Protein AF-0000000073369215 (afdb_homodimer)

Nearest PDB structures (foldseek):
  6d1n-assembly1_A  TM=9.746E-01  e=2.669E-86  Bacteroides uniformis
  6d89-assembly1_A  TM=9.730E-01  e=2.232E-85  Bacteroides uniformis
  6d89-assembly1_B  TM=9.749E-01  e=8.853E-85  Bacteroides uniformis
  7vqm-assembly2_D  TM=9.767E-01  e=1.180E-84  Aquimarina sp.
  6jz7-assembly1_A  TM=8.364E-01  e=2.192E-46  Mediterraneibacter gnavus

InterPro domains:
  IPR006101 Glycoside hydrolase, family 2 [PR00132] (133-148)
  IPR006101 Glycoside hydrolase, family 2 [PR00132] (312-326)
  IPR006101 Glycoside hydrolase, family 2 [PR00132] (343-361)
  IPR006101 Glycoside hydrolase, family 2 [PR00132] (409-424)
  IPR006101 Glycoside hydrolase, family 2 [PR00132] (499-514)
  IPR006102 Glycoside hydrolase family 2, immunoglobulin-like beta-sandwich [PF00703] (215-301)
  IPR006103 Glycoside hydrolase family 2, catalytic domain [PF02836] (304-559)
  IPR006104 Glycosyl hydrolases family 2, sugar binding domain [PF02837] (77-205)
  IPR008979 Galactose-binding-like domain superfamily [SSF49785] (22-204)
  IPR013783 Immunoglobulin-like fold [G3DSA:2.60.40.10] (208-301)
  IPR017853 Glycoside hydrolase superfamily [SSF51445] (303-592)
  IPR023232 Glycoside hydrolase, family 2, active site [PS00608] (409-423)
  IPR036156 Beta-Galactosidase/glucuronidase domain superfamily [SSF49303] (210-302)

pLDDT: mean 95.22, std 10.81, range [24.11, 98.94]

Radius of gyration: 35.41 Å; Cα contacts (8 Å, |Δi|>4): 2991; chains: 2; bounding box: 104×107×64 Å

Structure (mmCIF, N/CA/C/O backbone):
data_AF-0000000073369215-model_v1
#
loop_
_entity.id
_entity.type
_entity.pdbx_description
1 polymer Beta-glucuronidase
#
loop_
_atom_site.group_PDB
_atom_site.id
_atom_site.type_symbol
_atom_site.label_atom_id
_atom_site.label_alt_id
_atom_site.label_comp_id
_atom_site.label_asym_id
_atom_site.label_entity_id
_atom_site.label_seq_id
_atom_site.pdbx_PDB_ins_code
_atom_site.Cartn_x
_atom_site.Cartn_y
_atom_site.Cartn_z
_atom_site.occupancy
_atom_site.B_iso_or_equiv
_atom_site.auth_seq_id
_atom_site.auth_comp_id
_atom_site.auth_asym_id
_atom_site.auth_atom_id
_atom_site.pdbx_PDB_model_num
ATOM 1 N N . MET A 1 1 ? 58.375 -3.25 28.812 1 24.11 1 MET A N 1
ATOM 2 C CA . MET A 1 1 ? 56.938 -3.531 29 1 24.11 1 MET A CA 1
ATOM 3 C C . MET A 1 1 ? 56.094 -2.291 28.719 1 24.11 1 MET A C 1
ATOM 5 O O . MET A 1 1 ? 55.656 -1.604 29.641 1 24.11 1 MET A O 1
ATOM 9 N N . LYS A 1 2 ? 56.531 -1.503 27.719 1 31.42 2 LYS A N 1
ATOM 10 C CA . LYS A 1 2 ? 55.906 -0.251 27.328 1 31.42 2 LYS A CA 1
ATOM 11 C C . LYS A 1 2 ? 54.469 -0.482 26.891 1 31.42 2 LYS A C 1
ATOM 13 O O . LYS A 1 2 ? 54.188 -1.272 25.984 1 31.42 2 LYS A O 1
ATOM 18 N N . LYS A 1 3 ? 53.5 -0.287 27.922 1 31.2 3 LYS A N 1
ATOM 19 C CA . LYS A 1 3 ? 52.062 -0.32 27.812 1 31.2 3 LYS A CA 1
ATOM 20 C C . LYS A 1 3 ? 51.562 0.559 26.656 1 31.2 3 LYS A C 1
ATOM 22 O O . LYS A 1 3 ? 51.781 1.771 26.656 1 31.2 3 LYS A O 1
ATOM 27 N N . LEU A 1 4 ? 51.562 0.074 25.484 1 33.12 4 LEU A N 1
ATOM 28 C CA . LEU A 1 4 ? 50.906 0.685 24.328 1 33.12 4 LEU A CA 1
ATOM 29 C C . LEU A 1 4 ? 49.469 1.07 24.641 1 33.12 4 LEU A C 1
ATOM 31 O O . LEU A 1 4 ? 48.625 0.203 24.922 1 33.12 4 LEU A O 1
ATOM 35 N N . LEU A 1 5 ? 49.25 2.186 25.328 1 30.31 5 LEU A N 1
ATOM 36 C CA . LEU A 1 5 ? 47.938 2.736 25.531 1 30.31 5 LEU A CA 1
ATOM 37 C C . LEU A 1 5 ? 47.188 2.91 24.219 1 30.31 5 LEU A C 1
ATOM 39 O O . LEU A 1 5 ? 47.625 3.697 23.359 1 30.31 5 LEU A O 1
ATOM 43 N N . THR A 1 6 ? 46.625 1.848 23.688 1 31.69 6 THR A N 1
ATOM 44 C CA . THR A 1 6 ? 45.719 1.966 22.562 1 31.69 6 THR A CA 1
ATOM 45 C C . THR A 1 6 ? 44.562 2.936 22.891 1 31.69 6 THR A C 1
ATOM 47 O O . THR A 1 6 ? 43.812 2.707 23.844 1 31.69 6 THR A O 1
ATOM 50 N N . ALA A 1 7 ? 44.781 4.207 22.625 1 34.56 7 ALA A N 1
ATOM 51 C CA . ALA A 1 7 ? 43.656 5.168 22.672 1 34.56 7 ALA A CA 1
ATOM 52 C C . ALA A 1 7 ? 42.469 4.684 21.844 1 34.56 7 ALA A C 1
ATOM 54 O O . ALA A 1 7 ? 42.594 4.508 20.625 1 34.56 7 ALA A O 1
ATOM 55 N N . LEU A 1 8 ? 41.594 3.992 22.469 1 32.34 8 LEU A N 1
ATOM 56 C CA . LEU A 1 8 ? 40.281 3.701 21.906 1 32.34 8 LEU A CA 1
ATOM 57 C C . LEU A 1 8 ? 39.562 4.984 21.453 1 32.34 8 LEU A C 1
ATOM 59 O O . LEU A 1 8 ? 39.219 5.828 22.281 1 32.34 8 LEU A O 1
ATOM 63 N N . LEU A 1 9 ? 39.875 5.445 20.281 1 33.03 9 LEU A N 1
ATOM 64 C CA . LEU A 1 9 ? 39.062 6.484 19.656 1 33.03 9 LEU A CA 1
ATOM 65 C C . LEU A 1 9 ? 37.594 6.098 19.672 1 33.03 9 LEU A C 1
ATOM 67 O O . LEU A 1 9 ? 37.188 5.133 19.031 1 33.03 9 LEU A O 1
ATOM 71 N N . LEU A 1 10 ? 36.906 6.297 20.766 1 31.84 10 LEU A N 1
ATOM 72 C CA . LEU A 1 10 ? 35.469 6.25 20.797 1 31.84 10 LEU A CA 1
ATOM 73 C C . LEU A 1 10 ? 34.844 7.102 19.688 1 31.84 10 LEU A C 1
ATOM 75 O O . LEU A 1 10 ? 34.969 8.328 19.719 1 31.84 10 LEU A O 1
ATOM 79 N N . THR A 1 11 ? 34.844 6.613 18.516 1 33.94 11 THR A N 1
ATOM 80 C CA . THR A 1 11 ? 34 7.211 17.484 1 33.94 11 THR A CA 1
ATOM 81 C C . THR A 1 11 ? 32.562 7.371 18 1 33.94 11 THR A C 1
ATOM 83 O O . THR A 1 11 ? 31.891 6.383 18.297 1 33.94 11 THR A O 1
ATOM 86 N N . SER A 1 12 ? 32.312 8.359 18.734 1 31.77 12 SER A N 1
ATOM 87 C CA . SER A 1 12 ? 30.922 8.727 19.047 1 31.77 12 SER A CA 1
ATOM 88 C C . SER A 1 12 ? 30.047 8.68 17.797 1 31.77 12 SER A C 1
ATOM 90 O O . SER A 1 12 ? 30.312 9.383 16.812 1 31.77 12 SER A O 1
ATOM 92 N N . SER A 1 13 ? 29.578 7.594 17.469 1 35.72 13 SER A N 1
ATOM 93 C CA . SER A 1 13 ? 28.453 7.566 16.547 1 35.72 13 SER A CA 1
ATOM 94 C C . SER A 1 13 ? 27.484 8.711 16.812 1 35.72 13 SER A C 1
ATOM 96 O O . SER A 1 13 ? 26.844 8.758 17.859 1 35.72 13 SER A O 1
ATOM 98 N N . ILE A 1 14 ? 27.703 9.867 16.328 1 37.38 14 ILE A N 1
ATOM 99 C CA . ILE A 1 14 ? 26.719 10.945 16.328 1 37.38 14 ILE A CA 1
ATOM 100 C C . ILE A 1 14 ? 25.391 10.438 15.781 1 37.38 14 ILE A C 1
ATOM 102 O O . ILE A 1 14 ? 25.25 10.195 14.578 1 37.38 14 ILE A O 1
ATOM 106 N N . LEU A 1 15 ? 24.766 9.57 16.453 1 39.56 15 LEU A N 1
ATOM 107 C CA . LEU A 1 15 ? 23.344 9.375 16.141 1 39.56 15 LEU A CA 1
ATOM 108 C C . LEU A 1 15 ? 22.641 10.711 15.93 1 39.56 15 LEU A C 1
ATOM 110 O O . LEU A 1 15 ? 22.594 11.539 16.844 1 39.56 15 LEU A O 1
ATOM 114 N N . GLY A 1 16 ? 22.578 11.195 14.789 1 42.47 16 GLY A N 1
ATOM 115 C CA . GLY A 1 16 ? 21.828 12.375 14.406 1 42.47 16 GLY A CA 1
ATOM 116 C C . GLY A 1 16 ? 20.422 12.398 14.984 1 42.47 16 GLY A C 1
ATOM 117 O O . GLY A 1 16 ? 19.547 11.656 14.531 1 42.47 16 GLY A O 1
ATOM 118 N N . PHE A 1 17 ? 20.266 12.484 16.219 1 47.66 17 PHE A N 1
ATOM 119 C CA . PHE A 1 17 ? 18.969 12.789 16.797 1 47.66 17 PHE A CA 1
ATOM 120 C C . PHE A 1 17 ? 18.453 14.133 16.297 1 47.66 17 PHE A C 1
ATOM 122 O O . PHE A 1 17 ? 19.234 15.055 16.047 1 47.66 17 PHE A O 1
ATOM 129 N N . ALA A 1 18 ? 17.172 14.141 15.727 1 55.94 18 ALA A N 1
ATOM 130 C CA . ALA A 1 18 ? 16.547 15.43 15.422 1 55.94 18 ALA A CA 1
ATOM 131 C C . ALA A 1 18 ? 16.859 16.453 16.5 1 55.94 18 ALA A C 1
ATOM 133 O O . ALA A 1 18 ? 16.703 16.172 17.703 1 55.94 18 ALA A O 1
ATOM 134 N N . GLN A 1 19 ? 17.578 17.438 16.047 1 75.25 19 GLN A N 1
ATOM 135 C CA . GLN A 1 19 ? 17.875 18.609 16.875 1 75.25 19 GLN A CA 1
ATOM 136 C C . GLN A 1 19 ? 16.609 19.406 17.172 1 75.25 19 GLN A C 1
ATOM 138 O O . GLN A 1 19 ? 15.562 19.188 16.547 1 75.25 19 GLN A O 1
ATOM 143 N N . ASN A 1 20 ? 16.562 20.109 18.156 1 91.19 20 ASN A N 1
ATOM 144 C CA . ASN A 1 20 ? 15.453 21.016 18.422 1 91.19 20 ASN A CA 1
ATOM 145 C C . ASN A 1 20 ? 15.109 21.844 17.203 1 91.19 20 ASN A C 1
ATOM 147 O O . ASN A 1 20 ? 15.992 22.219 16.422 1 91.19 20 ASN A O 1
ATOM 151 N N . LEU A 1 21 ? 13.852 22.031 17.016 1 97.25 21 LEU A N 1
ATOM 152 C CA . LEU A 1 21 ? 13.367 22.766 15.844 1 97.25 21 LEU A CA 1
ATOM 153 C C . LEU A 1 21 ? 13.836 24.219 15.883 1 97.25 21 LEU A C 1
ATOM 155 O O . LEU A 1 21 ? 13.734 24.875 16.922 1 97.25 21 LEU A O 1
ATOM 159 N N . ILE A 1 22 ? 14.398 24.734 14.812 1 98.31 22 ILE A N 1
ATOM 160 C CA . ILE A 1 22 ? 14.75 26.141 14.641 1 98.31 22 ILE A CA 1
ATOM 161 C C . ILE A 1 22 ? 13.508 26.938 14.234 1 98.31 22 ILE A C 1
ATOM 163 O O . ILE A 1 22 ? 12.852 26.609 13.242 1 98.31 22 ILE A O 1
ATOM 167 N N . SER A 1 23 ? 13.188 27.953 15 1 97.56 23 SER A N 1
ATOM 168 C CA . SER A 1 23 ? 11.977 28.719 14.727 1 97.56 23 SER A CA 1
ATOM 169 C C . SER A 1 23 ? 12.258 29.875 13.773 1 97.56 23 SER A C 1
ATOM 171 O O . SER A 1 23 ? 13.414 30.266 13.586 1 97.56 23 SER A O 1
ATOM 173 N N . ASN A 1 24 ? 11.234 30.406 13.078 1 98.25 24 ASN A N 1
ATOM 174 C CA . ASN A 1 24 ? 11.25 31.625 12.273 1 98.25 24 ASN A CA 1
ATOM 175 C C . ASN A 1 24 ? 12.203 31.5 11.086 1 98.25 24 ASN A C 1
ATOM 177 O O . ASN A 1 24 ? 13.008 32.406 10.828 1 98.25 24 ASN A O 1
ATOM 181 N N . VAL A 1 25 ? 12.102 30.422 10.422 1 97.81 25 VAL A N 1
ATOM 182 C CA . VAL A 1 25 ? 13 30.062 9.328 1 97.81 25 VAL A CA 1
ATOM 183 C C . VAL A 1 25 ? 12.852 31.062 8.188 1 97.81 25 VAL A C 1
ATOM 185 O O . VAL A 1 25 ? 13.844 31.453 7.57 1 97.81 25 VAL A O 1
ATOM 188 N N . PRO A 1 26 ? 11.641 31.562 7.867 1 96.69 26 PRO A N 1
ATOM 189 C CA . PRO A 1 26 ? 11.477 32.469 6.723 1 96.69 26 PRO A CA 1
ATOM 190 C C . PRO A 1 26 ? 12.289 33.75 6.863 1 96.69 26 PRO A C 1
ATOM 192 O O . PRO A 1 26 ? 12.57 34.406 5.863 1 96.69 26 PRO A O 1
ATOM 195 N N . ASN A 1 27 ? 12.703 34.188 8.039 1 97.31 27 ASN A N 1
ATOM 196 C CA . ASN A 1 27 ? 13.398 35.438 8.25 1 97.31 27 ASN A CA 1
ATOM 197 C C . ASN A 1 27 ? 14.883 35.219 8.531 1 97.31 27 ASN A C 1
ATOM 199 O O . ASN A 1 27 ? 15.562 36.125 9.031 1 97.31 27 ASN A O 1
ATOM 203 N N . ARG A 1 28 ? 15.352 34.094 8.234 1 98.12 28 ARG A N 1
ATOM 204 C CA . ARG A 1 28 ? 16.766 33.75 8.422 1 98.12 28 ARG A CA 1
ATOM 205 C C . ARG A 1 28 ? 17.5 33.719 7.086 1 98.12 28 ARG A C 1
ATOM 207 O O . ARG A 1 28 ? 16.906 33.969 6.035 1 98.12 28 ARG A O 1
ATOM 214 N N . ASN A 1 29 ? 18.859 33.531 7.168 1 97.62 29 ASN A N 1
ATOM 215 C CA . ASN A 1 29 ? 19.656 33.344 5.961 1 97.62 29 ASN A CA 1
ATOM 216 C C . ASN A 1 29 ? 19.484 31.938 5.395 1 97.62 29 ASN A C 1
ATOM 218 O O . ASN A 1 29 ? 20.109 31 5.875 1 97.62 29 ASN A O 1
ATOM 222 N N . THR A 1 30 ? 18.688 31.875 4.348 1 98.31 30 THR A N 1
ATOM 223 C CA . THR A 1 30 ? 18.312 30.562 3.852 1 98.31 30 THR A CA 1
ATOM 224 C C . THR A 1 30 ? 18.672 30.406 2.379 1 98.31 30 THR A C 1
ATOM 226 O O . THR A 1 30 ? 18.844 31.406 1.67 1 98.31 30 THR A O 1
ATOM 229 N N . THR A 1 31 ? 18.938 29.234 1.939 1 98.5 31 THR A N 1
ATOM 230 C CA . THR A 1 31 ? 19.062 28.812 0.55 1 98.5 31 THR A CA 1
ATOM 231 C C . THR A 1 31 ? 18.078 27.703 0.22 1 98.5 31 THR A C 1
ATOM 233 O O . THR A 1 31 ? 18.078 26.656 0.871 1 98.5 31 THR A O 1
ATOM 236 N N . SER A 1 32 ? 17.234 27.969 -0.731 1 98.69 32 SER A N 1
ATOM 237 C CA . SER A 1 32 ? 16.219 26.984 -1.104 1 98.69 32 SER A CA 1
ATOM 238 C C . SER A 1 32 ? 16.828 25.828 -1.902 1 98.69 32 SER A C 1
ATOM 240 O O . SER A 1 32 ? 17.656 26.047 -2.783 1 98.69 32 SER A O 1
ATOM 242 N N . LEU A 1 33 ? 16.391 24.625 -1.599 1 98.81 33 LEU A N 1
ATOM 243 C CA . LEU A 1 33 ? 16.703 23.453 -2.422 1 98.81 33 LEU A CA 1
ATOM 244 C C . LEU A 1 33 ? 15.461 22.969 -3.156 1 98.81 33 LEU A C 1
ATOM 246 O O . LEU A 1 33 ? 15.43 21.828 -3.637 1 98.81 33 LEU A O 1
ATOM 250 N N . ASN A 1 34 ? 14.398 23.781 -3.129 1 98.69 34 ASN A N 1
ATOM 251 C CA . ASN A 1 34 ? 13.219 23.453 -3.918 1 98.69 34 ASN A CA 1
ATOM 252 C C . ASN A 1 34 ? 13.547 23.344 -5.402 1 98.69 34 ASN A C 1
ATOM 254 O O . ASN A 1 34 ? 14.641 23.734 -5.832 1 98.69 34 ASN A O 1
ATOM 258 N N . GLY A 1 35 ? 12.609 22.859 -6.176 1 98.44 35 GLY A N 1
ATOM 259 C CA . GLY A 1 35 ? 12.766 22.75 -7.617 1 98.44 35 GLY A CA 1
ATOM 260 C C . GLY A 1 35 ? 12.688 21.312 -8.117 1 98.44 35 GLY A C 1
ATOM 261 O O . GLY A 1 35 ? 11.875 20.531 -7.633 1 98.44 35 GLY A O 1
ATOM 262 N N . VAL A 1 36 ? 13.469 21.062 -9.094 1 98.62 36 VAL A N 1
ATOM 263 C CA . VAL A 1 36 ? 13.406 19.766 -9.781 1 98.62 36 VAL A CA 1
ATOM 264 C C . VAL A 1 36 ? 14.32 18.766 -9.086 1 98.62 36 VAL A C 1
ATOM 266 O O . VAL A 1 36 ? 15.508 19.031 -8.867 1 98.62 36 VAL A O 1
ATOM 269 N N . TRP A 1 37 ? 13.812 17.672 -8.688 1 98.88 37 TRP A N 1
ATOM 270 C CA . TRP A 1 37 ? 14.547 16.562 -8.078 1 98.88 37 TRP A CA 1
ATOM 271 C C . TRP A 1 37 ? 14.43 15.305 -8.938 1 98.88 37 TRP A C 1
ATOM 273 O O . TRP A 1 37 ? 13.5 15.18 -9.734 1 98.88 37 TRP A O 1
ATOM 283 N N . ASN A 1 38 ? 15.398 14.398 -8.875 1 98.81 38 ASN A N 1
ATOM 284 C CA . ASN A 1 38 ? 15.25 13.047 -9.398 1 98.81 38 ASN A CA 1
ATOM 285 C C . ASN A 1 38 ? 14.547 12.125 -8.406 1 98.81 38 ASN A C 1
ATOM 287 O O . ASN A 1 38 ? 14.68 12.305 -7.191 1 98.81 38 ASN A O 1
ATOM 291 N N . TYR A 1 39 ? 13.773 11.188 -8.914 1 98.81 39 TYR A N 1
ATOM 292 C CA . TYR A 1 39 ? 13.117 10.281 -7.988 1 98.81 39 TYR A CA 1
ATOM 293 C C . TYR A 1 39 ? 13.156 8.852 -8.508 1 98.81 39 TYR A C 1
ATOM 295 O O . TYR A 1 39 ? 13.328 8.625 -9.711 1 98.81 39 TYR A O 1
ATOM 303 N N . ILE A 1 40 ? 13.109 7.844 -7.629 1 98.81 40 ILE A N 1
ATOM 304 C CA . ILE A 1 40 ? 13.016 6.418 -7.914 1 98.81 40 ILE A CA 1
ATOM 305 C C . ILE A 1 40 ? 11.852 5.809 -7.137 1 98.81 40 ILE A C 1
ATOM 307 O O . ILE A 1 40 ? 11.781 5.93 -5.914 1 98.81 40 ILE A O 1
ATOM 311 N N . ILE A 1 41 ? 10.836 5.227 -7.832 1 98.69 41 ILE A N 1
ATOM 312 C CA . ILE A 1 41 ? 9.766 4.461 -7.203 1 98.69 41 ILE A CA 1
ATOM 313 C C . ILE A 1 41 ? 10.305 3.105 -6.746 1 98.69 41 ILE A C 1
ATOM 315 O O . ILE A 1 41 ? 10.836 2.336 -7.551 1 98.69 41 ILE A O 1
ATOM 319 N N . ASP A 1 42 ? 10.227 2.77 -5.477 1 98.12 42 ASP A N 1
ATOM 320 C CA . ASP A 1 42 ? 10.875 1.587 -4.914 1 98.12 42 ASP A CA 1
ATOM 321 C C . ASP A 1 42 ? 9.906 0.811 -4.02 1 98.12 42 ASP A C 1
ATOM 323 O O . ASP A 1 42 ? 10.125 0.705 -2.811 1 98.12 42 ASP A O 1
ATOM 327 N N . PRO A 1 43 ? 8.883 0.197 -4.598 1 97.25 43 PRO A N 1
ATOM 328 C CA . PRO A 1 43 ? 7.852 -0.478 -3.809 1 97.25 43 PRO A CA 1
ATOM 329 C C . PRO A 1 43 ? 8.43 -1.541 -2.875 1 97.25 43 PRO A C 1
ATOM 331 O O . PRO A 1 43 ? 7.867 -1.797 -1.806 1 97.25 43 PRO A O 1
ATOM 334 N N . TYR A 1 44 ? 9.555 -2.17 -3.178 1 97.25 44 TYR A N 1
ATOM 335 C CA . TYR A 1 44 ? 10.07 -3.287 -2.393 1 97.25 44 TYR A CA 1
ATOM 336 C C . TYR A 1 44 ? 11.25 -2.852 -1.528 1 97.25 44 TYR A C 1
ATOM 338 O O . TYR A 1 44 ? 11.898 -3.684 -0.89 1 97.25 44 TYR A O 1
ATOM 346 N N . GLN A 1 45 ? 11.594 -1.541 -1.539 1 97.75 45 GLN A N 1
ATOM 347 C CA . GLN A 1 45 ? 12.664 -0.947 -0.744 1 97.75 45 GLN A CA 1
ATOM 348 C C . GLN A 1 45 ? 14.008 -1.574 -1.081 1 97.75 45 GLN A C 1
ATOM 350 O O . GLN A 1 45 ? 14.805 -1.872 -0.186 1 97.75 45 GLN A O 1
ATOM 355 N N . THR A 1 46 ? 14.172 -1.759 -2.332 1 97.31 46 THR A N 1
ATOM 356 C CA . THR A 1 46 ? 15.375 -2.385 -2.863 1 97.31 46 THR A CA 1
ATOM 357 C C . THR A 1 46 ? 16.609 -1.532 -2.564 1 97.31 46 THR A C 1
ATOM 359 O O . THR A 1 46 ? 17.703 -2.061 -2.373 1 97.31 46 THR A O 1
ATOM 362 N N . GLY A 1 47 ? 16.469 -0.25 -2.512 1 98.12 47 GLY A N 1
ATOM 363 C CA . GLY A 1 47 ? 17.578 0.653 -2.246 1 98.12 47 GLY A CA 1
ATOM 364 C C . GLY A 1 47 ? 17.938 0.749 -0.773 1 98.12 47 GLY A C 1
ATOM 365 O O . GLY A 1 47 ? 18.922 1.386 -0.406 1 98.12 47 GLY A O 1
ATOM 366 N N . PHE A 1 48 ? 17.141 0.152 0.091 1 98.31 48 PHE A N 1
ATOM 367 C CA . PHE A 1 48 ? 17.297 0.252 1.537 1 98.31 48 PHE A CA 1
ATOM 368 C C . PHE A 1 48 ? 17.672 -1.099 2.137 1 98.31 48 PHE A C 1
ATOM 370 O O . PHE A 1 48 ? 18.375 -1.163 3.15 1 98.31 48 PHE A O 1
ATOM 377 N N . TYR A 1 49 ? 17.203 -2.211 1.475 1 96.75 49 TYR A N 1
ATOM 378 C CA . TYR A 1 49 ? 17.391 -3.566 1.98 1 96.75 49 TYR A CA 1
ATOM 379 C C . TYR A 1 49 ? 18.016 -4.461 0.918 1 96.75 49 TYR A C 1
ATOM 381 O O . TYR A 1 49 ? 17.734 -4.32 -0.272 1 96.75 49 TYR A O 1
ATOM 389 N N . SER A 1 50 ? 18.766 -5.488 1.411 1 94.06 50 SER A N 1
ATOM 390 C CA . SER A 1 50 ? 19.094 -6.629 0.562 1 94.06 50 SER A CA 1
ATOM 391 C C . SER A 1 50 ? 17.875 -7.516 0.322 1 94.06 50 SER A C 1
ATOM 393 O O . SER A 1 50 ? 16.828 -7.309 0.929 1 94.06 50 SER A O 1
ATOM 395 N N . PHE A 1 51 ? 17.984 -8.539 -0.576 1 90.25 51 PHE A N 1
ATOM 396 C CA . PHE A 1 51 ? 16.844 -9.398 -0.873 1 90.25 51 PHE A CA 1
ATOM 397 C C . PHE A 1 51 ? 16.484 -10.258 0.333 1 90.25 51 PHE A C 1
ATOM 399 O O . PHE A 1 51 ? 15.391 -10.82 0.4 1 90.25 51 PHE A O 1
ATOM 406 N N . HIS A 1 52 ? 17.359 -10.414 1.354 1 90.94 52 HIS A N 1
ATOM 407 C CA . HIS A 1 52 ? 17.031 -11.07 2.611 1 90.94 52 HIS A CA 1
ATOM 408 C C . HIS A 1 52 ? 16.703 -10.055 3.697 1 90.94 52 HIS A C 1
ATOM 410 O O . HIS A 1 52 ? 16.641 -10.406 4.879 1 90.94 52 HIS A O 1
ATOM 416 N N . LEU A 1 53 ? 16.641 -8.688 3.346 1 92.19 53 LEU A N 1
ATOM 417 C CA . LEU A 1 53 ? 16.109 -7.598 4.148 1 92.19 53 LEU A CA 1
ATOM 418 C C . LEU A 1 53 ? 17.125 -7.133 5.188 1 92.19 53 LEU A C 1
ATOM 420 O O . LEU A 1 53 ? 16.734 -6.715 6.285 1 92.19 53 LEU A O 1
ATOM 424 N N . ASP A 1 54 ? 18.422 -7.398 4.836 1 94 54 ASP A N 1
ATOM 425 C CA . ASP A 1 54 ? 19.438 -6.691 5.602 1 94 54 ASP A CA 1
ATOM 426 C C . ASP A 1 54 ? 19.422 -5.199 5.273 1 94 54 ASP A C 1
ATOM 428 O O . ASP A 1 54 ? 19.516 -4.816 4.105 1 94 54 ASP A O 1
ATOM 432 N N . GLN A 1 55 ? 19.359 -4.367 6.281 1 96.31 55 GLN A N 1
ATOM 433 C CA . GLN A 1 55 ? 19.281 -2.924 6.074 1 96.31 55 GLN A CA 1
ATOM 434 C C . GLN A 1 55 ? 20.641 -2.342 5.711 1 96.31 55 GLN A C 1
ATOM 436 O O . GLN A 1 55 ? 21.609 -2.471 6.473 1 96.31 55 GLN A O 1
ATOM 441 N N . TYR A 1 56 ? 20.75 -1.62 4.676 1 96.94 56 TYR A N 1
ATOM 442 C CA . TYR A 1 56 ? 22.031 -1.181 4.133 1 96.94 56 TYR A CA 1
ATOM 443 C C . TYR A 1 56 ? 22.672 -0.152 5.047 1 96.94 56 TYR A C 1
ATOM 445 O O . TYR A 1 56 ? 23.891 -0.171 5.242 1 96.94 56 TYR A O 1
ATOM 453 N N . ASP A 1 57 ? 21.922 0.806 5.641 1 94.62 57 ASP A N 1
ATOM 454 C CA . ASP A 1 57 ? 22.531 1.923 6.359 1 94.62 57 ASP A CA 1
ATOM 455 C C . ASP A 1 57 ? 22.906 1.521 7.785 1 94.62 57 ASP A C 1
ATOM 457 O O . ASP A 1 57 ? 23.297 2.367 8.594 1 94.62 57 ASP A O 1
ATOM 461 N N . LYS A 1 58 ? 22.75 0.268 8.156 1 93.69 58 LYS A N 1
ATOM 462 C CA . LYS A 1 58 ? 23.25 -0.271 9.414 1 93.69 58 LYS A CA 1
ATOM 463 C C . LYS A 1 58 ? 24.625 -0.922 9.219 1 93.69 58 LYS A C 1
ATOM 465 O O . LYS A 1 58 ? 25.25 -1.352 10.188 1 93.69 58 LYS A O 1
ATOM 470 N N . ASN A 1 59 ? 25.016 -0.983 7.977 1 91.31 59 ASN A N 1
ATOM 471 C CA . ASN A 1 59 ? 26.328 -1.525 7.641 1 91.31 59 ASN A CA 1
ATOM 472 C C . ASN A 1 59 ? 27.391 -0.423 7.527 1 91.31 59 ASN A C 1
ATOM 474 O O . ASN A 1 59 ? 27.109 0.64 6.965 1 91.31 59 ASN A O 1
ATOM 478 N N . GLU A 1 60 ? 28.531 -0.64 8.047 1 88.69 60 GLU A N 1
ATOM 479 C CA . GLU A 1 60 ? 29.625 0.329 7.973 1 88.69 60 GLU A CA 1
ATOM 480 C C . GLU A 1 60 ? 30 0.63 6.523 1 88.69 60 GLU A C 1
ATOM 482 O O . GLU A 1 60 ? 30.312 1.771 6.184 1 88.69 60 GLU A O 1
ATOM 487 N N . LYS A 1 61 ? 30 -0.387 5.75 1 91.56 61 LYS A N 1
ATOM 488 C CA . LYS A 1 61 ? 30.234 -0.255 4.312 1 91.56 61 LYS A CA 1
ATOM 489 C C . LYS A 1 61 ? 29 -0.689 3.516 1 91.56 61 LYS A C 1
ATOM 491 O O . LYS A 1 61 ? 28.875 -1.858 3.145 1 91.56 61 LYS A O 1
ATOM 496 N N . PRO A 1 62 ? 28.156 0.266 3.24 1 92.5 62 PRO A N 1
ATOM 497 C CA . PRO A 1 62 ? 26.922 -0.12 2.549 1 92.5 62 PRO A CA 1
ATOM 498 C C . PRO A 1 62 ? 27.188 -0.699 1.16 1 92.5 62 PRO A C 1
ATOM 500 O O . PRO A 1 62 ? 28.188 -0.359 0.523 1 92.5 62 PRO A O 1
ATOM 503 N N . ALA A 1 63 ? 26.281 -1.543 0.732 1 92.62 63 ALA A N 1
ATOM 504 C CA . ALA A 1 63 ? 26.328 -2.117 -0.61 1 92.62 63 ALA A CA 1
ATOM 505 C C . ALA A 1 63 ? 26.234 -1.03 -1.676 1 92.62 63 ALA A C 1
ATOM 507 O O . ALA A 1 63 ? 25.672 0.043 -1.427 1 92.62 63 ALA A O 1
ATOM 508 N N . LYS A 1 64 ? 26.75 -1.351 -2.873 1 93.25 64 LYS A N 1
ATOM 509 C CA . LYS A 1 64 ? 26.672 -0.439 -4.012 1 93.25 64 LYS A CA 1
ATOM 510 C C . LYS A 1 64 ? 25.219 -0.178 -4.398 1 93.25 64 LYS A C 1
ATOM 512 O O . LYS A 1 64 ? 24.906 0.854 -4.992 1 93.25 64 LYS A O 1
ATOM 517 N N . GLY A 1 65 ? 24.406 -1.1 -4.012 1 95.62 65 GLY A N 1
ATOM 518 C CA . GLY A 1 65 ? 23 -0.997 -4.348 1 95.62 65 GLY A CA 1
ATOM 519 C C . GLY A 1 65 ? 22.234 -0.09 -3.412 1 95.62 65 GLY A C 1
ATOM 520 O O . GLY A 1 65 ? 21.047 0.197 -3.646 1 95.62 65 GLY A O 1
ATOM 521 N N . ALA A 1 66 ? 22.891 0.392 -2.293 1 98.19 66 ALA A N 1
ATOM 522 C CA . ALA A 1 66 ? 22.219 1.325 -1.383 1 98.19 66 ALA A CA 1
ATOM 523 C C . ALA A 1 66 ? 22 2.676 -2.055 1 98.19 66 ALA A C 1
ATOM 525 O O . ALA A 1 66 ? 22.953 3.373 -2.404 1 98.19 66 ALA A O 1
ATOM 526 N N . PHE A 1 67 ? 20.734 3.098 -2.148 1 98.69 67 PHE A N 1
ATOM 527 C CA . PHE A 1 67 ? 20.422 4.277 -2.945 1 98.69 67 PHE A CA 1
ATOM 528 C C . PHE A 1 67 ? 21 5.531 -2.309 1 98.69 67 PHE A C 1
ATOM 530 O O . PHE A 1 67 ? 21.406 6.465 -3.01 1 98.69 67 PHE A O 1
ATOM 537 N N . PHE A 1 68 ? 21.094 5.551 -0.939 1 98.38 68 PHE A N 1
ATOM 538 C CA . PHE A 1 68 ? 21.547 6.758 -0.26 1 98.38 68 PHE A CA 1
ATOM 539 C C . PHE A 1 68 ? 23.016 7.023 -0.561 1 98.38 68 PHE A C 1
ATOM 541 O O . PHE A 1 68 ? 23.531 8.117 -0.294 1 98.38 68 PHE A O 1
ATOM 548 N N . SER A 1 69 ? 23.781 6.008 -1.063 1 97.44 69 SER A N 1
ATOM 549 C CA . SER A 1 69 ? 25.188 6.191 -1.396 1 97.44 69 SER A CA 1
ATOM 550 C C . SER A 1 69 ? 25.359 6.93 -2.721 1 97.44 69 SER A C 1
ATOM 552 O O . SER A 1 69 ? 26.438 7.426 -3.029 1 97.44 69 SER A O 1
ATOM 554 N N . ASN A 1 70 ? 24.25 6.945 -3.529 1 97.94 70 ASN A N 1
ATOM 555 C CA . ASN A 1 70 ? 24.312 7.551 -4.855 1 97.94 70 ASN A CA 1
ATOM 556 C C . ASN A 1 70 ? 25.516 7.055 -5.641 1 97.94 70 ASN A C 1
ATOM 558 O O . ASN A 1 70 ? 26.234 7.852 -6.242 1 97.94 70 ASN A O 1
ATOM 562 N N . TYR A 1 71 ? 25.75 5.773 -5.602 1 96.75 71 TYR A N 1
ATOM 563 C CA . TYR A 1 71 ? 26.922 5.172 -6.242 1 96.75 71 TYR A CA 1
ATOM 564 C C . TYR A 1 71 ? 26.812 5.234 -7.758 1 96.75 71 TYR A C 1
ATOM 566 O O . TYR A 1 71 ? 25.734 4.984 -8.32 1 96.75 71 TYR A O 1
ATOM 574 N N . HIS A 1 72 ? 27.859 5.574 -8.438 1 94.88 72 HIS A N 1
ATOM 575 C CA . HIS A 1 72 ? 28 5.555 -9.891 1 94.88 72 HIS A CA 1
ATOM 576 C C . HIS A 1 72 ? 29.047 4.543 -10.336 1 94.88 72 HIS A C 1
ATOM 578 O O . HIS A 1 72 ? 30.156 4.512 -9.797 1 94.88 72 HIS A O 1
ATOM 584 N N . THR A 1 73 ? 28.625 3.785 -11.242 1 94 73 THR A N 1
ATOM 585 C CA . THR A 1 73 ? 29.547 2.756 -11.727 1 94 73 THR A CA 1
ATOM 586 C C . THR A 1 73 ? 30.859 3.375 -12.203 1 94 73 THR A C 1
ATOM 588 O O . THR A 1 73 ? 30.859 4.441 -12.82 1 94 73 THR A O 1
ATOM 591 N N . GLN A 1 74 ? 31.922 2.654 -11.906 1 93.94 74 GLN A N 1
ATOM 592 C CA . GLN A 1 74 ? 33.25 3.125 -12.266 1 93.94 74 GLN A CA 1
ATOM 593 C C . GLN A 1 74 ? 33.719 2.482 -13.562 1 93.94 74 GLN A C 1
ATOM 595 O O . GLN A 1 74 ? 34.688 2.953 -14.18 1 93.94 74 GLN A O 1
ATOM 600 N N . ASN A 1 75 ? 33.188 1.375 -13.875 1 92.5 75 ASN A N 1
ATOM 601 C CA . ASN A 1 75 ? 33.5 0.695 -15.133 1 92.5 75 ASN A CA 1
ATOM 602 C C . ASN A 1 75 ? 32.281 -0.106 -15.625 1 92.5 75 ASN A C 1
ATOM 604 O O . ASN A 1 75 ? 31.297 -0.268 -14.906 1 92.5 75 ASN A O 1
ATOM 608 N N . LYS A 1 76 ? 32.438 -0.67 -16.75 1 92.31 76 LYS A N 1
ATOM 609 C CA . LYS A 1 76 ? 31.297 -1.27 -17.453 1 92.31 76 LYS A CA 1
ATOM 610 C C . LYS A 1 76 ? 31 -2.668 -16.938 1 92.31 76 LYS A C 1
ATOM 612 O O . LYS A 1 76 ? 29.984 -3.268 -17.281 1 92.31 76 LYS A O 1
ATOM 617 N N . GLN A 1 77 ? 31.797 -3.209 -16.047 1 92.31 77 GLN A N 1
ATOM 618 C CA . GLN A 1 77 ? 31.625 -4.57 -15.547 1 92.31 77 GLN A CA 1
ATOM 619 C C . GLN A 1 77 ? 30.875 -4.586 -14.219 1 92.31 77 GLN A C 1
ATOM 621 O O . GLN A 1 77 ? 30.422 -5.637 -13.766 1 92.31 77 GLN A O 1
ATOM 626 N N . GLU A 1 78 ? 30.703 -3.391 -13.633 1 93.06 78 GLU A N 1
ATOM 627 C CA . GLU A 1 78 ? 30.078 -3.324 -12.312 1 93.06 78 GLU A CA 1
ATOM 628 C C . GLU A 1 78 ? 28.578 -3.537 -12.398 1 93.06 78 GLU A C 1
ATOM 630 O O . GLU A 1 78 ? 27.953 -3.174 -13.398 1 93.06 78 GLU A O 1
ATOM 635 N N . LEU A 1 79 ? 28.094 -4.168 -11.383 1 95.12 79 LEU A N 1
ATOM 636 C CA . LEU A 1 79 ? 26.641 -4.344 -11.281 1 95.12 79 LEU A CA 1
ATOM 637 C C . LEU A 1 79 ? 26.031 -3.318 -10.328 1 95.12 79 LEU A C 1
ATOM 639 O O . LEU A 1 79 ? 26.203 -3.418 -9.109 1 95.12 79 LEU A O 1
ATOM 643 N N . VAL A 1 80 ? 25.438 -2.305 -10.812 1 95.5 80 VAL A N 1
ATOM 644 C CA . VAL A 1 80 ? 24.641 -1.304 -10.109 1 95.5 80 VAL A CA 1
ATOM 645 C C . VAL A 1 80 ? 23.297 -1.119 -10.812 1 95.5 80 VAL A C 1
ATOM 647 O O . VAL A 1 80 ? 23.25 -0.837 -12.016 1 95.5 80 VAL A O 1
ATOM 650 N N . GLU A 1 81 ? 22.234 -1.246 -10.086 1 97.25 81 GLU A N 1
ATOM 651 C CA . GLU A 1 81 ? 20.938 -1.371 -10.734 1 97.25 81 GLU A CA 1
ATOM 652 C C . GLU A 1 81 ? 20.062 -0.151 -10.469 1 97.25 81 GLU A C 1
ATOM 654 O O . GLU A 1 81 ? 18.844 -0.265 -10.383 1 97.25 81 GLU A O 1
ATOM 659 N N . TYR A 1 82 ? 20.656 1.001 -10.227 1 98.06 82 TYR A N 1
ATOM 660 C CA . TYR A 1 82 ? 19.969 2.279 -10.133 1 98.06 82 TYR A CA 1
ATOM 661 C C . TYR A 1 82 ? 20.859 3.42 -10.609 1 98.06 82 TYR A C 1
ATOM 663 O O . TYR A 1 82 ? 22.062 3.248 -10.766 1 98.06 82 TYR A O 1
ATOM 671 N N . ASP A 1 83 ? 20.266 4.504 -10.961 1 98.25 83 ASP A N 1
ATOM 672 C CA . ASP A 1 83 ? 20.953 5.738 -11.32 1 98.25 83 ASP A CA 1
ATOM 673 C C . ASP A 1 83 ? 20.047 6.949 -11.125 1 98.25 83 ASP A C 1
ATOM 675 O O . ASP A 1 83 ? 19.125 7.176 -11.922 1 98.25 83 ASP A O 1
ATOM 679 N N . PHE A 1 84 ? 20.281 7.742 -10.094 1 98.44 84 PHE A N 1
ATOM 680 C CA . PHE A 1 84 ? 19.438 8.898 -9.836 1 98.44 84 PHE A CA 1
ATOM 681 C C . PHE A 1 84 ? 19.484 9.883 -11 1 98.44 84 PHE A C 1
ATOM 683 O O . PHE A 1 84 ? 18.453 10.445 -11.383 1 98.44 84 PHE A O 1
ATOM 690 N N . ASP A 1 85 ? 20.625 10.094 -11.484 1 97.69 85 ASP A N 1
ATOM 691 C CA . ASP A 1 85 ? 20.828 11.141 -12.484 1 97.69 85 ASP A CA 1
ATOM 692 C C . ASP A 1 85 ? 20.094 10.812 -13.781 1 97.69 85 ASP A C 1
ATOM 694 O O . ASP A 1 85 ? 19.781 11.703 -14.57 1 97.69 85 ASP A O 1
ATOM 698 N N . LYS A 1 86 ? 19.844 9.539 -14.016 1 97.69 86 LYS A N 1
ATOM 699 C CA . LYS A 1 86 ? 19.125 9.117 -15.211 1 97.69 86 LYS A CA 1
ATOM 700 C C . LYS A 1 86 ? 17.656 8.859 -14.891 1 97.69 86 LYS A C 1
ATOM 702 O O . LYS A 1 86 ? 16.859 8.562 -15.789 1 97.69 86 LYS A O 1
ATOM 707 N N . SER A 1 87 ? 17.266 8.945 -13.641 1 98.38 87 SER A N 1
ATOM 708 C CA . SER A 1 87 ? 15.891 8.688 -13.211 1 98.38 87 SER A CA 1
ATOM 709 C C . SER A 1 87 ? 14.977 9.867 -13.547 1 98.38 87 SER A C 1
ATOM 711 O O . SER A 1 87 ? 15.461 10.977 -13.812 1 98.38 87 SER A O 1
ATOM 713 N N . PRO A 1 88 ? 13.656 9.633 -13.594 1 98.31 88 PRO A N 1
ATOM 714 C CA . PRO A 1 88 ? 12.727 10.742 -13.852 1 98.31 88 PRO A CA 1
ATOM 715 C C . PRO A 1 88 ? 12.812 11.844 -12.797 1 98.31 88 PRO A C 1
ATOM 717 O O . PRO A 1 88 ? 13.422 11.641 -11.742 1 98.31 88 PRO A O 1
ATOM 720 N N . THR A 1 89 ? 12.234 12.984 -13.172 1 98.69 89 THR A N 1
ATOM 721 C CA . THR A 1 89 ? 12.289 14.141 -12.281 1 98.69 89 THR A CA 1
ATOM 722 C C . THR A 1 89 ? 10.891 14.484 -11.766 1 98.69 89 THR A C 1
ATOM 724 O O . THR A 1 89 ? 9.891 14.039 -12.32 1 98.69 89 THR A O 1
ATOM 727 N N . ILE A 1 90 ? 10.805 15.211 -10.727 1 98.56 90 ILE A N 1
ATOM 728 C CA . ILE A 1 90 ? 9.578 15.664 -10.078 1 98.56 90 ILE A CA 1
ATOM 729 C C . ILE A 1 90 ? 9.82 17 -9.391 1 98.56 90 ILE A C 1
ATOM 731 O O . ILE A 1 90 ? 10.961 17.328 -9.039 1 98.56 90 ILE A O 1
ATOM 735 N N . ASN A 1 91 ? 8.719 17.719 -9.195 1 98.38 91 ASN A N 1
ATOM 736 C CA . ASN A 1 91 ? 8.852 19.016 -8.539 1 98.38 91 ASN A CA 1
ATOM 737 C C . ASN A 1 91 ? 8.695 18.891 -7.023 1 98.38 91 ASN A C 1
ATOM 739 O O . ASN A 1 91 ? 7.809 18.188 -6.539 1 98.38 91 ASN A O 1
ATOM 743 N N . ILE A 1 92 ? 9.508 19.547 -6.258 1 98.56 92 ILE A N 1
ATOM 744 C CA . ILE A 1 92 ? 9.469 19.656 -4.805 1 98.56 92 ILE A CA 1
ATOM 745 C C . ILE A 1 92 ? 9.422 21.125 -4.398 1 98.56 92 ILE A C 1
ATOM 747 O O . ILE A 1 92 ? 10.148 21.953 -4.953 1 98.56 92 ILE A O 1
ATOM 751 N N . PRO A 1 93 ? 8.617 21.578 -3.553 1 98.19 93 PRO A N 1
ATOM 752 C CA . PRO A 1 93 ? 7.676 20.734 -2.801 1 98.19 93 PRO A CA 1
ATOM 753 C C . PRO A 1 93 ? 6.438 20.359 -3.609 1 98.19 93 PRO A C 1
ATOM 755 O O . PRO A 1 93 ? 5.941 21.172 -4.395 1 98.19 93 PRO A O 1
ATOM 758 N N . SER A 1 94 ? 5.953 19.156 -3.453 1 97.44 94 SER A N 1
ATOM 759 C CA . SER A 1 94 ? 4.688 18.672 -3.988 1 97.44 94 SER A CA 1
ATOM 760 C C . SER A 1 94 ? 4.488 17.188 -3.67 1 97.44 94 SER A C 1
ATOM 762 O O . SER A 1 94 ? 5.422 16.5 -3.242 1 97.44 94 SER A O 1
ATOM 764 N N . ASP A 1 95 ? 3.279 16.75 -3.844 1 98 95 ASP A N 1
ATOM 765 C CA . ASP A 1 95 ? 2.988 15.328 -3.678 1 98 95 ASP A CA 1
ATOM 766 C C . ASP A 1 95 ? 3.186 14.57 -4.988 1 98 95 ASP A C 1
ATOM 768 O O . ASP A 1 95 ? 3.09 15.156 -6.07 1 98 95 ASP A O 1
ATOM 772 N N . TRP A 1 96 ? 3.537 13.266 -4.883 1 98.44 96 TRP A N 1
ATOM 773 C CA . TRP A 1 96 ? 3.727 12.484 -6.102 1 98.44 96 TRP A CA 1
ATOM 774 C C . TRP A 1 96 ? 2.387 12.023 -6.668 1 98.44 96 TRP A C 1
ATOM 776 O O . TRP A 1 96 ? 2.281 11.727 -7.859 1 98.44 96 TRP A O 1
ATOM 786 N N . ASN A 1 97 ? 1.294 11.984 -5.898 1 98.19 97 ASN A N 1
ATOM 787 C CA . ASN A 1 97 ? -0.008 11.477 -6.312 1 98.19 97 ASN A CA 1
ATOM 788 C C . ASN A 1 97 ? -0.625 12.344 -7.41 1 98.19 97 ASN A C 1
ATOM 790 O O . ASN A 1 97 ? -1.318 11.828 -8.289 1 98.19 97 ASN A O 1
ATOM 794 N N . SER A 1 98 ? -0.381 13.664 -7.34 1 97.06 98 SER A N 1
ATOM 795 C CA . SER A 1 98 ? -0.999 14.586 -8.289 1 97.06 98 SER A CA 1
ATOM 796 C C . SER A 1 98 ? -0.078 14.859 -9.477 1 97.06 98 SER A C 1
ATOM 798 O O . SER A 1 98 ? -0.51 15.406 -10.492 1 97.06 98 SER A O 1
ATOM 800 N N . GLN A 1 99 ? 1.195 14.477 -9.391 1 97.31 99 GLN A N 1
ATOM 801 C CA . GLN A 1 99 ? 2.158 14.82 -10.438 1 97.31 99 GLN A CA 1
ATOM 802 C C . GLN A 1 99 ? 2.334 13.672 -11.422 1 97.31 99 GLN A C 1
ATOM 804 O O . GLN A 1 99 ? 2.588 13.898 -12.609 1 97.31 99 GLN A O 1
ATOM 809 N N . VAL A 1 100 ? 2.326 12.422 -10.875 1 97.62 100 VAL A N 1
ATOM 810 C CA . VAL A 1 100 ? 2.615 11.234 -11.664 1 97.62 100 VAL A CA 1
ATOM 811 C C . VAL A 1 100 ? 1.381 10.336 -11.711 1 97.62 100 VAL A C 1
ATOM 813 O O . VAL A 1 100 ? 0.989 9.75 -10.703 1 97.62 100 VAL A O 1
ATOM 816 N N . ALA A 1 101 ? 0.765 10.133 -12.844 1 97 101 ALA A N 1
ATOM 817 C CA . ALA A 1 101 ? -0.504 9.43 -13.008 1 97 101 ALA A CA 1
ATOM 818 C C . ALA A 1 101 ? -0.431 8.023 -12.414 1 97 101 ALA A C 1
ATOM 820 O O . ALA A 1 101 ? -1.346 7.594 -11.703 1 97 101 ALA A O 1
ATOM 821 N N . GLU A 1 102 ? 0.686 7.324 -12.602 1 97.69 102 GLU A N 1
ATOM 822 C CA . GLU A 1 102 ? 0.851 5.945 -12.141 1 97.69 102 GLU A CA 1
ATOM 823 C C . GLU A 1 102 ? 0.959 5.875 -10.625 1 97.69 102 GLU A C 1
ATOM 825 O O . GLU A 1 102 ? 0.852 4.797 -10.039 1 97.69 102 GLU A O 1
ATOM 830 N N . LEU A 1 103 ? 1.121 7.047 -10.016 1 98.25 103 LEU A N 1
ATOM 831 C CA . LEU A 1 103 ? 1.296 7.078 -8.57 1 98.25 103 LEU A CA 1
ATOM 832 C C . LEU A 1 103 ? 0.065 7.664 -7.883 1 98.25 103 LEU A C 1
ATOM 834 O O . LEU A 1 103 ? 0.089 7.938 -6.68 1 98.25 103 LEU A O 1
ATOM 838 N N . LYS A 1 104 ? -1.052 7.793 -8.594 1 97.69 104 LYS A N 1
ATOM 839 C CA . LYS A 1 104 ? -2.252 8.414 -8.039 1 97.69 104 LYS A CA 1
ATOM 840 C C . LYS A 1 104 ? -2.686 7.719 -6.75 1 97.69 104 LYS A C 1
ATOM 842 O O . LYS A 1 104 ? -2.955 8.375 -5.746 1 97.69 104 LYS A O 1
ATOM 847 N N . TYR A 1 105 ? -2.711 6.406 -6.738 1 98 105 TYR A N 1
ATOM 848 C CA . TYR A 1 105 ? -3.193 5.648 -5.586 1 98 105 TYR A CA 1
ATOM 849 C C . TYR A 1 105 ? -2.041 4.965 -4.863 1 98 105 TYR A C 1
ATOM 851 O O . TYR A 1 105 ? -2.262 4.105 -4.004 1 98 105 TYR A O 1
ATOM 859 N N . TYR A 1 106 ? -0.806 5.336 -5.168 1 98.12 106 TYR A N 1
ATOM 860 C CA . TYR A 1 106 ? 0.361 4.637 -4.645 1 98.12 106 TYR A CA 1
ATOM 861 C C . TYR A 1 106 ? 0.659 5.07 -3.213 1 98.12 106 TYR A C 1
ATOM 863 O O . TYR A 1 106 ? 0.725 6.27 -2.922 1 98.12 106 TYR A O 1
ATOM 871 N N . GLU A 1 107 ? 0.75 4.203 -2.334 1 97.75 107 GLU A N 1
ATOM 872 C CA . GLU A 1 107 ? 1.31 4.328 -0.991 1 97.75 107 GLU A CA 1
ATOM 873 C C . GLU A 1 107 ? 2.514 3.406 -0.806 1 97.75 107 GLU A C 1
ATOM 875 O O . GLU A 1 107 ? 2.408 2.193 -0.997 1 97.75 107 GLU A O 1
ATOM 880 N N . GLY A 1 108 ? 3.604 3.895 -0.556 1 97.81 108 GLY A N 1
ATOM 881 C CA . GLY A 1 108 ? 4.832 3.119 -0.471 1 97.81 108 GLY A CA 1
ATOM 882 C C . GLY A 1 108 ? 6.082 3.98 -0.451 1 97.81 108 GLY A C 1
ATOM 883 O O . GLY A 1 108 ? 6.074 5.078 0.106 1 97.81 108 GLY A O 1
ATOM 884 N N . ASN A 1 109 ? 7.191 3.443 -0.98 1 98.38 109 ASN A N 1
ATOM 885 C CA . ASN A 1 109 ? 8.516 4.047 -0.861 1 98.38 109 ASN A CA 1
ATOM 886 C C . ASN A 1 109 ? 8.93 4.746 -2.152 1 98.38 109 ASN A C 1
ATOM 888 O O . ASN A 1 109 ? 8.867 4.156 -3.232 1 98.38 109 ASN A O 1
ATOM 892 N N . VAL A 1 110 ? 9.305 5.93 -2.082 1 98.88 110 VAL A N 1
ATOM 893 C CA . VAL A 1 110 ? 9.914 6.699 -3.162 1 98.88 110 VAL A CA 1
ATOM 894 C C . VAL A 1 110 ? 11.18 7.398 -2.654 1 98.88 110 VAL A C 1
ATOM 896 O O . VAL A 1 110 ? 11.195 7.93 -1.541 1 98.88 110 VAL A O 1
ATOM 899 N N . TRP A 1 111 ? 12.219 7.375 -3.436 1 98.88 111 TRP A N 1
ATOM 900 C CA . TRP A 1 111 ? 13.477 8.062 -3.129 1 98.88 111 TRP A CA 1
ATOM 901 C C . TRP A 1 111 ? 13.602 9.352 -3.932 1 98.88 111 TRP A C 1
ATOM 903 O O . TRP A 1 111 ? 13.211 9.406 -5.102 1 98.88 111 TRP A O 1
ATOM 913 N N . PHE A 1 112 ? 14.18 10.32 -3.34 1 98.94 112 PHE A N 1
ATOM 914 C CA . PHE A 1 112 ? 14.438 11.609 -3.979 1 98.94 112 PHE A CA 1
ATOM 915 C C . PHE A 1 112 ? 15.906 11.984 -3.857 1 98.94 112 PHE A C 1
ATOM 917 O O . PHE A 1 112 ? 16.531 11.734 -2.826 1 98.94 112 PHE A O 1
ATOM 924 N N . LYS A 1 113 ? 16.422 12.664 -4.871 1 98.88 113 LYS A N 1
ATOM 925 C CA . LYS A 1 113 ? 17.812 13.141 -4.844 1 98.88 113 LYS A CA 1
ATOM 926 C C . LYS A 1 113 ? 17.922 14.547 -5.414 1 98.88 113 LYS A C 1
ATOM 928 O O . LYS A 1 113 ? 17.312 14.859 -6.445 1 98.88 113 LYS A O 1
ATOM 933 N N . LYS A 1 114 ? 18.578 15.391 -4.773 1 98.81 114 LYS A N 1
ATOM 934 C CA . LYS A 1 114 ? 18.922 16.75 -5.207 1 98.81 114 LYS A CA 1
ATOM 935 C C . LYS A 1 114 ? 20.422 17 -5.07 1 98.81 114 LYS A C 1
ATOM 937 O O . LYS A 1 114 ? 20.984 16.828 -3.99 1 98.81 114 LYS A O 1
ATOM 942 N N . SER A 1 115 ? 21.078 17.344 -6.152 1 98.62 115 SER A N 1
ATOM 943 C CA . SER A 1 115 ? 22.469 17.797 -6.125 1 98.62 115 SER A CA 1
ATOM 944 C C . SER A 1 115 ? 22.562 19.312 -5.988 1 98.62 115 SER A C 1
ATOM 946 O O . SER A 1 115 ? 21.719 20.031 -6.527 1 98.62 115 SER A O 1
ATOM 948 N N . PHE A 1 116 ? 23.562 19.766 -5.273 1 98.69 116 PHE A N 1
ATOM 949 C CA . PHE A 1 116 ? 23.734 21.219 -5.117 1 98.69 116 PHE A CA 1
ATOM 950 C C . PHE A 1 116 ? 25.156 21.547 -4.691 1 98.69 116 PHE A C 1
ATOM 952 O O . PHE A 1 116 ? 25.891 20.672 -4.203 1 98.69 116 PHE A O 1
ATOM 959 N N . ASP A 1 117 ? 25.625 22.703 -4.949 1 98.56 117 ASP A N 1
ATOM 960 C CA . ASP A 1 117 ? 26.844 23.281 -4.41 1 98.56 117 ASP A CA 1
ATOM 961 C C . ASP A 1 117 ? 26.531 24.25 -3.266 1 98.56 117 ASP A C 1
ATOM 963 O O . ASP A 1 117 ? 25.422 24.766 -3.174 1 98.56 117 ASP A O 1
ATOM 967 N N . TYR A 1 118 ? 27.453 24.281 -2.355 1 98.44 118 TYR A N 1
ATOM 968 C CA . TYR A 1 118 ? 27.266 25.25 -1.27 1 98.44 118 TYR A CA 1
ATOM 969 C C . TYR A 1 118 ? 28.609 25.672 -0.689 1 98.44 118 TYR A C 1
ATOM 971 O O . TYR A 1 118 ? 29.375 24.844 -0.207 1 98.44 118 TYR A O 1
ATOM 979 N N . ASN A 1 119 ? 28.859 26.922 -0.687 1 97.38 119 ASN A N 1
ATOM 980 C CA . ASN A 1 119 ? 30.047 27.484 -0.07 1 97.38 119 ASN A CA 1
ATOM 981 C C . ASN A 1 119 ? 29.766 28.031 1.327 1 97.38 119 ASN A C 1
ATOM 983 O O . ASN A 1 119 ? 29.391 29.188 1.483 1 97.38 119 ASN A O 1
ATOM 987 N N . LEU A 1 120 ? 29.984 27.188 2.268 1 97.81 120 LEU A N 1
ATOM 988 C CA . LEU A 1 120 ? 29.766 27.578 3.656 1 97.81 120 LEU A CA 1
ATOM 989 C C . LEU A 1 120 ? 30.828 28.578 4.117 1 97.81 120 LEU A C 1
ATOM 991 O O . LEU A 1 120 ? 32.031 28.328 3.963 1 97.81 120 LEU A O 1
ATOM 995 N N . LYS A 1 121 ? 30.422 29.625 4.699 1 96.25 121 LYS A N 1
ATOM 996 C CA . LYS A 1 121 ? 31.359 30.625 5.195 1 96.25 121 LYS A CA 1
ATOM 997 C C . LYS A 1 121 ? 32.125 30.125 6.422 1 96.25 121 LYS A C 1
ATOM 999 O O . LYS A 1 121 ? 31.594 29.297 7.176 1 96.25 121 LYS A O 1
ATOM 1004 N N . ASP A 1 122 ? 33.25 30.703 6.648 1 94.75 122 ASP A N 1
ATOM 1005 C CA . ASP A 1 122 ? 34.094 30.312 7.777 1 94.75 122 ASP A CA 1
ATOM 1006 C C . ASP A 1 122 ? 33.375 30.578 9.102 1 94.75 122 ASP A C 1
ATOM 1008 O O . ASP A 1 122 ? 32.75 31.625 9.281 1 94.75 122 ASP A O 1
ATOM 1012 N N . LYS A 1 123 ? 33.469 29.578 10.016 1 94.12 123 LYS A N 1
ATOM 1013 C CA . LYS A 1 123 ? 33 29.641 11.391 1 94.12 123 LYS A CA 1
ATOM 1014 C C . LYS A 1 123 ? 31.469 29.672 11.445 1 94.12 123 LYS A C 1
ATOM 1016 O O . LYS A 1 123 ? 30.875 30.016 12.469 1 94.12 123 LYS A O 1
ATOM 1021 N N . LYS A 1 124 ? 30.844 29.438 10.312 1 97.5 124 LYS A N 1
ATOM 1022 C CA . LYS A 1 124 ? 29.391 29.359 10.289 1 97.5 124 LYS A CA 1
ATOM 1023 C C . LYS A 1 124 ? 28.922 27.922 10.422 1 97.5 124 LYS A C 1
ATOM 1025 O O . LYS A 1 124 ? 29.688 26.984 10.219 1 97.5 124 LYS A O 1
ATOM 1030 N N . ARG A 1 125 ? 27.719 27.797 10.867 1 98 125 ARG A N 1
ATOM 1031 C CA . ARG A 1 125 ? 27.031 26.516 10.945 1 98 125 ARG A CA 1
ATOM 1032 C C . ARG A 1 125 ? 25.953 26.406 9.875 1 98 125 ARG A C 1
ATOM 1034 O O . ARG A 1 125 ? 25.422 27.422 9.414 1 98 125 ARG A O 1
ATOM 1041 N N . LEU A 1 126 ? 25.641 25.203 9.383 1 98.62 126 LEU A N 1
ATOM 1042 C CA . LEU A 1 126 ? 24.656 24.953 8.352 1 98.62 126 LEU A CA 1
ATOM 1043 C C . LEU A 1 126 ? 23.656 23.891 8.789 1 98.62 126 LEU A C 1
ATOM 1045 O O . LEU A 1 126 ? 24.031 22.875 9.367 1 98.62 126 LEU A O 1
ATOM 1049 N N . PHE A 1 127 ? 22.391 24.188 8.539 1 98.75 127 PHE A N 1
ATOM 1050 C CA . PHE A 1 127 ? 21.312 23.266 8.898 1 98.75 127 PHE A CA 1
ATOM 1051 C C . PHE A 1 127 ? 20.422 22.984 7.688 1 98.75 127 PHE A C 1
ATOM 1053 O O . PHE A 1 127 ? 20.156 23.875 6.883 1 98.75 127 PHE A O 1
ATOM 1060 N N . LEU A 1 128 ? 20 21.719 7.57 1 98.81 128 LEU A N 1
ATOM 1061 C CA . LEU A 1 128 ? 18.969 21.312 6.633 1 98.81 128 LEU A CA 1
ATOM 1062 C C . LEU A 1 128 ? 17.594 21.359 7.297 1 98.81 128 LEU A C 1
ATOM 1064 O O . LEU A 1 128 ? 17.375 20.703 8.32 1 98.81 128 LEU A O 1
ATOM 1068 N N . TYR A 1 129 ? 16.75 22.188 6.754 1 98.69 129 TYR A N 1
ATOM 1069 C CA . TYR A 1 129 ? 15.391 22.328 7.242 1 98.69 129 TYR A CA 1
ATOM 1070 C C . TYR A 1 129 ? 14.383 21.766 6.242 1 98.69 129 TYR A C 1
ATOM 1072 O O . TYR A 1 129 ? 14.375 22.172 5.078 1 98.69 129 TYR A O 1
ATOM 1080 N N . LEU A 1 130 ? 13.555 20.844 6.695 1 98.81 130 LEU A N 1
ATOM 1081 C CA . LEU A 1 130 ? 12.5 20.219 5.902 1 98.81 130 LEU A CA 1
ATOM 1082 C C . LEU A 1 130 ? 11.125 20.594 6.438 1 98.81 130 LEU A C 1
ATOM 1084 O O . LEU A 1 130 ? 10.781 20.25 7.574 1 98.81 130 LEU A O 1
ATOM 1088 N N . GLY A 1 131 ? 10.305 21.188 5.57 1 98.5 131 GLY A N 1
ATOM 1089 C CA . GLY A 1 131 ? 9.023 21.719 6.012 1 98.5 131 GLY A CA 1
ATOM 1090 C C . GLY A 1 131 ? 8.016 20.641 6.348 1 98.5 131 GLY A C 1
ATOM 1091 O O . GLY A 1 131 ? 7.16 20.828 7.207 1 98.5 131 GLY A O 1
ATOM 1092 N N . ALA A 1 132 ? 7.953 19.609 5.594 1 98.62 132 ALA A N 1
ATOM 1093 C CA . ALA A 1 132 ? 7.129 18.438 5.875 1 98.62 132 ALA A CA 1
ATOM 1094 C C . ALA A 1 132 ? 7.344 17.344 4.828 1 98.62 132 ALA A C 1
ATOM 1096 O O . ALA A 1 132 ? 7.488 17.641 3.639 1 98.62 132 ALA A O 1
ATOM 1097 N N . ILE A 1 133 ? 7.41 16.219 5.242 1 98.69 133 ILE A N 1
ATOM 1098 C CA . ILE A 1 133 ? 7.453 15.008 4.418 1 98.69 133 ILE A CA 1
ATOM 1099 C C . ILE A 1 133 ? 6.395 14.023 4.891 1 98.69 133 ILE A C 1
ATOM 1101 O O . ILE A 1 133 ? 6.277 13.75 6.09 1 98.69 133 ILE A O 1
ATOM 1105 N N . ASN A 1 134 ? 5.543 13.609 4 1 98.38 134 ASN A N 1
ATOM 1106 C CA . ASN A 1 134 ? 4.539 12.602 4.332 1 98.38 134 ASN A CA 1
ATOM 1107 C C . ASN A 1 134 ? 4.891 11.242 3.746 1 98.38 134 ASN A C 1
ATOM 1109 O O . ASN A 1 134 ? 4.863 11.055 2.529 1 98.38 134 ASN A O 1
ATOM 1113 N N . TYR A 1 135 ? 5.328 10.328 4.664 1 97.56 135 TYR A N 1
ATOM 1114 C CA . TYR A 1 135 ? 5.066 10.297 6.098 1 97.56 135 TYR A CA 1
ATOM 1115 C C . TYR A 1 135 ? 6.348 10.031 6.879 1 97.56 135 TYR A C 1
ATOM 1117 O O . TYR A 1 135 ? 6.773 10.852 7.688 1 97.56 135 TYR A O 1
ATOM 1125 N N . LYS A 1 136 ? 6.98 8.883 6.664 1 98.31 136 LYS A N 1
ATOM 1126 C CA . LYS A 1 136 ? 8.273 8.555 7.258 1 98.31 136 LYS A CA 1
ATOM 1127 C C . LYS A 1 136 ? 9.422 8.938 6.328 1 98.31 136 LYS A C 1
ATOM 1129 O O . LYS A 1 136 ? 9.359 8.68 5.121 1 98.31 136 LYS A O 1
ATOM 1134 N N . ALA A 1 137 ? 10.453 9.555 6.875 1 98.56 137 ALA A N 1
ATOM 1135 C CA . ALA A 1 137 ? 11.578 10 6.059 1 98.56 137 ALA A CA 1
ATOM 1136 C C . ALA A 1 137 ? 12.906 9.523 6.641 1 98.56 137 ALA A C 1
ATOM 1138 O O . ALA A 1 137 ? 13.117 9.578 7.852 1 98.56 137 ALA A O 1
ATOM 1139 N N . ASP A 1 138 ? 13.711 8.953 5.883 1 98.75 138 ASP A N 1
ATOM 1140 C CA . ASP A 1 138 ? 15.141 8.781 6.133 1 98.75 138 ASP A CA 1
ATOM 1141 C C . ASP A 1 138 ? 15.969 9.75 5.297 1 98.75 138 ASP A C 1
ATOM 1143 O O . ASP A 1 138 ? 15.906 9.727 4.062 1 98.75 138 ASP A O 1
ATOM 1147 N N . VAL A 1 139 ? 16.766 10.547 5.965 1 98.88 139 VAL A N 1
ATOM 1148 C CA . VAL A 1 139 ? 17.422 11.656 5.285 1 98.88 139 VAL A CA 1
ATOM 1149 C C . VAL A 1 139 ? 18.938 11.438 5.312 1 98.88 139 VAL A C 1
ATOM 1151 O O . VAL A 1 139 ? 19.516 11.156 6.367 1 98.88 139 VAL A O 1
ATOM 1154 N N . TYR A 1 140 ? 19.531 11.562 4.094 1 98.75 140 TYR A N 1
ATOM 1155 C CA . TYR A 1 140 ? 20.969 11.375 3.934 1 98.75 140 TYR A CA 1
ATOM 1156 C C . TYR A 1 140 ? 21.594 12.562 3.211 1 98.75 140 TYR A C 1
ATOM 1158 O O . TYR A 1 140 ? 21.016 13.102 2.266 1 98.75 140 TYR A O 1
ATOM 1166 N N . LEU A 1 141 ? 22.781 13.008 3.645 1 98.75 141 LEU A N 1
ATOM 1167 C CA . LEU A 1 141 ? 23.594 13.977 2.936 1 98.75 141 LEU A CA 1
ATOM 1168 C C . LEU A 1 141 ? 24.984 13.414 2.654 1 98.75 141 LEU A C 1
ATOM 1170 O O . LEU A 1 141 ? 25.688 12.969 3.576 1 98.75 141 LEU A O 1
ATOM 1174 N N . ASN A 1 142 ? 25.375 13.445 1.401 1 98.12 142 ASN A N 1
ATOM 1175 C CA . ASN A 1 142 ? 26.672 12.922 0.974 1 98.12 142 ASN A CA 1
ATOM 1176 C C . ASN A 1 142 ? 26.922 11.523 1.535 1 98.12 142 ASN A C 1
ATOM 1178 O O . ASN A 1 142 ? 28.016 11.242 2.043 1 98.12 142 ASN A O 1
ATOM 1182 N N . GLY A 1 143 ? 25.875 10.68 1.515 1 97.19 143 GLY A N 1
ATOM 1183 C CA . GLY A 1 143 ? 25.984 9.281 1.881 1 97.19 143 GLY A CA 1
ATOM 1184 C C . GLY A 1 143 ? 25.875 9.039 3.375 1 97.19 143 GLY A C 1
ATOM 1185 O O . GLY A 1 143 ? 25.828 7.895 3.826 1 97.19 143 GLY A O 1
ATOM 1186 N N . LYS A 1 144 ? 25.781 10.102 4.133 1 96.88 144 LYS A N 1
ATOM 1187 C CA . LYS A 1 144 ? 25.719 9.977 5.586 1 96.88 144 LYS A CA 1
ATOM 1188 C C . LYS A 1 144 ? 24.297 10.188 6.094 1 96.88 144 LYS A C 1
ATOM 1190 O O . LYS A 1 144 ? 23.625 11.148 5.703 1 96.88 144 LYS A O 1
ATOM 1195 N N . LYS A 1 145 ? 23.828 9.328 6.992 1 97.56 145 LYS A N 1
ATOM 1196 C CA . LYS A 1 145 ? 22.5 9.453 7.578 1 97.56 145 LYS A CA 1
ATOM 1197 C C . LYS A 1 145 ? 22.422 10.625 8.547 1 97.56 145 LYS A C 1
ATOM 1199 O O . LYS A 1 145 ? 23.25 10.742 9.453 1 97.56 145 LYS A O 1
ATOM 1204 N N . LEU A 1 146 ? 21.5 11.453 8.312 1 98.19 146 LEU A N 1
ATOM 1205 C CA . LEU A 1 146 ? 21.266 12.562 9.227 1 98.19 146 LEU A CA 1
ATOM 1206 C C . LEU A 1 146 ? 20.281 12.156 10.32 1 98.19 146 LEU A C 1
ATOM 1208 O O . LEU A 1 146 ? 20.453 12.523 11.484 1 98.19 146 LEU A O 1
ATOM 1212 N N . GLY A 1 147 ? 19.219 11.43 9.945 1 97.81 147 GLY A N 1
ATOM 1213 C CA . GLY A 1 147 ? 18.203 10.977 10.891 1 97.81 147 GLY A CA 1
ATOM 1214 C C . GLY A 1 147 ? 16.938 10.508 10.219 1 97.81 147 GLY A C 1
ATOM 1215 O O . GLY A 1 147 ? 16.891 10.344 8.992 1 97.81 147 GLY A O 1
ATOM 1216 N N . THR A 1 148 ? 15.953 10.117 11.047 1 97.88 148 THR A N 1
ATOM 1217 C CA . THR A 1 148 ? 14.625 9.695 10.609 1 97.88 148 THR A CA 1
ATOM 1218 C C . THR A 1 148 ? 13.547 10.586 11.211 1 97.88 148 THR A C 1
ATOM 1220 O O . THR A 1 148 ? 13.719 11.125 12.312 1 97.88 148 THR A O 1
ATOM 1223 N N . HIS A 1 149 ? 12.531 10.789 10.477 1 98 149 HIS A N 1
ATOM 1224 C CA . HIS A 1 149 ? 11.398 11.57 10.953 1 98 149 HIS A CA 1
ATOM 1225 C C . HIS A 1 149 ? 10.078 10.859 10.656 1 98 149 HIS A C 1
ATOM 1227 O O . HIS A 1 149 ? 9.922 10.242 9.609 1 98 149 HIS A O 1
ATOM 1233 N N . GLU A 1 150 ? 9.133 10.93 11.602 1 97.56 150 GLU A N 1
ATOM 1234 C CA . GLU A 1 150 ? 7.77 10.43 11.438 1 97.56 150 GLU A CA 1
ATOM 1235 C C . GLU A 1 150 ? 6.75 11.539 11.703 1 97.56 150 GLU A C 1
ATOM 1237 O O . GLU A 1 150 ? 6.832 12.234 12.711 1 97.56 150 GLU A O 1
ATOM 1242 N N . GLY A 1 151 ? 5.746 11.664 10.859 1 97.5 151 GLY A N 1
ATOM 1243 C CA . GLY A 1 151 ? 4.742 12.719 10.867 1 97.5 151 GLY A CA 1
ATOM 1244 C C . GLY A 1 151 ? 4.613 13.438 9.539 1 97.5 151 GLY A C 1
ATOM 1245 O O . GLY A 1 151 ? 5.617 13.805 8.93 1 97.5 151 GLY A O 1
ATOM 1246 N N . GLY A 1 152 ? 3.521 13.711 9.062 1 97.69 152 GLY A N 1
ATOM 1247 C CA . GLY A 1 152 ? 3.334 14.086 7.676 1 97.69 152 GLY A CA 1
ATOM 1248 C C . GLY A 1 152 ? 3.197 15.586 7.477 1 97.69 152 GLY A C 1
ATOM 1249 O O . GLY A 1 152 ? 3.215 16.078 6.348 1 97.69 152 GLY A O 1
ATOM 1250 N N . PHE A 1 153 ? 3.178 16.406 8.641 1 97.94 153 PHE A N 1
ATOM 1251 C CA . PHE A 1 153 ? 2.691 17.766 8.438 1 97.94 153 PHE A CA 1
ATOM 1252 C C . PHE A 1 153 ? 3.566 18.766 9.18 1 97.94 153 PHE A C 1
ATOM 1254 O O . PHE A 1 153 ? 3.295 19.969 9.156 1 97.94 153 PHE A O 1
ATOM 1261 N N . THR A 1 154 ? 4.625 18.344 9.867 1 98.06 154 THR A N 1
ATOM 1262 C CA . THR A 1 154 ? 5.426 19.234 10.703 1 98.06 154 THR A CA 1
ATOM 1263 C C . THR A 1 154 ? 6.867 19.297 10.203 1 98.06 154 THR A C 1
ATOM 1265 O O . THR A 1 154 ? 7.344 18.344 9.562 1 98.06 154 THR A O 1
ATOM 1268 N N . PRO A 1 155 ? 7.551 20.344 10.508 1 98.44 155 PRO A N 1
ATOM 1269 C CA . PRO A 1 155 ? 8.945 20.469 10.078 1 98.44 155 PRO A CA 1
ATOM 1270 C C . PRO A 1 155 ? 9.922 19.766 11.016 1 98.44 155 PRO A C 1
ATOM 1272 O O . PRO A 1 155 ? 9.555 19.406 12.141 1 98.44 155 PRO A O 1
ATOM 1275 N N . PHE A 1 156 ? 11.094 19.562 10.539 1 98.44 156 PHE A N 1
ATOM 1276 C CA . PHE A 1 156 ? 12.242 19.078 11.297 1 98.44 156 PHE A CA 1
ATOM 1277 C C . PHE A 1 156 ? 13.547 19.516 10.648 1 98.44 156 PHE A C 1
ATOM 1279 O O . PHE A 1 156 ? 13.547 19.984 9.5 1 98.44 156 PHE A O 1
ATOM 1286 N N . ASN A 1 157 ? 14.633 19.547 11.367 1 98.62 157 ASN A N 1
ATOM 1287 C CA . ASN A 1 157 ? 15.914 19.984 10.812 1 98.62 157 ASN A CA 1
ATOM 1288 C C . ASN A 1 157 ? 17.078 19.188 11.375 1 98.62 157 ASN A C 1
ATOM 1290 O O . ASN A 1 157 ? 16.953 18.547 12.422 1 98.62 157 ASN A O 1
ATOM 1294 N N . TYR A 1 158 ? 18.156 19.172 10.641 1 98.5 158 TYR A N 1
ATOM 1295 C CA . TYR A 1 158 ? 19.422 18.531 10.992 1 98.5 158 TYR A CA 1
ATOM 1296 C C . TYR A 1 158 ? 20.594 19.469 10.758 1 98.5 158 TYR A C 1
ATOM 1298 O O . TYR A 1 158 ? 20.625 20.203 9.773 1 98.5 158 TYR A O 1
ATOM 1306 N N . GLU A 1 159 ? 21.594 19.469 11.664 1 98.5 159 GLU A N 1
A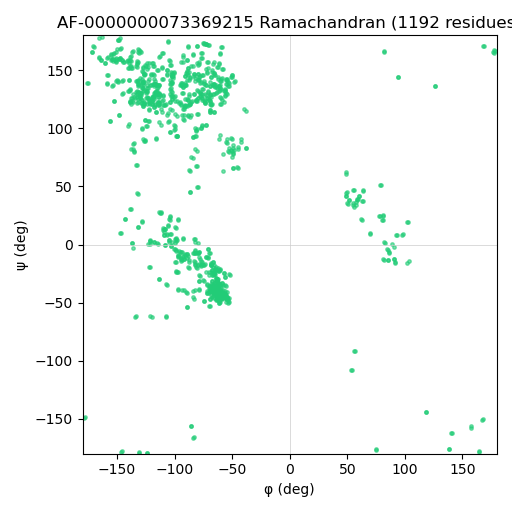TOM 1307 C CA . GLU A 1 159 ? 22.844 20.172 11.375 1 98.5 159 GLU A CA 1
ATOM 1308 C C . GLU A 1 159 ? 23.703 19.406 10.375 1 98.5 159 GLU A C 1
ATOM 1310 O O . GLU A 1 159 ? 23.859 18.188 10.5 1 98.5 159 GLU A O 1
ATOM 1315 N N . VAL A 1 160 ? 24.203 20.125 9.398 1 98.5 160 VAL A N 1
ATOM 1316 C CA . VAL A 1 160 ? 24.969 19.438 8.352 1 98.5 160 VAL A CA 1
ATOM 1317 C C . VAL A 1 160 ? 26.312 20.109 8.164 1 98.5 160 VAL A C 1
ATOM 1319 O O . VAL A 1 160 ? 26.984 19.906 7.145 1 98.5 160 VAL A O 1
ATOM 1322 N N . THR A 1 161 ? 26.797 20.859 9.078 1 98.25 161 THR A N 1
ATOM 1323 C CA . THR A 1 161 ? 28.016 21.656 9.031 1 98.25 161 THR A CA 1
ATOM 1324 C C . THR A 1 161 ? 29.219 20.812 8.656 1 98.25 161 THR A C 1
ATOM 1326 O O . THR A 1 161 ? 30.031 21.203 7.812 1 98.25 161 THR A O 1
ATOM 1329 N N . SER A 1 162 ? 29.359 19.672 9.273 1 97.62 162 SER A N 1
ATOM 1330 C CA . SER A 1 162 ? 30.547 18.844 9.125 1 97.62 162 SER A CA 1
ATOM 1331 C C . SER A 1 162 ? 30.469 17.969 7.879 1 97.62 162 SER A C 1
ATOM 1333 O O . SER A 1 162 ? 31.453 17.312 7.5 1 97.62 162 SER A O 1
ATOM 1335 N N . ILE A 1 163 ? 29.375 17.953 7.227 1 97.88 163 ILE A N 1
ATOM 1336 C CA . ILE A 1 163 ? 29.156 17 6.145 1 97.88 163 ILE A CA 1
ATOM 1337 C C . ILE A 1 163 ? 29.203 17.734 4.801 1 97.88 163 ILE A C 1
ATOM 1339 O O . ILE A 1 163 ? 29.641 17.172 3.801 1 97.88 163 ILE A O 1
ATOM 1343 N N . VAL A 1 164 ? 28.75 18.969 4.746 1 98.25 164 VAL A N 1
ATOM 1344 C CA . VAL A 1 164 ? 28.594 19.734 3.508 1 98.25 164 VAL A CA 1
ATOM 1345 C C . VAL A 1 164 ? 29.953 20 2.889 1 98.25 164 VAL A C 1
ATOM 1347 O O . VAL A 1 164 ? 30.953 20.172 3.604 1 98.25 164 VAL A O 1
ATOM 1350 N N . GLN A 1 165 ? 29.969 20.047 1.593 1 97.75 165 GLN A N 1
ATOM 1351 C CA . GLN A 1 165 ? 31.156 20.344 0.793 1 97.75 165 GLN A CA 1
ATOM 1352 C C . GLN A 1 165 ? 30.891 21.547 -0.127 1 97.75 165 GLN A C 1
ATOM 1354 O O . GLN A 1 165 ? 29.734 21.875 -0.409 1 97.75 165 GLN A O 1
ATOM 1359 N N . PRO A 1 166 ? 31.984 22.203 -0.506 1 97.94 166 PRO A N 1
ATOM 1360 C CA . PRO A 1 166 ? 31.781 23.344 -1.393 1 97.94 166 PRO A CA 1
ATOM 1361 C C . PRO A 1 166 ? 31.109 22.953 -2.711 1 97.94 166 PRO A C 1
ATOM 1363 O O . PRO A 1 166 ? 30.312 23.719 -3.25 1 97.94 166 PRO A O 1
ATOM 1366 N N . LYS A 1 167 ? 31.438 21.797 -3.188 1 98 167 LYS A N 1
ATOM 1367 C CA . LYS A 1 167 ? 30.891 21.344 -4.461 1 98 167 LYS A CA 1
ATOM 1368 C C . LYS A 1 167 ? 30.469 19.875 -4.383 1 98 167 LYS A C 1
ATOM 1370 O O . LYS A 1 167 ? 31.047 19.109 -3.611 1 98 167 LYS A O 1
ATOM 1375 N N . GLY A 1 168 ? 29.484 19.609 -5.227 1 97.62 168 GLY A N 1
ATOM 1376 C CA . GLY A 1 168 ? 29.156 18.219 -5.477 1 97.62 168 GLY A CA 1
ATOM 1377 C C . GLY A 1 168 ? 28.359 17.578 -4.359 1 97.62 168 GLY A C 1
ATOM 1378 O O . GLY A 1 168 ? 28.406 16.359 -4.164 1 97.62 168 GLY A O 1
ATOM 1379 N N . ASN A 1 169 ? 27.609 18.375 -3.539 1 98.75 169 ASN A N 1
ATOM 1380 C CA . ASN A 1 169 ? 26.766 17.781 -2.51 1 98.75 169 ASN A CA 1
ATOM 1381 C C . ASN A 1 169 ? 25.547 17.078 -3.117 1 98.75 169 ASN A C 1
ATOM 1383 O O . ASN A 1 169 ? 25.047 17.5 -4.168 1 98.75 169 ASN A O 1
ATOM 1387 N N . TYR A 1 170 ? 25.078 16.016 -2.479 1 98.69 170 TYR A N 1
ATOM 1388 C CA . TYR A 1 170 ? 23.812 15.406 -2.863 1 98.69 170 TYR A CA 1
ATOM 1389 C C . TYR A 1 170 ? 22.984 15.031 -1.637 1 98.69 170 TYR A C 1
ATOM 1391 O O . TYR A 1 170 ? 23.5 14.422 -0.695 1 98.69 170 TYR A O 1
ATOM 1399 N N . LEU A 1 171 ? 21.797 15.5 -1.634 1 98.88 171 LEU A N 1
ATOM 1400 C CA . LEU A 1 171 ? 20.797 15.148 -0.635 1 98.88 171 LEU A CA 1
ATOM 1401 C C . LEU A 1 171 ? 19.906 14.023 -1.14 1 98.88 171 LEU A C 1
ATOM 1403 O O . LEU A 1 171 ? 19.359 14.102 -2.24 1 98.88 171 LEU A O 1
ATOM 1407 N N . VAL A 1 172 ? 19.828 12.891 -0.418 1 98.94 172 VAL A N 1
ATOM 1408 C CA . VAL A 1 172 ? 18.953 11.766 -0.748 1 98.94 172 VAL A CA 1
ATOM 1409 C C . VAL A 1 172 ? 17.969 11.531 0.389 1 98.94 172 VAL A C 1
ATOM 1411 O O . VAL A 1 172 ? 18.359 11.445 1.556 1 98.94 172 VAL A O 1
ATOM 1414 N N . ILE A 1 173 ? 16.672 11.477 0.074 1 98.94 173 ILE A N 1
ATOM 1415 C CA . ILE A 1 173 ? 15.633 11.273 1.072 1 98.94 173 ILE A CA 1
ATOM 1416 C C . ILE A 1 173 ? 14.758 10.094 0.668 1 98.94 173 ILE A C 1
ATOM 1418 O O . ILE A 1 173 ? 14.234 10.047 -0.448 1 98.94 173 ILE A O 1
ATOM 1422 N N . LYS A 1 174 ? 14.625 9.078 1.497 1 98.94 174 LYS A N 1
ATOM 1423 C CA . LYS A 1 174 ? 13.633 8.008 1.363 1 98.94 174 LYS A CA 1
ATOM 1424 C C . LYS A 1 174 ? 12.32 8.391 2.033 1 98.94 174 LYS A C 1
ATOM 1426 O O . LYS A 1 174 ? 12.289 8.711 3.225 1 98.94 174 LYS A O 1
ATOM 1431 N N . VAL A 1 175 ? 11.273 8.422 1.28 1 98.88 175 VAL A N 1
ATOM 1432 C CA . VAL A 1 175 ? 9.953 8.758 1.8 1 98.88 175 VAL A CA 1
ATOM 1433 C C . VAL A 1 175 ? 9.039 7.531 1.719 1 98.88 175 VAL A C 1
ATOM 1435 O O . VAL A 1 175 ? 9 6.848 0.692 1 98.88 175 VAL A O 1
ATOM 1438 N N . ASP A 1 176 ? 8.383 7.203 2.795 1 98.62 176 ASP A N 1
ATOM 1439 C CA . ASP A 1 176 ? 7.414 6.113 2.881 1 98.62 176 ASP A CA 1
ATOM 1440 C C . ASP A 1 176 ? 6.078 6.602 3.426 1 98.62 176 ASP A C 1
ATOM 1442 O O . ASP A 1 176 ? 5.941 6.844 4.629 1 98.62 176 ASP A O 1
ATOM 1446 N N . ASN A 1 177 ? 5.016 6.715 2.541 1 98.25 177 ASN A N 1
ATOM 1447 C CA . ASN A 1 177 ? 3.732 7.219 3.014 1 98.25 177 ASN A CA 1
ATOM 1448 C C . ASN A 1 177 ? 2.754 6.082 3.293 1 98.25 177 ASN A C 1
ATOM 1450 O O . ASN A 1 177 ? 1.542 6.301 3.35 1 98.25 177 ASN A O 1
ATOM 1454 N N . THR A 1 178 ? 3.283 4.82 3.371 1 97.5 178 THR A N 1
ATOM 1455 C CA . THR A 1 178 ? 2.43 3.705 3.768 1 97.5 178 THR A CA 1
ATOM 1456 C C . THR A 1 178 ? 1.728 4.004 5.09 1 97.5 178 THR A C 1
ATOM 1458 O O . THR A 1 178 ? 2.363 4.449 6.047 1 97.5 178 THR A O 1
ATOM 1461 N N . ARG A 1 179 ? 0.417 3.691 5.211 1 97.12 179 ARG A N 1
ATOM 1462 C CA . ARG A 1 179 ? -0.336 3.938 6.438 1 97.12 179 ARG A CA 1
ATOM 1463 C C . ARG A 1 179 ? -0.195 2.77 7.41 1 97.12 179 ARG A C 1
ATOM 1465 O O . ARG A 1 179 ? -0.227 1.607 7 1 97.12 179 ARG A O 1
ATOM 1472 N N . HIS A 1 180 ? -0.129 3.082 8.68 1 96.62 180 HIS A N 1
ATOM 1473 C CA . HIS A 1 180 ? -0.097 2.082 9.742 1 96.62 180 HIS A CA 1
ATOM 1474 C C . HIS A 1 180 ? -1.085 2.426 10.852 1 96.62 180 HIS A C 1
ATOM 1476 O O . HIS A 1 180 ? -1.368 3.602 11.094 1 96.62 180 HIS A O 1
ATOM 1482 N N . LYS A 1 181 ? -1.536 1.431 11.523 1 95.56 181 LYS A N 1
ATOM 1483 C CA . LYS A 1 181 ? -2.555 1.591 12.562 1 95.56 181 LYS A CA 1
ATOM 1484 C C . LYS A 1 181 ? -2.035 2.441 13.719 1 95.56 181 LYS A C 1
ATOM 1486 O O . LYS A 1 181 ? -2.803 3.16 14.359 1 95.56 181 LYS A O 1
ATOM 1491 N N . GLU A 1 182 ? -0.746 2.402 13.93 1 97.19 182 GLU A N 1
ATOM 1492 C CA . GLU A 1 182 ? -0.175 3.068 15.102 1 97.19 182 GLU A CA 1
ATOM 1493 C C . GLU A 1 182 ? 0.188 4.516 14.781 1 97.19 182 GLU A C 1
ATOM 1495 O O . GLU A 1 182 ? 0.574 5.273 15.68 1 97.19 182 GLU A O 1
ATOM 1500 N N . ASP A 1 183 ? 0.109 4.898 13.516 1 97.81 183 ASP A N 1
ATOM 1501 C CA . ASP A 1 183 ? 0.518 6.238 13.102 1 97.81 183 ASP A CA 1
ATOM 1502 C C . ASP A 1 183 ? -0.535 7.277 13.484 1 97.81 183 ASP A C 1
ATOM 1504 O O . ASP A 1 183 ? -1.646 6.922 13.883 1 97.81 183 ASP A O 1
ATOM 1508 N N . VAL A 1 184 ? -0.155 8.617 13.461 1 98.38 184 VAL A N 1
ATOM 1509 C CA . VAL A 1 184 ? -1.038 9.766 13.625 1 98.38 184 VAL A CA 1
ATOM 1510 C C . VAL A 1 184 ? -0.923 10.68 12.398 1 98.38 184 VAL A C 1
ATOM 1512 O O . VAL A 1 184 ? 0.096 11.344 12.211 1 98.38 184 VAL A O 1
ATOM 1515 N N . PRO A 1 185 ? -1.965 10.664 11.523 1 97.38 185 PRO A N 1
ATOM 1516 C CA . PRO A 1 185 ? -3.223 9.922 11.648 1 97.38 185 PRO A CA 1
ATOM 1517 C C . PRO A 1 185 ? -3.047 8.422 11.422 1 97.38 185 PRO A C 1
ATOM 1519 O O . PRO A 1 185 ? -1.946 7.965 11.102 1 97.38 185 PRO A O 1
ATOM 1522 N N . THR A 1 186 ? -4.164 7.711 11.695 1 95.94 186 THR A N 1
ATOM 1523 C CA . THR A 1 186 ? -4.203 6.258 11.57 1 95.94 186 THR A CA 1
ATOM 1524 C C . THR A 1 186 ? -4.535 5.844 10.141 1 95.94 186 THR A C 1
ATOM 1526 O O . THR A 1 186 ? -4.285 6.598 9.195 1 95.94 186 THR A O 1
ATOM 1529 N N . VAL A 1 187 ? -5.082 4.637 9.859 1 95.44 187 VAL A N 1
ATOM 1530 C CA . VAL A 1 187 ? -5.164 4.008 8.539 1 95.44 187 VAL A CA 1
ATOM 1531 C C . VAL A 1 187 ? -6.363 4.562 7.777 1 95.44 187 VAL A C 1
ATOM 1533 O O . VAL A 1 187 ? -6.48 4.363 6.566 1 95.44 187 VAL A O 1
ATOM 1536 N N . ASN A 1 188 ? -7.305 5.242 8.422 1 93.81 188 ASN A N 1
ATOM 1537 C CA . ASN A 1 188 ? -8.461 5.762 7.699 1 93.81 188 ASN A CA 1
ATOM 1538 C C . ASN A 1 188 ? -8.727 7.223 8.039 1 93.81 188 ASN A C 1
ATOM 1540 O O . ASN A 1 188 ? -8.703 7.605 9.211 1 93.81 188 ASN A O 1
ATOM 1544 N N . THR A 1 189 ? -8.797 8.062 7.094 1 95.25 189 THR A N 1
ATOM 1545 C CA . THR A 1 189 ? -9.148 9.477 7.121 1 95.25 189 THR A CA 1
ATOM 1546 C C . THR A 1 189 ? -10.188 9.797 6.055 1 95.25 189 THR A C 1
ATOM 1548 O O . THR A 1 189 ? -10.508 8.953 5.219 1 95.25 189 THR A O 1
ATOM 1551 N N . ASP A 1 190 ? -10.758 10.93 6.125 1 96.19 190 ASP A N 1
ATOM 1552 C CA . ASP A 1 190 ? -11.648 11.375 5.055 1 96.19 190 ASP A CA 1
ATOM 1553 C C . ASP A 1 190 ? -10.969 12.414 4.172 1 96.19 190 ASP A C 1
ATOM 1555 O O . ASP A 1 190 ? -11.609 13.352 3.691 1 96.19 190 ASP A O 1
ATOM 1559 N N . TRP A 1 191 ? -9.688 12.453 4.102 1 97 191 TRP A N 1
ATOM 1560 C CA . TRP A 1 191 ? -8.906 13.258 3.172 1 97 191 TRP A CA 1
ATOM 1561 C C . TRP A 1 191 ? -7.809 12.422 2.512 1 97 191 TRP A C 1
ATOM 1563 O O . TRP A 1 191 ? -7.465 11.344 3.002 1 97 191 TRP A O 1
ATOM 1573 N N . TRP A 1 192 ? -7.367 12.844 1.415 1 96.44 192 TRP A N 1
ATOM 1574 C CA . TRP A 1 192 ? -6.359 12.117 0.647 1 96.44 192 TRP A CA 1
ATOM 1575 C C . TRP A 1 192 ? -5.012 12.148 1.355 1 96.44 192 TRP A C 1
ATOM 1577 O O . TRP A 1 192 ? -4.551 13.211 1.787 1 96.44 192 TRP A O 1
ATOM 1587 N N . ASN A 1 193 ? -4.379 11.016 1.543 1 91.75 193 ASN A N 1
ATOM 1588 C CA . ASN A 1 193 ? -3.057 10.906 2.148 1 91.75 193 ASN A CA 1
ATOM 1589 C C . ASN A 1 193 ? -1.951 11.125 1.118 1 91.75 193 ASN A C 1
ATOM 1591 O O . ASN A 1 193 ? -1.19 10.203 0.814 1 91.75 193 ASN A O 1
ATOM 1595 N N . TYR A 1 194 ? -1.702 12.328 0.675 1 97.5 194 TYR A N 1
ATOM 1596 C CA . TYR A 1 194 ? -0.697 12.656 -0.33 1 97.5 194 TYR A CA 1
ATOM 1597 C C . TYR A 1 194 ? 0.697 12.273 0.146 1 97.5 194 TYR A C 1
ATOM 1599 O O . TYR A 1 194 ? 1.075 12.562 1.283 1 97.5 194 TYR A O 1
ATOM 1607 N N . GLY A 1 195 ? 1.448 11.578 -0.729 1 98.19 195 GLY A N 1
ATOM 1608 C CA . GLY A 1 195 ? 2.818 11.234 -0.391 1 98.19 195 GLY A CA 1
ATOM 1609 C C . GLY A 1 195 ? 3.846 12.125 -1.063 1 98.19 195 GLY A C 1
ATOM 1610 O O . GLY A 1 195 ? 3.648 12.555 -2.199 1 98.19 195 GLY A O 1
ATOM 1611 N N . GLY A 1 196 ? 4.945 12.391 -0.319 1 98.31 196 GLY A N 1
ATOM 1612 C CA . GLY A 1 196 ? 6.031 13.141 -0.921 1 98.31 196 GLY A CA 1
ATOM 1613 C C . GLY A 1 196 ? 6.629 14.18 0.013 1 98.31 196 GLY A C 1
ATOM 1614 O O . GLY A 1 196 ? 6.324 14.195 1.206 1 98.31 196 GLY A O 1
ATOM 1615 N N . ILE A 1 197 ? 7.559 14.938 -0.498 1 98.81 197 ILE A N 1
ATOM 1616 C CA . ILE A 1 197 ? 8.086 16.141 0.143 1 98.81 197 ILE A CA 1
ATOM 1617 C C . ILE A 1 197 ? 7.18 17.328 -0.167 1 98.81 197 ILE A C 1
ATOM 1619 O O . ILE A 1 197 ? 7.352 18 -1.188 1 98.81 197 ILE A O 1
ATOM 1623 N N . THR A 1 198 ? 6.281 17.516 0.718 1 98.38 198 THR A N 1
ATOM 1624 C CA . THR A 1 198 ? 5.117 18.312 0.373 1 98.38 198 THR A CA 1
ATOM 1625 C C . THR A 1 198 ? 5.355 19.781 0.727 1 98.38 198 THR A C 1
ATOM 1627 O O . THR A 1 198 ? 4.559 20.656 0.364 1 98.38 198 THR A O 1
ATOM 1630 N N . ARG A 1 199 ? 6.379 20.094 1.476 1 98.56 199 ARG A N 1
ATOM 1631 C CA . ARG A 1 199 ? 6.703 21.469 1.837 1 98.56 199 ARG A CA 1
ATOM 1632 C C . ARG A 1 199 ? 8.172 21.766 1.578 1 98.56 199 ARG A C 1
ATOM 1634 O O . ARG A 1 199 ? 8.898 20.938 1.028 1 98.56 199 ARG A O 1
ATOM 1641 N N . ASP A 1 200 ? 8.68 22.938 1.858 1 98.56 200 ASP A N 1
ATOM 1642 C CA . ASP A 1 200 ? 9.953 23.484 1.395 1 98.56 200 ASP A CA 1
ATOM 1643 C C . ASP A 1 200 ? 11.125 22.688 1.96 1 98.56 200 ASP A C 1
ATOM 1645 O O . ASP A 1 200 ? 11.047 22.172 3.074 1 98.56 200 ASP A O 1
ATOM 1649 N N . VAL A 1 201 ? 12.125 22.578 1.22 1 98.88 201 VAL A N 1
ATOM 1650 C CA . VAL A 1 201 ? 13.453 22.109 1.618 1 98.88 201 VAL A CA 1
ATOM 1651 C C . VAL A 1 201 ? 14.438 23.266 1.582 1 98.88 201 VAL A C 1
ATOM 1653 O O . VAL A 1 201 ? 14.656 23.875 0.531 1 98.88 201 VAL A O 1
ATOM 1656 N N . THR A 1 202 ? 15.039 23.562 2.766 1 98.31 202 THR A N 1
ATOM 1657 C CA . THR A 1 202 ? 15.82 24.781 2.885 1 98.31 202 THR A CA 1
ATOM 1658 C C . THR A 1 202 ? 17.094 24.547 3.697 1 98.31 202 THR A C 1
ATOM 1660 O O . THR A 1 202 ? 17.094 23.734 4.629 1 98.31 202 THR A O 1
ATOM 1663 N N . LEU A 1 203 ? 18.172 25.219 3.211 1 98.81 203 LEU A N 1
ATOM 1664 C CA . LEU A 1 203 ? 19.359 25.312 4.043 1 98.81 203 LEU A CA 1
ATOM 1665 C C . LEU A 1 203 ? 19.359 26.609 4.852 1 98.81 203 LEU A C 1
ATOM 1667 O O . LEU A 1 203 ? 18.984 27.672 4.344 1 98.81 203 LEU A O 1
ATOM 1671 N N . ILE A 1 204 ? 19.766 26.5 6.125 1 98.69 204 ILE A N 1
ATOM 1672 C CA . ILE A 1 204 ? 19.859 27.641 7.02 1 98.69 204 ILE A CA 1
ATOM 1673 C C . ILE A 1 204 ? 21.312 27.844 7.441 1 98.69 204 ILE A C 1
ATOM 1675 O O . ILE A 1 204 ? 21.922 26.953 8.031 1 98.69 204 ILE A O 1
ATOM 1679 N N . GLU A 1 205 ? 21.859 28.953 7.145 1 98.44 205 GLU A N 1
ATOM 1680 C CA . GLU A 1 205 ? 23.219 29.297 7.586 1 98.44 205 GLU A CA 1
ATOM 1681 C C . GLU A 1 205 ? 23.188 30.172 8.836 1 98.44 205 GLU A C 1
ATOM 1683 O O . GLU A 1 205 ? 22.531 31.219 8.844 1 98.44 205 GLU A O 1
ATOM 1688 N N . GLU A 1 206 ? 23.844 29.75 9.906 1 97.62 206 GLU A N 1
ATOM 1689 C CA . GLU A 1 206 ? 23.812 30.453 11.188 1 97.62 206 GLU A CA 1
ATOM 1690 C C . GLU A 1 206 ? 25.219 30.656 11.742 1 97.62 206 GLU A C 1
ATOM 1692 O O . GLU A 1 206 ? 26.172 30.016 11.281 1 97.62 206 GLU A O 1
ATOM 1697 N N . GLU A 1 207 ? 25.359 31.547 12.742 1 96.5 207 GLU A N 1
ATOM 1698 C CA . GLU A 1 207 ? 26.594 31.719 13.516 1 96.5 207 GLU A CA 1
ATOM 1699 C C . GLU A 1 207 ? 26.844 30.531 14.43 1 96.5 207 GLU A C 1
ATOM 1701 O O . GLU A 1 207 ? 26 29.656 14.57 1 96.5 207 GLU A O 1
ATOM 1706 N N . ALA A 1 208 ? 28.016 30.516 15.047 1 95.5 208 ALA A N 1
ATOM 1707 C CA . ALA A 1 208 ? 28.375 29.438 15.977 1 95.5 208 ALA A CA 1
ATOM 1708 C C . ALA A 1 208 ? 27.328 29.297 17.078 1 95.5 208 ALA A C 1
ATOM 1710 O O . ALA A 1 208 ? 26.984 28.188 17.469 1 95.5 208 ALA A O 1
ATOM 1711 N N . SER A 1 209 ? 26.953 30.453 17.547 1 95.94 209 SER A N 1
ATOM 1712 C CA . SER A 1 209 ? 25.812 30.562 18.469 1 95.94 209 SER A CA 1
ATOM 1713 C C . SER A 1 209 ? 24.719 31.453 17.891 1 95.94 209 SER A C 1
ATOM 1715 O O . SER A 1 209 ? 25.016 32.469 17.25 1 95.94 209 SER A O 1
ATOM 1717 N N . PHE A 1 210 ? 23.5 31.047 18.031 1 96.75 210 PHE A N 1
ATOM 1718 C CA . PHE A 1 210 ? 22.406 31.812 17.438 1 96.75 210 PHE A CA 1
ATOM 1719 C C . PHE A 1 210 ? 21.109 31.609 18.219 1 96.75 210 PHE A C 1
ATOM 1721 O O . PHE A 1 210 ? 21.016 30.703 19.031 1 96.75 210 PHE A O 1
ATOM 1728 N N . VAL A 1 211 ? 20.094 32.438 18.016 1 98.06 211 VAL A N 1
ATOM 1729 C CA . VAL A 1 211 ? 18.766 32.281 18.594 1 98.06 211 VAL A CA 1
ATOM 1730 C C . VAL A 1 211 ? 18.062 31.078 17.984 1 98.06 211 VAL A C 1
ATOM 1732 O O . VAL A 1 211 ? 17.688 31.094 16.812 1 98.06 211 VAL A O 1
ATOM 1735 N N . GLU A 1 212 ? 17.828 30.094 18.781 1 98.06 212 GLU A N 1
ATOM 1736 C CA . GLU A 1 212 ? 17.188 28.875 18.328 1 98.06 212 GLU A CA 1
ATOM 1737 C C . GLU A 1 212 ? 15.664 29.016 18.312 1 98.06 212 GLU A C 1
ATOM 1739 O O . GLU A 1 212 ? 15 28.609 17.359 1 98.06 212 GLU A O 1
ATOM 1744 N N . ASP A 1 213 ? 15.188 29.531 19.391 1 98.19 213 ASP A N 1
ATOM 1745 C CA . ASP A 1 213 ? 13.75 29.625 19.641 1 98.19 213 ASP A CA 1
ATOM 1746 C C . ASP A 1 213 ? 13.43 30.797 20.547 1 98.19 213 ASP A C 1
ATOM 1748 O O . ASP A 1 213 ? 14.312 31.328 21.219 1 98.19 213 ASP A O 1
ATOM 1752 N N . TYR A 1 214 ? 12.195 31.234 20.484 1 98.31 214 TYR A N 1
ATOM 1753 C CA . TYR A 1 214 ? 11.773 32.344 21.344 1 98.31 214 TYR A CA 1
ATOM 1754 C C . TYR A 1 214 ? 10.258 32.438 21.406 1 98.31 214 TYR A C 1
ATOM 1756 O O . TYR A 1 214 ? 9.555 31.859 20.562 1 98.31 214 TYR A O 1
ATOM 1764 N N . THR A 1 215 ? 9.766 33.062 22.422 1 98.25 215 THR A N 1
ATOM 1765 C CA . THR A 1 215 ? 8.383 33.469 22.594 1 98.25 215 THR A CA 1
ATOM 1766 C C . THR A 1 215 ? 8.305 34.938 23.062 1 98.25 215 THR A C 1
ATOM 1768 O O . THR A 1 215 ? 8.969 35.312 24.016 1 98.25 215 THR A O 1
ATOM 1771 N N . ILE A 1 216 ? 7.664 35.781 22.359 1 98.12 216 ILE A N 1
ATOM 1772 C CA . ILE A 1 216 ? 7.406 37.156 22.703 1 98.12 216 ILE A CA 1
ATOM 1773 C C . ILE A 1 216 ? 5.914 37.469 22.578 1 98.12 216 ILE A C 1
ATOM 1775 O O . ILE A 1 216 ? 5.422 37.75 21.469 1 98.12 216 ILE A O 1
ATOM 1779 N N . GLN A 1 217 ? 5.227 37.469 23.703 1 96.94 217 GLN A N 1
ATOM 1780 C CA . GLN A 1 217 ? 3.775 37.625 23.75 1 96.94 217 GLN A CA 1
ATOM 1781 C C . GLN A 1 217 ? 3.338 38.375 25 1 96.94 217 GLN A C 1
ATOM 1783 O O . GLN A 1 217 ? 4.145 38.594 25.906 1 96.94 217 GLN A O 1
ATOM 1788 N N . LEU A 1 218 ? 2.047 38.781 25.031 1 97.5 218 LEU A N 1
ATOM 1789 C CA . LEU A 1 218 ? 1.517 39.344 26.25 1 97.5 218 LEU A CA 1
ATOM 1790 C C . LEU A 1 218 ? 1.437 38.312 27.375 1 97.5 218 LEU A C 1
ATOM 1792 O O . LEU A 1 218 ? 1.094 37.156 27.125 1 97.5 218 LEU A O 1
ATOM 1796 N N . LYS A 1 219 ? 1.807 38.719 28.531 1 96.31 219 LYS A N 1
ATOM 1797 C CA . LYS A 1 219 ? 1.694 37.844 29.703 1 96.31 219 LYS A CA 1
ATOM 1798 C C . LYS A 1 219 ? 0.234 37.531 30.016 1 96.31 219 LYS A C 1
ATOM 1800 O O . LYS A 1 219 ? -0.62 38.406 29.984 1 96.31 219 LYS A O 1
ATOM 1805 N N . LYS A 1 220 ? 0.043 36.312 30.281 1 94.44 220 LYS A N 1
ATOM 1806 C CA . LYS A 1 220 ? -1.308 35.938 30.672 1 94.44 220 LYS A CA 1
ATOM 1807 C C . LYS A 1 220 ? -1.777 36.75 31.875 1 94.44 220 LYS A C 1
ATOM 1809 O O . LYS A 1 220 ? -1.067 36.844 32.875 1 94.44 220 LYS A O 1
ATOM 1814 N N . GLY A 1 221 ? -2.938 37.344 31.766 1 93.06 221 GLY A N 1
ATOM 1815 C CA . GLY A 1 221 ? -3.543 38.062 32.875 1 93.06 221 GLY A CA 1
ATOM 1816 C C . GLY A 1 221 ? -3.072 39.5 32.969 1 93.06 221 GLY A C 1
ATOM 1817 O O . GLY A 1 221 ? -3.551 40.281 33.812 1 93.06 221 GLY A O 1
ATOM 1818 N N . ASN A 1 222 ? -2.092 39.906 32.156 1 95.12 222 ASN A N 1
ATOM 1819 C CA . ASN A 1 222 ? -1.588 41.281 32.188 1 95.12 222 ASN A CA 1
ATOM 1820 C C . ASN A 1 222 ? -1.299 41.781 30.781 1 95.12 222 ASN A C 1
ATOM 1822 O O . ASN A 1 222 ? -0.204 41.594 30.25 1 95.12 222 ASN A O 1
ATOM 1826 N N . LYS A 1 223 ? -2.162 42.594 30.203 1 94 223 LYS A N 1
ATOM 1827 C CA . LYS A 1 223 ? -2.086 43.062 28.812 1 94 223 LYS A CA 1
ATOM 1828 C C . LYS A 1 223 ? -1.092 44.188 28.672 1 94 223 LYS A C 1
ATOM 1830 O O . LYS A 1 223 ? -0.898 44.719 27.562 1 94 223 LYS A O 1
ATOM 1835 N N . SER A 1 224 ? -0.451 44.562 29.75 1 95.5 224 SER A N 1
ATOM 1836 C CA . SER A 1 224 ? 0.518 45.656 29.688 1 95.5 224 SER A CA 1
ATOM 1837 C C . SER A 1 224 ? 1.942 45.125 29.859 1 95.5 224 SER A C 1
ATOM 1839 O O . SER A 1 224 ? 2.873 45.906 30.062 1 95.5 224 SER A O 1
ATOM 1841 N N . VAL A 1 225 ? 2.037 43.875 29.859 1 97.62 225 VAL A N 1
ATOM 1842 C CA . VAL A 1 225 ? 3.354 43.281 30.031 1 97.62 225 VAL A CA 1
ATOM 1843 C C . VAL A 1 225 ? 3.621 42.281 28.906 1 97.62 225 VAL A C 1
ATOM 1845 O O . VAL A 1 225 ? 2.824 41.375 28.672 1 97.62 225 VAL A O 1
ATOM 1848 N N . ILE A 1 226 ? 4.676 42.531 28.172 1 98.19 226 ILE A N 1
ATOM 1849 C CA . ILE A 1 226 ? 5.195 41.531 27.219 1 98.19 226 ILE A CA 1
ATOM 1850 C C . ILE A 1 226 ? 6.172 40.594 27.922 1 98.19 226 ILE A C 1
ATOM 1852 O O . ILE A 1 226 ? 7.059 41.062 28.641 1 98.19 226 ILE A O 1
ATOM 1856 N N . SER A 1 227 ? 5.988 39.312 27.781 1 97.56 227 SER A N 1
ATOM 1857 C CA . SER A 1 227 ? 6.844 38.312 28.438 1 97.56 227 SER A CA 1
ATOM 1858 C C . SER A 1 227 ? 7.203 37.188 27.5 1 97.56 227 SER A C 1
ATOM 1860 O O . SER A 1 227 ? 6.594 37.031 26.438 1 97.56 227 SER A O 1
ATOM 1862 N N . GLY A 1 228 ? 8.188 36.375 27.859 1 97.69 228 GLY A N 1
ATOM 1863 C CA . GLY A 1 228 ? 8.609 35.219 27.078 1 97.69 228 GLY A CA 1
ATOM 1864 C C . GLY A 1 228 ? 10.031 34.812 27.391 1 97.69 228 GLY A C 1
ATOM 1865 O O . GLY A 1 228 ? 10.508 34.969 28.516 1 97.69 228 GLY A O 1
ATOM 1866 N N . PHE A 1 229 ? 10.562 34.125 26.406 1 98 229 PHE A N 1
ATOM 1867 C CA . PHE A 1 229 ? 11.938 33.656 26.531 1 98 229 PHE A CA 1
ATOM 1868 C C . PHE A 1 229 ? 12.688 33.781 25.203 1 98 229 PHE A C 1
ATOM 1870 O O . PHE A 1 229 ? 12.07 33.938 24.156 1 98 229 PHE A O 1
ATOM 1877 N N . ILE A 1 230 ? 13.945 33.812 25.234 1 98.44 230 ILE A N 1
ATOM 1878 C CA . ILE A 1 230 ? 14.875 33.625 24.125 1 98.44 230 ILE A CA 1
ATOM 1879 C C . ILE A 1 230 ? 15.812 32.469 24.422 1 98.44 230 ILE A C 1
ATOM 1881 O O . ILE A 1 230 ? 16.453 32.438 25.484 1 98.44 230 ILE A O 1
ATOM 1885 N N . LYS A 1 231 ? 15.852 31.531 23.547 1 98.06 231 LYS A N 1
ATOM 1886 C CA . LYS A 1 231 ? 16.719 30.359 23.703 1 98.06 231 LYS A CA 1
ATOM 1887 C C . LYS A 1 231 ? 17.859 30.406 22.688 1 98.06 231 LYS A C 1
ATOM 1889 O O . LYS A 1 231 ? 17.625 30.516 21.484 1 98.06 231 LYS A O 1
ATOM 1894 N N . ILE A 1 232 ? 19.109 30.25 23.188 1 97.69 232 ILE A N 1
ATOM 1895 C CA . ILE A 1 232 ? 20.297 30.297 22.344 1 97.69 232 ILE A CA 1
ATOM 1896 C C . ILE A 1 232 ? 20.828 28.875 22.125 1 97.69 232 ILE A C 1
ATOM 1898 O O . ILE A 1 232 ? 20.984 28.109 23.062 1 97.69 232 ILE A O 1
ATOM 1902 N N . ASN A 1 233 ? 21.047 28.578 20.875 1 96.19 233 ASN A N 1
ATOM 1903 C CA . ASN A 1 233 ? 21.688 27.312 20.516 1 96.19 233 ASN A CA 1
ATOM 1904 C C . ASN A 1 233 ? 23.219 27.422 20.656 1 96.19 233 ASN A C 1
ATOM 1906 O O . ASN A 1 233 ? 23.812 28.406 20.25 1 96.19 233 ASN A O 1
ATOM 1910 N N . ASN A 1 234 ? 23.812 26.297 21.172 1 92.88 234 ASN A N 1
ATOM 1911 C CA . ASN A 1 234 ? 25.25 26.266 21.422 1 92.88 234 ASN A CA 1
ATOM 1912 C C . ASN A 1 234 ? 25.719 27.5 22.188 1 92.88 234 ASN A C 1
ATOM 1914 O O . ASN A 1 234 ? 26.625 28.203 21.75 1 92.88 234 ASN A O 1
ATOM 1918 N N . PHE A 1 235 ? 25.234 27.656 23.344 1 91.19 235 PHE A N 1
ATOM 1919 C CA . PHE A 1 235 ? 25.406 28.844 24.156 1 91.19 235 PHE A CA 1
ATOM 1920 C C . PHE A 1 235 ? 26.812 28.922 24.719 1 91.19 235 PHE A C 1
ATOM 1922 O O . PHE A 1 235 ? 27.328 27.938 25.234 1 91.19 235 PHE A O 1
ATOM 1929 N N . ASP A 1 236 ? 27.406 30.094 24.516 1 90.38 236 ASP A N 1
ATOM 1930 C CA . ASP A 1 236 ? 28.688 30.469 25.125 1 90.38 236 ASP A CA 1
ATOM 1931 C C . ASP A 1 236 ? 28.5 31.531 26.203 1 90.38 236 ASP A C 1
ATOM 1933 O O . ASP A 1 236 ? 28.188 32.688 25.891 1 90.38 236 ASP A O 1
ATOM 1937 N N . ALA A 1 237 ? 28.859 31.234 27.359 1 88.06 237 ALA A N 1
ATOM 1938 C CA . ALA A 1 237 ? 28.625 32.094 28.5 1 88.06 237 ALA A CA 1
ATOM 1939 C C . ALA A 1 237 ? 29.391 33.406 28.375 1 88.06 237 ALA A C 1
ATOM 1941 O O . ALA A 1 237 ? 29 34.438 28.953 1 88.06 237 ALA A O 1
ATOM 1942 N N . SER A 1 238 ? 30.422 33.375 27.656 1 88.38 238 SER A N 1
ATOM 1943 C CA . SER A 1 238 ? 31.219 34.594 27.484 1 88.38 238 SER A CA 1
ATOM 1944 C C . SER A 1 238 ? 30.531 35.594 26.562 1 88.38 238 SER A C 1
ATOM 1946 O O . SER A 1 238 ? 30.875 36.781 26.547 1 88.38 238 SER A O 1
ATOM 1948 N N . GLN A 1 239 ? 29.625 35.188 25.844 1 88.12 239 GLN A N 1
ATOM 1949 C CA . GLN A 1 239 ? 28.812 36 24.953 1 88.12 239 GLN A CA 1
ATOM 1950 C C . GLN A 1 239 ? 27.328 35.781 25.234 1 88.12 239 GLN A C 1
ATOM 1952 O O . GLN A 1 239 ? 26.672 34.969 24.578 1 88.12 239 GLN A O 1
ATOM 1957 N N . ASN A 1 240 ? 26.797 36.531 26.094 1 88.44 240 ASN A N 1
ATOM 1958 C CA . ASN A 1 240 ? 25.453 36.188 26.531 1 88.44 240 ASN A CA 1
ATOM 1959 C C . ASN A 1 240 ? 24.531 37.406 26.516 1 88.44 240 ASN A C 1
ATOM 1961 O O . ASN A 1 240 ? 23.5 37.438 27.188 1 88.44 240 ASN A O 1
ATOM 1965 N N . ASN A 1 241 ? 24.969 38.469 25.844 1 94.31 241 ASN A N 1
ATOM 1966 C CA . ASN A 1 241 ? 24.125 39.656 25.766 1 94.31 241 ASN A CA 1
ATOM 1967 C C . ASN A 1 241 ? 22.984 39.469 24.766 1 94.31 241 ASN A C 1
ATOM 1969 O O . ASN A 1 241 ? 23.219 39.062 23.625 1 94.31 241 ASN A O 1
ATOM 1973 N N . ILE A 1 242 ? 21.781 39.688 25.203 1 97.88 242 ILE A N 1
ATOM 1974 C CA . ILE A 1 242 ? 20.578 39.625 24.375 1 97.88 242 ILE A CA 1
ATOM 1975 C C . ILE A 1 242 ? 19.781 40.906 24.5 1 97.88 242 ILE A C 1
ATOM 1977 O O . ILE A 1 242 ? 19.625 41.438 25.609 1 97.88 242 ILE A O 1
ATOM 1981 N N . SER A 1 243 ? 19.359 41.469 23.484 1 97.94 243 SER A N 1
ATOM 1982 C CA . SER A 1 243 ? 18.453 42.594 23.547 1 97.94 243 SER A CA 1
ATOM 1983 C C . SER A 1 243 ? 17.234 42.375 22.672 1 97.94 243 SER A C 1
ATOM 1985 O O . SER A 1 243 ? 17.281 41.656 21.688 1 97.94 243 SER A O 1
ATOM 1987 N N . ILE A 1 244 ? 16.141 42.906 23.031 1 98.62 244 ILE A N 1
ATOM 1988 C CA . ILE A 1 244 ? 14.883 42.906 22.312 1 98.62 244 ILE A CA 1
ATOM 1989 C C . ILE A 1 244 ? 14.469 44.344 22 1 98.62 244 ILE A C 1
ATOM 1991 O O . ILE A 1 244 ? 14.383 45.188 22.906 1 98.62 244 ILE A O 1
ATOM 1995 N N . SER A 1 245 ? 14.266 44.625 20.75 1 98.56 245 SER A N 1
ATOM 1996 C CA . SER A 1 245 ? 13.852 45.969 20.344 1 98.56 245 SER A CA 1
ATOM 1997 C C . SER A 1 245 ? 12.5 45.938 19.625 1 98.56 245 SER A C 1
ATOM 1999 O O . SER A 1 245 ? 12.289 45.125 18.719 1 98.56 245 SER A O 1
ATOM 2001 N N . ILE A 1 246 ? 11.562 46.719 20.094 1 98.56 246 ILE A N 1
ATOM 2002 C CA . ILE A 1 246 ? 10.273 47 19.469 1 98.56 246 ILE A CA 1
ATOM 2003 C C . ILE A 1 246 ? 10.086 48.5 19.312 1 98.56 246 ILE A C 1
ATOM 2005 O O . ILE A 1 246 ? 9.438 49.156 20.156 1 98.56 246 ILE A O 1
ATOM 2009 N N . PRO A 1 247 ? 10.508 49.062 18.219 1 98.06 247 PRO A N 1
ATOM 2010 C CA . PRO A 1 247 ? 10.633 50.5 18.094 1 98.06 247 PRO A CA 1
ATOM 2011 C C . PRO A 1 247 ? 9.297 51.219 18.281 1 98.06 247 PRO A C 1
ATOM 2013 O O . PRO A 1 247 ? 9.234 52.25 18.969 1 98.06 247 PRO A O 1
ATOM 2016 N N . GLU A 1 248 ? 8.258 50.75 17.656 1 98 248 GLU A N 1
ATOM 2017 C CA . GLU A 1 248 ? 6.973 51.438 17.703 1 98 248 GLU A CA 1
ATOM 2018 C C . GLU A 1 248 ? 6.438 51.531 19.141 1 98 248 GLU A C 1
ATOM 2020 O O . GLU A 1 248 ? 5.594 52.375 19.438 1 98 248 GLU A O 1
ATOM 2025 N N . LEU A 1 249 ? 6.945 50.625 19.969 1 97.88 249 LEU A N 1
ATOM 2026 C CA . LEU A 1 249 ? 6.543 50.656 21.375 1 97.88 249 LEU A CA 1
ATOM 2027 C C . LEU A 1 249 ? 7.633 51.281 22.234 1 97.88 249 LEU A C 1
ATOM 2029 O O . LEU A 1 249 ? 7.539 51.25 23.469 1 97.88 249 LEU A O 1
ATOM 2033 N N . LYS A 1 250 ? 8.672 51.719 21.672 1 97.12 250 LYS A N 1
ATOM 2034 C CA . LYS A 1 250 ? 9.812 52.312 22.344 1 97.12 250 LYS A CA 1
ATOM 2035 C C . LYS A 1 250 ? 10.43 51.375 23.359 1 97.12 250 LYS A C 1
ATOM 2037 O O . LYS A 1 250 ? 10.758 51.75 24.484 1 97.12 250 LYS A O 1
ATOM 2042 N N . ILE A 1 251 ? 10.438 50.156 23.016 1 97.81 251 ILE A N 1
ATOM 2043 C CA . ILE A 1 251 ? 11.023 49.156 23.875 1 97.81 251 ILE A CA 1
ATOM 2044 C C . ILE A 1 251 ? 12.43 48.812 23.391 1 97.81 251 ILE A C 1
ATOM 2046 O O . ILE A 1 251 ? 12.625 48.5 22.203 1 97.81 251 ILE A O 1
ATOM 2050 N N . ASN A 1 252 ? 13.352 48.875 24.234 1 97.81 252 ASN A N 1
ATOM 2051 C CA . ASN A 1 252 ? 14.727 48.375 24.094 1 97.81 252 ASN A CA 1
ATOM 2052 C C . ASN A 1 252 ? 15.195 47.656 25.344 1 97.81 252 ASN A C 1
ATOM 2054 O O . ASN A 1 252 ? 15.883 48.25 26.188 1 97.81 252 ASN A O 1
ATOM 2058 N N . PHE A 1 253 ? 14.93 46.469 25.422 1 98 253 PHE A N 1
ATOM 2059 C CA . PHE A 1 253 ? 15.227 45.625 26.578 1 98 253 PHE A CA 1
ATOM 2060 C C . PHE A 1 253 ? 16.562 44.906 26.406 1 98 253 PHE A C 1
ATOM 2062 O O . PHE A 1 253 ? 16.875 44.438 25.312 1 98 253 PHE A O 1
ATOM 2069 N N . LYS A 1 254 ? 17.359 44.844 27.422 1 97.81 254 LYS A N 1
ATOM 2070 C CA . LYS A 1 254 ? 18.641 44.156 27.438 1 97.81 254 LYS A CA 1
ATOM 2071 C C . LYS A 1 254 ? 18.688 43.125 28.594 1 97.81 254 LYS A C 1
ATOM 2073 O O . LYS A 1 254 ? 18.25 43.438 29.703 1 97.81 254 LYS A O 1
ATOM 2078 N N . GLY A 1 255 ? 19.078 41.969 28.219 1 96.56 255 GLY A N 1
ATOM 2079 C CA . GLY A 1 255 ? 19.266 40.938 29.203 1 96.56 255 GLY A CA 1
ATOM 2080 C C . GLY A 1 255 ? 20.391 39.969 28.844 1 96.56 255 GLY A C 1
ATOM 2081 O O . GLY A 1 255 ? 21.078 40.156 27.844 1 96.56 255 GLY A O 1
ATOM 2082 N N . LYS A 1 256 ? 20.594 39 29.844 1 95.69 256 LYS A N 1
ATOM 2083 C CA . LYS A 1 256 ? 21.625 38 29.641 1 95.69 256 LYS A CA 1
ATOM 2084 C C . LYS A 1 256 ? 21.047 36.594 29.734 1 95.69 256 LYS A C 1
ATOM 2086 O O . LYS A 1 256 ? 20.172 36.312 30.562 1 95.69 256 LYS A O 1
ATOM 2091 N N . ALA A 1 257 ? 21.516 35.75 28.891 1 95.81 257 ALA A N 1
ATOM 2092 C CA . ALA A 1 257 ? 21.109 34.344 28.969 1 95.81 257 ALA A CA 1
ATOM 2093 C C . ALA A 1 257 ? 21.641 33.688 30.234 1 95.81 257 ALA A C 1
ATOM 2095 O O . ALA A 1 257 ? 22.734 34.062 30.719 1 95.81 257 ALA A O 1
ATOM 2096 N N . ASP A 1 258 ? 20.938 32.781 30.734 1 94.88 258 ASP A N 1
ATOM 2097 C CA . ASP A 1 258 ? 21.391 32.031 31.906 1 94.88 258 ASP A CA 1
ATOM 2098 C C . ASP A 1 258 ? 22.328 30.906 31.484 1 94.88 258 ASP A C 1
ATOM 2100 O O . ASP A 1 258 ? 22.781 30.859 30.344 1 94.88 258 ASP A O 1
ATOM 2104 N N . ALA A 1 259 ? 22.547 30 32.438 1 92.62 259 ALA A N 1
ATOM 2105 C CA . ALA A 1 259 ? 23.547 28.953 32.219 1 92.62 259 ALA A CA 1
ATOM 2106 C C . ALA A 1 259 ? 23.062 27.969 31.156 1 92.62 259 ALA A C 1
ATOM 2108 O O . ALA A 1 259 ? 23.875 27.281 30.516 1 92.62 259 ALA A O 1
ATOM 2109 N N . GLN A 1 260 ? 21.781 27.922 31.016 1 93.88 260 GLN A N 1
ATOM 2110 C CA . GLN A 1 260 ? 21.219 27.016 30.031 1 93.88 260 GLN A CA 1
ATOM 2111 C C . GLN A 1 260 ? 21.016 27.703 28.688 1 93.88 260 GLN A C 1
ATOM 2113 O O . GLN A 1 260 ? 20.484 27.109 27.75 1 93.88 260 GLN A O 1
ATOM 2118 N N . GLY A 1 261 ? 21.453 28.953 28.578 1 96.5 261 GLY A N 1
ATOM 2119 C CA . GLY A 1 261 ? 21.328 29.703 27.328 1 96.5 261 GLY A CA 1
ATOM 2120 C C . GLY A 1 261 ? 19.938 30.297 27.125 1 96.5 261 GLY A C 1
ATOM 2121 O O . GLY A 1 261 ? 19.531 30.547 26 1 96.5 261 GLY A O 1
ATOM 2122 N N . ILE A 1 262 ? 19.188 30.453 28.219 1 97.5 262 ILE A N 1
ATOM 2123 C CA . ILE A 1 262 ? 17.812 30.938 28.109 1 97.5 262 ILE A CA 1
ATOM 2124 C C . ILE A 1 262 ? 17.688 32.281 28.828 1 97.5 262 ILE A C 1
ATOM 2126 O O . ILE A 1 262 ? 18.234 32.469 29.922 1 97.5 262 ILE A O 1
ATOM 2130 N N . LEU A 1 263 ? 17.125 33.25 28.219 1 98 263 LEU A N 1
ATOM 2131 C CA . LEU A 1 263 ? 16.703 34.5 28.859 1 98 263 LEU A CA 1
ATOM 2132 C C . LEU A 1 263 ? 15.195 34.531 29.016 1 98 263 LEU A C 1
ATOM 2134 O O . LEU A 1 263 ? 14.461 34.594 28.031 1 98 263 LEU A O 1
ATOM 2138 N N . ASN A 1 264 ? 14.734 34.5 30.203 1 97.69 264 ASN A N 1
ATOM 2139 C CA . ASN A 1 264 ? 13.344 34.812 30.5 1 97.69 264 ASN A CA 1
ATOM 2140 C C . ASN A 1 264 ? 13.156 36.312 30.766 1 97.69 264 ASN A C 1
ATOM 2142 O O . ASN A 1 264 ? 14 36.938 31.422 1 97.69 264 ASN A O 1
ATOM 2146 N N . PHE A 1 265 ? 12.094 36.875 30.328 1 98 265 PHE A N 1
ATOM 2147 C CA . PHE A 1 265 ? 11.961 38.312 30.516 1 98 265 PHE A CA 1
ATOM 2148 C C . PHE A 1 265 ? 10.5 38.688 30.719 1 98 265 PHE A C 1
ATOM 2150 O O . PHE A 1 265 ? 9.594 37.938 30.359 1 98 265 PHE A O 1
ATOM 2157 N N . GLU A 1 266 ? 10.203 39.844 31.281 1 97.75 266 GLU A N 1
ATOM 2158 C CA . GLU A 1 266 ? 8.969 40.625 31.375 1 97.75 266 GLU A CA 1
ATOM 2159 C C . GLU A 1 266 ? 9.227 42.125 31.109 1 97.75 266 GLU A C 1
ATOM 2161 O O . GLU A 1 266 ? 10.062 42.719 31.781 1 97.75 266 GLU A O 1
ATOM 2166 N N . ILE A 1 267 ? 8.57 42.625 30.172 1 97.94 267 ILE A N 1
ATOM 2167 C CA . ILE A 1 267 ? 8.781 44 29.766 1 97.94 267 ILE A CA 1
ATOM 2168 C C . ILE A 1 267 ? 7.473 44.781 29.875 1 97.94 267 ILE A C 1
ATOM 2170 O O . ILE A 1 267 ? 6.5 44.469 29.188 1 97.94 267 ILE A O 1
ATOM 2174 N N . PRO A 1 268 ? 7.453 45.781 30.766 1 97.06 268 PRO A N 1
ATOM 2175 C CA . PRO A 1 268 ? 6.27 46.656 30.734 1 97.06 268 PRO A CA 1
ATOM 2176 C C . PRO A 1 268 ? 6.094 47.375 29.406 1 97.06 268 PRO A C 1
ATOM 2178 O O . PRO A 1 268 ? 7.074 47.812 28.797 1 97.06 268 PRO A O 1
ATOM 2181 N N . ALA A 1 269 ? 5.004 47.375 28.906 1 94.5 269 ALA A N 1
ATOM 2182 C CA . ALA A 1 269 ? 4.699 48.031 27.641 1 94.5 269 ALA A CA 1
ATOM 2183 C C . ALA A 1 269 ? 3.42 48.844 27.734 1 94.5 269 ALA A C 1
ATOM 2185 O O . ALA A 1 269 ? 2.416 48.406 28.281 1 94.5 269 ALA A O 1
ATOM 2186 N N . LYS A 1 270 ? 3.492 50.094 27.281 1 91.06 270 LYS A N 1
ATOM 2187 C CA . LYS A 1 270 ? 2.328 51 27.281 1 91.06 270 LYS A CA 1
ATOM 2188 C C . LYS A 1 270 ? 1.867 51.281 25.844 1 91.06 270 LYS A C 1
ATOM 2190 O O . LYS A 1 270 ? 2.643 51.156 24.906 1 91.06 270 LYS A O 1
ATOM 2195 N N . LYS A 1 271 ? 0.604 51.562 25.656 1 93.44 271 LYS A N 1
ATOM 2196 C CA . LYS A 1 271 ? 0.001 52.031 24.406 1 93.44 271 LYS A CA 1
ATOM 2197 C C . LYS A 1 271 ? 0.129 50.969 23.312 1 93.44 271 LYS A C 1
ATOM 2199 O O . LYS A 1 271 ? 0.529 51.281 22.188 1 93.44 271 LYS A O 1
ATOM 2204 N N . ILE A 1 272 ? -0.004 49.781 23.703 1 97.31 272 ILE A N 1
ATOM 2205 C CA . ILE A 1 272 ? -0.018 48.719 22.719 1 97.31 272 ILE A CA 1
ATOM 2206 C C . ILE A 1 272 ? -1.308 48.781 21.906 1 97.31 272 ILE A C 1
ATOM 2208 O O . ILE A 1 272 ? -2.402 48.875 22.469 1 97.31 272 ILE A O 1
ATOM 2212 N N . SER A 1 273 ? -1.166 48.875 20.547 1 97.88 273 SER A N 1
ATOM 2213 C CA . SER A 1 273 ? -2.297 48.594 19.672 1 97.88 273 SER A CA 1
ATOM 2214 C C . SER A 1 273 ? -2.492 47.094 19.469 1 97.88 273 SER A C 1
ATOM 2216 O O . SER A 1 273 ? -1.654 46.438 18.859 1 97.88 273 SER A O 1
ATOM 2218 N N . TYR A 1 274 ? -3.543 46.594 19.969 1 98.19 274 TYR A N 1
ATOM 2219 C CA . TYR A 1 274 ? -3.75 45.156 20 1 98.19 274 TYR A CA 1
ATOM 2220 C C . TYR A 1 274 ? -4.176 44.625 18.625 1 98.19 274 TYR A C 1
ATOM 2222 O O . TYR A 1 274 ? -4.938 45.281 17.922 1 98.19 274 TYR A O 1
ATOM 2230 N N . TRP A 1 275 ? -3.643 43.469 18.25 1 98.56 275 TRP A N 1
ATOM 2231 C CA . TRP A 1 275 ? -4.02 42.75 17.031 1 98.56 275 TRP A CA 1
ATOM 2232 C C . TRP A 1 275 ? -5.477 42.312 17.094 1 98.56 275 TRP A C 1
ATOM 2234 O O . TRP A 1 275 ? -5.953 41.875 18.141 1 98.56 275 TRP A O 1
ATOM 2244 N N . SER A 1 276 ? -6.23 42.438 16.062 1 98.25 276 SER A N 1
ATOM 2245 C CA . SER A 1 276 ? -7.598 41.969 15.867 1 98.25 276 SER A CA 1
ATOM 2246 C C . SER A 1 276 ? -7.914 41.781 14.383 1 98.25 276 SER A C 1
ATOM 2248 O O . SER A 1 276 ? -7.172 42.25 13.523 1 98.25 276 SER A O 1
ATOM 2250 N N . PRO A 1 277 ? -8.953 41.062 14.086 1 98.12 277 PRO A N 1
ATOM 2251 C CA . PRO A 1 277 ? -9.359 40.906 12.688 1 98.12 277 PRO A CA 1
ATOM 2252 C C . PRO A 1 277 ? -9.594 42.281 12 1 98.12 277 PRO A C 1
ATOM 2254 O O . PRO A 1 277 ? -9.273 42.438 10.828 1 98.12 277 PRO A O 1
ATOM 2257 N N . GLU A 1 278 ? -10.086 43.219 12.688 1 96.88 278 GLU A N 1
ATOM 2258 C CA . GLU A 1 278 ? -10.383 44.531 12.125 1 96.88 278 GLU A CA 1
ATOM 2259 C C . GLU A 1 278 ? -9.117 45.375 12 1 96.88 278 GLU A C 1
ATOM 2261 O O . GLU A 1 278 ? -9.023 46.25 11.117 1 96.88 278 GLU A O 1
ATOM 2266 N N . SER A 1 279 ? -8.219 45.188 12.852 1 98 279 SER A N 1
ATOM 2267 C CA . SER A 1 279 ? -6.938 45.875 12.867 1 98 279 SER A CA 1
ATOM 2268 C C . SER A 1 279 ? -5.781 44.938 13.148 1 98 279 SER A C 1
ATOM 2270 O O . SER A 1 279 ? -5.254 44.906 14.266 1 98 279 SER A O 1
ATOM 2272 N N . PRO A 1 280 ? -5.32 44.281 12.18 1 98.62 280 PRO A N 1
ATOM 2273 C CA . PRO A 1 280 ? -4.293 43.25 12.398 1 98.62 280 PRO A CA 1
ATOM 2274 C C . PRO A 1 280 ? -2.893 43.844 12.539 1 98.62 280 PRO A C 1
ATOM 2276 O O . PRO A 1 280 ? -2.008 43.531 11.727 1 98.62 280 PRO A O 1
ATOM 2279 N N . LYS A 1 281 ? -2.686 44.562 13.609 1 98.56 281 LYS A N 1
ATOM 2280 C CA . LYS A 1 281 ? -1.429 45.25 13.875 1 98.56 281 LYS A CA 1
ATOM 2281 C C . LYS A 1 281 ? -0.309 44.281 14.188 1 98.56 281 LYS A C 1
ATOM 2283 O O . LYS A 1 281 ? -0.434 43.469 15.102 1 98.56 281 LYS A O 1
ATOM 2288 N N . LEU A 1 282 ? 0.742 44.344 13.453 1 98.69 282 LEU A N 1
ATOM 2289 C CA . LEU A 1 282 ? 1.98 43.625 13.727 1 98.69 282 LEU A CA 1
ATOM 2290 C C . LEU A 1 282 ? 3.129 44.594 13.984 1 98.69 282 LEU A C 1
ATOM 2292 O O . LEU A 1 282 ? 3.246 45.625 13.312 1 98.69 282 LEU A O 1
ATOM 2296 N N . TYR A 1 283 ? 3.92 44.312 14.93 1 98.69 283 TYR A N 1
ATOM 2297 C CA . TYR A 1 283 ? 5.074 45.125 15.281 1 98.69 283 TYR A CA 1
ATOM 2298 C C . TYR A 1 283 ? 6.367 44.5 14.766 1 98.69 283 TYR A C 1
ATOM 2300 O O . TYR A 1 283 ? 6.531 43.281 14.82 1 98.69 283 TYR A O 1
ATOM 2308 N N . ASP A 1 284 ? 7.215 45.375 14.273 1 98.5 284 ASP A N 1
ATOM 2309 C CA . ASP A 1 284 ? 8.57 44.906 13.977 1 98.5 284 ASP A CA 1
ATOM 2310 C C . ASP A 1 284 ? 9.328 44.594 15.266 1 98.5 284 ASP A C 1
ATOM 2312 O O . ASP A 1 284 ? 9.477 45.469 16.125 1 98.5 284 ASP A O 1
ATOM 2316 N N . VAL A 1 285 ? 9.766 43.375 15.398 1 98.69 285 VAL A N 1
ATOM 2317 C CA . VAL A 1 285 ? 10.547 42.938 16.547 1 98.69 285 VAL A CA 1
ATOM 2318 C C . VAL A 1 285 ? 11.938 42.5 16.094 1 98.69 285 VAL A C 1
ATOM 2320 O O . VAL A 1 285 ? 12.07 41.75 15.109 1 98.69 285 VAL A O 1
ATOM 2323 N N . THR A 1 286 ? 12.945 43 16.75 1 98.75 286 THR A N 1
ATOM 2324 C CA . THR A 1 286 ? 14.312 42.562 16.484 1 98.75 286 THR A CA 1
ATOM 2325 C C . THR A 1 286 ? 14.938 41.969 17.734 1 98.75 286 THR A C 1
ATOM 2327 O O . THR A 1 286 ? 14.953 42.562 18.797 1 98.75 286 THR A O 1
ATOM 2330 N N . ILE A 1 287 ? 15.344 40.781 17.688 1 98.69 287 ILE A N 1
ATOM 2331 C CA . ILE A 1 287 ? 16.172 40.125 18.688 1 98.69 287 ILE A CA 1
ATOM 2332 C C . ILE A 1 287 ? 17.641 40.219 18.297 1 98.69 287 ILE A C 1
ATOM 2334 O O . ILE A 1 287 ? 18.031 39.75 17.219 1 98.69 287 ILE A O 1
ATOM 2338 N N . ASP A 1 288 ? 18.406 40.812 19.125 1 98 288 ASP A N 1
ATOM 2339 C CA . ASP A 1 288 ? 19.844 40.969 18.875 1 98 288 ASP A CA 1
ATOM 2340 C C . ASP A 1 288 ? 20.656 40.125 19.859 1 98 288 ASP A C 1
ATOM 2342 O O . ASP A 1 288 ? 20.609 40.375 21.078 1 98 288 ASP A O 1
ATOM 2346 N N . PHE A 1 289 ? 21.359 39.188 19.375 1 97.12 289 PHE A N 1
ATOM 2347 C CA . PHE A 1 289 ? 22.266 38.375 20.172 1 97.12 289 PHE A CA 1
ATOM 2348 C C . PHE A 1 289 ? 23.719 38.625 19.766 1 97.12 289 PHE A C 1
ATOM 2350 O O . PHE A 1 289 ? 24.172 38.094 18.75 1 97.12 289 PHE A O 1
ATOM 2357 N N . ASN A 1 290 ? 24.391 39.344 20.625 1 93.75 290 ASN A N 1
ATOM 2358 C CA . ASN A 1 290 ? 25.797 39.688 20.422 1 93.75 290 ASN A CA 1
ATOM 2359 C C . ASN A 1 290 ? 26.031 40.281 19.031 1 93.75 290 ASN A C 1
ATOM 2361 O O . ASN A 1 290 ? 26.969 39.875 18.328 1 93.75 290 ASN A O 1
ATOM 2365 N N . GLY A 1 291 ? 25.094 41 18.547 1 93.31 291 GLY A N 1
ATOM 2366 C CA . GLY A 1 291 ? 25.25 41.688 17.266 1 93.31 291 GLY A CA 1
ATOM 2367 C C . GLY A 1 291 ? 24.531 40.969 16.125 1 93.31 291 GLY A C 1
ATOM 2368 O O . GLY A 1 291 ? 24.359 41.562 15.047 1 93.31 291 GLY A O 1
ATOM 2369 N N . GLN A 1 292 ? 24.156 39.781 16.281 1 94.69 292 GLN A N 1
ATOM 2370 C CA . GLN A 1 292 ? 23.375 39.062 15.266 1 94.69 292 GLN A CA 1
ATOM 2371 C C . GLN A 1 292 ? 21.875 39.312 15.438 1 94.69 292 GLN A C 1
ATOM 2373 O O . GLN A 1 292 ? 21.297 38.938 16.453 1 94.69 292 GLN A O 1
ATOM 2378 N N . LYS A 1 293 ? 21.297 39.844 14.398 1 97.56 293 LYS A N 1
ATOM 2379 C CA . LYS A 1 293 ? 19.906 40.281 14.508 1 97.56 293 LYS A CA 1
ATOM 2380 C C . LYS A 1 293 ? 18.953 39.281 13.844 1 97.56 293 LYS A C 1
ATOM 2382 O O . LYS A 1 293 ? 19.25 38.781 12.758 1 97.56 293 LYS A O 1
ATOM 2387 N N . LEU A 1 294 ? 17.938 38.938 14.547 1 98.38 294 LEU A N 1
ATOM 2388 C CA . LEU A 1 294 ? 16.797 38.188 14.031 1 98.38 294 LEU A CA 1
ATOM 2389 C C . LEU A 1 294 ? 15.531 39.031 14.062 1 98.38 294 LEU A C 1
ATOM 2391 O O . LEU A 1 294 ? 15.141 39.531 15.117 1 98.38 294 LEU A O 1
ATOM 2395 N N . LYS A 1 295 ? 14.938 39.188 12.906 1 98.5 295 LYS A N 1
ATOM 2396 C CA . LYS A 1 295 ? 13.75 40.031 12.797 1 98.5 295 LYS A CA 1
ATOM 2397 C C . LYS A 1 295 ? 12.484 39.188 12.719 1 98.5 295 LYS A C 1
ATOM 2399 O O . LYS A 1 295 ? 12.516 38.062 12.219 1 98.5 295 LYS A O 1
ATOM 2404 N N . ASP A 1 296 ? 11.445 39.719 13.25 1 98.44 296 ASP A N 1
ATOM 2405 C CA . ASP A 1 296 ? 10.117 39.125 13.188 1 98.44 296 ASP A CA 1
ATOM 2406 C C . ASP A 1 296 ? 9.023 40.188 13.234 1 98.44 296 ASP A C 1
ATOM 2408 O O . ASP A 1 296 ? 9.305 41.344 13.453 1 98.44 296 ASP A O 1
ATOM 2412 N N . GLN A 1 297 ? 7.859 39.812 12.781 1 98.5 297 GLN A N 1
ATOM 2413 C CA . GLN A 1 297 ? 6.652 40.594 12.977 1 98.5 297 GLN A CA 1
ATOM 2414 C C . GLN A 1 297 ? 5.664 39.875 13.891 1 98.5 297 GLN A C 1
ATOM 2416 O O . GLN A 1 297 ? 5.203 38.781 13.578 1 98.5 297 GLN A O 1
ATOM 2421 N N . ILE A 1 298 ? 5.348 40.531 14.992 1 98.56 298 ILE A N 1
ATOM 2422 C CA . ILE A 1 298 ? 4.566 39.875 16.016 1 98.56 298 ILE A CA 1
ATOM 2423 C C . ILE A 1 298 ? 3.383 40.75 16.422 1 98.56 298 ILE A C 1
ATOM 2425 O O . ILE A 1 298 ? 3.541 41.938 16.656 1 98.56 298 ILE A O 1
ATOM 2429 N N . GLY A 1 299 ? 2.219 40.156 16.391 1 98.62 299 GLY A N 1
ATOM 2430 C CA . GLY A 1 299 ? 1.043 40.781 16.953 1 98.62 299 GLY A CA 1
ATOM 2431 C C . GLY A 1 299 ? 0.826 40.5 18.422 1 98.62 299 GLY A C 1
ATOM 2432 O O . GLY A 1 299 ? 1.179 39.406 18.891 1 98.62 299 GLY A O 1
ATOM 2433 N N . PHE A 1 300 ? 0.279 41.5 19.156 1 98.5 300 PHE A N 1
ATOM 2434 C CA . PHE A 1 300 ? -0.035 41.312 20.562 1 98.5 300 PHE A CA 1
ATOM 2435 C C . PHE A 1 300 ? -1.541 41.375 20.797 1 98.5 300 PHE A C 1
ATOM 2437 O O . PHE A 1 300 ? -2.213 42.312 20.344 1 98.5 300 PHE A O 1
ATOM 2444 N N . ARG A 1 301 ? -2.064 40.406 21.422 1 98.31 301 ARG A N 1
ATOM 2445 C CA . ARG A 1 301 ? -3.482 40.344 21.75 1 98.31 301 ARG A CA 1
ATOM 2446 C C . ARG A 1 301 ? -3.723 39.375 22.922 1 98.31 301 ARG A C 1
ATOM 2448 O O . ARG A 1 301 ? -2.832 38.625 23.312 1 98.31 301 ARG A O 1
ATOM 2455 N N . THR A 1 302 ? -4.859 39.5 23.578 1 97.5 302 THR A N 1
ATOM 2456 C CA . THR A 1 302 ? -5.312 38.531 24.547 1 97.5 302 THR A CA 1
ATOM 2457 C C . THR A 1 302 ? -6.465 37.688 24 1 97.5 302 THR A C 1
ATOM 2459 O O . THR A 1 302 ? -7.242 38.188 23.172 1 97.5 302 THR A O 1
ATOM 2462 N N . ILE A 1 303 ? -6.539 36.5 24.344 1 98.06 303 ILE A N 1
ATOM 2463 C CA . ILE A 1 303 ? -7.648 35.594 24.047 1 98.06 303 ILE A CA 1
ATOM 2464 C C . ILE A 1 303 ? -7.973 34.75 25.281 1 98.06 303 ILE A C 1
ATOM 2466 O O . ILE A 1 303 ? -7.09 34.094 25.844 1 98.06 303 ILE A O 1
ATOM 2470 N N . GLU A 1 304 ? -9.133 34.812 25.766 1 97.56 304 GLU A N 1
ATOM 2471 C CA . GLU A 1 304 ? -9.562 34.094 26.969 1 97.56 304 GLU A CA 1
ATOM 2472 C C . GLU A 1 304 ? -11.047 33.75 26.906 1 97.56 304 GLU A C 1
ATOM 2474 O O . GLU A 1 304 ? -11.742 34.156 25.984 1 97.56 304 GLU A O 1
ATOM 2479 N N . THR A 1 305 ? -11.43 32.938 27.781 1 97.94 305 THR A N 1
ATOM 2480 C CA . THR A 1 305 ? -12.859 32.688 27.938 1 97.94 305 THR A CA 1
ATOM 2481 C C . THR A 1 305 ? -13.359 33.25 29.266 1 97.94 305 THR A C 1
ATOM 2483 O O . THR A 1 305 ? -12.609 33.344 30.234 1 97.94 305 THR A O 1
ATOM 2486 N N . ASN A 1 306 ? -14.469 33.75 29.266 1 97.12 306 ASN A N 1
ATOM 2487 C CA . ASN A 1 306 ? -15.25 34.125 30.438 1 97.12 306 ASN A CA 1
ATOM 2488 C C . ASN A 1 306 ? -16.625 33.438 30.438 1 97.12 306 ASN A C 1
ATOM 2490 O O . ASN A 1 306 ? -17.531 33.906 29.734 1 97.12 306 ASN A O 1
ATOM 2494 N N . GLU A 1 307 ? -16.703 32.438 31.219 1 94.62 307 GLU A N 1
ATOM 2495 C CA . GLU A 1 307 ? -17.875 31.578 31.203 1 94.62 307 GLU A CA 1
ATOM 2496 C C . GLU A 1 307 ? -18.188 31.062 29.797 1 94.62 307 GLU A C 1
ATOM 2498 O O . GLU A 1 307 ? -17.344 30.422 29.172 1 94.62 307 GLU A O 1
ATOM 2503 N N . ASP A 1 308 ? -19.266 31.625 29.281 1 96.69 308 ASP A N 1
ATOM 2504 C CA . ASP A 1 308 ? -19.734 31.047 28.016 1 96.69 308 ASP A CA 1
ATOM 2505 C C . ASP A 1 308 ? -19.391 31.953 26.844 1 96.69 308 ASP A C 1
ATOM 2507 O O . ASP A 1 308 ? -20.016 31.875 25.781 1 96.69 308 ASP A O 1
ATOM 2511 N N . LYS A 1 309 ? -18.375 32.844 27 1 97.81 309 LYS A N 1
ATOM 2512 C CA . LYS A 1 309 ? -17.969 33.75 25.938 1 97.81 309 LYS A CA 1
ATOM 2513 C C . LYS A 1 309 ? -16.484 33.656 25.641 1 97.81 309 LYS A C 1
ATOM 2515 O O . LYS A 1 309 ? -15.68 33.406 26.547 1 97.81 309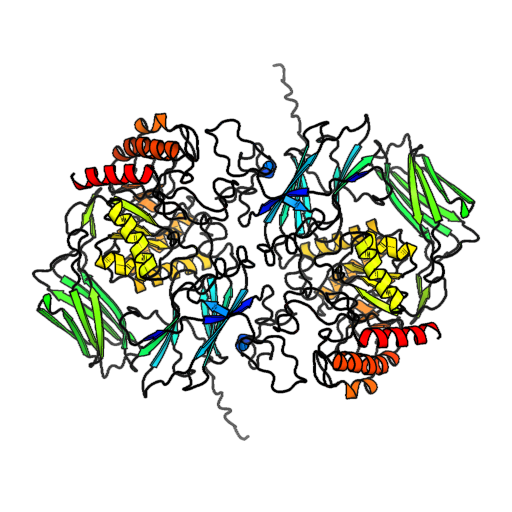 LYS A O 1
ATOM 2520 N N . ILE A 1 310 ? -16.172 33.844 24.406 1 98.62 310 ILE A N 1
ATOM 2521 C CA . ILE A 1 310 ? -14.781 34.062 24.016 1 98.62 310 ILE A CA 1
ATOM 2522 C C . ILE A 1 310 ? -14.477 35.531 23.984 1 98.62 310 ILE A C 1
ATOM 2524 O O . ILE A 1 310 ? -15.227 36.312 23.391 1 98.62 310 ILE A O 1
ATOM 2528 N N . LEU A 1 311 ? -13.406 35.906 24.609 1 98.44 311 LEU A N 1
ATOM 2529 C CA . LEU A 1 311 ? -13.023 37.312 24.672 1 98.44 311 LEU A CA 1
ATOM 2530 C C . LEU A 1 311 ? -11.727 37.562 23.906 1 98.44 311 LEU A C 1
ATOM 2532 O O . LEU A 1 311 ? -10.711 36.906 24.172 1 98.44 311 LEU A O 1
ATOM 2536 N N . LEU A 1 312 ? -11.75 38.406 22.922 1 98.38 312 LEU A N 1
ATOM 2537 C CA . LEU A 1 312 ? -10.578 38.969 22.25 1 98.38 312 LEU A CA 1
ATOM 2538 C C . LEU A 1 312 ? -10.305 40.406 22.719 1 98.38 312 LEU A C 1
ATOM 2540 O O . LEU A 1 312 ? -11.133 41.281 22.547 1 98.38 312 LEU A O 1
ATOM 2544 N N . ASN A 1 313 ? -9.133 40.594 23.375 1 97.62 313 ASN A N 1
ATOM 2545 C CA . ASN A 1 313 ? -8.781 41.906 23.938 1 97.62 313 ASN A CA 1
ATOM 2546 C C . ASN A 1 313 ? -9.867 42.406 24.875 1 97.62 313 ASN A C 1
ATOM 2548 O O . ASN A 1 313 ? -10.203 43.594 24.859 1 97.62 313 ASN A O 1
ATOM 2552 N N . GLY A 1 314 ? -10.484 41.469 25.547 1 96.75 314 GLY A N 1
ATOM 2553 C CA . GLY A 1 314 ? -11.453 41.812 26.578 1 96.75 314 GLY A CA 1
ATOM 2554 C C . GLY A 1 314 ? -12.867 41.969 26.047 1 96.75 314 GLY A C 1
ATOM 2555 O O . GLY A 1 314 ? -13.812 42.156 26.812 1 96.75 314 GLY A O 1
ATOM 2556 N N . LYS A 1 315 ? -13.078 41.781 24.797 1 97 315 LYS A N 1
ATOM 2557 C CA . LYS A 1 315 ? -14.391 41.938 24.188 1 97 315 LYS A CA 1
ATOM 2558 C C . LYS A 1 315 ? -14.891 40.594 23.625 1 97 315 LYS A C 1
ATOM 2560 O O . LYS A 1 315 ? -14.117 39.844 23.047 1 97 315 LYS A O 1
ATOM 2565 N N . PRO A 1 316 ? -16.188 40.312 23.844 1 97.19 316 PRO A N 1
ATOM 2566 C CA . PRO A 1 316 ? -16.719 39.094 23.266 1 97.19 316 PRO A CA 1
ATOM 2567 C C . PRO A 1 316 ? -16.594 39.062 21.734 1 97.19 316 PRO A C 1
ATOM 2569 O O . PRO A 1 316 ? -16.781 40.094 21.078 1 97.19 316 PRO A O 1
ATOM 2572 N N . VAL A 1 317 ? -16.281 37.969 21.234 1 97.69 317 VAL A N 1
ATOM 2573 C CA . VAL A 1 317 ? -16.156 37.781 19.781 1 97.69 317 VAL A CA 1
ATOM 2574 C C . VAL A 1 317 ? -16.906 36.531 19.344 1 97.69 317 VAL A C 1
ATOM 2576 O O . VAL A 1 317 ? -16.875 35.5 20.031 1 97.69 317 VAL A O 1
ATOM 2579 N N . PHE A 1 318 ? -17.75 36.625 18.281 1 98.25 318 PHE A N 1
ATOM 2580 C CA . PHE A 1 318 ? -18.359 35.469 17.625 1 98.25 318 PHE A CA 1
ATOM 2581 C C . PHE A 1 318 ? -17.484 34.969 16.484 1 98.25 318 PHE A C 1
ATOM 2583 O O . PHE A 1 318 ? -17.125 35.75 15.586 1 98.25 318 PHE A O 1
ATOM 2590 N N . LEU A 1 319 ? -17.141 33.75 16.5 1 98.75 319 LEU A N 1
ATOM 2591 C CA . LEU A 1 319 ? -16.266 33.188 15.477 1 98.75 319 LEU A CA 1
ATOM 2592 C C . LEU A 1 319 ? -17.047 32.844 14.211 1 98.75 319 LEU A C 1
ATOM 2594 O O . LEU A 1 319 ? -17.734 31.828 14.156 1 98.75 319 LEU A O 1
ATOM 2598 N N . ARG A 1 320 ? -17 33.719 13.242 1 98.81 320 ARG A N 1
ATOM 2599 C CA . ARG A 1 320 ? -17.516 33.438 11.906 1 98.81 320 ARG A CA 1
ATOM 2600 C C . ARG A 1 320 ? -16.484 32.656 11.086 1 98.81 320 ARG A C 1
ATOM 2602 O O . ARG A 1 320 ? -15.562 33.25 10.516 1 98.81 320 ARG A O 1
ATOM 2609 N N . GLY A 1 321 ? -16.734 31.359 11.039 1 98.62 321 GLY A N 1
ATOM 2610 C CA . GLY A 1 321 ? -15.617 30.562 10.586 1 98.62 321 GLY A CA 1
ATOM 2611 C C . GLY A 1 321 ? -15.953 29.703 9.383 1 98.62 321 GLY A C 1
ATOM 2612 O O . GLY A 1 321 ? -17.047 29.797 8.828 1 98.62 321 GLY A O 1
ATOM 2613 N N . ILE A 1 322 ? -15.008 28.953 8.938 1 98.88 322 ILE A N 1
ATOM 2614 C CA . ILE A 1 322 ? -15.062 27.922 7.91 1 98.88 322 ILE A CA 1
ATOM 2615 C C . ILE A 1 322 ? -13.891 26.969 8.07 1 98.88 322 ILE A C 1
ATOM 2617 O O . ILE A 1 322 ? -12.781 27.391 8.414 1 98.88 322 ILE A O 1
ATOM 2621 N N . SER A 1 323 ? -14.148 25.672 7.902 1 98.81 323 SER A N 1
ATOM 2622 C CA . SER A 1 323 ? -13.07 24.688 7.91 1 98.81 323 SER A CA 1
ATOM 2623 C C . SER A 1 323 ? -12.328 24.656 6.578 1 98.81 323 SER A C 1
ATOM 2625 O O . SER A 1 323 ? -12.93 24.844 5.52 1 98.81 323 SER A O 1
ATOM 2627 N N . ILE A 1 324 ? -11.008 24.438 6.645 1 98.69 324 ILE A N 1
ATOM 2628 C CA . ILE A 1 324 ? -10.172 24.422 5.453 1 98.69 324 ILE A CA 1
ATOM 2629 C C . ILE A 1 324 ? -9.289 23.172 5.461 1 98.69 324 ILE A C 1
ATOM 2631 O O . ILE A 1 324 ? -8.672 22.844 6.477 1 98.69 324 ILE A O 1
ATOM 2635 N N . HIS A 1 325 ? -9.242 22.422 4.363 1 97.5 325 HIS A N 1
ATOM 2636 C CA . HIS A 1 325 ? -8.164 21.5 4.047 1 97.5 325 HIS A CA 1
ATOM 2637 C C . HIS A 1 325 ? -7.094 22.172 3.191 1 97.5 325 HIS A C 1
ATOM 2639 O O . HIS A 1 325 ? -7.355 23.203 2.566 1 97.5 325 HIS A O 1
ATOM 2645 N N . GLU A 1 326 ? -5.938 21.641 3.129 1 96.69 326 GLU A N 1
ATOM 2646 C CA . GLU A 1 326 ? -4.852 22.203 2.33 1 96.69 326 GLU A CA 1
ATOM 2647 C C . GLU A 1 326 ? -5.012 21.844 0.855 1 96.69 326 GLU A C 1
ATOM 2649 O O . GLU A 1 326 ? -4.066 21.375 0.22 1 96.69 326 GLU A O 1
ATOM 2654 N N . GLU A 1 327 ? -6.172 22.062 0.319 1 96.38 327 GLU A N 1
ATOM 2655 C CA . GLU A 1 327 ? -6.492 21.969 -1.103 1 96.38 327 GLU A CA 1
ATOM 2656 C C . GLU A 1 327 ? -7.266 23.203 -1.573 1 96.38 327 GLU A C 1
ATOM 2658 O O . GLU A 1 327 ? -8.109 23.719 -0.845 1 96.38 327 GLU A O 1
ATOM 2663 N N . ASN A 1 328 ? -6.938 23.781 -2.811 1 95.5 328 ASN A N 1
ATOM 2664 C CA . ASN A 1 328 ? -7.48 25.078 -3.201 1 95.5 328 ASN A CA 1
ATOM 2665 C C . ASN A 1 328 ? -7.914 25.078 -4.664 1 95.5 328 ASN A C 1
ATOM 2667 O O . ASN A 1 328 ? -7.656 26.047 -5.391 1 95.5 328 ASN A O 1
ATOM 2671 N N . ALA A 1 329 ? -8.367 23.984 -5.281 1 92.31 329 ALA A N 1
ATOM 2672 C CA . ALA A 1 329 ? -8.945 23.859 -6.617 1 92.31 329 ALA A CA 1
ATOM 2673 C C . ALA A 1 329 ? -7.852 23.766 -7.68 1 92.31 329 ALA A C 1
ATOM 2675 O O . ALA A 1 329 ? -8.148 23.734 -8.875 1 92.31 329 ALA A O 1
ATOM 2676 N N . LYS A 1 330 ? -6.617 23.781 -7.352 1 91.81 330 LYS A N 1
ATOM 2677 C CA . LYS A 1 330 ? -5.527 23.609 -8.305 1 91.81 330 LYS A CA 1
ATOM 2678 C C . LYS A 1 330 ? -5.094 22.141 -8.383 1 91.81 330 LYS A C 1
ATOM 2680 O O . LYS A 1 330 ? -4.355 21.75 -9.297 1 91.81 330 LYS A O 1
ATOM 2685 N N . GLY A 1 331 ? -5.535 21.453 -7.48 1 90.44 331 GLY A N 1
ATOM 2686 C CA . GLY A 1 331 ? -5.117 20.062 -7.422 1 90.44 331 GLY A CA 1
ATOM 2687 C C . GLY A 1 331 ? -3.922 19.844 -6.516 1 90.44 331 GLY A C 1
ATOM 2688 O O . GLY A 1 331 ? -3.051 20.703 -6.398 1 90.44 331 GLY A O 1
ATOM 2689 N N . GLY A 1 332 ? -3.904 18.688 -5.816 1 93.44 332 GLY A N 1
ATOM 2690 C CA . GLY A 1 332 ? -2.789 18.328 -4.953 1 93.44 332 GLY A CA 1
ATOM 2691 C C . GLY A 1 332 ? -2.777 19.109 -3.646 1 93.44 332 GLY A C 1
ATOM 2692 O O . GLY A 1 332 ? -3.713 19.844 -3.352 1 93.44 332 GLY A O 1
ATOM 2693 N N . ARG A 1 333 ? -1.805 18.922 -2.879 1 94.31 333 ARG A N 1
ATOM 2694 C CA . ARG A 1 333 ? -1.634 19.594 -1.596 1 94.31 333 ARG A CA 1
ATOM 2695 C C . ARG A 1 333 ? -1.128 21.016 -1.791 1 94.31 333 ARG A C 1
ATOM 2697 O O . ARG A 1 333 ? -0.169 21.25 -2.531 1 94.31 333 ARG A O 1
ATOM 2704 N N . ALA A 1 334 ? -1.756 21.969 -1.169 1 95.12 334 ALA A N 1
ATOM 2705 C CA . ALA A 1 334 ? -1.297 23.359 -1.191 1 95.12 334 ALA A CA 1
ATOM 2706 C C . ALA A 1 334 ? 0.094 23.484 -0.576 1 95.12 334 ALA A C 1
ATOM 2708 O O . ALA A 1 334 ? 0.386 22.859 0.447 1 95.12 334 ALA A O 1
ATOM 2709 N N . ASN A 1 335 ? 0.977 24.281 -1.238 1 95.94 335 ASN A N 1
ATOM 2710 C CA . ASN A 1 335 ? 2.344 24.328 -0.729 1 95.94 335 ASN A CA 1
ATOM 2711 C C . ASN A 1 335 ? 2.973 25.703 -0.938 1 95.94 335 ASN A C 1
ATOM 2713 O O . ASN A 1 335 ? 4.172 25.875 -0.723 1 95.94 335 ASN A O 1
ATOM 2717 N N . SER A 1 336 ? 2.193 26.734 -1.341 1 97.38 336 SER A N 1
ATOM 2718 C CA . SER A 1 336 ? 2.762 28.047 -1.633 1 97.38 336 SER A CA 1
ATOM 2719 C C . SER A 1 336 ? 2.008 29.156 -0.903 1 97.38 336 SER A C 1
ATOM 2721 O O . SER A 1 336 ? 0.918 28.922 -0.373 1 97.38 336 SER A O 1
ATOM 2723 N N . VAL A 1 337 ? 2.648 30.344 -0.885 1 98.06 337 VAL A N 1
ATOM 2724 C CA . VAL A 1 337 ? 2.002 31.531 -0.333 1 98.06 337 VAL A CA 1
ATOM 2725 C C . VAL A 1 337 ? 0.751 31.859 -1.143 1 98.06 337 VAL A C 1
ATOM 2727 O O . VAL A 1 337 ? -0.277 32.25 -0.579 1 98.06 337 VAL A O 1
ATOM 2730 N N . GLU A 1 338 ? 0.827 31.656 -2.459 1 98 338 GLU A N 1
ATOM 2731 C CA . GLU A 1 338 ? -0.318 31.906 -3.33 1 98 338 GLU A CA 1
ATOM 2732 C C . GLU A 1 338 ? -1.484 30.984 -2.982 1 98 338 GLU A C 1
ATOM 2734 O O . GLU A 1 338 ? -2.643 31.406 -3.004 1 98 338 GLU A O 1
ATOM 2739 N N . ASP A 1 339 ? -1.17 29.781 -2.689 1 98.25 339 ASP A N 1
ATOM 2740 C CA . ASP A 1 339 ? -2.203 28.828 -2.277 1 98.25 339 ASP A CA 1
ATOM 2741 C C . ASP A 1 339 ? -2.896 29.297 -1 1 98.25 339 ASP A C 1
ATOM 2743 O O . ASP A 1 339 ? -4.125 29.25 -0.905 1 98.25 339 ASP A O 1
ATOM 2747 N N . ALA A 1 340 ? -2.1 29.688 -0.056 1 98.44 340 ALA A N 1
ATOM 2748 C CA . ALA A 1 340 ? -2.625 30.172 1.216 1 98.44 340 ALA A CA 1
ATOM 2749 C C . ALA A 1 340 ? -3.529 31.391 1.007 1 98.44 340 ALA A C 1
ATOM 2751 O O . ALA A 1 340 ? -4.633 31.453 1.556 1 98.44 340 ALA A O 1
ATOM 2752 N N . LEU A 1 341 ? -3.082 32.312 0.214 1 98.62 341 LEU A N 1
ATOM 2753 C CA . LEU A 1 341 ? -3.828 33.562 -0.045 1 98.62 341 LEU A CA 1
ATOM 2754 C C . LEU A 1 341 ? -5.152 33.25 -0.74 1 98.62 341 LEU A C 1
ATOM 2756 O O . LEU A 1 341 ? -6.172 33.875 -0.444 1 98.62 341 LEU A O 1
ATOM 2760 N N . ARG A 1 342 ? -5.133 32.312 -1.621 1 98.5 342 ARG A N 1
ATOM 2761 C CA . ARG A 1 342 ? -6.367 31.922 -2.305 1 98.5 342 ARG A CA 1
ATOM 2762 C C . ARG A 1 342 ? -7.41 31.422 -1.312 1 98.5 342 ARG A C 1
ATOM 2764 O O . ARG A 1 342 ? -8.555 31.875 -1.331 1 98.5 342 ARG A O 1
ATOM 2771 N N . LEU A 1 343 ? -7.035 30.562 -0.477 1 98.75 343 LEU A N 1
ATOM 2772 C CA . LEU A 1 343 ? -7.938 30 0.517 1 98.75 343 LEU A CA 1
ATOM 2773 C C . LEU A 1 343 ? -8.43 31.078 1.479 1 98.75 343 LEU A C 1
ATOM 2775 O O . LEU A 1 343 ? -9.633 31.188 1.739 1 98.75 343 LEU A O 1
ATOM 2779 N N . LEU A 1 344 ? -7.523 31.906 1.982 1 98.88 344 LEU A N 1
ATOM 2780 C CA . LEU A 1 344 ? -7.879 32.906 2.973 1 98.88 344 LEU A CA 1
ATOM 2781 C C . LEU A 1 344 ? -8.742 34 2.348 1 98.88 344 LEU A C 1
ATOM 2783 O O . LEU A 1 344 ? -9.633 34.562 3.002 1 98.88 344 LEU A O 1
ATOM 2787 N N . ASN A 1 345 ? -8.469 34.344 1.104 1 98.81 345 ASN A N 1
ATOM 2788 C CA . ASN A 1 345 ? -9.289 35.344 0.43 1 98.81 345 ASN A CA 1
ATOM 2789 C C . ASN A 1 345 ? -10.711 34.844 0.22 1 98.81 345 ASN A C 1
ATOM 2791 O O . ASN A 1 345 ? -11.664 35.625 0.351 1 98.81 345 ASN A O 1
ATOM 2795 N N . TRP A 1 346 ? -10.859 33.562 -0.138 1 98.81 346 TRP A N 1
ATOM 2796 C CA . TRP A 1 346 ? -12.195 33 -0.252 1 98.81 346 TRP A CA 1
ATOM 2797 C C . TRP A 1 346 ? -12.922 33.031 1.089 1 98.81 346 TRP A C 1
ATOM 2799 O O . TRP A 1 346 ? -14.117 33.312 1.146 1 98.81 346 TRP A O 1
ATOM 2809 N N . ALA A 1 347 ? -12.227 32.75 2.16 1 98.88 347 ALA A N 1
ATOM 2810 C CA . ALA A 1 347 ? -12.82 32.812 3.496 1 98.88 347 ALA A CA 1
ATOM 2811 C C . ALA A 1 347 ? -13.266 34.219 3.828 1 98.88 347 ALA A C 1
ATOM 2813 O O . ALA A 1 347 ? -14.375 34.438 4.324 1 98.88 347 ALA A O 1
ATOM 2814 N N . LYS A 1 348 ? -12.406 35.219 3.58 1 98.5 348 LYS A N 1
ATOM 2815 C CA . LYS A 1 348 ? -12.75 36.625 3.828 1 98.5 348 LYS A CA 1
ATOM 2816 C C . LYS A 1 348 ? -13.953 37.062 3.002 1 98.5 348 LYS A C 1
ATOM 2818 O O . LYS A 1 348 ? -14.82 37.781 3.488 1 98.5 348 LYS A O 1
ATOM 2823 N N . GLU A 1 349 ? -13.93 36.594 1.756 1 98.62 349 GLU A N 1
ATOM 2824 C CA . GLU A 1 349 ? -15.055 36.906 0.882 1 98.62 349 GLU A CA 1
ATOM 2825 C C . GLU A 1 349 ? -16.375 36.406 1.468 1 98.62 349 GLU A C 1
ATOM 2827 O O . GLU A 1 349 ? -17.406 37.062 1.324 1 98.62 349 GLU A O 1
ATOM 2832 N N . MET A 1 350 ? -16.359 35.281 2.16 1 98.69 350 MET A N 1
ATOM 2833 C CA . MET A 1 350 ? -17.547 34.688 2.758 1 98.69 350 MET A CA 1
ATOM 2834 C C . MET A 1 350 ? -17.969 35.438 4.023 1 98.69 350 MET A C 1
ATOM 2836 O O . MET A 1 350 ? -19.078 35.25 4.52 1 98.69 350 MET A O 1
ATOM 2840 N N . GLY A 1 351 ? -17.062 36.281 4.562 1 98.5 351 GLY A N 1
ATOM 2841 C CA . GLY A 1 351 ? -17.359 37.062 5.762 1 98.5 351 GLY A CA 1
ATOM 2842 C C . GLY A 1 351 ? -16.734 36.5 7.012 1 98.5 351 GLY A C 1
ATOM 2843 O O . GLY A 1 351 ? -17.078 36.875 8.125 1 98.5 351 GLY A O 1
ATOM 2844 N N . CYS A 1 352 ? -15.742 35.688 6.859 1 98.81 352 CYS A N 1
ATOM 2845 C CA . CYS A 1 352 ? -15.125 35 7.988 1 98.81 352 CYS A CA 1
ATOM 2846 C C . CYS A 1 352 ? -14.156 35.938 8.719 1 98.81 352 CYS A C 1
ATOM 2848 O O . CYS A 1 352 ? -13.477 36.75 8.086 1 98.81 352 CYS A O 1
ATOM 2850 N N . ASN A 1 353 ? -14.023 35.812 10 1 98.75 353 ASN A N 1
ATOM 2851 C CA . ASN A 1 353 ? -12.953 36.375 10.812 1 98.75 353 ASN A CA 1
ATOM 2852 C C . ASN A 1 353 ? -12.094 35.281 11.445 1 98.75 353 ASN A C 1
ATOM 2854 O O . ASN A 1 353 ? -11.172 35.594 12.211 1 98.75 353 ASN A O 1
ATOM 2858 N N . TYR A 1 354 ? -12.414 34.094 11.156 1 98.12 354 TYR A N 1
ATOM 2859 C CA . TYR A 1 354 ? -11.852 32.906 11.758 1 98.12 354 TYR A CA 1
ATOM 2860 C C . TYR A 1 354 ? -11.844 31.75 10.773 1 98.12 354 TYR A C 1
ATOM 2862 O O . TYR A 1 354 ? -12.766 31.609 9.969 1 98.12 354 TYR A O 1
ATOM 2870 N N . VAL A 1 355 ? -10.695 30.891 10.773 1 98.88 355 VAL A N 1
ATOM 2871 C CA . VAL A 1 355 ? -10.672 29.656 9.992 1 98.88 355 VAL A CA 1
ATOM 2872 C C . VAL A 1 355 ? -10.227 28.5 10.875 1 98.88 355 VAL A C 1
ATOM 2874 O O . VAL A 1 355 ? -9.383 28.672 11.758 1 98.88 355 VAL A O 1
ATOM 2877 N N . ARG A 1 356 ? -10.805 27.359 10.656 1 98.88 356 ARG A N 1
ATOM 2878 C CA . ARG A 1 356 ? -10.344 26.109 11.242 1 98.88 356 ARG A CA 1
ATOM 2879 C C . ARG A 1 356 ? -9.508 25.312 10.25 1 98.88 356 ARG A C 1
ATOM 2881 O O . ARG A 1 356 ? -10.016 24.875 9.211 1 98.88 356 ARG A O 1
ATOM 2888 N N . LEU A 1 357 ? -8.266 25.188 10.539 1 98.44 357 LEU A N 1
ATOM 2889 C CA . LEU A 1 357 ? -7.367 24.406 9.695 1 98.44 357 LEU A CA 1
ATOM 2890 C C . LEU A 1 357 ? -7.477 22.922 10.023 1 98.44 357 LEU A C 1
ATOM 2892 O O . LEU A 1 357 ? -6.734 22.406 10.859 1 98.44 357 LEU A O 1
ATOM 2896 N N . ALA A 1 358 ? -8.5 22.266 9.453 1 95 358 ALA A N 1
ATOM 2897 C CA . ALA A 1 358 ? -8.703 20.828 9.617 1 95 358 ALA A CA 1
ATOM 2898 C C . ALA A 1 358 ? -7.695 20.031 8.789 1 95 358 ALA A C 1
ATOM 2900 O O . ALA A 1 358 ? -7.363 20.422 7.668 1 95 358 ALA A O 1
ATOM 2901 N N . HIS A 1 359 ? -7.328 19.047 9.43 1 96.19 359 HIS A N 1
ATOM 2902 C CA . HIS A 1 359 ? -7.301 18.234 10.641 1 96.19 359 HIS A CA 1
ATOM 2903 C C . HIS A 1 359 ? -5.875 18.062 11.148 1 96.19 359 HIS A C 1
ATOM 2905 O O . HIS A 1 359 ? -5.633 17.266 12.062 1 96.19 359 HIS A O 1
ATOM 2911 N N . TYR A 1 360 ? -4.945 18.703 10.484 1 97.81 360 TYR A N 1
ATOM 2912 C CA . TYR A 1 360 ? -3.51 18.594 10.703 1 97.81 360 TYR A CA 1
ATOM 2913 C C . TYR A 1 360 ? -2.844 19.953 10.648 1 97.81 360 TYR A C 1
ATOM 2915 O O . TYR A 1 360 ? -3.447 20.938 10.195 1 97.81 360 TYR A O 1
ATOM 2923 N N . PRO A 1 361 ? -1.61 20.078 11.188 1 97.94 361 PRO A N 1
ATOM 2924 C CA . PRO A 1 361 ? -0.908 21.359 11.031 1 97.94 361 PRO A CA 1
ATOM 2925 C C . PRO A 1 361 ? -0.688 21.734 9.57 1 97.94 361 PRO A C 1
ATOM 2927 O O . PRO A 1 361 ? -0.065 20.984 8.82 1 97.94 361 PRO A O 1
ATOM 2930 N N . HIS A 1 362 ? -1.226 22.875 9.188 1 98.25 362 HIS A N 1
ATOM 2931 C CA . HIS A 1 362 ? -1.06 23.328 7.809 1 98.25 362 HIS A CA 1
ATOM 2932 C C . HIS A 1 362 ? 0.306 23.984 7.605 1 98.25 362 HIS A C 1
ATOM 2934 O O . HIS A 1 362 ? 1.062 24.156 8.562 1 98.25 362 HIS A O 1
ATOM 2940 N N . ASN A 1 363 ? 0.621 24.25 6.344 1 97.88 363 ASN A N 1
ATOM 2941 C CA . ASN A 1 363 ? 1.836 24.969 5.984 1 97.88 363 ASN A CA 1
ATOM 2942 C C . ASN A 1 363 ? 1.93 26.297 6.719 1 97.88 363 ASN A C 1
ATOM 2944 O O . ASN A 1 363 ? 0.926 27 6.883 1 97.88 363 ASN A O 1
ATOM 2948 N N . GLU A 1 364 ? 3.143 26.688 7.145 1 97.88 364 GLU A N 1
ATOM 2949 C CA . GLU A 1 364 ? 3.359 27.938 7.859 1 97.88 364 GLU A CA 1
ATOM 2950 C C . GLU A 1 364 ? 2.869 29.125 7.043 1 97.88 364 GLU A C 1
ATOM 2952 O O . GLU A 1 364 ? 2.457 30.141 7.605 1 97.88 364 GLU A O 1
ATOM 2957 N N . ASN A 1 365 ? 2.801 28.984 5.684 1 98.06 365 ASN A N 1
ATOM 2958 C CA . ASN A 1 365 ? 2.354 30.047 4.797 1 98.06 365 ASN A CA 1
ATOM 2959 C C . ASN A 1 365 ? 0.973 30.578 5.188 1 98.06 365 ASN A C 1
ATOM 2961 O O . ASN A 1 365 ? 0.759 31.781 5.273 1 98.06 365 ASN A O 1
ATOM 2965 N N . ILE A 1 366 ? 0.075 29.672 5.469 1 98.62 366 ILE A N 1
ATOM 2966 C CA . ILE A 1 366 ? -1.302 30.094 5.695 1 98.62 366 ILE A CA 1
ATOM 2967 C C . ILE A 1 366 ? -1.417 30.766 7.066 1 98.62 366 ILE A C 1
ATOM 2969 O O . ILE A 1 366 ? -2.199 31.703 7.242 1 98.62 366 ILE A O 1
ATOM 2973 N N . ILE A 1 367 ? -0.625 30.359 8.008 1 98.25 367 ILE A N 1
ATOM 2974 C CA . ILE A 1 367 ? -0.651 30.953 9.344 1 98.25 367 ILE A CA 1
ATOM 2975 C C . ILE A 1 367 ? -0.113 32.375 9.289 1 98.25 367 ILE A C 1
ATOM 2977 O O . ILE A 1 367 ? -0.721 33.312 9.844 1 98.25 367 ILE A O 1
ATOM 2981 N N . ARG A 1 368 ? 0.967 32.562 8.648 1 98.19 368 ARG A N 1
ATOM 2982 C CA . ARG A 1 368 ? 1.579 33.875 8.547 1 98.19 368 ARG A CA 1
ATOM 2983 C C . ARG A 1 368 ? 0.69 34.844 7.754 1 98.19 368 ARG A C 1
ATOM 2985 O O . ARG A 1 368 ? 0.561 36 8.109 1 98.19 368 ARG A O 1
ATOM 2992 N N . GLU A 1 369 ? 0.119 34.281 6.688 1 98.69 369 GLU A N 1
ATOM 2993 C CA . GLU A 1 369 ? -0.772 35.125 5.91 1 98.69 369 GLU A CA 1
ATOM 2994 C C . GLU A 1 369 ? -2.029 35.469 6.703 1 98.69 369 GLU A C 1
ATOM 2996 O O . GLU A 1 369 ? -2.545 36.594 6.605 1 98.69 369 GLU A O 1
ATOM 3001 N N . ALA A 1 370 ? -2.535 34.562 7.469 1 98.88 370 ALA A N 1
ATOM 3002 C CA . ALA A 1 370 ? -3.682 34.844 8.328 1 98.88 370 ALA A CA 1
ATOM 3003 C C . ALA A 1 370 ? -3.357 35.938 9.344 1 98.88 370 ALA A C 1
ATOM 3005 O O . ALA A 1 370 ? -4.195 36.781 9.625 1 98.88 370 ALA A O 1
ATOM 3006 N N . ASP A 1 371 ? -2.182 35.906 9.844 1 98.44 371 ASP A N 1
ATOM 3007 C CA . ASP A 1 371 ? -1.706 36.906 10.789 1 98.44 371 ASP A CA 1
ATOM 3008 C C . ASP A 1 371 ? -1.74 38.312 10.164 1 98.44 371 ASP A C 1
ATOM 3010 O O . ASP A 1 371 ? -2.201 39.25 10.797 1 98.44 371 ASP A O 1
ATOM 3014 N N . LYS A 1 372 ? -1.314 38.406 8.992 1 98.56 372 LYS A N 1
ATOM 3015 C CA . LYS A 1 372 ? -1.253 39.688 8.266 1 98.56 372 LYS A CA 1
ATOM 3016 C C . LYS A 1 372 ? -2.648 40.156 7.887 1 98.56 372 LYS A C 1
ATOM 3018 O O . LYS A 1 372 ? -2.924 41.375 7.914 1 98.56 372 LYS A O 1
ATOM 3023 N N . MET A 1 373 ? -3.506 39.188 7.574 1 98.62 373 MET A N 1
ATOM 3024 C CA . MET A 1 373 ? -4.809 39.531 7.004 1 98.62 373 MET A CA 1
ATOM 3025 C C . MET A 1 373 ? -5.836 39.781 8.102 1 98.62 373 MET A C 1
ATOM 3027 O O . MET A 1 373 ? -6.91 40.312 7.832 1 98.62 373 MET A O 1
ATOM 3031 N N . GLY A 1 374 ? -5.523 39.406 9.305 1 98.69 374 GLY A N 1
ATOM 3032 C CA . GLY A 1 374 ? -6.48 39.531 10.391 1 98.69 374 GLY A CA 1
ATOM 3033 C C . GLY A 1 374 ? -7.527 38.438 10.398 1 98.69 374 GLY A C 1
ATOM 3034 O O . GLY A 1 374 ? -8.727 38.719 10.453 1 98.69 374 GLY A O 1
ATOM 3035 N N . ILE A 1 375 ? -7.105 37.25 10.344 1 98.88 375 ILE A N 1
ATOM 3036 C CA . ILE A 1 375 ? -7.98 36.094 10.43 1 98.88 375 ILE A CA 1
ATOM 3037 C C . ILE A 1 375 ? -7.543 35.219 11.586 1 98.88 375 ILE A C 1
ATOM 3039 O O . ILE A 1 375 ? -6.387 34.781 11.648 1 98.88 375 ILE A O 1
ATOM 3043 N N . MET A 1 376 ? -8.398 34.938 12.516 1 98.94 376 MET A N 1
ATOM 3044 C CA . MET A 1 376 ? -8.094 34.062 13.625 1 98.94 376 MET A CA 1
ATOM 3045 C C . MET A 1 376 ? -8.023 32.594 13.156 1 98.94 376 MET A C 1
ATOM 3047 O O . MET A 1 376 ? -8.688 32.219 12.18 1 98.94 376 MET A O 1
ATOM 3051 N N . VAL A 1 377 ? -7.195 31.781 13.875 1 98.88 377 VAL A N 1
ATOM 3052 C CA . VAL A 1 377 ? -6.926 30.438 13.359 1 98.88 377 VAL A CA 1
ATOM 3053 C C . VAL A 1 377 ? -7.094 29.406 14.477 1 98.88 377 VAL A C 1
ATOM 3055 O O . VAL A 1 377 ? -6.613 29.625 15.594 1 98.88 377 VAL A O 1
ATOM 3058 N N . TRP A 1 378 ? -7.863 28.391 14.188 1 98.75 378 TRP A N 1
ATOM 3059 C CA . TRP A 1 378 ? -7.902 27.125 14.898 1 98.75 378 TRP A CA 1
ATOM 3060 C C . TRP A 1 378 ? -6.965 26.109 14.25 1 98.75 378 TRP A C 1
ATOM 3062 O O . TRP A 1 378 ? -7.168 25.719 13.094 1 98.75 378 TRP A O 1
ATOM 3072 N N . GLU A 1 379 ? -5.816 25.781 14.906 1 98.31 379 GLU A N 1
ATOM 3073 C CA . GLU A 1 379 ? -4.859 24.797 14.414 1 98.31 379 GLU A CA 1
ATOM 3074 C C . GLU A 1 379 ? -5 23.469 15.156 1 98.31 379 GLU A C 1
ATOM 3076 O O . GLU A 1 379 ? -5.25 23.453 16.359 1 98.31 379 GLU A O 1
ATOM 3081 N N . GLU A 1 380 ? -4.742 22.391 14.383 1 97.75 380 GLU A N 1
ATOM 3082 C CA . GLU A 1 380 ? -5.047 21.078 14.93 1 97.75 380 GLU A CA 1
ATOM 3083 C C . GLU A 1 380 ? -3.963 20.062 14.57 1 97.75 380 GLU A C 1
ATOM 3085 O O . GLU A 1 380 ? -3.211 20.266 13.609 1 97.75 380 GLU A O 1
ATOM 3090 N N . ILE A 1 381 ? -3.826 18.922 15.352 1 98.19 381 ILE A N 1
ATOM 3091 C CA . ILE A 1 381 ? -3.039 17.75 14.961 1 98.19 381 ILE A CA 1
ATOM 3092 C C . ILE A 1 381 ? -3.969 16.625 14.531 1 98.19 381 ILE A C 1
ATOM 3094 O O . ILE A 1 381 ? -5.152 16.625 14.875 1 98.19 381 ILE A O 1
ATOM 3098 N N . PRO A 1 382 ? -3.514 15.688 13.773 1 98.19 382 PRO A N 1
ATOM 3099 C CA . PRO A 1 382 ? -4.418 14.734 13.125 1 98.19 382 PRO A CA 1
ATOM 3100 C C . PRO A 1 382 ? -4.758 13.539 14.008 1 98.19 382 PRO A C 1
ATOM 3102 O O . PRO A 1 382 ? -4.727 12.398 13.555 1 98.19 382 PRO A O 1
ATOM 3105 N N . VAL A 1 383 ? -5.07 13.773 15.266 1 98.38 383 VAL A N 1
ATOM 3106 C CA . VAL A 1 383 ? -5.715 12.773 16.094 1 98.38 383 VAL A CA 1
ATOM 3107 C C . VAL A 1 383 ? -7.176 12.609 15.688 1 98.38 383 VAL A C 1
ATOM 3109 O O . VAL A 1 383 ? -8.016 13.453 16.016 1 98.38 383 VAL A O 1
ATOM 3112 N N . TYR A 1 384 ? -7.426 11.5 14.945 1 96.69 384 TYR A N 1
ATOM 3113 C CA . TYR A 1 384 ? -8.656 11.391 14.172 1 96.69 384 TYR A CA 1
ATOM 3114 C C . TYR A 1 384 ? -9.234 9.984 14.258 1 96.69 384 TYR A C 1
ATOM 3116 O O . TYR A 1 384 ? -8.523 9 14.055 1 96.69 384 TYR A O 1
ATOM 3124 N N . TRP A 1 385 ? -10.5 9.805 14.523 1 95 385 TRP A N 1
ATOM 3125 C CA . TRP A 1 385 ? -11.328 8.609 14.414 1 95 385 TRP A CA 1
ATOM 3126 C C . TRP A 1 385 ? -10.742 7.461 15.219 1 95 385 TRP A C 1
ATOM 3128 O O . TRP A 1 385 ? -10.914 7.402 16.438 1 95 385 TRP A O 1
ATOM 3138 N N . THR A 1 386 ? -9.883 6.602 14.586 1 94.44 386 THR A N 1
ATOM 3139 C CA . THR A 1 386 ? -9.555 5.301 15.148 1 94.44 386 THR A CA 1
ATOM 3140 C C . THR A 1 386 ? -8.094 5.262 15.602 1 94.44 386 THR A C 1
ATOM 3142 O O . THR A 1 386 ? -7.457 4.207 15.57 1 94.44 386 THR A O 1
ATOM 3145 N N . VAL A 1 387 ? -7.59 6.352 15.922 1 96.69 387 VAL A N 1
ATOM 3146 C CA . VAL A 1 387 ? -6.246 6.395 16.484 1 96.69 387 VAL A CA 1
ATOM 3147 C C . VAL A 1 387 ? -6.133 5.383 17.625 1 96.69 387 VAL A C 1
ATOM 3149 O O . VAL A 1 387 ? -7.09 5.176 18.375 1 96.69 387 VAL A O 1
ATOM 3152 N N . GLU A 1 388 ? -4.914 4.777 17.766 1 97.69 388 GLU A N 1
ATOM 3153 C CA . GLU A 1 388 ? -4.691 3.787 18.828 1 97.69 388 GLU A CA 1
ATOM 3154 C C . GLU A 1 388 ? -4.391 4.461 20.156 1 97.69 388 GLU A C 1
ATOM 3156 O O . GLU A 1 388 ? -3.236 4.508 20.594 1 97.69 388 GLU A O 1
ATOM 3161 N N . PHE A 1 389 ? -5.371 4.668 20.938 1 98.25 389 PHE A N 1
ATOM 3162 C CA . PHE A 1 389 ? -5.285 5.523 22.109 1 98.25 389 PHE A CA 1
ATOM 3163 C C . PHE A 1 389 ? -4.531 4.82 23.234 1 98.25 389 PHE A C 1
ATOM 3165 O O . PHE A 1 389 ? -4.086 5.461 24.188 1 98.25 389 PHE A O 1
ATOM 3172 N N . THR A 1 390 ? -4.379 3.465 23.172 1 98.25 390 THR A N 1
ATOM 3173 C CA . THR A 1 390 ? -3.689 2.732 24.219 1 98.25 390 THR A CA 1
ATOM 3174 C C . THR A 1 390 ? -2.209 2.574 23.891 1 98.25 390 THR A C 1
ATOM 3176 O O . THR A 1 390 ? -1.433 2.08 24.719 1 98.25 390 THR A O 1
ATOM 3179 N N . ASN A 1 391 ? -1.799 2.918 22.672 1 98.25 391 ASN A N 1
ATOM 3180 C CA . ASN A 1 391 ? -0.427 2.717 22.203 1 98.25 391 ASN A CA 1
ATOM 3181 C C . ASN A 1 391 ? 0.47 3.891 22.594 1 98.25 391 ASN A C 1
ATOM 3183 O O . ASN A 1 391 ? 0.242 5.02 22.156 1 98.25 391 ASN A O 1
ATOM 3187 N N . LYS A 1 392 ? 1.556 3.613 23.328 1 98.06 392 LYS A N 1
ATOM 3188 C CA . LYS A 1 392 ? 2.447 4.652 23.828 1 98.06 392 LYS A CA 1
ATOM 3189 C C . LYS A 1 392 ? 3.156 5.375 22.688 1 98.06 392 LYS A C 1
ATOM 3191 O O . LYS A 1 392 ? 3.383 6.586 22.766 1 98.06 392 LYS A O 1
ATOM 3196 N N . ASN A 1 393 ? 3.529 4.621 21.672 1 98 393 ASN A N 1
ATOM 3197 C CA . ASN A 1 393 ? 4.199 5.238 20.531 1 98 393 ASN A CA 1
ATOM 3198 C C . ASN A 1 393 ? 3.266 6.172 19.781 1 98 393 ASN A C 1
ATOM 3200 O O . ASN A 1 393 ? 3.703 7.188 19.234 1 98 393 ASN A O 1
ATOM 3204 N N . THR A 1 394 ? 2.004 5.781 19.734 1 98.62 394 THR A N 1
ATOM 3205 C CA . THR A 1 394 ? 1.005 6.645 19.109 1 98.62 394 THR A CA 1
ATOM 3206 C C . THR A 1 394 ? 0.884 7.965 19.859 1 98.62 394 THR A C 1
ATOM 3208 O O . THR A 1 394 ? 0.859 9.031 19.25 1 98.62 394 THR A O 1
ATOM 3211 N N . TYR A 1 395 ? 0.848 7.918 21.156 1 98.69 395 TYR A N 1
ATOM 3212 C CA . TYR A 1 395 ? 0.789 9.133 21.969 1 98.69 395 TYR A CA 1
ATOM 3213 C C . TYR A 1 395 ? 2.014 10.008 21.719 1 98.69 395 TYR A C 1
ATOM 3215 O O . TYR A 1 395 ? 1.894 11.219 21.547 1 98.69 395 TYR A O 1
ATOM 3223 N N . GLN A 1 396 ? 3.148 9.367 21.734 1 98.62 396 GLN A N 1
ATOM 3224 C CA . GLN A 1 396 ? 4.387 10.117 21.547 1 98.62 396 GLN A CA 1
ATOM 3225 C C . GLN A 1 396 ? 4.395 10.828 20.203 1 98.62 396 GLN A C 1
ATOM 3227 O O . GLN A 1 396 ? 4.84 11.977 20.094 1 98.62 396 GLN A O 1
ATOM 3232 N N . ASN A 1 397 ? 3.938 10.133 19.203 1 98.5 397 ASN A N 1
ATOM 3233 C CA . ASN A 1 397 ? 3.846 10.742 17.875 1 98.5 397 ASN A CA 1
ATOM 3234 C C . ASN A 1 397 ? 2.93 11.961 17.875 1 98.5 397 ASN A C 1
ATOM 3236 O O . ASN A 1 397 ? 3.285 13.008 17.344 1 98.5 397 ASN A O 1
ATOM 3240 N N . ALA A 1 398 ? 1.81 11.875 18.5 1 98.75 398 ALA A N 1
ATOM 3241 C CA . ALA A 1 398 ? 0.866 12.984 18.594 1 98.75 398 ALA A CA 1
ATOM 3242 C C . ALA A 1 398 ? 1.479 14.148 19.359 1 98.75 398 ALA A C 1
ATOM 3244 O O . ALA A 1 398 ? 1.385 15.305 18.922 1 98.75 398 ALA A O 1
ATOM 3245 N N . GLU A 1 399 ? 2.088 13.844 20.453 1 98.69 399 GLU A N 1
ATOM 3246 C CA . GLU A 1 399 ? 2.713 14.867 21.281 1 98.69 399 GLU A CA 1
ATOM 3247 C C . GLU A 1 399 ? 3.83 15.586 20.531 1 98.69 399 GLU A C 1
ATOM 3249 O O . GLU A 1 399 ? 3.971 16.797 20.641 1 98.69 399 GLU A O 1
ATOM 3254 N N . ASP A 1 400 ? 4.574 14.805 19.797 1 98.31 400 ASP A N 1
ATOM 3255 C CA . ASP A 1 400 ? 5.664 15.383 19.016 1 98.31 400 ASP A CA 1
ATOM 3256 C C . ASP A 1 400 ? 5.129 16.344 17.969 1 98.31 400 ASP A C 1
ATOM 3258 O O . ASP A 1 400 ? 5.68 17.438 17.781 1 98.31 400 ASP A O 1
ATOM 3262 N N . GLN A 1 401 ? 4.105 15.984 17.281 1 98.5 401 GLN A N 1
ATOM 3263 C CA . GLN A 1 401 ? 3.518 16.844 16.266 1 98.5 401 GLN A CA 1
ATOM 3264 C C . GLN A 1 401 ? 2.949 18.125 16.891 1 98.5 401 GLN A C 1
ATOM 3266 O O . GLN A 1 401 ? 3.098 19.219 16.344 1 98.5 401 GLN A O 1
ATOM 3271 N N . LEU A 1 402 ? 2.346 17.969 18 1 98.5 402 LEU A N 1
ATOM 3272 C CA . LEU A 1 402 ? 1.792 19.109 18.734 1 98.5 402 LEU A CA 1
ATOM 3273 C C . LEU A 1 402 ? 2.898 20.062 19.172 1 98.5 402 LEU A C 1
ATOM 3275 O O . LEU A 1 402 ? 2.799 21.281 18.984 1 98.5 402 LEU A O 1
ATOM 3279 N N . THR A 1 403 ? 3.938 19.5 19.75 1 98.5 403 THR A N 1
ATOM 3280 C CA . THR A 1 403 ? 5.07 20.281 20.219 1 98.5 403 THR A CA 1
ATOM 3281 C C . THR A 1 403 ? 5.695 21.062 19.078 1 98.5 403 THR A C 1
ATOM 3283 O O . THR A 1 403 ? 5.973 22.266 19.203 1 98.5 403 THR A O 1
ATOM 3286 N N . THR A 1 404 ? 5.863 20.406 18 1 98.44 404 THR A N 1
ATOM 3287 C CA . THR A 1 404 ? 6.48 21.031 16.844 1 98.44 404 THR A CA 1
ATOM 3288 C C . THR A 1 404 ? 5.59 22.141 16.297 1 98.44 404 THR A C 1
ATOM 3290 O O . THR A 1 404 ? 6.074 23.219 15.945 1 98.44 404 THR A O 1
ATOM 3293 N N . SER A 1 405 ? 4.301 21.891 16.25 1 98.19 405 SER A N 1
ATOM 3294 C CA . SER A 1 405 ? 3.357 22.891 15.75 1 98.19 405 SER A CA 1
ATOM 3295 C C . SER A 1 405 ? 3.369 24.141 16.625 1 98.19 405 SER A C 1
ATOM 3297 O O . SER A 1 405 ? 3.414 25.25 16.125 1 98.19 405 SER A O 1
ATOM 3299 N N . ILE A 1 406 ? 3.365 23.953 17.891 1 98.5 406 ILE A N 1
ATOM 3300 C CA . ILE A 1 406 ? 3.344 25.062 18.828 1 98.5 406 ILE A CA 1
ATOM 3301 C C . ILE A 1 406 ? 4.672 25.812 18.766 1 98.5 406 ILE A C 1
ATOM 3303 O O . ILE A 1 406 ? 4.699 27.047 18.75 1 98.5 406 ILE A O 1
ATOM 3307 N N . THR A 1 407 ? 5.73 25.062 18.656 1 98.25 407 THR A N 1
ATOM 3308 C CA . THR A 1 407 ? 7.043 25.688 18.578 1 98.25 407 THR A CA 1
ATOM 3309 C C . THR A 1 407 ? 7.141 26.578 17.328 1 98.25 407 THR A C 1
ATOM 3311 O O . THR A 1 407 ? 7.66 27.688 17.391 1 98.25 407 THR A O 1
ATOM 3314 N N . ARG A 1 408 ? 6.633 26.141 16.297 1 98.06 408 ARG A N 1
ATOM 3315 C CA . ARG A 1 408 ? 6.699 26.859 15.039 1 98.06 408 ARG A CA 1
ATOM 3316 C C . ARG A 1 408 ? 5.82 28.109 15.07 1 98.06 408 ARG A C 1
ATOM 3318 O O . ARG A 1 408 ? 6.219 29.172 14.586 1 98.06 408 ARG A O 1
ATOM 3325 N N . ASP A 1 409 ? 4.629 28.031 15.727 1 98.19 409 ASP A N 1
ATOM 3326 C CA . ASP A 1 409 ? 3.596 29.016 15.422 1 98.19 409 ASP A CA 1
ATOM 3327 C C . ASP A 1 409 ? 3.25 29.859 16.641 1 98.19 409 ASP A C 1
ATOM 3329 O O . ASP A 1 409 ? 2.406 30.75 16.578 1 98.19 409 ASP A O 1
ATOM 3333 N N . LYS A 1 410 ? 3.896 29.688 17.797 1 97.69 410 LYS A N 1
ATOM 3334 C CA . LYS A 1 410 ? 3.484 30.266 19.078 1 97.69 410 LYS A CA 1
ATOM 3335 C C . LYS A 1 410 ? 3.604 31.781 19.062 1 97.69 410 LYS A C 1
ATOM 3337 O O . LYS A 1 410 ? 3.057 32.469 19.922 1 97.69 410 LYS A O 1
ATOM 3342 N N . ASN A 1 411 ? 4.301 32.375 18.109 1 98.31 411 ASN A N 1
ATOM 3343 C CA . ASN A 1 411 ? 4.438 33.812 18.094 1 98.31 411 ASN A CA 1
ATOM 3344 C C . ASN A 1 411 ? 3.457 34.469 17.109 1 98.31 411 ASN A C 1
ATOM 3346 O O . ASN A 1 411 ? 3.49 35.688 16.906 1 98.31 411 ASN A O 1
ATOM 3350 N N . ARG A 1 412 ? 2.59 33.688 16.5 1 98.5 412 ARG A N 1
ATOM 3351 C CA . ARG A 1 412 ? 1.588 34.188 15.578 1 98.5 412 ARG A CA 1
ATOM 3352 C C . ARG A 1 412 ? 0.3 34.562 16.312 1 98.5 412 ARG A C 1
ATOM 3354 O O . ARG A 1 412 ? -0.369 33.688 16.875 1 98.5 412 ARG A O 1
ATOM 3361 N N . ALA A 1 413 ? -0.066 35.812 16.219 1 98.25 413 ALA A N 1
ATOM 3362 C CA . ALA A 1 413 ? -1.236 36.344 16.938 1 98.25 413 ALA A CA 1
ATOM 3363 C C . ALA A 1 413 ? -2.52 35.719 16.391 1 98.25 413 ALA A C 1
ATOM 3365 O O . ALA A 1 413 ? -3.508 35.562 17.125 1 98.25 413 ALA A O 1
ATOM 3366 N N . SER A 1 414 ? -2.488 35.312 15.164 1 98.5 414 SER A N 1
ATOM 3367 C CA . SER A 1 414 ? -3.67 34.75 14.508 1 98.5 414 SER A CA 1
ATOM 3368 C C . SER A 1 414 ? -4.137 33.469 15.188 1 98.5 414 SER A C 1
ATOM 3370 O O . SER A 1 414 ? -5.336 33.188 15.227 1 98.5 414 SER A O 1
ATOM 3372 N N . ILE A 1 415 ? -3.285 32.656 15.75 1 98.62 415 ILE A N 1
ATOM 3373 C CA . ILE A 1 415 ? -3.68 31.406 16.359 1 98.62 415 ILE A CA 1
ATOM 3374 C C . ILE A 1 415 ? -4.375 31.672 17.703 1 98.62 415 ILE A C 1
ATOM 3376 O O . ILE A 1 415 ? -3.785 32.25 18.609 1 98.62 415 ILE A O 1
ATOM 3380 N N . ILE A 1 416 ? -5.574 31.172 17.812 1 98.69 416 ILE A N 1
ATOM 3381 C CA . ILE A 1 416 ? -6.297 31.438 19.047 1 98.69 416 ILE A CA 1
ATOM 3382 C C . ILE A 1 416 ? -6.672 30.125 19.734 1 98.69 416 ILE A C 1
ATOM 3384 O O . ILE A 1 416 ? -7.008 30.109 20.922 1 98.69 416 ILE A O 1
ATOM 3388 N N . ILE A 1 417 ? -6.672 29.031 18.969 1 98.81 417 ILE A N 1
ATOM 3389 C CA . ILE A 1 417 ? -7.066 27.734 19.516 1 98.81 417 ILE A CA 1
ATOM 3390 C C . ILE A 1 417 ? -6.07 26.656 19.078 1 98.81 417 ILE A C 1
ATOM 3392 O O . ILE A 1 417 ? -5.766 26.547 17.891 1 98.81 417 ILE A O 1
ATOM 3396 N N . TRP A 1 418 ? -5.504 25.906 20.016 1 98.81 418 TRP A N 1
ATOM 3397 C CA . TRP A 1 418 ? -4.863 24.625 19.781 1 98.81 418 TRP A CA 1
ATOM 3398 C C . TRP A 1 418 ? -5.859 23.484 19.938 1 98.81 418 TRP A C 1
ATOM 3400 O O . TRP A 1 418 ? -6.414 23.281 21.031 1 98.81 418 TRP A O 1
ATOM 3410 N N . SER A 1 419 ? -6.07 22.734 18.891 1 98.69 419 SER A N 1
ATOM 3411 C CA . SER A 1 419 ? -7.059 21.672 18.953 1 98.69 419 SER A CA 1
ATOM 3412 C C . SER A 1 419 ? -6.383 20.312 19.094 1 98.69 419 SER A C 1
ATOM 3414 O O . SER A 1 419 ? -5.422 20 18.375 1 98.69 419 SER A O 1
ATOM 3416 N N . MET A 1 420 ? -6.965 19.375 19.922 1 98.5 420 MET A N 1
ATOM 3417 C CA . MET A 1 420 ? -6.309 18.125 20.297 1 98.5 420 MET A CA 1
ATOM 3418 C C . MET A 1 420 ? -6.793 16.969 19.438 1 98.5 420 MET A C 1
ATOM 3420 O O . MET A 1 420 ? -6.109 15.953 19.312 1 98.5 420 MET A O 1
ATOM 3424 N N . ALA A 1 421 ? -7.969 17.094 18.859 1 98.25 421 ALA A N 1
ATOM 3425 C CA . ALA A 1 421 ? -8.555 15.922 18.234 1 98.25 421 ALA A CA 1
ATOM 3426 C C . ALA A 1 421 ? -9.805 16.281 17.438 1 98.25 421 ALA A C 1
ATOM 3428 O O . ALA A 1 421 ? -10.32 17.391 17.562 1 98.25 421 ALA A O 1
ATOM 3429 N N . ASN A 1 422 ? -10.195 15.336 16.625 1 97.88 422 ASN A N 1
ATOM 3430 C CA . ASN A 1 422 ? -11.438 15.438 15.867 1 97.88 422 ASN A CA 1
ATOM 3431 C C . ASN A 1 422 ? -12.18 14.102 15.836 1 97.88 422 ASN A C 1
ATOM 3433 O O . ASN A 1 422 ? -11.617 13.086 15.438 1 97.88 422 ASN A O 1
ATOM 3437 N N . GLU A 1 423 ? -13.367 14.039 16.266 1 96.75 423 GLU A N 1
ATOM 3438 C CA . GLU A 1 423 ? -14.336 12.953 16.109 1 96.75 423 GLU A CA 1
ATOM 3439 C C . GLU A 1 423 ? -13.766 11.633 16.625 1 96.75 423 GLU A C 1
ATOM 3441 O O . GLU A 1 423 ? -13.844 10.609 15.938 1 96.75 423 GLU A O 1
ATOM 3446 N N . THR A 1 424 ? -13.188 11.586 17.75 1 96.69 424 THR A N 1
ATOM 3447 C CA . THR A 1 424 ? -12.656 10.383 18.375 1 96.69 424 THR A CA 1
ATOM 3448 C C . THR A 1 424 ? -13.711 9.711 19.25 1 96.69 424 THR A C 1
ATOM 3450 O O . THR A 1 424 ? -14.477 10.391 19.938 1 96.69 424 THR A O 1
ATOM 3453 N N . PRO A 1 425 ? -13.797 8.469 19.188 1 95.5 425 PRO A N 1
ATOM 3454 C CA . PRO A 1 425 ? -14.781 7.777 20.016 1 95.5 425 PRO A CA 1
ATOM 3455 C C . PRO A 1 425 ? -14.453 7.848 21.516 1 95.5 425 PRO A C 1
ATOM 3457 O O . PRO A 1 425 ? -13.289 7.738 21.891 1 95.5 425 PRO A O 1
ATOM 3460 N N . ILE A 1 426 ? -15.5 7.953 22.344 1 96.31 426 ILE A N 1
ATOM 3461 C CA . ILE A 1 426 ? -15.32 8.109 23.781 1 96.31 426 ILE A CA 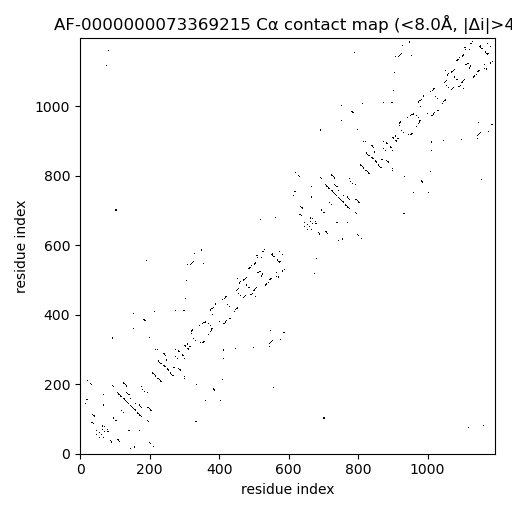1
ATOM 3462 C C . ILE A 1 426 ? -14.875 6.777 24.391 1 96.31 426 ILE A C 1
ATOM 3464 O O . ILE A 1 426 ? -15.523 5.75 24.188 1 96.31 426 ILE A O 1
ATOM 3468 N N . SER A 1 427 ? -13.789 6.801 25.031 1 97.31 427 SER A N 1
ATOM 3469 C CA . SER A 1 427 ? -13.258 5.73 25.859 1 97.31 427 SER A CA 1
ATOM 3470 C C . SER A 1 427 ? -12.32 6.277 26.938 1 97.31 427 SER A C 1
ATOM 3472 O O . SER A 1 427 ? -11.875 7.426 26.859 1 97.31 427 SER A O 1
ATOM 3474 N N . GLU A 1 428 ? -12.117 5.516 27.953 1 98.25 428 GLU A N 1
ATOM 3475 C CA . GLU A 1 428 ? -11.203 5.953 29 1 98.25 428 GLU A CA 1
ATOM 3476 C C . GLU A 1 428 ? -9.812 6.227 28.438 1 98.25 428 GLU A C 1
ATOM 3478 O O . GLU A 1 428 ? -9.172 7.215 28.812 1 98.25 428 GLU A O 1
ATOM 3483 N N . ALA A 1 429 ? -9.383 5.305 27.562 1 98.44 429 ALA A N 1
ATOM 3484 C CA . ALA A 1 429 ? -8.062 5.473 26.953 1 98.44 429 ALA A CA 1
ATOM 3485 C C . ALA A 1 429 ? -7.992 6.754 26.125 1 98.44 429 ALA A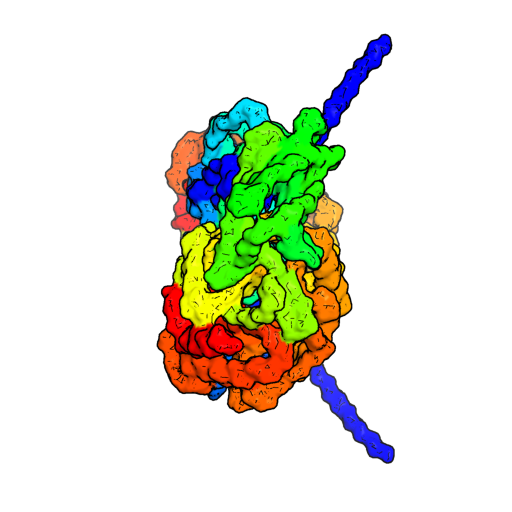 C 1
ATOM 3487 O O . ALA A 1 429 ? -7.008 7.496 26.203 1 98.44 429 ALA A O 1
ATOM 3488 N N . ARG A 1 430 ? -9 6.918 25.375 1 98.25 430 ARG A N 1
ATOM 3489 C CA . ARG A 1 430 ? -9.086 8.125 24.562 1 98.25 430 ARG A CA 1
ATOM 3490 C C . ARG A 1 430 ? -9.109 9.375 25.438 1 98.25 430 ARG A C 1
ATOM 3492 O O . ARG A 1 430 ? -8.422 10.359 25.156 1 98.25 430 ARG A O 1
ATOM 3499 N N . ASN A 1 431 ? -9.867 9.422 26.562 1 98.56 431 ASN A N 1
ATOM 3500 C CA . ASN A 1 431 ? -9.938 10.555 27.484 1 98.56 431 ASN A CA 1
ATOM 3501 C C . ASN A 1 431 ? -8.578 10.867 28.078 1 98.56 431 ASN A C 1
ATOM 3503 O O . ASN A 1 431 ? -8.156 12.031 28.109 1 98.56 431 ASN A O 1
ATOM 3507 N N . THR A 1 432 ? -7.93 9.828 28.5 1 98.69 432 THR A N 1
ATOM 3508 C CA . THR A 1 432 ? -6.598 10.008 29.062 1 98.69 432 THR A CA 1
ATOM 3509 C C . THR A 1 432 ? -5.637 10.586 28.031 1 98.69 432 THR A C 1
ATOM 3511 O O . THR A 1 432 ? -4.895 11.531 28.328 1 98.69 432 THR A O 1
ATOM 3514 N N . PHE A 1 433 ? -5.652 10.031 26.859 1 98.62 433 PHE A N 1
ATOM 3515 C CA . PHE A 1 433 ? -4.824 10.461 25.75 1 98.62 433 PHE A CA 1
ATOM 3516 C C . PHE A 1 433 ? -4.988 11.953 25.484 1 98.62 433 PHE A C 1
ATOM 3518 O O . PHE A 1 433 ? -4.004 12.695 25.469 1 98.62 433 PHE A O 1
ATOM 3525 N N . ILE A 1 434 ? -6.16 12.438 25.406 1 98.69 434 ILE A N 1
ATOM 3526 C CA . ILE A 1 434 ? -6.457 13.812 25.031 1 98.69 434 ILE A CA 1
ATOM 3527 C C . ILE A 1 434 ? -6.215 14.742 26.219 1 98.69 434 ILE A C 1
ATOM 3529 O O . ILE A 1 434 ? -5.723 15.859 26.031 1 98.69 434 ILE A O 1
ATOM 3533 N N . LYS A 1 435 ? -6.551 14.367 27.453 1 98.75 435 LYS A N 1
ATOM 3534 C CA . LYS A 1 435 ? -6.27 15.172 28.641 1 98.75 435 LYS A CA 1
ATOM 3535 C C . LYS A 1 435 ? -4.77 15.406 28.797 1 98.75 435 LYS A C 1
ATOM 3537 O O . LYS A 1 435 ? -4.344 16.5 29.156 1 98.75 435 LYS A O 1
ATOM 3542 N N . ASN A 1 436 ? -4.023 14.336 28.516 1 98.81 436 ASN A N 1
ATOM 3543 C CA . ASN A 1 436 ? -2.572 14.477 28.562 1 98.81 436 ASN A CA 1
ATOM 3544 C C . ASN A 1 436 ? -2.072 15.469 27.516 1 98.81 436 ASN A C 1
ATOM 3546 O O . ASN A 1 436 ? -1.174 16.266 27.781 1 98.81 436 ASN A O 1
ATOM 3550 N N . LEU A 1 437 ? -2.588 15.461 26.344 1 98.88 437 LEU A N 1
ATOM 3551 C CA . LEU A 1 437 ? -2.217 16.422 25.297 1 98.88 437 LEU A CA 1
ATOM 3552 C C . LEU A 1 437 ? -2.562 17.844 25.719 1 98.88 437 LEU A C 1
ATOM 3554 O O . LEU A 1 437 ? -1.788 18.766 25.469 1 98.88 437 LEU A O 1
ATOM 3558 N N . ALA A 1 438 ? -3.725 18.016 26.312 1 98.81 438 ALA A N 1
ATOM 3559 C CA . ALA A 1 438 ? -4.141 19.328 26.781 1 98.81 438 ALA A CA 1
ATOM 3560 C C . ALA A 1 438 ? -3.172 19.875 27.844 1 98.81 438 ALA A C 1
ATOM 3562 O O . ALA A 1 438 ? -2.77 21.031 27.781 1 98.81 438 ALA A O 1
ATOM 3563 N N . SER A 1 439 ? -2.871 19.031 28.75 1 98.69 439 SER A N 1
ATOM 3564 C CA . SER A 1 439 ? -1.92 19.422 29.781 1 98.69 439 SER A CA 1
ATOM 3565 C C . SER A 1 439 ? -0.567 19.781 29.188 1 98.69 439 SER A C 1
ATOM 3567 O O . SER A 1 439 ? 0.04 20.781 29.562 1 98.69 439 SER A O 1
ATOM 3569 N N . HIS A 1 440 ? -0.134 18.906 28.297 1 98.69 440 HIS A N 1
ATOM 3570 C CA . HIS A 1 440 ? 1.119 19.172 27.594 1 98.69 440 HIS A CA 1
ATOM 3571 C C . HIS A 1 440 ? 1.071 20.516 26.859 1 98.69 440 HIS A C 1
ATOM 3573 O O . HIS A 1 440 ? 2.021 21.297 26.922 1 98.69 440 HIS A O 1
ATOM 3579 N N . THR A 1 441 ? 0.009 20.828 26.234 1 98.56 441 THR A N 1
ATOM 3580 C CA . THR A 1 441 ? -0.172 22.062 25.5 1 98.56 441 THR A CA 1
ATOM 3581 C C . THR A 1 441 ? -0.064 23.266 26.422 1 98.56 441 THR A C 1
ATOM 3583 O O . THR A 1 441 ? 0.615 24.25 26.109 1 98.56 441 THR A O 1
ATOM 3586 N N . ARG A 1 442 ? -0.705 23.25 27.578 1 97.75 442 ARG A N 1
ATOM 3587 C CA . ARG A 1 442 ? -0.681 24.344 28.547 1 97.75 442 ARG A CA 1
ATOM 3588 C C . ARG A 1 442 ? 0.734 24.594 29.062 1 97.75 442 ARG A C 1
ATOM 3590 O O . ARG A 1 442 ? 1.102 25.734 29.344 1 97.75 442 ARG A O 1
ATOM 3597 N N . SER A 1 443 ? 1.485 23.516 29.078 1 97.44 443 SER A N 1
ATOM 3598 C CA . SER A 1 443 ? 2.869 23.672 29.531 1 97.44 443 SER A CA 1
ATOM 3599 C C . SER A 1 443 ? 3.707 24.391 28.484 1 97.44 443 SER A C 1
ATOM 3601 O O . SER A 1 443 ? 4.719 25.016 28.812 1 97.44 443 SER A O 1
ATOM 3603 N N . LEU A 1 444 ? 3.32 24.344 27.25 1 97.06 444 LEU A N 1
ATOM 3604 C CA . LEU A 1 444 ? 4.055 24.953 26.156 1 97.06 444 LEU A CA 1
ATOM 3605 C C . LEU A 1 444 ? 3.535 26.375 25.875 1 97.06 444 LEU A C 1
ATOM 3607 O O . LEU A 1 444 ? 4.312 27.266 25.547 1 97.06 444 LEU A O 1
ATOM 3611 N N . ASP A 1 445 ? 2.262 26.547 25.953 1 97.31 445 ASP A N 1
ATOM 3612 C CA . ASP A 1 445 ? 1.562 27.797 25.641 1 97.31 445 ASP A CA 1
ATOM 3613 C C . ASP A 1 445 ? 0.313 27.938 26.516 1 97.31 445 ASP A C 1
ATOM 3615 O O . ASP A 1 445 ? -0.713 27.312 26.25 1 97.31 445 ASP A O 1
ATOM 3619 N N . ASN A 1 446 ? 0.323 28.844 27.375 1 94.31 446 ASN A N 1
ATOM 3620 C CA . ASN A 1 446 ? -0.818 29.031 28.266 1 94.31 446 ASN A CA 1
ATOM 3621 C C . ASN A 1 446 ? -1.626 30.266 27.906 1 94.31 446 ASN A C 1
ATOM 3623 O O . ASN A 1 446 ? -2.473 30.719 28.688 1 94.31 446 ASN A O 1
ATOM 3627 N N . THR A 1 447 ? -1.304 30.828 26.812 1 95.75 447 THR A N 1
ATOM 3628 C CA . THR A 1 447 ? -1.953 32.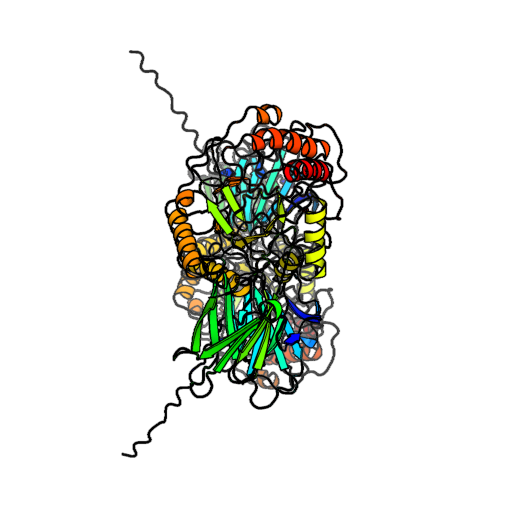094 26.438 1 95.75 447 THR A CA 1
ATOM 3629 C C . THR A 1 447 ? -3.074 31.844 25.438 1 95.75 447 THR A C 1
ATOM 3631 O O . THR A 1 447 ? -3.898 32.719 25.188 1 95.75 447 THR A O 1
ATOM 3634 N N . ARG A 1 448 ? -3.162 30.734 24.828 1 98.12 448 ARG A N 1
ATOM 3635 C CA . ARG A 1 448 ? -4.188 30.438 23.828 1 98.12 448 ARG A CA 1
ATOM 3636 C C . ARG A 1 448 ? -5.172 29.406 24.359 1 98.12 448 ARG A C 1
ATOM 3638 O O . ARG A 1 448 ? -4.93 28.781 25.391 1 98.12 448 ARG A O 1
ATOM 3645 N N . LEU A 1 449 ? -6.289 29.297 23.688 1 98.75 449 LEU A N 1
ATOM 3646 C CA . LEU A 1 449 ? -7.363 28.391 24.109 1 98.75 449 LEU A CA 1
ATOM 3647 C C . LEU A 1 449 ? -7.121 26.984 23.609 1 98.75 449 LEU A C 1
ATOM 3649 O O . LEU A 1 449 ? -6.422 26.781 22.609 1 98.75 449 LEU A O 1
ATOM 3653 N N . ILE A 1 450 ? -7.652 25.969 24.297 1 98.75 450 ILE A N 1
ATOM 3654 C CA . ILE A 1 450 ? -7.586 24.562 23.906 1 98.75 450 ILE A CA 1
ATOM 3655 C C . ILE A 1 450 ? -8.984 24.062 23.578 1 98.75 450 ILE A C 1
ATOM 3657 O O . ILE A 1 450 ? -9.953 24.375 24.281 1 98.75 450 ILE A O 1
ATOM 3661 N N . SER A 1 451 ? -9.109 23.312 22.516 1 98.81 451 SER A N 1
ATOM 3662 C CA . SER A 1 451 ? -10.391 22.734 22.125 1 98.81 451 SER A CA 1
ATOM 3663 C C . SER A 1 451 ? -10.195 21.359 21.469 1 98.81 451 SER A C 1
ATOM 3665 O O . SER A 1 451 ? -9.102 20.781 21.547 1 98.81 451 SER A O 1
ATOM 3667 N N . ALA A 1 452 ? -11.227 20.703 21.031 1 98.62 452 ALA A N 1
ATOM 3668 C CA . ALA A 1 452 ? -11.344 19.484 20.219 1 98.62 452 ALA A CA 1
ATOM 3669 C C . ALA A 1 452 ? -12.703 19.422 19.531 1 98.62 452 ALA A C 1
ATOM 3671 O O . ALA A 1 452 ? -13.703 19.922 20.047 1 98.62 452 ALA A O 1
ATOM 3672 N N . ALA A 1 453 ? -12.758 18.875 18.344 1 98.19 453 ALA A N 1
ATOM 3673 C CA . ALA A 1 453 ? -14.016 18.688 17.641 1 98.19 453 ALA A CA 1
ATOM 3674 C C . ALA A 1 453 ? -14.664 17.359 18 1 98.19 453 ALA A C 1
ATOM 3676 O O . ALA A 1 453 ? -14.219 16.297 17.531 1 98.19 453 ALA A O 1
ATOM 3677 N N . LEU A 1 454 ? -15.766 17.391 18.703 1 96.62 454 LEU A N 1
ATOM 3678 C CA . LEU A 1 454 ? -16.297 16.219 19.375 1 96.62 454 LEU A CA 1
ATOM 3679 C C . LEU A 1 454 ? -17.484 15.625 18.609 1 96.62 454 LEU A C 1
ATOM 3681 O O . LEU A 1 454 ? -18.125 16.328 17.828 1 96.62 454 LEU A O 1
ATOM 3685 N N . LEU A 1 455 ? -17.625 14.375 18.844 1 91.81 455 LEU A N 1
ATOM 3686 C CA . LEU A 1 455 ? -18.875 13.711 18.469 1 91.81 455 LEU A CA 1
ATOM 3687 C C . LEU A 1 455 ? -19.953 13.914 19.516 1 91.81 455 LEU A C 1
ATOM 3689 O O . LEU A 1 455 ? -19.641 14.023 20.703 1 91.81 455 LEU A O 1
ATOM 3693 N N . THR A 1 456 ? -21.125 14.062 19.062 1 89.19 456 THR A N 1
ATOM 3694 C CA . THR A 1 456 ? -22.25 14.164 19.984 1 89.19 456 THR A CA 1
ATOM 3695 C C . THR A 1 456 ? -23.312 13.117 19.656 1 89.19 456 THR A C 1
ATOM 3697 O O . THR A 1 456 ? -23.328 12.57 18.562 1 89.19 456 THR A O 1
ATOM 3700 N N . LYS A 1 457 ? -24.031 12.797 20.703 1 83.5 457 LYS A N 1
ATOM 3701 C CA . LYS A 1 457 ? -25.172 11.898 20.562 1 83.5 457 LYS A CA 1
ATOM 3702 C C . LYS A 1 457 ? -26.422 12.508 21.172 1 83.5 457 LYS A C 1
ATOM 3704 O O . LYS A 1 457 ? -26.359 13.133 22.234 1 83.5 457 LYS A O 1
ATOM 3709 N N . LYS A 1 458 ? -27.578 12.406 20.516 1 82.31 458 LYS A N 1
ATOM 3710 C CA . LYS A 1 458 ? -28.891 12.789 21.016 1 82.31 458 LYS A CA 1
ATOM 3711 C C . LYS A 1 458 ? -28.922 14.273 21.406 1 82.31 458 LYS A C 1
ATOM 3713 O O . LYS A 1 458 ? -29.391 14.625 22.484 1 82.31 458 LYS A O 1
ATOM 3718 N N . GLU A 1 459 ? -28.281 15.117 20.625 1 91.06 459 GLU A N 1
ATOM 3719 C CA . GLU A 1 459 ? -28.281 16.562 20.781 1 91.06 459 GLU A CA 1
ATOM 3720 C C . GLU A 1 459 ? -27.828 16.984 22.172 1 91.06 459 GLU A C 1
ATOM 3722 O O . GLU A 1 459 ? -28.375 17.922 22.766 1 91.06 459 GLU A O 1
ATOM 3727 N N . THR A 1 460 ? -26.875 16.234 22.703 1 93.12 460 THR A N 1
ATOM 3728 C CA . THR A 1 460 ? -26.312 16.516 24.016 1 93.12 460 THR A CA 1
ATOM 3729 C C . THR A 1 460 ? -24.797 16.656 23.938 1 93.12 460 THR A C 1
ATOM 3731 O O . THR A 1 460 ? -24.109 15.766 23.422 1 93.12 460 THR A O 1
ATOM 3734 N N . ILE A 1 461 ? -24.328 17.734 24.422 1 94.81 461 ILE A N 1
ATOM 3735 C CA . ILE A 1 461 ? -22.891 18.016 24.484 1 94.81 461 ILE A CA 1
ATOM 3736 C C . ILE A 1 461 ? -22.375 17.672 25.875 1 94.81 461 ILE A C 1
ATOM 3738 O O . ILE A 1 461 ? -22.484 18.484 26.812 1 94.81 461 ILE A O 1
ATOM 3742 N N . ASP A 1 462 ? -21.875 16.438 26.016 1 95.25 462 ASP A N 1
ATOM 3743 C CA . ASP A 1 462 ? -21.5 15.969 27.344 1 95.25 462 ASP A CA 1
ATOM 3744 C C . ASP A 1 462 ? -20.25 15.094 27.297 1 95.25 462 ASP A C 1
ATOM 3746 O O . ASP A 1 462 ? -20.094 14.18 28.109 1 95.25 462 ASP A O 1
ATOM 3750 N N . ASP A 1 463 ? -19.422 15.227 26.234 1 97.06 463 ASP A N 1
ATOM 3751 C CA . ASP A 1 463 ? -18.156 14.508 26.156 1 97.06 463 ASP A CA 1
ATOM 3752 C C . ASP A 1 463 ? -17.281 14.805 27.375 1 97.06 463 ASP A C 1
ATOM 3754 O O . ASP A 1 463 ? -17 15.969 27.672 1 97.06 463 ASP A O 1
ATOM 3758 N N . PRO A 1 464 ? -16.688 13.781 28.016 1 97.19 464 PRO A N 1
ATOM 3759 C CA . PRO A 1 464 ? -15.945 13.977 29.281 1 97.19 464 PRO A CA 1
ATOM 3760 C C . PRO A 1 464 ? -14.719 14.875 29.109 1 97.19 464 PRO A C 1
ATOM 3762 O O . PRO A 1 464 ? -14.328 15.57 30.047 1 97.19 464 PRO A O 1
ATOM 3765 N N . ILE A 1 465 ? -14.109 14.914 28 1 97.69 465 ILE A N 1
ATOM 3766 C CA . ILE A 1 465 ? -12.898 15.711 27.844 1 97.69 465 ILE A CA 1
ATOM 3767 C C . ILE A 1 465 ? -13.25 17.203 27.812 1 97.69 465 ILE A C 1
ATOM 3769 O O . ILE A 1 465 ? -12.375 18.062 27.922 1 97.69 465 ILE A O 1
ATOM 3773 N N . GLY A 1 466 ? -14.562 17.5 27.703 1 97.25 466 GLY A N 1
ATOM 3774 C CA . GLY A 1 466 ? -15 18.891 27.797 1 97.25 466 GLY A CA 1
ATOM 3775 C C . GLY A 1 466 ? -14.5 19.578 29.047 1 97.25 466 GLY A C 1
ATOM 3776 O O . GLY A 1 466 ? -14.367 20.812 29.078 1 97.25 466 GLY A O 1
ATOM 3777 N N . GLU A 1 467 ? -14.227 18.828 30.078 1 96.81 467 GLU A N 1
ATOM 3778 C CA . GLU A 1 467 ? -13.766 19.375 31.359 1 96.81 467 GLU A CA 1
ATOM 3779 C C . GLU A 1 467 ? -12.438 20.109 31.203 1 96.81 467 GLU A C 1
ATOM 3781 O O . GLU A 1 467 ? -12.188 21.109 31.891 1 96.81 467 GLU A O 1
ATOM 3786 N N . VAL A 1 468 ? -11.602 19.625 30.297 1 97.56 468 VAL A N 1
ATOM 3787 C CA . VAL A 1 468 ? -10.25 20.172 30.219 1 97.56 468 VAL A CA 1
ATOM 3788 C C . VAL A 1 468 ? -10.156 21.125 29.031 1 97.56 468 VAL A C 1
ATOM 3790 O O . VAL A 1 468 ? -9.102 21.719 28.797 1 97.56 468 VAL A O 1
ATOM 3793 N N . LEU A 1 469 ? -11.211 21.297 28.281 1 98.44 469 LEU A N 1
ATOM 3794 C CA . LEU A 1 469 ? -11.227 22.188 27.125 1 98.44 469 LEU A CA 1
ATOM 3795 C C . LEU A 1 469 ? -11.664 23.594 27.547 1 98.44 469 LEU A C 1
ATOM 3797 O O . LEU A 1 469 ? -12.461 23.75 28.469 1 98.44 469 LEU A O 1
ATOM 3801 N N . ASP A 1 470 ? -11.141 24.625 26.891 1 98.62 470 ASP A N 1
ATOM 3802 C CA . ASP A 1 470 ? -11.594 26 27.094 1 98.62 470 ASP A CA 1
ATOM 3803 C C . ASP A 1 470 ? -12.844 26.297 26.281 1 98.62 470 ASP A C 1
ATOM 3805 O O . ASP A 1 470 ? -13.727 27.031 26.719 1 98.62 470 ASP A O 1
ATOM 3809 N N . VAL A 1 471 ? -12.883 25.797 25.094 1 98.56 471 VAL A N 1
ATOM 3810 C CA . VAL A 1 471 ? -14 25.875 24.156 1 98.56 471 VAL A CA 1
ATOM 3811 C C . VAL A 1 471 ? -14.477 24.469 23.812 1 98.56 471 VAL A C 1
ATOM 3813 O O . VAL A 1 471 ? -13.688 23.609 23.422 1 98.56 471 VAL A O 1
ATOM 3816 N N . VAL A 1 472 ? -15.734 24.203 24.016 1 98.25 472 VAL A N 1
ATOM 3817 C CA . VAL A 1 472 ? -16.297 22.906 23.641 1 98.25 472 VAL A CA 1
ATOM 3818 C C . VAL A 1 472 ? -16.859 22.969 22.234 1 98.25 472 VAL A C 1
ATOM 3820 O O . VAL A 1 472 ? -17.75 23.781 21.953 1 98.25 472 VAL A O 1
ATOM 3823 N N . ALA A 1 473 ? -16.312 22.219 21.359 1 98.31 473 ALA A N 1
ATOM 3824 C CA . ALA A 1 473 ? -16.75 22.219 19.969 1 98.31 473 ALA A CA 1
ATOM 3825 C C . ALA A 1 473 ? -17.266 20.844 19.562 1 98.31 473 ALA A C 1
ATOM 3827 O O . ALA A 1 473 ? -16.781 19.812 20.031 1 98.31 473 ALA A O 1
ATOM 3828 N N . PHE A 1 474 ? -18.25 20.812 18.688 1 97.5 474 PHE A N 1
ATOM 3829 C CA . PHE A 1 474 ? -18.797 19.531 18.266 1 97.5 474 PHE A CA 1
ATOM 3830 C C . PHE A 1 474 ? -19.234 19.578 16.812 1 97.5 474 PHE A C 1
ATOM 3832 O O . PHE A 1 474 ? -19.438 20.656 16.25 1 97.5 474 PHE A O 1
ATOM 3839 N N . ASN A 1 475 ? -19.328 18.422 16.234 1 97.25 475 ASN A N 1
ATOM 3840 C CA . ASN A 1 475 ? -19.75 18.234 14.859 1 97.25 475 ASN A CA 1
ATOM 3841 C C . ASN A 1 475 ? -21.188 17.719 14.773 1 97.25 475 ASN A C 1
ATOM 3843 O O . ASN A 1 475 ? -21.594 16.875 15.578 1 97.25 475 ASN A O 1
ATOM 3847 N N . GLN A 1 476 ? -21.922 18.219 13.898 1 94.56 476 GLN A N 1
ATOM 3848 C CA . GLN A 1 476 ? -23.266 17.703 13.641 1 94.56 476 GLN A CA 1
ATOM 3849 C C . GLN A 1 476 ? -23.625 17.797 12.156 1 94.56 476 GLN A C 1
ATOM 3851 O O . GLN A 1 476 ? -23.25 18.75 11.484 1 94.56 476 GLN A O 1
ATOM 3856 N N . TYR A 1 477 ? -24.297 16.812 11.625 1 96.12 477 TYR A N 1
ATOM 3857 C CA . TYR A 1 477 ? -24.641 16.703 10.211 1 96.12 477 TYR A CA 1
ATOM 3858 C C . TYR A 1 477 ? -26.109 16.359 10.023 1 96.12 477 TYR A C 1
ATOM 3860 O O . TYR A 1 477 ? -26.453 15.492 9.211 1 96.12 477 TYR A O 1
ATOM 3868 N N . LEU A 1 478 ? -26.922 17 10.781 1 94.62 478 LEU A N 1
ATOM 3869 C CA . LEU A 1 478 ? -28.359 16.781 10.648 1 94.62 478 LEU A CA 1
ATOM 3870 C C . LEU A 1 478 ? -28.812 17.047 9.219 1 94.62 478 LEU A C 1
ATOM 3872 O O . LEU A 1 478 ? -28.469 18.062 8.625 1 94.62 478 LEU A O 1
ATOM 3876 N N . GLY A 1 479 ? -29.594 16.078 8.711 1 94.5 479 GLY A N 1
ATOM 3877 C CA . GLY A 1 479 ? -30.125 16.203 7.363 1 94.5 479 GLY A CA 1
ATOM 3878 C C . GLY A 1 479 ? -29.234 15.578 6.305 1 94.5 479 GLY A C 1
ATOM 3879 O O . GLY A 1 479 ? -29.672 15.336 5.18 1 94.5 479 GLY A O 1
ATOM 3880 N N . TRP A 1 480 ? -28 15.273 6.586 1 96.12 480 TRP A N 1
ATOM 3881 C CA . TRP A 1 480 ? -27.109 14.648 5.613 1 96.12 480 TRP A CA 1
ATOM 3882 C C . TRP A 1 480 ? -26.859 13.188 5.961 1 96.12 480 TRP A C 1
ATOM 3884 O O . TRP A 1 480 ? -27.219 12.289 5.203 1 96.12 480 TRP A O 1
ATOM 3894 N N . TYR A 1 481 ? -26.234 12.922 7.16 1 92.88 481 TYR A N 1
ATOM 3895 C CA . TYR A 1 481 ? -25.969 11.547 7.574 1 92.88 481 TYR A CA 1
ATOM 3896 C C . TYR A 1 481 ? -27.141 10.969 8.352 1 92.88 481 TYR A C 1
ATOM 3898 O O . TYR A 1 481 ? -27.203 9.758 8.586 1 92.88 481 TYR A O 1
ATOM 3906 N N . GLY A 1 482 ? -28.062 11.883 8.68 1 87.81 482 GLY A N 1
ATOM 3907 C CA . GLY A 1 482 ? -29.234 11.422 9.398 1 87.81 482 GLY A CA 1
ATOM 3908 C C . GLY A 1 482 ? -30.188 12.547 9.773 1 87.81 482 GLY A C 1
ATOM 3909 O O . GLY A 1 482 ? -29.844 13.727 9.633 1 87.81 482 GLY A O 1
ATOM 3910 N N . GLY A 1 483 ? -31.328 12.18 10.164 1 88.12 483 GLY A N 1
ATOM 3911 C CA . GLY A 1 483 ? -32.312 13.156 10.586 1 88.12 483 GLY A CA 1
ATOM 3912 C C . GLY A 1 483 ? -33.062 13.789 9.43 1 88.12 483 GLY A C 1
ATOM 3913 O O . GLY A 1 483 ? -32.688 13.633 8.266 1 88.12 483 GLY A O 1
ATOM 3914 N N . ASN A 1 484 ? -34.156 14.453 9.773 1 90.06 484 ASN A N 1
ATOM 3915 C CA . ASN A 1 484 ? -35 15.148 8.797 1 90.06 484 ASN A CA 1
ATOM 3916 C C . ASN A 1 484 ? -34.75 16.656 8.812 1 90.06 484 ASN A C 1
ATOM 3918 O O . ASN A 1 484 ? -34.906 17.297 9.852 1 90.06 484 ASN A O 1
ATOM 3922 N N . LEU A 1 485 ? -34.438 17.203 7.641 1 91.12 485 LEU A N 1
ATOM 3923 C CA . LEU A 1 485 ? -34.094 18.609 7.539 1 91.12 485 LEU A CA 1
ATOM 3924 C C . LEU A 1 485 ? -35.281 19.469 8.016 1 91.12 485 LEU A C 1
ATOM 3926 O O . LEU A 1 485 ? -35.062 20.531 8.609 1 91.12 485 LEU A O 1
ATOM 3930 N N . GLU A 1 486 ? -36.438 19 7.773 1 90.81 486 GLU A N 1
ATOM 3931 C CA . GLU A 1 486 ? -37.625 19.766 8.102 1 90.81 486 GLU A CA 1
ATOM 3932 C C . GLU A 1 486 ? -37.781 19.922 9.609 1 90.81 486 GLU A C 1
ATOM 3934 O O . GLU A 1 486 ? -38.438 20.844 10.078 1 90.81 486 GLU A O 1
ATOM 3939 N N . ASP A 1 487 ? -37.125 19.078 10.32 1 91.12 487 ASP A N 1
ATOM 3940 C CA . ASP A 1 487 ? -37.281 19.094 11.773 1 91.12 487 ASP A CA 1
ATOM 3941 C C . ASP A 1 487 ? -36.125 19.844 12.438 1 91.12 487 ASP A C 1
ATOM 3943 O O . ASP A 1 487 ? -36.062 19.938 13.664 1 91.12 487 ASP A O 1
ATOM 3947 N N . ALA A 1 488 ? -35.281 20.359 11.68 1 92.38 488 ALA A N 1
ATOM 3948 C CA . ALA A 1 488 ? -34.062 20.984 12.227 1 92.38 488 ALA A CA 1
ATOM 3949 C C . ALA A 1 488 ? -34.438 22.125 13.18 1 92.38 488 ALA A C 1
ATOM 3951 O O . ALA A 1 488 ? -33.844 22.266 14.25 1 92.38 488 ALA A O 1
ATOM 3952 N N . GLU A 1 489 ? -35.406 22.922 12.805 1 90.69 489 GLU A N 1
ATOM 3953 C CA . GLU A 1 489 ? -35.781 24.094 13.602 1 90.69 489 GLU A CA 1
ATOM 3954 C C . GLU A 1 489 ? -36.312 23.672 14.961 1 90.69 489 GLU A C 1
ATOM 3956 O O . GLU A 1 489 ? -36.281 24.453 15.914 1 90.69 489 GLU A O 1
ATOM 3961 N N . LYS A 1 490 ? -36.75 22.453 15.078 1 93.25 490 LYS A N 1
ATOM 3962 C CA . LYS A 1 490 ? -37.375 21.984 16.312 1 93.25 490 LYS A CA 1
ATOM 3963 C C . LYS A 1 490 ? -36.344 21.375 17.25 1 93.25 490 LYS A C 1
ATOM 3965 O O . LYS A 1 490 ? -36.625 21.156 18.438 1 93.25 490 LYS A O 1
ATOM 3970 N N . ILE A 1 491 ? -35.219 21.219 16.766 1 93.38 491 ILE A N 1
ATOM 3971 C CA . ILE A 1 491 ? -34.188 20.547 17.547 1 93.38 491 ILE A CA 1
ATOM 3972 C C . ILE A 1 491 ? -33.562 21.531 18.547 1 93.38 491 ILE A C 1
ATOM 3974 O O . ILE A 1 491 ? -33.25 22.656 18.203 1 93.38 491 ILE A O 1
ATOM 3978 N N . THR A 1 492 ? -33.438 21.078 19.797 1 93.62 492 THR A N 1
ATOM 3979 C CA . THR A 1 492 ? -32.781 21.844 20.844 1 93.62 492 THR A CA 1
ATOM 3980 C C . THR A 1 492 ? -31.547 21.094 21.375 1 93.62 492 THR A C 1
ATOM 3982 O O . THR A 1 492 ? -31.594 19.875 21.547 1 93.62 492 THR A O 1
ATOM 3985 N N . TRP A 1 493 ? -30.531 21.812 21.578 1 94.88 493 TRP A N 1
ATOM 3986 C CA . TRP A 1 493 ? -29.297 21.234 22.109 1 94.88 493 TRP A CA 1
ATOM 3987 C C . TRP A 1 493 ? -29.156 21.531 23.594 1 94.88 493 TRP A C 1
ATOM 3989 O O . TRP A 1 493 ? -29.594 22.594 24.062 1 94.88 493 TRP A O 1
ATOM 3999 N N . LYS A 1 494 ? -28.609 20.609 24.312 1 95.19 494 LYS A N 1
ATOM 4000 C CA . LYS A 1 494 ? -28.25 20.797 25.719 1 95.19 494 LYS A CA 1
ATOM 4001 C C . LYS A 1 494 ? -26.734 20.656 25.922 1 95.19 494 LYS A C 1
ATOM 4003 O O . LYS A 1 494 ? -26.109 19.797 25.297 1 95.19 494 LYS A O 1
ATOM 4008 N N . SER A 1 495 ? -26.219 21.469 26.781 1 94.81 495 SER A N 1
ATOM 4009 C CA . SER A 1 495 ? -24.797 21.375 27.125 1 94.81 495 SER A CA 1
ATOM 4010 C C . SER A 1 495 ? -24.609 21.188 28.625 1 94.81 495 SER A C 1
ATOM 4012 O O . SER A 1 495 ? -25.25 21.859 29.422 1 94.81 495 SER A O 1
ATOM 4014 N N . LYS A 1 496 ? -23.688 20.297 28.953 1 93.44 496 LYS A N 1
ATOM 4015 C CA . LYS A 1 496 ? -23.297 20.078 30.344 1 93.44 496 LYS A CA 1
ATOM 4016 C C . LYS A 1 496 ? -22.328 21.172 30.812 1 93.44 496 LYS A C 1
ATOM 4018 O O . LYS A 1 496 ? -22.125 21.328 32 1 93.44 496 LYS A O 1
ATOM 4023 N N . TYR A 1 497 ? -21.859 21.922 29.938 1 95.12 497 TYR A N 1
ATOM 4024 C CA . TYR A 1 497 ? -20.75 22.812 30.25 1 95.12 497 TYR A CA 1
ATOM 4025 C C . TYR A 1 497 ? -21.188 24.281 30.125 1 95.12 497 TYR A C 1
ATOM 4027 O O . TYR A 1 497 ? -21.906 24.641 29.188 1 95.12 497 TYR A O 1
ATOM 4035 N N . ASN A 1 498 ? -20.828 25.094 31.094 1 96.62 498 ASN A N 1
ATOM 4036 C CA . ASN A 1 498 ? -20.922 26.531 30.984 1 96.62 498 ASN A CA 1
ATOM 4037 C C . ASN A 1 498 ? -19.672 27.125 30.344 1 96.62 498 ASN A C 1
ATOM 4039 O O . ASN A 1 498 ? -18.938 27.906 30.969 1 96.62 498 ASN A O 1
ATOM 4043 N N . LYS A 1 499 ? -19.406 26.766 29.094 1 98.06 499 LYS A N 1
ATOM 4044 C CA . LYS A 1 499 ? -18.281 27.172 28.266 1 98.06 499 LYS A CA 1
ATOM 4045 C C . LYS A 1 499 ? -18.75 27.625 26.891 1 98.06 499 LYS A C 1
ATOM 4047 O O . LYS A 1 499 ? -19.859 27.312 26.469 1 98.06 499 LYS A O 1
ATOM 4052 N N . PRO A 1 500 ? -17.906 28.469 26.219 1 98.62 500 PRO A N 1
ATOM 4053 C CA . PRO A 1 500 ? -18.266 28.766 24.828 1 98.62 500 PRO A CA 1
ATOM 4054 C C . PRO A 1 500 ? -18.438 27.516 23.984 1 98.62 500 PRO A C 1
ATOM 4056 O O . PRO A 1 500 ? -17.672 26.547 24.109 1 98.62 500 PRO A O 1
ATOM 4059 N N . ILE A 1 501 ? -19.469 27.516 23.141 1 98.25 501 ILE A N 1
ATOM 4060 C CA . ILE A 1 501 ? -19.766 26.375 22.266 1 98.25 501 ILE A CA 1
ATOM 4061 C C . ILE A 1 501 ? -19.547 26.781 20.812 1 98.25 501 ILE A C 1
ATOM 4063 O O . ILE A 1 501 ? -20.016 27.828 20.375 1 98.25 501 ILE A O 1
ATOM 4067 N N . VAL A 1 502 ? -18.781 25.984 20.062 1 98.56 502 VAL A N 1
ATOM 4068 C CA . VAL A 1 502 ? -18.562 26.188 18.641 1 98.56 502 VAL A CA 1
ATOM 4069 C C . VAL A 1 502 ? -19.062 24.969 17.859 1 98.56 502 VAL A C 1
ATOM 4071 O O . VAL A 1 502 ? -18.75 23.828 18.203 1 98.56 502 VAL A O 1
ATOM 4074 N N . VAL A 1 503 ? -19.922 25.156 16.859 1 98.44 503 VAL A N 1
ATOM 4075 C CA . VAL A 1 503 ? -20.219 24.094 15.93 1 98.44 503 VAL A CA 1
ATOM 4076 C C . VAL A 1 503 ? -19.078 23.938 14.93 1 98.44 503 VAL A C 1
ATOM 4078 O O . VAL A 1 503 ? -18.984 24.688 13.961 1 98.44 503 VAL A O 1
ATOM 4081 N N . SER A 1 504 ? -18.266 22.953 15.203 1 98.44 504 SER A N 1
ATOM 4082 C CA . SER A 1 504 ? -16.984 22.859 14.508 1 98.44 504 SER A CA 1
ATOM 4083 C C . SER A 1 504 ? -17.141 22.203 13.141 1 98.44 504 SER A C 1
ATOM 4085 O O . SER A 1 504 ? -16.234 22.25 12.312 1 98.44 504 SER A O 1
ATOM 4087 N N . GLU A 1 505 ? -18.25 21.5 12.891 1 98.5 505 GLU A N 1
ATOM 4088 C CA . GLU A 1 505 ? -18.594 21.016 11.555 1 98.5 505 GLU A CA 1
ATOM 4089 C C . GLU A 1 505 ? -20.094 20.922 11.359 1 98.5 505 GLU A C 1
ATOM 4091 O O . GLU A 1 505 ? -20.828 20.531 12.273 1 98.5 505 GLU A O 1
ATOM 4096 N N . PHE A 1 506 ? -20.562 21.234 10.266 1 97.88 506 PHE A N 1
ATOM 4097 C CA . PHE A 1 506 ? -21.906 20.969 9.766 1 97.88 506 PHE A CA 1
ATOM 4098 C C . PHE A 1 506 ? -21.984 21.188 8.258 1 97.88 506 PHE A C 1
ATOM 4100 O O . PHE A 1 506 ? -21.109 21.844 7.684 1 97.88 506 PHE A O 1
ATOM 4107 N N . GLY A 1 507 ? -22.906 20.672 7.633 1 97.81 507 GLY A N 1
ATOM 4108 C CA . GLY A 1 507 ? -23.047 20.828 6.195 1 97.81 507 GLY A CA 1
ATOM 4109 C C . GLY A 1 507 ? -23.5 19.562 5.5 1 97.81 507 GLY A C 1
ATOM 4110 O O . GLY A 1 507 ? -24.094 18.688 6.129 1 97.81 507 GLY A O 1
ATOM 4111 N N . GLY A 1 508 ? -23.328 19.484 4.227 1 98.06 508 GLY A N 1
ATOM 4112 C CA . GLY A 1 508 ? -23.688 18.375 3.346 1 98.06 508 GLY A CA 1
ATOM 4113 C C . GLY A 1 508 ? -23.125 18.531 1.946 1 98.06 508 GLY A C 1
ATOM 4114 O O . GLY A 1 508 ? -22.641 19.594 1.576 1 98.06 508 GLY A O 1
ATOM 4115 N N . ASP A 1 509 ? -23.234 17.484 1.186 1 98 509 ASP A N 1
ATOM 4116 C CA . ASP A 1 509 ? -22.578 17.438 -0.115 1 98 509 ASP A CA 1
ATOM 4117 C C . ASP A 1 509 ? -23.469 18.031 -1.203 1 98 509 ASP A C 1
ATOM 4119 O O . ASP A 1 509 ? -24.703 17.938 -1.132 1 98 509 ASP A O 1
ATOM 4123 N N . ALA A 1 510 ? -22.844 18.609 -2.168 1 98.56 510 ALA A N 1
ATOM 4124 C CA . ALA A 1 510 ? -23.438 18.938 -3.463 1 98.56 510 ALA A CA 1
ATOM 4125 C C . ALA A 1 510 ? -22.375 19 -4.551 1 98.56 510 ALA A C 1
ATOM 4127 O O . ALA A 1 510 ? -21.266 19.5 -4.324 1 98.56 510 ALA A O 1
ATOM 4128 N N . LYS A 1 511 ? -22.672 18.453 -5.684 1 98.5 511 LYS A N 1
ATOM 4129 C CA . LYS A 1 511 ? -21.812 18.656 -6.848 1 98.5 511 LYS A CA 1
ATOM 4130 C C . LYS A 1 511 ? -22.125 20 -7.52 1 98.5 511 LYS A C 1
ATOM 4132 O O . LYS A 1 511 ? -23.281 20.281 -7.852 1 98.5 511 LYS A O 1
ATOM 4137 N N . ALA A 1 512 ? -21.062 20.828 -7.656 1 98.56 512 ALA A N 1
ATOM 4138 C CA . ALA A 1 512 ? -21.266 22.094 -8.359 1 98.56 512 ALA A CA 1
ATOM 4139 C C . ALA A 1 512 ? -21.859 21.875 -9.742 1 98.56 512 ALA A C 1
ATOM 4141 O O . ALA A 1 512 ? -21.391 21.016 -10.492 1 98.56 512 ALA A O 1
ATOM 4142 N N . GLY A 1 513 ? -22.906 22.562 -10.086 1 98.19 513 GLY A N 1
ATOM 4143 C CA . GLY A 1 513 ? -23.547 22.469 -11.391 1 98.19 513 GLY A CA 1
ATOM 4144 C C . GLY A 1 513 ? -24.641 21.438 -11.445 1 98.19 513 GLY A C 1
ATOM 4145 O O . GLY A 1 513 ? -25.375 21.359 -12.422 1 98.19 513 GLY A O 1
ATOM 4146 N N . PHE A 1 514 ? -24.781 20.547 -10.469 1 98.31 514 PHE A N 1
ATOM 4147 C CA . PHE A 1 514 ? -25.891 19.594 -10.391 1 98.31 514 PHE A CA 1
ATOM 4148 C C . PHE A 1 514 ? -27.094 20.234 -9.703 1 98.31 514 PHE A C 1
ATOM 4150 O O . PHE A 1 514 ? -27.062 20.5 -8.5 1 98.31 514 PHE A O 1
ATOM 4157 N N . HIS A 1 515 ? -28.172 20.484 -10.445 1 98.25 515 HIS A N 1
ATOM 4158 C CA . HIS A 1 515 ? -29.344 21.188 -9.953 1 98.25 515 HIS A CA 1
ATOM 4159 C C . HIS A 1 515 ? -30.578 20.281 -9.938 1 98.25 515 HIS A C 1
ATOM 4161 O O . HIS A 1 515 ? -30.641 19.312 -10.688 1 98.25 515 HIS A O 1
ATOM 4167 N N . GLY A 1 516 ? -31.438 20.547 -9.031 1 97.75 516 GLY A N 1
ATOM 4168 C CA . GLY A 1 516 ? -32.688 19.781 -8.891 1 97.75 516 GLY A CA 1
ATOM 4169 C C . GLY A 1 516 ? -33.562 20.297 -7.77 1 97.75 516 GLY A C 1
ATOM 4170 O O . GLY A 1 516 ? -33.625 21.5 -7.516 1 97.75 516 GLY A O 1
ATOM 4171 N N . GLU A 1 517 ? -34.312 19.375 -7.168 1 96.38 517 GLU A N 1
ATOM 4172 C CA . GLU A 1 517 ? -35.219 19.734 -6.09 1 96.38 517 GLU A CA 1
ATOM 4173 C C . GLU A 1 517 ? -34.469 19.906 -4.77 1 96.38 517 GLU A C 1
ATOM 4175 O O . GLU A 1 517 ? -33.375 19.359 -4.59 1 96.38 517 GLU A O 1
ATOM 4180 N N . LYS A 1 518 ? -35.062 20.656 -3.859 1 94.44 518 LYS A N 1
ATOM 4181 C CA . LYS A 1 518 ? -34.438 20.938 -2.574 1 94.44 518 LYS A CA 1
ATOM 4182 C C . LYS A 1 518 ? -34.281 19.672 -1.742 1 94.44 518 LYS A C 1
ATOM 4184 O O . LYS A 1 518 ? -33.5 19.625 -0.795 1 94.44 518 LYS A O 1
ATOM 4189 N N . ASN A 1 519 ? -35.094 18.688 -2.1 1 92.56 519 ASN A N 1
ATOM 4190 C CA . ASN A 1 519 ? -35 17.438 -1.349 1 92.56 519 ASN A CA 1
ATOM 4191 C C . ASN A 1 519 ? -34.25 16.359 -2.129 1 92.56 519 ASN A C 1
ATOM 4193 O O . ASN A 1 519 ? -34.312 15.18 -1.779 1 92.56 519 ASN A O 1
ATOM 4197 N N . GLU A 1 520 ? -33.656 16.75 -3.225 1 95.75 520 GLU A N 1
ATOM 4198 C CA . GLU A 1 520 ? -32.844 15.836 -4.016 1 95.75 520 GLU A CA 1
ATOM 4199 C C . GLU A 1 520 ? -31.375 15.938 -3.613 1 95.75 520 GLU A C 1
ATOM 4201 O O . GLU A 1 520 ? -30.703 16.922 -3.916 1 95.75 520 GLU A O 1
ATOM 4206 N N . ARG A 1 521 ? -30.891 14.898 -3.01 1 96.31 521 ARG A N 1
ATOM 4207 C CA . ARG A 1 521 ? -29.516 14.898 -2.5 1 96.31 521 ARG A CA 1
ATOM 4208 C C . ARG A 1 521 ? -28.516 15.164 -3.619 1 96.31 521 ARG A C 1
ATOM 4210 O O . ARG A 1 521 ? -28.812 14.922 -4.793 1 96.31 521 ARG A O 1
ATOM 4217 N N . TRP A 1 522 ? -27.406 15.742 -3.312 1 97.81 522 TRP A N 1
ATOM 4218 C CA . TRP A 1 522 ? -26.25 16.016 -4.16 1 97.81 522 TRP A CA 1
ATOM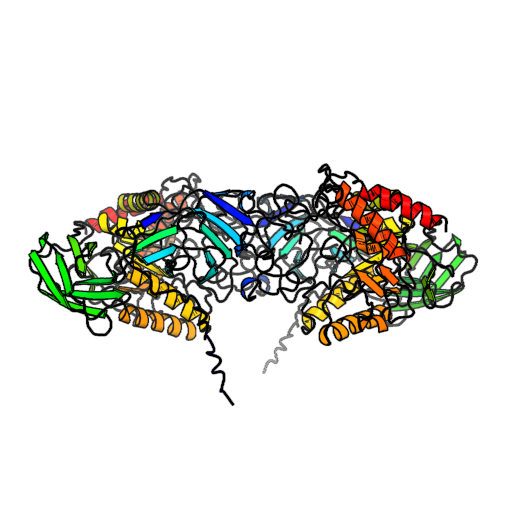 4219 C C . TRP A 1 522 ? -26.453 17.281 -4.984 1 97.81 522 TRP A C 1
ATOM 4221 O O . TRP A 1 522 ? -25.531 17.766 -5.625 1 97.81 522 TRP A O 1
ATOM 4231 N N . THR A 1 523 ? -27.656 17.828 -5.078 1 98.31 523 THR A N 1
ATOM 4232 C CA . THR A 1 523 ? -27.922 19.047 -5.828 1 98.31 523 THR A CA 1
ATOM 4233 C C . THR A 1 523 ? -27.516 20.281 -5.027 1 98.31 523 THR A C 1
ATOM 4235 O O . THR A 1 523 ? -27.438 20.234 -3.797 1 98.31 523 THR A O 1
ATOM 4238 N N . GLU A 1 524 ? -27.219 21.344 -5.656 1 98.69 524 GLU A N 1
ATOM 4239 C CA . GLU A 1 524 ? -26.938 22.609 -4.973 1 98.69 524 GLU A CA 1
ATOM 4240 C C . GLU A 1 524 ? -28.141 23.078 -4.172 1 98.69 524 GLU A C 1
ATOM 4242 O O . GLU A 1 524 ? -27.984 23.688 -3.109 1 98.69 524 GLU A O 1
ATOM 4247 N N . GLU A 1 525 ? -29.375 22.812 -4.684 1 98.56 525 GLU A N 1
ATOM 4248 C CA . GLU A 1 525 ? -30.594 23.203 -3.982 1 98.56 525 GLU A CA 1
ATOM 4249 C C . GLU A 1 525 ? -30.734 22.453 -2.658 1 98.56 525 GLU A C 1
ATOM 4251 O O . GLU A 1 525 ? -31.172 23.031 -1.659 1 98.56 525 GLU A O 1
ATOM 4256 N N . TYR A 1 526 ? -30.359 21.188 -2.693 1 97.94 526 TYR A N 1
ATOM 4257 C CA . TYR A 1 526 ? -30.375 20.422 -1.454 1 97.94 526 TYR A CA 1
ATOM 4258 C C . TYR A 1 526 ? -29.422 21.016 -0.425 1 97.94 526 TYR A C 1
ATOM 4260 O O . TYR A 1 526 ? -29.797 21.219 0.733 1 97.94 526 TYR A O 1
ATOM 4268 N N . GLN A 1 527 ? -28.203 21.266 -0.818 1 98.56 527 GLN A N 1
ATOM 4269 C CA . GLN A 1 527 ? -27.203 21.828 0.09 1 98.56 527 GLN A CA 1
ATOM 4270 C C . GLN A 1 527 ? -27.641 23.203 0.603 1 98.56 527 GLN A C 1
ATOM 4272 O O . GLN A 1 527 ? -27.516 23.5 1.793 1 98.56 527 GLN A O 1
ATOM 4277 N N . GLU A 1 528 ? -28.141 24.031 -0.292 1 98.56 528 GLU A N 1
ATOM 4278 C CA . GLU A 1 528 ? -28.672 25.344 0.078 1 98.56 528 GLU A CA 1
ATOM 4279 C C . GLU A 1 528 ? -29.719 25.234 1.172 1 98.56 528 GLU A C 1
ATOM 4281 O O . GLU A 1 528 ? -29.641 25.906 2.197 1 98.56 528 GLU A O 1
ATOM 4286 N N . TYR A 1 529 ? -30.656 24.359 0.933 1 97.94 529 TYR A N 1
ATOM 4287 C CA . TYR A 1 529 ? -31.75 24.172 1.868 1 97.94 529 TYR A CA 1
ATOM 4288 C C . TYR A 1 529 ? -31.25 23.625 3.201 1 97.94 529 TYR A C 1
ATOM 4290 O O . TYR A 1 529 ? -31.719 24.031 4.262 1 97.94 529 TYR A O 1
ATOM 4298 N N . LEU A 1 530 ? -30.344 22.719 3.148 1 98.19 530 LEU A N 1
ATOM 4299 C CA . LEU A 1 530 ? -29.719 22.156 4.344 1 98.19 530 LEU A CA 1
ATOM 4300 C C . LEU A 1 530 ? -29.109 23.25 5.211 1 98.19 530 LEU A C 1
ATOM 4302 O O . LEU A 1 530 ? -29.328 23.281 6.426 1 98.19 530 LEU A O 1
ATOM 4306 N N . TYR A 1 531 ? -28.375 24.156 4.617 1 98.5 531 TYR A N 1
ATOM 4307 C CA . TYR A 1 531 ? -27.734 25.234 5.375 1 98.5 531 TYR A CA 1
ATOM 4308 C C . TYR A 1 531 ? -28.797 26.172 5.973 1 98.5 531 TYR A C 1
ATOM 4310 O O . TYR A 1 531 ? -28.672 26.594 7.125 1 98.5 531 TYR A O 1
ATOM 4318 N N . ILE A 1 532 ? -29.844 26.5 5.227 1 98.06 532 ILE A N 1
ATOM 4319 C CA . ILE A 1 532 ? -30.922 27.359 5.719 1 98.06 532 ILE A CA 1
ATOM 4320 C C . ILE A 1 532 ? -31.547 26.75 6.973 1 98.06 532 ILE A C 1
ATOM 4322 O O . ILE A 1 532 ? -31.688 27.422 7.992 1 98.06 532 ILE A O 1
ATOM 4326 N N . GLN A 1 533 ? -31.812 25.453 6.918 1 97.31 533 GLN A N 1
ATOM 4327 C CA . GLN A 1 533 ? -32.469 24.781 8.031 1 97.31 533 GLN A CA 1
ATOM 4328 C C . GLN A 1 533 ? -31.547 24.641 9.227 1 97.31 533 GLN A C 1
ATOM 4330 O O . GLN A 1 533 ? -31.953 24.812 10.367 1 97.31 533 GLN A O 1
ATOM 4335 N N . ASN A 1 534 ? -30.312 24.297 8.977 1 97.38 534 ASN A N 1
ATOM 4336 C CA . ASN A 1 534 ? -29.375 24.078 10.07 1 97.38 534 ASN A CA 1
ATOM 4337 C C . ASN A 1 534 ? -29.047 25.375 10.797 1 97.38 534 ASN A C 1
ATOM 4339 O O . ASN A 1 534 ? -28.859 25.375 12.016 1 97.38 534 ASN A O 1
ATOM 4343 N N . LEU A 1 535 ? -29 26.5 10.078 1 97.88 535 LEU A N 1
ATOM 4344 C CA . LEU A 1 535 ? -28.719 27.766 10.727 1 97.88 535 LEU A CA 1
ATOM 4345 C C . LEU A 1 535 ? -29.828 28.156 11.695 1 97.88 535 LEU A C 1
ATOM 4347 O O . LEU A 1 535 ? -29.562 28.734 12.75 1 97.88 535 LEU A O 1
ATOM 4351 N N . LYS A 1 536 ? -31.109 27.781 11.398 1 96.81 536 LYS A N 1
ATOM 4352 C CA . LYS A 1 536 ? -32.219 28 12.32 1 96.81 536 LYS A CA 1
ATOM 4353 C C . LYS A 1 536 ? -32.031 27.219 13.617 1 96.81 536 LYS A C 1
ATOM 4355 O O . LYS A 1 536 ? -32.344 27.719 14.703 1 96.81 536 LYS A O 1
ATOM 4360 N N . MET A 1 537 ? -31.484 26.078 13.477 1 96.88 537 MET A N 1
ATOM 4361 C CA . MET A 1 537 ? -31.203 25.219 14.625 1 96.88 537 MET A CA 1
ATOM 4362 C C . MET A 1 537 ? -30 25.75 15.406 1 96.88 537 MET A C 1
ATOM 4364 O O . MET A 1 537 ? -30.062 25.875 16.625 1 96.88 537 MET A O 1
ATOM 4368 N N . ILE A 1 538 ? -28.953 26.047 14.734 1 97.12 538 ILE A N 1
ATOM 4369 C CA . ILE A 1 538 ? -27.672 26.406 15.32 1 97.12 538 ILE A CA 1
ATOM 4370 C C . ILE A 1 538 ? -27.828 27.688 16.156 1 97.12 538 ILE A C 1
ATOM 4372 O O . ILE A 1 538 ? -27.234 27.797 17.234 1 97.12 538 ILE A O 1
ATOM 4376 N N . GLU A 1 539 ? -28.625 28.562 15.742 1 95.62 539 GLU A N 1
ATOM 4377 C CA . GLU A 1 539 ? -28.828 29.844 16.422 1 95.62 539 GLU A CA 1
ATOM 4378 C C . GLU A 1 539 ? -29.422 29.656 17.812 1 95.62 539 GLU A C 1
ATOM 4380 O O . GLU A 1 539 ? -29.297 30.516 18.672 1 95.62 539 GLU A O 1
ATOM 4385 N N . LYS A 1 540 ? -30 28.516 18.031 1 95.19 540 LYS A N 1
ATOM 4386 C CA . LYS A 1 540 ? -30.672 28.266 19.297 1 95.19 540 LYS A CA 1
ATOM 4387 C C . LYS A 1 540 ? -29.766 27.531 20.281 1 95.19 540 LYS A C 1
ATOM 4389 O O . LYS A 1 540 ? -30.125 27.312 21.438 1 95.19 540 LYS A O 1
ATOM 4394 N N . ILE A 1 541 ? -28.625 27.156 19.844 1 95.88 541 ILE A N 1
ATOM 4395 C CA . ILE A 1 541 ? -27.703 26.422 20.703 1 95.88 541 ILE A CA 1
ATOM 4396 C C . ILE A 1 541 ? -27.234 27.312 21.844 1 95.88 541 ILE A C 1
ATOM 4398 O O . ILE A 1 541 ? -26.781 28.438 21.625 1 95.88 541 ILE A O 1
ATOM 4402 N N . PRO A 1 542 ? -27.328 26.797 23.062 1 93.5 542 PRO A N 1
ATOM 4403 C CA . PRO A 1 542 ? -26.875 27.609 24.188 1 93.5 542 PRO A CA 1
ATOM 4404 C C . PRO A 1 542 ? -25.391 27.938 24.109 1 93.5 542 PRO A C 1
ATOM 4406 O O . PRO A 1 542 ? -24.578 27.094 23.719 1 93.5 542 PRO A O 1
ATOM 4409 N N . HIS A 1 543 ? -25.031 29.125 24.531 1 94.81 543 HIS A N 1
ATOM 4410 C CA . HIS A 1 543 ? -23.656 29.547 24.672 1 94.81 543 HIS A CA 1
ATOM 4411 C C . HIS A 1 543 ? -22.938 29.531 23.312 1 94.81 543 HIS A C 1
ATOM 4413 O O . HIS A 1 543 ? -21.719 29.391 23.266 1 94.81 543 HIS A O 1
ATOM 4419 N N . LEU A 1 544 ? -23.734 29.594 22.172 1 97.25 544 LEU A N 1
ATOM 4420 C CA . LEU A 1 544 ? -23.109 29.562 20.844 1 97.25 544 LEU A CA 1
ATOM 4421 C C . LEU A 1 544 ? -22.125 30.719 20.688 1 97.25 544 LEU A C 1
ATOM 4423 O O . LEU A 1 544 ? -22.484 31.891 20.844 1 97.25 544 LEU A O 1
ATOM 4427 N N . SER A 1 545 ? -20.875 30.328 20.359 1 98.12 545 SER A N 1
ATOM 4428 C CA . SER A 1 545 ? -19.812 31.328 20.219 1 98.12 545 SER A CA 1
ATOM 4429 C C . SER A 1 545 ? -19.172 31.266 18.844 1 98.12 545 SER A C 1
ATOM 4431 O O . SER A 1 545 ? -18.234 32 18.562 1 98.12 545 SER A O 1
ATOM 4433 N N . GLY A 1 546 ? -19.578 30.422 17.984 1 98.31 546 GLY A N 1
ATOM 4434 C CA . GLY A 1 546 ? -19.016 30.391 16.641 1 98.31 546 GLY A CA 1
ATOM 4435 C C . GLY A 1 546 ? -19.406 29.156 15.852 1 98.31 546 GLY A C 1
ATOM 4436 O O . GLY A 1 546 ? -20.047 28.25 16.391 1 98.31 546 GLY A O 1
ATOM 4437 N N . THR A 1 547 ? -19.094 29.141 14.57 1 98.56 547 THR A N 1
ATOM 4438 C CA . THR A 1 547 ? -19.344 28.031 13.664 1 98.56 547 THR A CA 1
ATOM 4439 C C . THR A 1 547 ? -18.156 27.828 12.719 1 98.56 547 THR A C 1
ATOM 4441 O O . THR A 1 547 ? -17.391 28.75 12.469 1 98.56 547 THR A O 1
ATOM 4444 N N . SER A 1 548 ? -17.969 26.641 12.281 1 98.56 548 SER A N 1
ATOM 4445 C CA . SER A 1 548 ? -17.031 26.281 11.219 1 98.56 548 SER A CA 1
ATOM 4446 C C . SER A 1 548 ? -17.672 25.312 10.227 1 98.56 548 SER A C 1
ATOM 4448 O O . SER A 1 548 ? -17.391 24.109 10.273 1 98.56 548 SER A O 1
ATOM 4450 N N . PRO A 1 549 ? -18.453 25.828 9.312 1 98.5 549 PRO A N 1
ATOM 4451 C CA . PRO A 1 549 ? -19.047 24.922 8.32 1 98.5 549 PRO A CA 1
ATOM 4452 C C . PRO A 1 549 ? -18.016 24.016 7.652 1 98.5 549 PRO A C 1
ATOM 4454 O O . PRO A 1 549 ? -16.844 24.406 7.508 1 98.5 549 PRO A O 1
ATOM 4457 N N . TRP A 1 550 ? -18.422 22.859 7.395 1 98.44 550 TRP A N 1
ATOM 4458 C CA . TRP A 1 550 ? -17.625 21.875 6.645 1 98.44 550 TRP A CA 1
ATOM 4459 C C . TRP A 1 550 ? -18.078 21.828 5.188 1 98.44 550 TRP A C 1
ATOM 4461 O O . TRP A 1 550 ? -19.172 21.344 4.887 1 98.44 550 TRP A O 1
ATOM 4471 N N . ILE A 1 551 ? -17.359 22.484 4.34 1 98.25 551 ILE A N 1
ATOM 4472 C CA . ILE A 1 551 ? -16.016 23.047 4.387 1 98.25 551 ILE A CA 1
ATOM 4473 C C . ILE A 1 551 ? -15.836 24.062 3.262 1 98.25 551 ILE A C 1
ATOM 4475 O O . ILE A 1 551 ? -16.734 24.234 2.434 1 98.25 551 ILE A O 1
ATOM 4479 N N . LEU A 1 552 ? -14.68 24.703 3.174 1 98.81 552 LEU A N 1
ATOM 4480 C CA . LEU A 1 552 ? -14.484 25.781 2.223 1 98.81 552 LEU A CA 1
ATOM 4481 C C . LEU A 1 552 ? -14.453 25.25 0.792 1 98.81 552 LEU A C 1
ATOM 4483 O O . LEU A 1 552 ? -15.203 25.734 -0.065 1 98.81 552 LEU A O 1
ATOM 4487 N N . VAL A 1 553 ? -13.586 24.234 0.537 1 98.69 553 VAL A N 1
ATOM 4488 C CA . VAL A 1 553 ? -13.359 23.75 -0.821 1 98.69 553 VAL A CA 1
ATOM 4489 C C . VAL A 1 553 ? -13.539 22.234 -0.866 1 98.69 553 VAL A C 1
ATOM 4491 O O . VAL A 1 553 ? -13.109 21.531 0.049 1 98.69 553 VAL A O 1
ATOM 4494 N N . ASP A 1 554 ? -14.211 21.797 -2.01 1 98.5 554 ASP A N 1
ATOM 4495 C CA . ASP A 1 554 ? -14.188 20.359 -2.244 1 98.5 554 ASP A CA 1
ATOM 4496 C C . ASP A 1 554 ? -12.758 19.828 -2.238 1 98.5 554 ASP A C 1
ATOM 4498 O O . ASP A 1 554 ? -11.852 20.453 -2.771 1 98.5 554 ASP A O 1
ATOM 4502 N N . PHE A 1 555 ? -12.562 18.641 -1.638 1 98 555 PHE A N 1
ATOM 4503 C CA . PHE A 1 555 ? -11.219 18.078 -1.497 1 98 555 PHE A CA 1
ATOM 4504 C C . PHE A 1 555 ? -11.234 16.578 -1.78 1 98 555 PHE A C 1
ATOM 4506 O O . PHE A 1 555 ? -12.273 15.938 -1.696 1 98 555 PHE A O 1
ATOM 4513 N N . ARG A 1 556 ? -10.102 16.078 -2.107 1 97.88 556 ARG A N 1
ATOM 4514 C CA . ARG A 1 556 ? -9.984 14.672 -2.465 1 97.88 556 ARG A CA 1
ATOM 4515 C C . ARG A 1 556 ? -10.117 13.781 -1.232 1 97.88 556 ARG A C 1
ATOM 4517 O O . ARG A 1 556 ? -9.594 14.109 -0.164 1 97.88 556 ARG A O 1
ATOM 4524 N N . SER A 1 557 ? -10.852 12.719 -1.378 1 97.5 557 SER A N 1
ATOM 4525 C CA . SER A 1 557 ? -11.031 11.703 -0.347 1 97.5 557 SER A CA 1
ATOM 4526 C C . SER A 1 557 ? -11.164 10.312 -0.958 1 97.5 557 SER A C 1
ATOM 4528 O O . SER A 1 557 ? -11.992 10.086 -1.845 1 97.5 557 SER A O 1
ATOM 4530 N N . PRO A 1 558 ? -10.375 9.32 -0.458 1 96.88 558 PRO A N 1
ATOM 4531 C CA . PRO A 1 558 ? -10.477 7.957 -0.989 1 96.88 558 PRO A CA 1
ATOM 4532 C C . PRO A 1 558 ? -11.773 7.262 -0.598 1 96.88 558 PRO A C 1
ATOM 4534 O O . PRO A 1 558 ? -12.07 6.172 -1.091 1 96.88 558 PRO A O 1
ATOM 4537 N N . LYS A 1 559 ? -12.602 7.918 0.219 1 97.06 559 LYS A N 1
ATOM 4538 C CA . LYS A 1 559 ? -13.828 7.301 0.721 1 97.06 559 LYS A CA 1
ATOM 4539 C C . LYS A 1 559 ? -15.031 7.703 -0.125 1 97.06 559 LYS A C 1
ATOM 4541 O O . LYS A 1 559 ? -16.109 7.129 0.015 1 97.06 559 LYS A O 1
ATOM 4546 N N . ARG A 1 560 ? -14.883 8.625 -1.001 1 98 560 ARG A N 1
ATOM 4547 C CA . ARG A 1 560 ? -15.984 9.227 -1.751 1 98 560 ARG A CA 1
ATOM 4548 C C . ARG A 1 560 ? -16.016 8.695 -3.18 1 98 560 ARG A C 1
ATOM 4550 O O . ARG A 1 560 ? -15.383 9.258 -4.074 1 98 560 ARG A O 1
ATOM 4557 N N . LEU A 1 561 ? -16.891 7.652 -3.424 1 97.88 561 LEU A N 1
ATOM 4558 C CA . LEU A 1 561 ? -16.641 6.812 -4.59 1 97.88 561 LEU A CA 1
ATOM 4559 C C . LEU A 1 561 ? -17.844 6.836 -5.543 1 97.88 561 LEU A C 1
ATOM 4561 O O . LEU A 1 561 ? -17.844 6.145 -6.562 1 97.88 561 LEU A O 1
ATOM 4565 N N . LEU A 1 562 ? -18.906 7.629 -5.289 1 98.06 562 LEU A N 1
ATOM 4566 C CA . LEU A 1 562 ? -20.078 7.641 -6.148 1 98.06 562 LEU A CA 1
ATOM 4567 C C . LEU A 1 562 ? -19.734 8.195 -7.527 1 98.06 562 LEU A C 1
ATOM 4569 O O . LEU A 1 562 ? -19.422 9.383 -7.664 1 98.06 562 LEU A O 1
ATOM 4573 N N . PRO A 1 563 ? -19.812 7.344 -8.594 1 97.69 563 PRO A N 1
ATOM 4574 C CA . PRO A 1 563 ? -19.438 7.797 -9.938 1 97.69 563 PRO A CA 1
ATOM 4575 C C . PRO A 1 563 ? -20.359 8.883 -10.484 1 97.69 563 PRO A C 1
ATOM 4577 O O . PRO A 1 563 ? -21.578 8.797 -10.328 1 97.69 563 PRO A O 1
ATOM 4580 N N . GLY A 1 564 ? -19.766 9.836 -11.094 1 97.31 564 GLY A N 1
ATOM 4581 C CA . GLY A 1 564 ? -20.516 10.906 -11.727 1 97.31 564 GLY A CA 1
ATOM 4582 C C . GLY A 1 564 ? -20.875 12.031 -10.766 1 97.31 564 GLY A C 1
ATOM 4583 O O . GLY A 1 564 ? -21.281 13.109 -11.195 1 97.31 564 GLY A O 1
ATOM 4584 N N . ILE A 1 565 ? -20.734 11.812 -9.453 1 97.81 565 ILE A N 1
ATOM 4585 C CA . ILE A 1 565 ? -21.094 12.797 -8.438 1 97.81 565 ILE A CA 1
ATOM 4586 C C . ILE A 1 565 ? -19.875 13.141 -7.594 1 97.81 565 ILE A C 1
ATOM 4588 O O . ILE A 1 565 ? -19.344 14.258 -7.668 1 97.81 565 ILE A O 1
ATOM 4592 N N . GLN A 1 566 ? -19.312 12.133 -6.891 1 98.19 566 GLN A N 1
ATOM 4593 C CA . GLN A 1 566 ? -18.172 12.375 -6.016 1 98.19 566 GLN A CA 1
ATOM 4594 C C . GLN A 1 566 ? -16.859 12.227 -6.773 1 98.19 566 GLN A C 1
ATOM 4596 O O . GLN A 1 566 ? -16.016 13.125 -6.758 1 98.19 566 GLN A O 1
ATOM 4601 N N . ASP A 1 567 ? -16.672 11.023 -7.465 1 97.38 567 ASP A N 1
ATOM 4602 C CA . ASP A 1 567 ? -15.477 10.773 -8.266 1 97.38 567 ASP A CA 1
ATOM 4603 C C . ASP A 1 567 ? -14.211 11.039 -7.465 1 97.38 567 ASP A C 1
ATOM 4605 O O . ASP A 1 567 ? -13.281 11.688 -7.957 1 97.38 567 ASP A O 1
ATOM 4609 N N . GLY A 1 568 ? -14.25 10.68 -6.199 1 97.06 568 GLY A N 1
ATOM 4610 C CA . GLY A 1 568 ? -13.078 10.781 -5.348 1 97.06 568 GLY A CA 1
ATOM 4611 C C . GLY A 1 568 ? -13 12.094 -4.59 1 97.06 568 GLY A C 1
ATOM 4612 O O . GLY A 1 568 ? -11.977 12.398 -3.967 1 97.06 568 GLY A O 1
ATOM 4613 N N . TYR A 1 569 ? -14.008 12.906 -4.629 1 98.12 569 TYR A N 1
ATOM 4614 C CA . TYR A 1 569 ? -14.023 14.18 -3.914 1 98.12 569 TYR A CA 1
ATOM 4615 C C . TYR A 1 569 ? -15.102 14.18 -2.834 1 98.12 569 TYR A C 1
ATOM 4617 O O . TYR A 1 569 ? -16.219 13.711 -3.061 1 98.12 569 TYR A O 1
ATOM 4625 N N . ASN A 1 570 ? -14.727 14.602 -1.657 1 98.25 570 ASN A N 1
ATOM 4626 C CA . ASN A 1 570 ? -15.734 15.062 -0.712 1 98.25 570 ASN A CA 1
ATOM 4627 C C . ASN A 1 570 ? -16.359 16.375 -1.164 1 98.25 570 ASN A C 1
ATOM 4629 O O . ASN A 1 570 ? -15.68 17.406 -1.252 1 98.25 570 ASN A O 1
ATOM 4633 N N . ARG A 1 571 ? -17.641 16.375 -1.46 1 98.25 571 ARG A N 1
ATOM 4634 C CA . ARG A 1 571 ? -18.297 17.469 -2.15 1 98.25 571 ARG A CA 1
ATOM 4635 C C . ARG A 1 571 ? -18.984 18.406 -1.159 1 98.25 571 ARG A C 1
ATOM 4637 O O . ARG A 1 571 ? -19.906 19.141 -1.522 1 98.25 571 ARG A O 1
ATOM 4644 N N . LYS A 1 572 ? -18.578 18.406 0.084 1 98.62 572 LYS A N 1
ATOM 4645 C CA . LYS A 1 572 ? -19.219 19.266 1.082 1 98.62 572 LYS A CA 1
ATOM 4646 C C . LYS A 1 572 ? -18.719 20.703 0.971 1 98.62 572 LYS A C 1
ATOM 4648 O O . LYS A 1 572 ? -19.25 21.594 1.633 1 98.62 572 LYS A O 1
ATOM 4653 N N . GLY A 1 573 ? -17.75 20.922 0.146 1 98.62 573 GLY A N 1
ATOM 4654 C CA . GLY A 1 573 ? -17.219 22.266 -0.017 1 98.62 573 GLY A CA 1
ATOM 4655 C C . GLY A 1 573 ? -18.266 23.25 -0.494 1 98.62 573 GLY A C 1
ATOM 4656 O O . GLY A 1 573 ? -19.109 22.922 -1.324 1 98.62 573 GLY A O 1
ATOM 4657 N N . LEU A 1 574 ? -18.156 24.438 0.046 1 98.81 574 LEU A N 1
ATOM 4658 C CA . LEU A 1 574 ? -18.984 25.531 -0.444 1 98.81 574 LEU A CA 1
ATOM 4659 C C . LEU A 1 574 ? -18.422 26.109 -1.743 1 98.81 574 LEU A C 1
ATOM 4661 O O . LEU A 1 574 ? -19.125 26.828 -2.459 1 98.81 574 LEU A O 1
ATOM 4665 N N . ILE A 1 575 ? -17.219 25.797 -1.963 1 98.81 575 ILE A N 1
ATOM 4666 C CA . ILE A 1 575 ? -16.531 26.031 -3.234 1 98.81 575 ILE A CA 1
ATOM 4667 C C . ILE A 1 575 ? -16.094 24.703 -3.838 1 98.81 575 ILE A C 1
ATOM 4669 O O . ILE A 1 575 ? -15.602 23.828 -3.127 1 98.81 575 ILE A O 1
ATOM 4673 N N . SER A 1 576 ? -16.281 24.516 -5.121 1 98.5 576 SER A N 1
ATOM 4674 C CA . SER A 1 576 ? -16 23.234 -5.781 1 98.5 576 SER A CA 1
ATOM 4675 C C . SER A 1 576 ? -14.5 23.031 -5.953 1 98.5 576 SER A C 1
ATOM 4677 O O . SER A 1 576 ? -13.703 23.938 -5.715 1 98.5 576 SER A O 1
ATOM 4679 N N . ASN A 1 577 ? -14.133 21.812 -6.43 1 97.69 577 ASN A N 1
ATOM 4680 C CA . ASN A 1 577 ? -12.734 21.469 -6.691 1 97.69 577 ASN A CA 1
ATOM 4681 C C . ASN A 1 577 ? -12.18 22.234 -7.883 1 97.69 577 ASN A C 1
ATOM 4683 O O . ASN A 1 577 ? -10.969 22.25 -8.109 1 97.69 577 ASN A O 1
ATOM 4687 N N . ASP A 1 578 ? -13.07 23 -8.641 1 96.94 578 ASP A N 1
ATOM 4688 C CA . ASP A 1 578 ? -12.633 23.828 -9.758 1 96.94 578 ASP A CA 1
ATOM 4689 C C . ASP A 1 578 ? -12.719 25.312 -9.406 1 96.94 578 ASP A C 1
ATOM 4691 O O . ASP A 1 578 ? -12.438 26.172 -10.242 1 96.94 578 ASP A O 1
ATOM 4695 N N . GLY A 1 579 ? -13.172 25.594 -8.203 1 98 579 GLY A N 1
ATOM 4696 C CA . GLY A 1 579 ? -13.172 26.969 -7.742 1 98 579 GLY A CA 1
ATOM 4697 C C . GLY A 1 579 ? -14.523 27.656 -7.895 1 98 579 GLY A C 1
ATOM 4698 O O . GLY A 1 579 ? -14.648 28.859 -7.668 1 98 579 GLY A O 1
ATOM 4699 N N . GLU A 1 580 ? -15.531 26.906 -8.234 1 98.25 580 GLU A N 1
ATOM 4700 C CA . GLU A 1 580 ? -16.859 27.469 -8.383 1 98.25 580 GLU A CA 1
ATOM 4701 C C . GLU A 1 580 ? -17.578 27.578 -7.039 1 98.25 580 GLU A C 1
ATOM 4703 O O . GLU A 1 580 ? -17.641 26.609 -6.281 1 98.25 580 GLU A O 1
ATOM 4708 N N . LYS A 1 581 ? -18.109 28.703 -6.734 1 98.75 581 LYS A N 1
ATOM 4709 C CA . LYS A 1 581 ? -18.906 28.891 -5.52 1 98.75 581 LYS A CA 1
ATOM 4710 C C . LYS A 1 581 ? -20.297 28.297 -5.672 1 98.75 581 LYS A C 1
ATOM 4712 O O . LYS A 1 581 ? -21 28.578 -6.652 1 98.75 581 LYS A O 1
ATOM 4717 N N . LYS A 1 582 ? -20.719 27.516 -4.758 1 98.81 582 LYS A N 1
ATOM 4718 C CA . LYS A 1 582 ? -22.031 26.891 -4.754 1 98.81 582 LYS A CA 1
ATOM 4719 C C . LYS A 1 582 ? -23.062 27.781 -4.086 1 98.81 582 LYS A C 1
ATOM 4721 O O . LYS A 1 582 ? -22.703 28.781 -3.443 1 98.81 582 LYS A O 1
ATOM 4726 N N . LYS A 1 583 ? -24.375 27.422 -4.168 1 98.75 583 LYS A N 1
ATOM 4727 C CA . LYS A 1 583 ? -25.453 28.219 -3.613 1 98.75 583 LYS A CA 1
ATOM 4728 C C . LYS A 1 583 ? -25.281 28.406 -2.107 1 98.75 583 LYS A C 1
ATOM 4730 O O . LYS A 1 583 ? -25.562 29.484 -1.576 1 98.75 583 LYS A O 1
ATOM 4735 N N . ALA A 1 584 ? -24.844 27.438 -1.452 1 98.81 584 ALA A N 1
ATOM 4736 C CA . ALA A 1 584 ? -24.734 27.453 0.004 1 98.81 584 ALA A CA 1
ATOM 4737 C C . ALA A 1 584 ? -23.703 28.469 0.46 1 98.81 584 ALA A C 1
ATOM 4739 O O . ALA A 1 584 ? -23.766 28.969 1.585 1 98.81 584 ALA A O 1
ATOM 4740 N N . PHE A 1 585 ? -22.734 28.766 -0.451 1 98.81 585 PHE A N 1
ATOM 4741 C CA . PHE A 1 585 ? -21.734 29.781 -0.148 1 98.81 585 PHE A CA 1
ATOM 4742 C C . PHE A 1 585 ? -22.406 31.109 0.201 1 98.81 585 PHE A C 1
ATOM 4744 O O . PHE A 1 585 ? -22.031 31.766 1.18 1 98.81 585 PHE A O 1
ATOM 4751 N N . TYR A 1 586 ? -23.344 31.453 -0.493 1 98.75 586 TYR A N 1
ATOM 4752 C CA . TYR A 1 586 ? -24 32.75 -0.363 1 98.75 586 TYR A CA 1
ATOM 4753 C C . TYR A 1 586 ? -24.938 32.781 0.832 1 98.75 586 TYR A C 1
ATOM 4755 O O . TYR A 1 586 ? -25.203 33.844 1.415 1 98.75 586 TYR A O 1
ATOM 4763 N N . ILE A 1 587 ? -25.469 31.594 1.226 1 98.75 587 ILE A N 1
ATOM 4764 C CA . ILE A 1 587 ? -26.266 31.5 2.451 1 98.75 587 ILE A CA 1
ATOM 4765 C C . ILE A 1 587 ? -25.391 31.859 3.652 1 98.75 587 ILE A C 1
ATOM 4767 O O . ILE A 1 587 ? -25.797 32.656 4.512 1 98.75 587 ILE A O 1
ATOM 4771 N N . MET A 1 588 ? -24.219 31.328 3.688 1 98.75 588 MET A N 1
ATOM 4772 C CA . MET A 1 588 ? -23.297 31.609 4.789 1 98.75 588 MET A CA 1
ATOM 4773 C C . MET A 1 588 ? -22.844 33.062 4.754 1 98.75 588 MET A C 1
ATOM 4775 O O . MET A 1 588 ? -22.719 33.688 5.797 1 98.75 588 MET A O 1
ATOM 4779 N N . GLN A 1 589 ? -22.484 33.5 3.525 1 98.62 589 GLN A N 1
ATOM 4780 C CA . GLN A 1 589 ? -22.062 34.906 3.379 1 98.62 589 GLN A CA 1
ATOM 4781 C C . GLN A 1 589 ? -23.109 35.844 3.963 1 98.62 589 GLN A C 1
ATOM 4783 O O . GLN A 1 589 ? -22.766 36.75 4.719 1 98.62 589 GLN A O 1
ATOM 4788 N N . ASP A 1 590 ? -24.375 35.625 3.65 1 98.44 590 ASP A N 1
ATOM 4789 C CA . ASP A 1 590 ? -25.469 36.469 4.148 1 98.44 590 ASP A CA 1
ATOM 4790 C C . ASP A 1 590 ? -25.609 36.344 5.664 1 98.44 590 ASP A C 1
ATOM 4792 O O . ASP A 1 590 ? -25.797 37.344 6.355 1 98.44 590 ASP A O 1
ATOM 4796 N N . TRP A 1 591 ? -25.516 35.156 6.152 1 98.5 591 TRP A N 1
ATOM 4797 C CA . TRP A 1 591 ? -25.656 34.906 7.586 1 98.5 591 TRP A CA 1
ATOM 4798 C C . TRP A 1 591 ? -24.516 35.562 8.359 1 98.5 591 TRP A C 1
ATOM 4800 O O . TRP A 1 591 ? -24.734 36.156 9.414 1 98.5 591 TRP A O 1
ATOM 4810 N N . TYR A 1 592 ? -23.312 35.5 7.883 1 98.5 592 TYR A N 1
ATOM 4811 C CA . TYR A 1 592 ? -22.156 36.094 8.539 1 98.5 592 TYR A CA 1
ATOM 4812 C C . TYR A 1 592 ? -22.234 37.625 8.5 1 98.5 592 TYR A C 1
ATOM 4814 O O . TYR A 1 592 ? -21.797 38.281 9.438 1 98.5 592 TYR A O 1
ATOM 4822 N N . LEU A 1 593 ? -22.75 38.156 7.398 1 97.31 593 LEU A N 1
ATOM 4823 C CA . LEU A 1 593 ? -22.984 39.594 7.344 1 97.31 593 LEU A CA 1
ATOM 4824 C C . LEU A 1 593 ? -23.922 40.031 8.461 1 97.31 593 LEU A C 1
ATOM 4826 O O . LEU A 1 593 ? -23.688 41.062 9.102 1 97.31 593 LEU A O 1
ATOM 4830 N N . LYS A 1 594 ? -24.953 39.25 8.68 1 96.12 594 LYS A N 1
ATOM 4831 C CA . LYS A 1 594 ? -25.891 39.562 9.75 1 96.12 594 LYS A CA 1
ATOM 4832 C C . LYS A 1 594 ? -25.234 39.438 11.125 1 96.12 594 LYS A C 1
ATOM 4834 O O . LYS A 1 594 ? -25.422 40.312 11.984 1 96.12 594 LYS A O 1
ATOM 4839 N N . LYS A 1 595 ? -24.5 38.406 11.312 1 95 595 LYS A N 1
ATOM 4840 C CA . LYS A 1 595 ? -23.812 38.156 12.586 1 95 595 LYS A CA 1
ATOM 4841 C C . LYS A 1 595 ? -22.797 39.281 12.875 1 95 595 LYS A C 1
ATOM 4843 O O . LYS A 1 595 ? -22.578 39.625 14.031 1 95 595 LYS A O 1
ATOM 4848 N N . SER A 1 596 ? -22.156 39.781 11.812 1 93.19 596 SER A N 1
ATOM 4849 C CA . SER A 1 596 ? -21.156 40.812 11.984 1 93.19 596 SER A CA 1
ATOM 4850 C C . SER A 1 596 ? -21.781 42.125 12.469 1 93.19 596 SER A C 1
ATOM 4852 O O . SER A 1 596 ? -21.109 42.938 13.086 1 93.19 596 SER A O 1
ATOM 4854 N N . LYS A 1 597 ? -23.016 42.312 12.25 1 90.38 597 LYS A N 1
ATOM 4855 C CA . LYS A 1 597 ? -23.734 43.531 12.641 1 90.38 597 LYS A CA 1
ATOM 4856 C C . LYS A 1 597 ? -24.281 43.406 14.062 1 90.38 597 LYS A C 1
ATOM 4858 O O . LYS A 1 597 ? -24.672 44.406 14.664 1 90.38 597 LYS A O 1
ATOM 4863 N N . GLU A 1 598 ? -24.391 42.312 14.539 1 86.12 598 GLU A N 1
ATOM 4864 C CA . GLU A 1 598 ? -24.859 42.062 15.906 1 86.12 598 GLU A CA 1
ATOM 4865 C C . GLU A 1 598 ? -23.75 42.344 16.922 1 86.12 598 GLU A C 1
ATOM 4867 O O . GLU A 1 598 ? -24 42.875 18.016 1 86.12 598 GLU A O 1
ATOM 4872 N N . MET B 1 1 ? -48.344 -22.141 34.219 1 28.47 1 MET B N 1
ATOM 4873 C CA . MET B 1 1 ? -46.938 -22.438 34.031 1 28.47 1 MET B CA 1
ATOM 4874 C C . MET B 1 1 ? -46.656 -22.938 32.625 1 28.47 1 MET B C 1
ATOM 4876 O O . MET B 1 1 ? -46.656 -24.156 32.375 1 28.47 1 MET B O 1
ATOM 4880 N N . LYS B 1 2 ? -47.281 -22.25 31.547 1 30.42 2 LYS B N 1
ATOM 4881 C CA . LYS B 1 2 ? -47.312 -22.578 30.125 1 30.42 2 LYS B CA 1
ATOM 4882 C C . LYS B 1 2 ? -45.906 -22.578 29.562 1 30.42 2 LYS B C 1
ATOM 4884 O O . LYS B 1 2 ? -45.219 -21.562 29.562 1 30.42 2 LYS B O 1
ATOM 4889 N N . LYS B 1 3 ? -45.312 -23.812 29.625 1 33.19 3 LYS B N 1
ATOM 4890 C CA . LYS B 1 3 ? -44 -24.109 29.109 1 33.19 3 LYS B CA 1
ATOM 4891 C C . LYS B 1 3 ? -43.875 -23.797 27.625 1 33.19 3 LYS B C 1
ATOM 4893 O O . LYS B 1 3 ? -44.438 -24.516 26.781 1 33.19 3 LYS B O 1
ATOM 4898 N N . LEU B 1 4 ? -44 -22.594 27.172 1 35.25 4 LEU B N 1
ATOM 4899 C CA . LEU B 1 4 ? -43.719 -22.281 25.766 1 35.25 4 LEU B CA 1
ATOM 4900 C C . LEU B 1 4 ? -42.344 -22.734 25.375 1 35.25 4 LEU B C 1
ATOM 4902 O O . LEU B 1 4 ? -41.344 -22.266 25.953 1 35.25 4 LEU B O 1
ATOM 4906 N N . LEU B 1 5 ? -42.219 -23.953 24.891 1 32.41 5 LEU B N 1
ATOM 4907 C CA . LEU B 1 5 ? -41 -24.484 24.25 1 32.41 5 LEU B CA 1
ATOM 4908 C C . LEU B 1 5 ? -40.531 -23.578 23.125 1 32.41 5 LEU B C 1
ATOM 4910 O O . LEU B 1 5 ? -41.25 -23.406 22.125 1 32.41 5 LEU B O 1
ATOM 4914 N N . THR B 1 6 ? -39.844 -22.516 23.453 1 34.19 6 THR B N 1
ATOM 4915 C CA . THR B 1 6 ? -39.156 -21.719 22.453 1 34.19 6 THR B CA 1
ATOM 4916 C C . THR B 1 6 ? -38.219 -22.609 21.609 1 34.19 6 THR B C 1
ATOM 4918 O O . THR B 1 6 ? -37.281 -23.203 22.141 1 34.19 6 THR B O 1
ATOM 4921 N N . ALA B 1 7 ? -38.719 -23.188 20.578 1 32.94 7 ALA B N 1
ATOM 4922 C CA . ALA B 1 7 ? -37.906 -23.828 19.547 1 32.94 7 ALA B CA 1
ATOM 4923 C C . ALA B 1 7 ? -36.812 -22.891 19.078 1 32.94 7 ALA B C 1
ATOM 4925 O O . ALA B 1 7 ? -37.062 -21.828 18.5 1 32.94 7 ALA B O 1
ATOM 4926 N N . LEU B 1 8 ? -35.656 -22.953 19.719 1 32.38 8 LEU B N 1
ATOM 4927 C CA . LEU B 1 8 ? -34.438 -22.344 19.234 1 32.38 8 LEU B CA 1
ATOM 4928 C C . LEU B 1 8 ? -34.062 -22.875 17.844 1 32.38 8 LEU B C 1
ATOM 4930 O O . LEU B 1 8 ? -33.719 -24.047 17.703 1 32.38 8 LEU B O 1
ATOM 4934 N N . LEU B 1 9 ? -34.688 -22.422 16.812 1 34.16 9 LEU B N 1
ATOM 4935 C CA . LEU B 1 9 ? -34.188 -22.656 15.477 1 34.16 9 LEU B CA 1
ATOM 4936 C C . LEU B 1 9 ? -32.688 -22.281 15.391 1 34.16 9 LEU B C 1
ATOM 4938 O O . LEU B 1 9 ? -32.344 -21.109 15.531 1 34.16 9 LEU B O 1
ATOM 4942 N N . LEU B 1 10 ? -31.844 -23.203 15.742 1 31.61 10 LEU B N 1
ATOM 4943 C CA . LEU B 1 10 ? -30.422 -23.094 15.438 1 31.61 10 LEU B CA 1
ATOM 4944 C C . LEU B 1 10 ? -30.203 -22.766 13.961 1 31.61 10 LEU B C 1
ATOM 4946 O O . LEU B 1 10 ? -30.469 -23.594 13.094 1 31.61 10 LEU B O 1
ATOM 4950 N N . THR B 1 11 ? -30.438 -21.562 13.57 1 34.38 11 THR B N 1
ATOM 4951 C CA . THR B 1 11 ? -29.891 -21.141 12.289 1 34.38 11 THR B CA 1
ATOM 4952 C C . THR B 1 11 ? -28.422 -21.5 12.18 1 34.38 11 THR B C 1
ATOM 4954 O O . THR B 1 11 ? -27.594 -21 12.938 1 34.38 11 THR B O 1
ATOM 4957 N N . SER B 1 12 ? -28.156 -22.703 11.844 1 32.16 12 SER B N 1
ATOM 4958 C CA . SER B 1 12 ? -26.797 -23.062 11.453 1 32.16 12 SER B CA 1
ATOM 4959 C C . SER B 1 12 ? -26.203 -22.016 10.5 1 32.16 12 SER B C 1
ATOM 4961 O O . SER B 1 12 ? -26.734 -21.781 9.422 1 32.16 12 SER B O 1
ATOM 4963 N N . SER B 1 13 ? -25.719 -21.016 11 1 36.31 13 SER B N 1
ATOM 4964 C CA . SER B 1 13 ? -24.812 -20.219 10.195 1 36.31 13 SER B CA 1
ATOM 4965 C C . SER B 1 13 ? -23.922 -21.094 9.32 1 36.31 13 SER B C 1
ATOM 4967 O O . SER B 1 13 ? -23.062 -21.828 9.828 1 36.31 13 SER B O 1
ATOM 4969 N N . ILE B 1 14 ? -24.344 -21.516 8.219 1 37.59 14 ILE B N 1
ATOM 4970 C CA . ILE B 1 14 ? -23.5 -22.141 7.215 1 37.59 14 ILE B CA 1
ATOM 4971 C C . ILE B 1 14 ? -22.266 -21.281 6.98 1 37.59 14 ILE B C 1
ATOM 4973 O O . ILE B 1 14 ? -22.344 -20.234 6.336 1 37.59 14 ILE B O 1
ATOM 4977 N N . LEU B 1 15 ? -21.422 -21.141 7.906 1 40.25 15 LEU B N 1
ATOM 4978 C CA . LEU B 1 15 ? -20.094 -20.656 7.574 1 40.25 15 LEU B CA 1
ATOM 4979 C C . LEU B 1 15 ? -19.578 -21.312 6.301 1 40.25 15 LEU B C 1
ATOM 4981 O O . LEU B 1 15 ? -19.391 -22.531 6.258 1 40.25 15 LEU B O 1
ATOM 4985 N N . GLY B 1 16 ? -19.828 -20.797 5.207 1 43.44 16 GLY B N 1
ATOM 4986 C CA . GLY B 1 16 ? -19.281 -21.234 3.93 1 43.44 16 GLY B CA 1
ATOM 4987 C C . GLY B 1 16 ? -17.781 -21.5 3.979 1 43.44 16 GLY B C 1
ATOM 4988 O O . GLY B 1 16 ? -16.984 -20.562 4.02 1 43.44 16 GLY B O 1
ATOM 4989 N N . PHE B 1 17 ? -17.359 -22.438 4.66 1 49.31 17 PHE B N 1
ATOM 4990 C CA . PHE B 1 17 ? -15.992 -22.922 4.508 1 49.31 17 PHE B CA 1
ATOM 4991 C C . PHE B 1 17 ? -15.75 -23.422 3.09 1 49.31 17 PHE B C 1
ATOM 4993 O O . PHE B 1 17 ? -16.656 -23.953 2.453 1 49.31 17 PHE B O 1
ATOM 5000 N N . ALA B 1 18 ? -14.641 -22.891 2.412 1 57.16 18 ALA B N 1
ATOM 5001 C CA . ALA B 1 18 ? -14.266 -23.484 1.132 1 57.16 18 ALA B CA 1
ATOM 5002 C C . ALA B 1 18 ? -14.414 -25 1.16 1 57.16 18 ALA B C 1
ATOM 5004 O O . ALA B 1 18 ? -13.953 -25.656 2.094 1 57.16 18 ALA B O 1
ATOM 5005 N N . GLN B 1 19 ? -15.305 -25.422 0.318 1 76.38 19 GLN B N 1
ATOM 5006 C CA . GLN B 1 19 ? -15.523 -26.844 0.069 1 76.38 19 GLN B CA 1
ATOM 5007 C C . GLN B 1 19 ? -14.305 -27.484 -0.587 1 76.38 19 GLN B C 1
ATOM 5009 O O . GLN B 1 19 ? -13.398 -26.797 -1.042 1 76.38 19 GLN B O 1
ATOM 5014 N N . ASN B 1 20 ? -14.141 -28.703 -0.487 1 91.56 20 ASN B N 1
ATOM 5015 C CA . ASN B 1 20 ? -13.094 -29.406 -1.218 1 91.56 20 ASN B CA 1
ATOM 5016 C C . ASN B 1 20 ? -13.078 -29.016 -2.691 1 91.56 20 ASN B C 1
ATOM 5018 O O . ASN B 1 20 ? -14.125 -28.766 -3.287 1 91.56 20 ASN B O 1
ATOM 5022 N N . LEU B 1 21 ? -11.898 -28.875 -3.186 1 97.38 21 LEU B N 1
ATOM 5023 C CA . LEU B 1 21 ? -11.727 -28.453 -4.57 1 97.38 21 LEU B CA 1
ATOM 5024 C C . LEU B 1 21 ? -12.305 -29.484 -5.535 1 97.38 21 LEU B C 1
ATOM 5026 O O . LEU B 1 21 ? -12.062 -30.688 -5.383 1 97.38 21 LEU B O 1
ATOM 5030 N N . ILE B 1 22 ? -13.094 -29.078 -6.496 1 98.31 22 ILE B N 1
ATOM 5031 C CA . ILE B 1 22 ? -13.594 -29.906 -7.586 1 98.31 22 ILE B CA 1
ATOM 5032 C C . ILE B 1 22 ? -12.531 -30.016 -8.68 1 98.31 22 ILE B C 1
ATOM 5034 O O . ILE B 1 22 ? -12.062 -29 -9.195 1 98.31 22 ILE B O 1
ATOM 5038 N N . SER B 1 23 ? -12.156 -31.219 -9.008 1 97.62 23 SER B N 1
ATOM 5039 C CA . SER B 1 23 ? -11.094 -31.422 -9.992 1 97.62 23 SER B CA 1
ATOM 5040 C C . SER B 1 23 ? -11.656 -31.5 -11.406 1 97.62 23 SER B C 1
ATOM 5042 O O . SER B 1 23 ? -12.859 -31.719 -11.586 1 97.62 23 SER B O 1
ATOM 5044 N N . ASN B 1 24 ? -10.844 -31.25 -12.445 1 98.25 24 ASN B N 1
ATOM 5045 C CA . ASN B 1 24 ? -11.125 -31.453 -13.859 1 98.25 24 ASN B CA 1
ATOM 5046 C C . ASN B 1 24 ? -12.273 -30.562 -14.344 1 98.25 24 ASN B C 1
ATOM 5048 O O . ASN B 1 24 ? -13.188 -31.031 -15.016 1 98.25 24 ASN B O 1
ATOM 5052 N N . VAL B 1 25 ? -12.211 -29.344 -13.984 1 97.75 25 VAL B N 1
ATOM 5053 C CA . VAL B 1 25 ? -13.273 -28.375 -14.234 1 97.75 25 VAL B CA 1
ATOM 5054 C C . VAL B 1 25 ? -13.43 -28.172 -15.734 1 97.75 25 VAL B C 1
ATOM 5056 O O . VAL B 1 25 ? -14.555 -28.062 -16.234 1 97.75 25 VAL B O 1
ATOM 5059 N N . PRO B 1 26 ? -12.359 -28.141 -16.531 1 96.62 26 PRO B N 1
ATOM 5060 C CA . PRO B 1 26 ? -12.492 -27.859 -17.969 1 96.62 26 PRO B CA 1
ATOM 5061 C C . PRO B 1 26 ? -13.367 -28.891 -18.688 1 96.62 26 PRO B C 1
ATOM 5063 O O . PRO B 1 26 ? -13.891 -28.609 -19.766 1 96.62 26 PRO B O 1
ATOM 5066 N N . ASN B 1 27 ? -13.57 -30.078 -18.188 1 97.25 27 ASN B N 1
ATOM 5067 C CA . ASN B 1 27 ? -14.32 -31.141 -18.859 1 97.25 27 ASN B CA 1
ATOM 5068 C C . ASN B 1 27 ? -15.695 -31.344 -18.234 1 97.25 27 ASN B C 1
ATOM 5070 O O . ASN B 1 27 ? -16.344 -32.375 -18.453 1 97.25 27 ASN B O 1
ATOM 5074 N N . ARG B 1 28 ? -16.109 -30.422 -17.484 1 98.12 28 ARG B N 1
ATOM 5075 C CA . ARG B 1 28 ? -17.438 -30.484 -16.844 1 98.12 28 ARG B CA 1
ATOM 5076 C C . ARG B 1 28 ? -18.406 -29.531 -17.531 1 98.12 28 ARG B C 1
ATOM 5078 O O . ARG B 1 28 ? -18.047 -28.859 -18.5 1 98.12 28 ARG B O 1
ATOM 5085 N N . ASN B 1 29 ? -19.703 -29.578 -17.078 1 97.69 29 ASN B N 1
ATOM 5086 C CA . ASN B 1 29 ? -20.703 -28.625 -17.562 1 97.69 29 ASN B CA 1
ATOM 5087 C C . ASN B 1 29 ? -20.516 -27.25 -16.906 1 97.69 29 ASN B C 1
ATOM 5089 O O . ASN B 1 29 ? -20.953 -27.047 -15.766 1 97.69 29 ASN B O 1
ATOM 5093 N N . THR B 1 30 ? -19.922 -26.359 -17.688 1 98.31 30 THR B N 1
ATOM 5094 C CA . THR B 1 30 ? -19.547 -25.094 -17.094 1 98.31 30 THR B CA 1
ATOM 5095 C C . THR B 1 30 ? -20.172 -23.922 -17.844 1 98.31 30 THR B C 1
ATOM 5097 O O . THR B 1 30 ? -20.547 -24.062 -19.016 1 98.31 30 THR B O 1
ATOM 5100 N N . THR B 1 31 ? -20.391 -22.828 -17.203 1 98.5 31 THR B N 1
ATOM 5101 C CA . THR B 1 31 ? -20.766 -21.531 -17.75 1 98.5 31 THR B CA 1
ATOM 5102 C C . THR B 1 31 ? -19.75 -20.453 -17.312 1 98.5 31 THR B C 1
ATOM 5104 O O . THR B 1 31 ? -19.531 -20.266 -16.109 1 98.5 31 THR B O 1
ATOM 5107 N N . SER B 1 32 ? -19.141 -19.844 -18.266 1 98.69 32 SER B N 1
ATOM 5108 C CA . SER B 1 32 ? -18.141 -18.828 -17.969 1 98.69 32 SER B CA 1
ATOM 5109 C C . SER B 1 32 ? -18.781 -17.531 -17.5 1 98.69 32 SER B C 1
ATOM 5111 O O . SER B 1 32 ? -19.781 -17.094 -18.078 1 98.69 32 SER B O 1
ATOM 5113 N N . LEU B 1 33 ? -18.188 -16.922 -16.484 1 98.81 33 LEU B N 1
ATOM 5114 C CA . LEU B 1 33 ? -18.547 -15.57 -16.094 1 98.81 33 LEU B CA 1
ATOM 5115 C C . LEU B 1 33 ? -17.438 -14.586 -16.422 1 98.81 33 LEU B C 1
ATOM 5117 O O . LEU B 1 33 ? -17.391 -13.477 -15.883 1 98.81 33 LEU B O 1
ATOM 5121 N N . ASN B 1 34 ? -16.469 -15.055 -17.234 1 98.69 34 ASN B N 1
ATOM 5122 C CA . ASN B 1 34 ? -15.438 -14.141 -17.719 1 98.69 34 ASN B CA 1
ATOM 5123 C C . ASN B 1 34 ? -16.031 -12.992 -18.516 1 98.69 34 ASN B C 1
ATOM 5125 O O . ASN B 1 34 ? -17.219 -13.023 -18.859 1 98.69 34 ASN B O 1
ATOM 5129 N N . GLY B 1 35 ? -15.219 -12 -18.828 1 98.5 35 GLY B N 1
ATOM 5130 C CA . GLY B 1 35 ? -15.641 -10.867 -19.625 1 98.5 35 GLY B CA 1
ATOM 5131 C C . GLY B 1 35 ? -15.539 -9.539 -18.891 1 98.5 35 GLY B C 1
ATOM 5132 O O . GLY B 1 35 ? -14.586 -9.32 -18.141 1 98.5 35 GLY B O 1
ATOM 5133 N N . VAL B 1 36 ? -16.469 -8.711 -19.172 1 98.62 36 VAL B N 1
ATOM 5134 C CA . VAL B 1 36 ? -16.422 -7.348 -18.672 1 98.62 36 VAL B CA 1
ATOM 5135 C C . VAL B 1 36 ? -17.094 -7.281 -17.297 1 98.62 36 VAL B C 1
ATOM 5137 O O . VAL B 1 36 ? -18.234 -7.723 -17.141 1 98.62 36 VAL B O 1
ATOM 5140 N N . TRP B 1 37 ? -16.438 -6.812 -16.328 1 98.88 37 TRP B N 1
ATOM 5141 C CA . TRP B 1 37 ? -16.938 -6.594 -14.977 1 98.88 37 TRP B CA 1
ATOM 5142 C C . TRP B 1 37 ? -16.875 -5.117 -14.602 1 98.88 37 TRP B C 1
ATOM 5144 O O . TRP B 1 37 ? -16.109 -4.352 -15.188 1 98.88 37 TRP B O 1
ATOM 5154 N N . ASN B 1 38 ? -17.734 -4.652 -13.695 1 98.81 38 ASN B N 1
ATOM 5155 C CA . ASN B 1 38 ? -17.562 -3.354 -13.047 1 98.81 38 ASN B CA 1
ATOM 5156 C C . ASN B 1 38 ? -16.609 -3.432 -11.859 1 98.81 38 ASN B C 1
ATOM 5158 O O . ASN B 1 38 ? -16.531 -4.465 -11.195 1 98.81 38 ASN B O 1
ATOM 5162 N N . TYR B 1 39 ? -15.867 -2.363 -11.641 1 98.81 39 TYR B N 1
ATOM 5163 C CA . TYR B 1 39 ? -14.961 -2.398 -10.492 1 98.81 39 TYR B CA 1
ATOM 5164 C C . TYR B 1 39 ? -14.984 -1.07 -9.742 1 98.81 39 TYR B C 1
ATOM 5166 O O . TYR B 1 39 ? -15.359 -0.039 -10.305 1 98.81 39 TYR B O 1
ATOM 5174 N N . ILE B 1 40 ? -14.68 -1.059 -8.445 1 98.81 40 ILE B N 1
ATOM 5175 C CA . ILE B 1 40 ? -14.523 0.103 -7.578 1 98.81 40 ILE B CA 1
ATOM 5176 C C . ILE B 1 40 ? -13.18 0.026 -6.855 1 98.81 40 ILE B C 1
ATOM 5178 O O . ILE B 1 40 ? -12.891 -0.963 -6.18 1 98.81 40 ILE B O 1
ATOM 5182 N N . ILE B 1 41 ? -12.273 1.021 -7.059 1 98.69 41 ILE B N 1
ATOM 5183 C CA . ILE B 1 41 ? -11.039 1.152 -6.289 1 98.69 41 ILE B CA 1
ATOM 5184 C C . ILE B 1 41 ? -11.367 1.653 -4.883 1 98.69 41 ILE B C 1
ATOM 5186 O O . ILE B 1 41 ? -11.969 2.717 -4.719 1 98.69 41 ILE B O 1
ATOM 5190 N N . ASP B 1 42 ? -11.023 0.934 -3.84 1 98.12 42 ASP B N 1
ATOM 5191 C CA . ASP B 1 42 ? -11.445 1.237 -2.477 1 98.12 42 ASP B CA 1
ATOM 5192 C C . ASP B 1 42 ? -10.266 1.174 -1.509 1 98.12 42 ASP B C 1
ATOM 5194 O O . ASP B 1 42 ? -10.234 0.323 -0.618 1 98.12 42 ASP B O 1
ATOM 5198 N N . PRO B 1 43 ? -9.328 2.113 -1.617 1 97.19 43 PRO B N 1
ATOM 5199 C CA . PRO B 1 43 ? -8.102 2.066 -0.807 1 97.19 43 PRO B CA 1
ATOM 5200 C C . PRO B 1 43 ? -8.391 2.02 0.692 1 97.19 43 PRO B C 1
ATOM 5202 O O . PRO B 1 43 ? -7.617 1.439 1.456 1 97.19 43 PRO B O 1
ATOM 5205 N N . TYR B 1 44 ? -9.508 2.561 1.181 1 97.19 44 TYR B N 1
ATOM 5206 C CA . TYR B 1 44 ? -9.758 2.666 2.613 1 97.19 44 TYR B CA 1
ATOM 5207 C C . TYR B 1 44 ? -10.781 1.63 3.064 1 97.19 44 TYR B C 1
ATOM 5209 O O . TYR B 1 44 ? -11.219 1.644 4.215 1 97.19 44 TYR B O 1
ATOM 5217 N N . GLN B 1 45 ? -11.234 0.742 2.15 1 97.75 45 GLN B N 1
ATOM 5218 C CA . GLN B 1 45 ? -12.172 -0.338 2.422 1 97.75 45 GLN B CA 1
ATOM 5219 C C . GLN B 1 45 ? -13.508 0.208 2.936 1 97.75 45 GLN B C 1
ATOM 5221 O O . GLN B 1 45 ? -14.078 -0.331 3.885 1 97.75 45 GLN B O 1
ATOM 5226 N N . THR B 1 46 ? -13.891 1.243 2.309 1 97.25 46 THR B N 1
ATOM 5227 C CA . THR B 1 46 ? -15.117 1.941 2.674 1 97.25 46 THR B CA 1
ATOM 5228 C C . THR B 1 46 ? -16.344 1.047 2.451 1 97.25 46 THR B C 1
ATOM 5230 O O . THR B 1 46 ? -17.328 1.153 3.172 1 97.25 46 THR B O 1
ATOM 5233 N N . GLY B 1 47 ? -16.297 0.174 1.507 1 98.12 47 GLY B N 1
ATOM 5234 C CA . GLY B 1 47 ? -17.406 -0.721 1.208 1 98.12 47 GLY B CA 1
ATOM 5235 C C . GLY B 1 47 ? -17.484 -1.915 2.141 1 98.12 47 GLY B C 1
ATOM 5236 O O . GLY B 1 47 ? -18.422 -2.699 2.082 1 98.12 47 GLY B O 1
ATOM 5237 N N . PHE B 1 48 ? -16.484 -2.088 2.994 1 98.25 48 PHE B N 1
ATOM 5238 C CA . PHE B 1 48 ? -16.375 -3.248 3.869 1 98.25 48 PHE B CA 1
ATOM 5239 C C . PHE B 1 48 ? -16.516 -2.838 5.332 1 98.25 48 PHE B C 1
ATOM 5241 O O . PHE B 1 48 ? -17 -3.615 6.156 1 98.25 48 PHE B O 1
ATOM 5248 N N . TYR B 1 49 ? -16.094 -1.571 5.652 1 96.62 49 TYR B N 1
ATOM 5249 C CA . TYR B 1 49 ? -16.062 -1.074 7.023 1 96.62 49 TYR B CA 1
ATOM 5250 C C . TYR B 1 49 ? -16.812 0.252 7.137 1 96.62 49 TYR B C 1
ATOM 5252 O O . TYR B 1 49 ? -16.766 1.074 6.219 1 96.62 49 TYR B O 1
ATOM 5260 N N . SER B 1 50 ? -17.328 0.504 8.359 1 94 50 SER B N 1
ATOM 5261 C CA . SER B 1 50 ? -17.734 1.858 8.734 1 94 50 SER B CA 1
ATOM 5262 C C . SER B 1 50 ? -16.516 2.73 9.008 1 94 50 SER B C 1
ATOM 5264 O O . SER B 1 50 ? -15.375 2.238 9.039 1 94 50 SER B O 1
ATOM 5266 N N . PHE B 1 51 ? -16.703 4.055 9.227 1 89.94 51 PHE B N 1
ATOM 5267 C CA . PHE B 1 51 ? -15.57 4.949 9.461 1 89.94 51 PHE B CA 1
ATOM 5268 C C . PHE B 1 51 ? -14.914 4.645 10.805 1 89.94 51 PHE B C 1
ATOM 5270 O O . PHE B 1 51 ? -13.781 5.074 11.055 1 89.94 51 PHE B O 1
ATOM 5277 N N . HIS B 1 52 ? -15.562 3.912 11.734 1 90.69 52 HIS B N 1
ATOM 5278 C CA . HIS B 1 52 ? -14.945 3.439 12.969 1 90.69 52 HIS B CA 1
ATOM 5279 C C . HIS B 1 52 ? -14.492 1.991 12.836 1 90.69 52 HIS B C 1
ATOM 5281 O O . HIS B 1 52 ? -14.18 1.34 13.836 1 90.69 52 HIS B O 1
ATOM 5287 N N . LEU B 1 53 ? -14.617 1.351 11.57 1 92 53 LEU B N 1
ATOM 5288 C CA . LEU B 1 53 ? -14.023 0.08 11.164 1 92 53 LEU B CA 1
ATOM 5289 C C . LEU B 1 53 ? -14.859 -1.093 11.672 1 92 53 LEU B C 1
ATOM 5291 O O . LEU B 1 53 ? -14.312 -2.154 11.984 1 92 53 LEU B O 1
ATOM 5295 N N . ASP B 1 54 ? -16.172 -0.763 11.891 1 93.94 54 ASP B N 1
ATOM 5296 C CA . ASP B 1 54 ? -17.094 -1.896 12.047 1 93.94 54 ASP B CA 1
ATOM 5297 C C . ASP B 1 54 ? -17.266 -2.633 10.719 1 93.94 54 ASP B C 1
ATOM 5299 O O . ASP B 1 54 ? -17.625 -2.023 9.711 1 93.94 54 ASP B O 1
ATOM 5303 N N . GLN B 1 55 ? -17.094 -3.934 10.742 1 96.25 55 GLN B N 1
ATOM 5304 C CA . GLN B 1 55 ? -17.172 -4.723 9.516 1 96.25 55 GLN B CA 1
ATOM 5305 C C . GLN B 1 55 ? -18.625 -4.957 9.109 1 96.25 55 GLN B C 1
ATOM 5307 O O . GLN B 1 55 ? -19.406 -5.523 9.875 1 96.25 55 GLN B O 1
ATOM 5312 N N . TYR B 1 56 ? -18.984 -4.664 7.926 1 97 56 TYR B N 1
ATOM 5313 C CA . TYR B 1 56 ? -20.375 -4.664 7.492 1 97 56 TYR B CA 1
ATOM 5314 C C . TYR B 1 56 ? -20.938 -6.082 7.43 1 97 56 TYR B C 1
ATOM 5316 O O . TYR B 1 56 ? -22.078 -6.324 7.805 1 97 56 TYR B O 1
ATOM 5324 N N . ASP B 1 57 ? -20.156 -7.09 6.961 1 94.69 57 ASP B N 1
ATOM 5325 C CA . ASP B 1 57 ? -20.719 -8.414 6.699 1 94.69 57 ASP B CA 1
ATOM 5326 C C . ASP B 1 57 ? -20.781 -9.25 7.98 1 94.69 57 ASP B C 1
ATOM 5328 O O . ASP B 1 57 ? -21.078 -10.445 7.938 1 94.69 57 ASP B O 1
ATOM 5332 N N . LYS B 1 58 ? -20.438 -8.695 9.109 1 93.69 58 LYS B N 1
ATOM 5333 C CA . LYS B 1 58 ? -20.656 -9.32 10.414 1 93.69 58 LYS B CA 1
ATOM 5334 C C . LYS B 1 58 ? -21.969 -8.875 11.031 1 93.69 58 LYS B C 1
ATOM 5336 O O . LYS B 1 58 ? -22.359 -9.367 12.086 1 93.69 58 LYS B O 1
ATOM 5341 N N . ASN B 1 59 ? -22.594 -7.938 10.359 1 91.31 59 ASN B N 1
ATOM 5342 C CA . ASN B 1 59 ? -23.891 -7.449 10.797 1 91.31 59 ASN B CA 1
ATOM 5343 C C . ASN B 1 59 ? -25.031 -8.188 10.102 1 91.31 59 ASN B C 1
ATOM 5345 O O . ASN B 1 59 ? -24.969 -8.453 8.898 1 91.31 59 ASN B O 1
ATOM 5349 N N . GLU B 1 60 ? -26.031 -8.539 10.805 1 88.75 60 GLU B N 1
ATOM 5350 C CA . GLU B 1 60 ? -27.203 -9.219 10.242 1 88.75 60 GLU B CA 1
ATOM 5351 C C . GLU B 1 60 ? -27.859 -8.367 9.164 1 88.75 60 GLU B C 1
ATOM 5353 O O . GLU B 1 60 ? -28.328 -8.898 8.148 1 88.75 60 GLU B O 1
ATOM 5358 N N . LYS B 1 61 ? -27.938 -7.102 9.43 1 91.12 61 LYS B N 1
ATOM 5359 C CA . LYS B 1 61 ? -28.453 -6.137 8.453 1 91.12 61 LYS B CA 1
ATOM 5360 C C . LYS B 1 61 ? -27.375 -5.148 8.039 1 91.12 61 LYS B C 1
ATOM 5362 O O . LYS B 1 61 ? -27.219 -4.094 8.656 1 91.12 61 LYS B O 1
ATOM 5367 N N . PRO B 1 62 ? -26.672 -5.512 6.988 1 92.38 62 PRO B N 1
ATOM 5368 C CA . PRO B 1 62 ? -25.562 -4.633 6.605 1 92.38 62 PRO B CA 1
ATOM 5369 C C . PRO B 1 62 ? -26.031 -3.234 6.203 1 92.38 62 PRO B C 1
ATOM 5371 O O . PRO B 1 62 ? -27.156 -3.072 5.73 1 92.38 62 PRO B O 1
ATOM 5374 N N . ALA B 1 63 ? -25.156 -2.281 6.391 1 92.5 63 ALA B N 1
ATOM 5375 C CA . ALA B 1 63 ? -25.406 -0.905 5.973 1 92.5 63 ALA B CA 1
ATOM 5376 C C . ALA B 1 63 ? -25.609 -0.817 4.465 1 92.5 63 ALA B C 1
ATOM 5378 O O . ALA B 1 63 ? -25.109 -1.661 3.715 1 92.5 63 ALA B O 1
ATOM 5379 N N . LYS B 1 64 ? -26.328 0.24 4.043 1 93.31 64 LYS B N 1
ATOM 5380 C CA . LYS B 1 64 ? -26.531 0.499 2.623 1 93.31 64 LYS B CA 1
ATOM 5381 C C . LYS B 1 64 ? -25.203 0.743 1.908 1 93.31 64 LYS B C 1
ATOM 5383 O O . LYS B 1 64 ? -25.094 0.533 0.698 1 93.31 64 LYS B O 1
ATOM 5388 N N . GLY B 1 65 ? -24.281 1.123 2.684 1 95.62 65 GLY B N 1
ATOM 5389 C CA . GLY B 1 65 ? -22.969 1.436 2.127 1 95.62 65 GLY B CA 1
ATOM 5390 C C . GLY B 1 65 ? -22.109 0.207 1.899 1 95.62 65 GLY B C 1
ATOM 5391 O O . GLY B 1 65 ? -21.031 0.3 1.312 1 95.62 65 GLY B O 1
ATOM 5392 N N . ALA B 1 66 ? -22.578 -1 2.379 1 98.19 66 ALA B N 1
ATOM 5393 C CA . ALA B 1 66 ? -21.844 -2.236 2.135 1 98.19 66 ALA B CA 1
ATOM 5394 C C . ALA B 1 66 ? -21.859 -2.604 0.653 1 98.19 66 ALA B C 1
ATOM 5396 O O . ALA B 1 66 ? -22.922 -2.891 0.092 1 98.19 66 ALA B O 1
ATOM 5397 N N . PHE B 1 67 ? -20.688 -2.709 0.046 1 98.75 67 PHE B N 1
ATOM 5398 C CA . PHE B 1 67 ? -20.625 -2.859 -1.403 1 98.75 67 PHE B CA 1
ATOM 5399 C C . PHE B 1 67 ? -21.188 -4.215 -1.829 1 98.75 67 PHE B C 1
ATOM 5401 O O . PHE B 1 67 ? -21.781 -4.34 -2.9 1 98.75 67 PHE B O 1
ATOM 5408 N N . PHE B 1 68 ? -21.016 -5.246 -0.948 1 98.38 68 PHE B N 1
ATOM 5409 C CA . PHE B 1 68 ? -21.422 -6.59 -1.334 1 98.38 68 PHE B CA 1
ATOM 5410 C C . PHE B 1 68 ? -22.938 -6.676 -1.447 1 98.38 68 PHE B C 1
ATOM 5412 O O . PHE B 1 68 ? -23.484 -7.637 -1.999 1 98.38 68 PHE B O 1
ATOM 5419 N N . SER B 1 69 ? -23.703 -5.711 -0.862 1 97.38 69 SER B N 1
ATOM 5420 C CA . SER B 1 69 ? -25.156 -5.711 -0.945 1 97.38 69 SER B CA 1
ATOM 5421 C C . SER B 1 69 ? -25.641 -5.223 -2.311 1 97.38 69 SER B C 1
ATOM 5423 O O . SER B 1 69 ? -26.797 -5.422 -2.676 1 97.38 69 SER B O 1
ATOM 5425 N N . ASN B 1 70 ? -24.719 -4.512 -3.037 1 97.94 70 ASN B N 1
ATOM 5426 C CA . ASN B 1 70 ? -25.078 -3.924 -4.32 1 97.94 70 ASN B CA 1
ATOM 5427 C C . ASN B 1 70 ? -26.375 -3.121 -4.223 1 97.94 70 ASN B C 1
ATOM 5429 O O . ASN B 1 70 ? -27.266 -3.266 -5.066 1 97.94 70 ASN B O 1
ATOM 5433 N N . TYR B 1 71 ? -26.484 -2.322 -3.203 1 96.75 71 TYR B N 1
ATOM 5434 C CA . TYR B 1 71 ? -27.703 -1.553 -2.939 1 96.75 71 TYR B CA 1
ATOM 5435 C C . TYR B 1 71 ? -27.891 -0.456 -3.982 1 96.75 71 TYR B C 1
ATOM 5437 O O . TYR B 1 71 ? -26.938 0.223 -4.355 1 96.75 71 TYR B O 1
ATOM 5445 N N . HIS B 1 72 ? -29.062 -0.268 -4.477 1 94.88 72 HIS B N 1
ATOM 5446 C CA . HIS B 1 72 ? -29.484 0.816 -5.363 1 94.88 72 HIS B CA 1
ATOM 5447 C C . HIS B 1 72 ? -30.5 1.724 -4.691 1 94.88 72 HIS B C 1
ATOM 5449 O O . HIS B 1 72 ? -31.484 1.243 -4.117 1 94.88 72 HIS B O 1
ATOM 5455 N N . THR B 1 73 ? -30.203 2.934 -4.77 1 94.06 73 THR B N 1
ATOM 5456 C CA . THR B 1 73 ? -31.094 3.893 -4.129 1 94.06 73 THR B CA 1
ATOM 5457 C C . THR B 1 73 ? -32.531 3.732 -4.645 1 94.06 73 THR B C 1
ATOM 5459 O O . THR B 1 73 ? -32.75 3.496 -5.836 1 94.06 73 THR B O 1
ATOM 5462 N N . GLN B 1 74 ? -33.469 3.902 -3.727 1 93.94 74 GLN B N 1
ATOM 5463 C CA . GLN B 1 74 ? -34.875 3.752 -4.055 1 93.94 74 GLN B CA 1
ATOM 5464 C C . GLN B 1 74 ? -35.531 5.105 -4.305 1 93.94 74 GLN B C 1
ATOM 5466 O O . GLN B 1 74 ? -36.625 5.18 -4.871 1 93.94 74 GLN B O 1
ATOM 5471 N N . ASN B 1 75 ? -34.969 6.117 -3.771 1 92.5 75 ASN B N 1
ATOM 5472 C CA . ASN B 1 75 ? -35.406 7.48 -4.008 1 92.5 75 ASN B CA 1
ATOM 5473 C C . ASN B 1 75 ? -34.281 8.484 -3.947 1 92.5 75 ASN B C 1
ATOM 5475 O O . ASN B 1 75 ? -33.156 8.133 -3.551 1 92.5 75 ASN B O 1
ATOM 5479 N N . LYS B 1 76 ? -34.562 9.672 -4.223 1 92.25 76 LYS B N 1
ATOM 5480 C CA . LYS B 1 76 ? -33.531 10.688 -4.434 1 92.25 76 LYS B CA 1
ATOM 5481 C C . LYS B 1 76 ? -33.031 11.242 -3.104 1 92.25 76 LYS B C 1
ATOM 5483 O O . LYS B 1 76 ? -32.062 11.992 -3.07 1 92.25 76 LYS B O 1
ATOM 5488 N N . GLN B 1 77 ? -33.594 10.875 -1.993 1 92.31 77 GLN B N 1
ATOM 5489 C CA . GLN B 1 77 ? -33.219 11.414 -0.691 1 92.31 77 GLN B CA 1
ATOM 5490 C C . GLN B 1 77 ? -32.25 10.5 0.026 1 92.31 77 GLN B C 1
ATOM 5492 O O . GLN B 1 77 ? -31.625 10.891 1.021 1 92.31 77 GLN B O 1
ATOM 5497 N N . GLU B 1 78 ? -32.062 9.297 -0.522 1 93.12 78 GLU B N 1
ATOM 5498 C CA . GLU B 1 78 ? -31.219 8.32 0.15 1 93.12 78 GLU B CA 1
ATOM 5499 C C . GLU B 1 78 ? -29.75 8.656 -0.03 1 93.12 78 GLU B C 1
ATOM 5501 O O . GLU B 1 78 ? -29.344 9.219 -1.055 1 93.12 78 GLU B O 1
ATOM 5506 N N . LEU B 1 79 ? -29.016 8.344 0.996 1 95.06 79 LEU B N 1
ATOM 5507 C CA . LEU B 1 79 ? -27.578 8.516 0.919 1 95.06 79 LEU B CA 1
ATOM 5508 C C . LEU B 1 79 ? -26.891 7.18 0.645 1 95.06 79 LEU B C 1
ATOM 5510 O O . LEU B 1 79 ? -26.812 6.32 1.527 1 95.06 79 LEU B O 1
ATOM 5514 N N . VAL B 1 80 ? -26.469 6.918 -0.53 1 95.44 80 VAL B N 1
ATOM 5515 C CA . VAL B 1 80 ? -25.641 5.805 -0.98 1 95.44 80 VAL B CA 1
ATOM 5516 C C . VAL B 1 80 ? -24.484 6.332 -1.826 1 95.44 80 VAL B C 1
ATOM 5518 O O . VAL B 1 80 ? -24.703 7.047 -2.807 1 95.44 80 VAL B O 1
ATOM 5521 N N . GLU B 1 81 ? -23.312 5.965 -1.473 1 97.19 81 GLU B N 1
ATOM 5522 C CA . GLU B 1 81 ? -22.156 6.652 -2.049 1 97.19 81 GLU B CA 1
ATOM 5523 C C . GLU B 1 81 ? -21.344 5.723 -2.949 1 97.19 81 GLU B C 1
ATOM 5525 O O . GLU B 1 81 ? -20.125 5.844 -3.041 1 97.19 81 GLU B O 1
ATOM 5530 N N . TYR B 1 82 ? -21.984 4.73 -3.535 1 98 82 TYR B N 1
ATOM 5531 C CA . TYR B 1 82 ? -21.391 3.883 -4.566 1 98 82 TYR B CA 1
ATOM 5532 C C . TYR B 1 82 ? -22.453 3.414 -5.555 1 98 82 TYR B C 1
ATOM 5534 O O . TYR B 1 82 ? -23.656 3.535 -5.297 1 98 82 TYR B O 1
ATOM 5542 N N . ASP B 1 83 ? -22.031 3.02 -6.703 1 98.25 83 ASP B N 1
ATOM 5543 C CA . ASP B 1 83 ? -22.891 2.414 -7.727 1 98.25 83 ASP B CA 1
ATOM 5544 C C . ASP B 1 83 ? -22.062 1.552 -8.68 1 98.25 83 ASP B C 1
ATOM 5546 O O . ASP B 1 83 ? -21.344 2.074 -9.531 1 98.25 83 ASP B O 1
ATOM 5550 N N . PHE B 1 84 ? -22.156 0.232 -8.57 1 98.44 84 PHE B N 1
ATOM 5551 C CA . PHE B 1 84 ? -21.375 -0.649 -9.422 1 98.44 84 PHE B CA 1
ATOM 5552 C C . PHE B 1 84 ? -21.719 -0.436 -10.891 1 98.44 84 PHE B C 1
ATOM 5554 O O . PHE B 1 84 ? -20.844 -0.429 -11.75 1 98.44 84 PHE B O 1
ATOM 5561 N N . ASP B 1 85 ? -22.953 -0.31 -11.148 1 97.69 85 ASP B N 1
ATOM 5562 C CA . ASP B 1 85 ? -23.422 -0.275 -12.531 1 97.69 85 ASP B CA 1
ATOM 5563 C C . ASP B 1 85 ? -22.938 0.976 -13.25 1 97.69 85 ASP B C 1
ATOM 5565 O O . ASP B 1 85 ? -22.844 1 -14.477 1 97.69 85 ASP B O 1
ATOM 5569 N N . LYS B 1 86 ? -22.625 2.004 -12.508 1 97.69 86 LYS B N 1
ATOM 5570 C CA . LYS B 1 86 ? -22.109 3.236 -13.086 1 97.69 86 LYS B CA 1
ATOM 5571 C C . LYS B 1 86 ? -20.594 3.297 -12.969 1 97.69 86 LYS B C 1
ATOM 5573 O O . LYS B 1 86 ? -19.953 4.23 -13.477 1 97.69 86 LYS B O 1
ATOM 5578 N N . SER B 1 87 ? -19.984 2.352 -12.297 1 98.38 87 SER B N 1
ATOM 5579 C CA . SER B 1 87 ? -18.531 2.32 -12.102 1 98.38 87 SER B CA 1
ATOM 5580 C C . SER B 1 87 ? -17.812 1.87 -13.367 1 98.38 87 SER B C 1
ATOM 5582 O O . SER B 1 87 ? -18.422 1.298 -14.266 1 98.38 87 SER B O 1
ATOM 5584 N N . PRO B 1 88 ? -16.516 2.17 -13.469 1 98.31 88 PRO B N 1
ATOM 5585 C CA . PRO B 1 88 ? -15.75 1.719 -14.641 1 98.31 88 PRO B CA 1
ATOM 5586 C C . PRO B 1 88 ? -15.719 0.198 -14.773 1 98.31 88 PRO B C 1
ATOM 5588 O O . PRO B 1 88 ? -16.094 -0.516 -13.844 1 98.31 88 PRO B O 1
ATOM 5591 N N . THR B 1 89 ? -15.328 -0.225 -15.977 1 98.69 89 THR B N 1
ATOM 5592 C CA . THR B 1 89 ? -15.312 -1.654 -16.266 1 98.69 89 THR B CA 1
ATOM 5593 C C . THR B 1 89 ? -13.875 -2.148 -16.453 1 98.69 89 THR B C 1
ATOM 5595 O O . THR B 1 89 ? -12.961 -1.349 -16.656 1 98.69 89 THR B O 1
ATOM 5598 N N . ILE B 1 90 ? -13.656 -3.404 -16.359 1 98.56 90 ILE B N 1
ATOM 5599 C CA . ILE B 1 90 ? -12.375 -4.078 -16.531 1 98.56 90 ILE B CA 1
ATOM 5600 C C . ILE B 1 90 ? -12.602 -5.5 -17.047 1 98.56 90 ILE B C 1
ATOM 5602 O O . ILE B 1 90 ? -13.672 -6.074 -16.844 1 98.56 90 ILE B O 1
ATOM 5606 N N . ASN B 1 91 ? -11.547 -6.02 -17.656 1 98.38 91 ASN B N 1
ATOM 5607 C CA . ASN B 1 91 ? -11.656 -7.379 -18.172 1 98.38 91 ASN B CA 1
ATOM 5608 C C . ASN B 1 91 ? -11.203 -8.414 -17.141 1 98.38 91 ASN B C 1
ATOM 5610 O O . ASN B 1 91 ? -10.188 -8.227 -16.484 1 98.38 91 ASN B O 1
ATOM 5614 N N . ILE B 1 92 ? -11.914 -9.492 -17 1 98.56 92 ILE B N 1
ATOM 5615 C CA . ILE B 1 92 ? -11.609 -10.641 -16.156 1 98.56 92 ILE B CA 1
ATOM 5616 C C . ILE B 1 92 ? -11.609 -11.914 -17 1 98.56 92 ILE B C 1
ATOM 5618 O O . ILE B 1 92 ? -12.5 -12.109 -17.828 1 98.56 92 ILE B O 1
ATOM 5622 N N . PRO B 1 93 ? -10.695 -12.781 -16.953 1 98.19 93 PRO B N 1
ATOM 5623 C CA . PRO B 1 93 ? -9.562 -12.711 -16.031 1 98.19 93 PRO B CA 1
ATOM 5624 C C . PRO B 1 93 ? -8.477 -11.75 -16.5 1 98.19 93 PRO B C 1
ATOM 5626 O O . PRO B 1 93 ? -8.211 -11.664 -17.703 1 98.19 93 PRO B O 1
ATOM 5629 N N . SER B 1 94 ? -7.867 -11.023 -15.602 1 97.44 94 SER B N 1
ATOM 5630 C CA . SER B 1 94 ? -6.691 -10.18 -15.82 1 97.44 94 SER B CA 1
ATOM 5631 C C . SER B 1 94 ? -6.305 -9.43 -14.555 1 97.44 94 SER B C 1
ATOM 5633 O O . SER B 1 94 ? -7.078 -9.375 -13.594 1 97.44 94 SER B O 1
ATOM 5635 N N . ASP B 1 95 ? -5.129 -8.906 -14.562 1 98 95 ASP B N 1
ATOM 5636 C CA . ASP B 1 95 ? -4.688 -8.07 -13.453 1 98 95 ASP B CA 1
ATOM 5637 C C . ASP B 1 95 ? -5.066 -6.609 -13.68 1 98 95 ASP B C 1
ATOM 5639 O O . ASP B 1 95 ? -5.234 -6.176 -14.82 1 98 95 ASP B O 1
ATOM 5643 N N . TRP B 1 96 ? -5.262 -5.848 -12.57 1 98.44 96 TRP B N 1
ATOM 5644 C CA . TRP B 1 96 ? -5.613 -4.441 -12.734 1 98.44 96 TRP B CA 1
ATOM 5645 C C . TRP B 1 96 ? -4.375 -3.594 -13.008 1 98.44 96 TRP B C 1
ATOM 5647 O O . TRP B 1 96 ? -4.473 -2.496 -13.555 1 98.44 96 TRP B O 1
ATOM 5657 N N . ASN B 1 97 ? -3.16 -4.055 -12.695 1 98.19 97 ASN B N 1
ATOM 5658 C CA . ASN B 1 97 ? -1.922 -3.293 -12.828 1 98.19 97 ASN B CA 1
ATOM 5659 C C . ASN B 1 97 ? -1.606 -2.988 -14.289 1 98.19 97 ASN B C 1
ATOM 5661 O O . ASN B 1 97 ? -1.049 -1.936 -14.609 1 98.19 97 ASN B O 1
ATOM 5665 N N . SER B 1 98 ? -1.947 -3.926 -15.188 1 97.06 98 SER B N 1
ATOM 5666 C CA . SER B 1 98 ? -1.608 -3.771 -16.594 1 97.06 98 SER B CA 1
ATOM 5667 C C . SER B 1 98 ? -2.76 -3.146 -17.375 1 97.06 98 SER B C 1
ATOM 5669 O O . SER B 1 98 ? -2.582 -2.717 -18.516 1 97.06 98 SER B O 1
ATOM 5671 N N . GLN B 1 99 ? -3.957 -3.068 -16.797 1 97.31 99 GLN B N 1
ATOM 5672 C CA . GLN B 1 99 ? -5.129 -2.598 -17.531 1 97.31 99 GLN B CA 1
ATOM 5673 C C . GLN B 1 99 ? -5.383 -1.116 -17.266 1 97.31 99 GLN B C 1
ATOM 5675 O O . GLN B 1 99 ? -5.871 -0.4 -18.141 1 97.31 99 GLN B O 1
ATOM 5680 N N . VAL B 1 100 ? -5.168 -0.708 -15.992 1 97.62 100 VAL B N 1
ATOM 5681 C CA . VAL B 1 100 ? -5.492 0.644 -15.555 1 97.62 100 VAL B CA 1
ATOM 5682 C C . VAL B 1 100 ? -4.219 1.379 -15.148 1 97.62 100 VAL B C 1
ATOM 5684 O O . VAL B 1 100 ? -3.588 1.04 -14.141 1 97.62 100 VAL B O 1
ATOM 5687 N N . ALA B 1 101 ? -3.811 2.402 -15.844 1 96.94 101 ALA B N 1
ATOM 5688 C CA . ALA B 1 101 ? -2.541 3.1 -15.656 1 96.94 101 ALA B CA 1
ATOM 5689 C C . ALA B 1 101 ? -2.379 3.572 -14.219 1 96.94 101 ALA B C 1
ATOM 5691 O O . ALA B 1 101 ? -1.311 3.412 -13.617 1 96.94 101 ALA B O 1
ATOM 5692 N N . GLU B 1 102 ? -3.439 4.082 -13.602 1 97.69 102 GLU B N 1
ATOM 5693 C CA . GLU B 1 102 ? -3.396 4.637 -12.25 1 97.69 102 GLU B CA 1
ATOM 5694 C C . GLU B 1 102 ? -3.209 3.537 -11.203 1 97.69 102 GLU B C 1
ATOM 5696 O O . GLU B 1 102 ? -2.9 3.818 -10.047 1 97.69 102 GLU B O 1
ATOM 5701 N N . LEU B 1 103 ? -3.348 2.297 -11.664 1 98.25 103 LEU B N 1
ATOM 5702 C CA . LEU B 1 103 ? -3.248 1.18 -10.727 1 98.25 103 LEU B CA 1
ATOM 5703 C C . LEU B 1 103 ? -1.965 0.39 -10.961 1 98.25 103 LEU B C 1
ATOM 5705 O O . LEU B 1 103 ? -1.782 -0.688 -10.391 1 98.25 103 LEU B O 1
ATOM 5709 N N . LYS B 1 104 ? -1.025 0.934 -11.719 1 97.69 104 LYS B N 1
ATOM 5710 C CA . LYS B 1 104 ? 0.201 0.216 -12.055 1 97.69 104 LYS B CA 1
ATOM 5711 C C . LYS B 1 104 ? 0.929 -0.249 -10.797 1 97.69 104 LYS B C 1
ATOM 5713 O O . LYS B 1 104 ? 1.325 -1.412 -10.695 1 97.69 104 LYS B O 1
ATOM 5718 N N . TYR B 1 105 ? 1.071 0.614 -9.812 1 98 105 TYR B N 1
ATOM 5719 C CA . TYR B 1 105 ? 1.827 0.298 -8.609 1 98 105 TYR B CA 1
ATOM 5720 C C . TYR B 1 105 ? 0.897 0.114 -7.414 1 98 105 TYR B C 1
ATOM 5722 O O . TYR B 1 105 ? 1.35 0.07 -6.266 1 98 105 TYR B O 1
ATOM 5730 N N . TYR B 1 106 ? -0.399 -0.012 -7.656 1 98.12 106 TYR B N 1
ATOM 5731 C CA . TYR B 1 106 ? -1.378 -0.046 -6.574 1 98.12 106 TYR B CA 1
ATOM 5732 C C . TYR B 1 106 ? -1.431 -1.426 -5.93 1 98.12 106 TYR B C 1
ATOM 5734 O O . TYR B 1 106 ? -1.536 -2.439 -6.625 1 98.12 106 TYR B O 1
ATOM 5742 N N . GLU B 1 107 ? -1.278 -1.518 -4.691 1 97.69 107 GLU B N 1
ATOM 5743 C CA . GLU B 1 107 ? -1.575 -2.65 -3.82 1 97.69 107 GLU B CA 1
ATOM 5744 C C . GLU B 1 107 ? -2.645 -2.291 -2.793 1 97.69 107 GLU B C 1
ATOM 5746 O O . GLU B 1 107 ? -2.482 -1.337 -2.029 1 97.69 107 GLU B O 1
ATOM 5751 N N . GLY B 1 108 ? -3.701 -2.904 -2.799 1 97.75 108 GLY B N 1
ATOM 5752 C CA . GLY B 1 108 ? -4.82 -2.566 -1.936 1 97.75 108 GLY B CA 1
ATOM 5753 C C . GLY B 1 108 ? -6.113 -3.26 -2.334 1 97.75 108 GLY B C 1
ATOM 5754 O O . GLY B 1 108 ? -6.09 -4.398 -2.805 1 97.75 108 GLY B O 1
ATOM 5755 N N . ASN B 1 109 ? -7.25 -2.611 -2.049 1 98.31 109 ASN B N 1
ATOM 5756 C CA . ASN B 1 109 ? -8.578 -3.213 -2.174 1 98.31 109 ASN B CA 1
ATOM 5757 C C . ASN B 1 109 ? -9.289 -2.746 -3.441 1 98.31 109 ASN B C 1
ATOM 5759 O O . ASN B 1 109 ? -9.383 -1.544 -3.697 1 98.31 109 ASN B O 1
ATOM 5763 N N . VAL B 1 110 ? -9.742 -3.611 -4.203 1 98.88 110 VAL B N 1
ATOM 5764 C CA . VAL B 1 110 ? -10.609 -3.367 -5.352 1 98.88 110 VAL B CA 1
ATOM 5765 C C . VAL B 1 110 ? -11.805 -4.32 -5.305 1 98.88 110 VAL B C 1
ATOM 5767 O O . VAL B 1 110 ? -11.648 -5.5 -4.992 1 98.88 110 VAL B O 1
ATOM 5770 N N . TRP B 1 111 ? -12.977 -3.811 -5.582 1 98.88 111 TRP B N 1
ATOM 5771 C CA . TRP B 1 111 ? -14.195 -4.602 -5.66 1 98.88 111 TRP B CA 1
ATOM 5772 C C . TRP B 1 111 ? -14.586 -4.859 -7.113 1 98.88 111 TRP B C 1
ATOM 5774 O O . TRP B 1 111 ? -14.445 -3.984 -7.969 1 98.88 111 TRP B O 1
ATOM 5784 N N . PHE B 1 112 ? -15.125 -5.992 -7.355 1 98.94 112 PHE B N 1
ATOM 5785 C CA . PHE B 1 112 ? -15.609 -6.387 -8.672 1 98.94 112 PHE B CA 1
ATOM 5786 C C . PHE B 1 112 ? -17.062 -6.859 -8.602 1 98.94 112 PHE B C 1
ATOM 5788 O O . PHE B 1 112 ? -17.453 -7.52 -7.637 1 98.94 112 PHE B O 1
ATOM 5795 N N . LYS B 1 113 ? -17.828 -6.594 -9.656 1 98.88 113 LYS B N 1
ATOM 5796 C CA . LYS B 1 113 ? -19.203 -7.047 -9.727 1 98.88 113 LYS B CA 1
ATOM 5797 C C . LYS B 1 113 ? -19.547 -7.562 -11.125 1 98.88 113 LYS B C 1
ATOM 5799 O O . LYS B 1 113 ? -19.188 -6.941 -12.125 1 98.88 113 LYS B O 1
ATOM 5804 N N . LYS B 1 114 ? -20.156 -8.656 -11.219 1 98.81 114 LYS B N 1
ATOM 5805 C CA . LYS B 1 114 ? -20.688 -9.25 -12.438 1 98.81 114 LYS B CA 1
ATOM 5806 C C . LYS B 1 114 ? -22.141 -9.656 -12.258 1 98.81 114 LYS B C 1
ATOM 5808 O O . LYS B 1 114 ? -22.484 -10.391 -11.328 1 98.81 114 LYS B O 1
ATOM 5813 N N . SER B 1 115 ? -23.031 -9.125 -13.078 1 98.62 115 SER B N 1
ATOM 5814 C CA . SER B 1 115 ? -24.422 -9.562 -13.133 1 98.62 115 SER B CA 1
ATOM 5815 C C . SER B 1 115 ? -24.609 -10.672 -14.156 1 98.62 115 SER B C 1
ATOM 5817 O O . SER B 1 115 ? -23.953 -10.672 -15.203 1 98.62 115 SER B O 1
ATOM 5819 N N . PHE B 1 116 ? -25.5 -11.602 -13.844 1 98.69 116 PHE B N 1
ATOM 5820 C CA . PHE B 1 116 ? -25.766 -12.688 -14.789 1 98.69 116 PHE B CA 1
ATOM 5821 C C . PHE B 1 116 ? -27.094 -13.352 -14.492 1 98.69 116 PHE B C 1
ATOM 5823 O O . PHE B 1 116 ? -27.641 -13.203 -13.398 1 98.69 116 PHE B O 1
ATOM 5830 N N . ASP B 1 117 ? -27.688 -13.969 -15.445 1 98.56 117 ASP B N 1
ATOM 5831 C CA . ASP B 1 117 ? -28.844 -14.867 -15.297 1 98.56 117 ASP B CA 1
ATOM 5832 C C . ASP B 1 117 ? -28.391 -16.328 -15.344 1 98.56 117 ASP B C 1
ATOM 5834 O O . ASP B 1 117 ? -27.344 -16.641 -15.898 1 98.56 117 ASP B O 1
ATOM 5838 N N . TYR B 1 118 ? -29.125 -17.125 -14.625 1 98.44 118 TYR B N 1
ATOM 5839 C CA . TYR B 1 118 ? -28.812 -18.547 -14.688 1 98.44 118 TYR B CA 1
ATOM 5840 C C . TYR B 1 118 ? -30.047 -19.391 -14.391 1 98.44 118 TYR B C 1
ATOM 5842 O O . TYR B 1 118 ? -30.641 -19.266 -13.32 1 98.44 118 TYR B O 1
ATOM 5850 N N . ASN B 1 119 ? -30.391 -20.234 -15.266 1 97.44 119 ASN B N 1
ATOM 5851 C CA . ASN B 1 119 ? -31.5 -21.172 -15.062 1 97.44 119 ASN B CA 1
ATOM 5852 C C . ASN B 1 119 ? -31 -22.547 -14.633 1 97.44 119 ASN B C 1
ATOM 5854 O O . ASN B 1 119 ? -30.703 -23.391 -15.477 1 97.44 119 ASN B O 1
ATOM 5858 N N . LEU B 1 120 ? -30.969 -22.719 -13.359 1 97.81 120 LEU B N 1
ATOM 5859 C CA . LEU B 1 120 ? -30.516 -23.984 -12.812 1 97.81 120 LEU B CA 1
ATOM 5860 C C . LEU B 1 120 ? -31.547 -25.078 -13.062 1 97.81 120 LEU B C 1
ATOM 5862 O O . LEU B 1 120 ? -32.719 -24.906 -12.75 1 97.81 120 LEU B O 1
ATOM 5866 N N . LYS B 1 121 ? -31.125 -26.172 -13.539 1 96.38 121 LYS B N 1
ATOM 5867 C CA . LYS B 1 121 ? -32.031 -27.297 -13.797 1 96.38 121 LYS B CA 1
ATOM 5868 C C . LYS B 1 121 ? -32.5 -27.953 -12.492 1 96.38 121 LYS B C 1
ATOM 5870 O O . LYS B 1 121 ? -31.766 -27.922 -11.492 1 96.38 121 LYS B O 1
ATOM 5875 N N . ASP B 1 122 ? -33.625 -28.609 -12.586 1 94.81 122 ASP B N 1
ATOM 5876 C CA . ASP B 1 122 ? -34.188 -29.266 -11.414 1 94.81 122 ASP B CA 1
ATOM 5877 C C . ASP B 1 122 ? -33.281 -30.375 -10.891 1 94.81 122 ASP B C 1
ATOM 5879 O O . ASP B 1 122 ? -32.719 -31.141 -11.68 1 94.81 122 ASP B O 1
ATOM 5883 N N . LYS B 1 123 ? -33.094 -30.391 -9.555 1 94.31 123 LYS B N 1
ATOM 5884 C CA . LYS B 1 123 ? -32.344 -31.406 -8.805 1 94.31 123 LYS B CA 1
ATOM 5885 C C . LYS B 1 123 ? -30.859 -31.328 -9.086 1 94.31 123 LYS B C 1
ATOM 5887 O O . LYS B 1 123 ? -30.125 -32.281 -8.789 1 94.31 123 LYS B O 1
ATOM 5892 N N . LYS B 1 124 ? -30.453 -30.297 -9.766 1 97.5 124 LYS B N 1
ATOM 5893 C CA . LYS B 1 124 ? -29.016 -30.094 -10 1 97.5 124 LYS B CA 1
ATOM 5894 C C . LYS B 1 124 ? -28.406 -29.203 -8.922 1 97.5 124 LYS B C 1
ATOM 5896 O O . LYS B 1 124 ? -29.125 -28.5 -8.203 1 97.5 124 LYS B O 1
ATOM 5901 N N . ARG B 1 125 ? -27.141 -29.328 -8.758 1 98 125 ARG B N 1
ATOM 5902 C CA . ARG B 1 125 ? -26.344 -28.484 -7.879 1 98 125 ARG B CA 1
ATOM 5903 C C . ARG B 1 125 ? -25.484 -27.516 -8.688 1 98 125 ARG B C 1
ATOM 5905 O O . ARG B 1 125 ? -25.141 -27.797 -9.836 1 98 125 ARG B O 1
ATOM 5912 N N . LEU B 1 126 ? -25.172 -26.328 -8.156 1 98.62 126 LEU B N 1
ATOM 5913 C CA . LEU B 1 126 ? -24.391 -25.312 -8.828 1 98.62 126 LEU B CA 1
ATOM 5914 C C . LEU B 1 126 ? -23.234 -24.844 -7.945 1 98.62 126 LEU B C 1
ATOM 5916 O O . LEU B 1 126 ? -23.406 -24.641 -6.742 1 98.62 126 LEU B O 1
ATOM 5920 N N . PHE B 1 127 ? -22.062 -24.75 -8.562 1 98.75 127 PHE B N 1
ATOM 5921 C CA . PHE B 1 127 ? -20.875 -24.312 -7.855 1 98.75 127 PHE B CA 1
ATOM 5922 C C . PHE B 1 127 ? -20.203 -23.141 -8.578 1 98.75 127 PHE B C 1
ATOM 5924 O O . PHE B 1 127 ? -20.188 -23.094 -9.812 1 98.75 127 PHE B O 1
ATOM 5931 N N . LEU B 1 128 ? -19.719 -22.172 -7.789 1 98.88 128 LEU B N 1
ATOM 5932 C CA . LEU B 1 128 ? -18.844 -21.125 -8.289 1 98.88 128 LEU B CA 1
ATOM 5933 C C . LEU B 1 128 ? -17.375 -21.531 -8.156 1 98.88 128 LEU B C 1
ATOM 5935 O O . LEU B 1 128 ? -16.906 -21.844 -7.062 1 98.88 128 LEU B O 1
ATOM 5939 N N . TYR B 1 129 ? -16.734 -21.594 -9.281 1 98.75 129 TYR B N 1
ATOM 5940 C CA . TYR B 1 129 ? -15.32 -21.938 -9.336 1 98.75 129 TYR B CA 1
ATOM 5941 C C . TYR B 1 129 ? -14.477 -20.734 -9.75 1 98.75 129 TYR B C 1
ATOM 5943 O O . TYR B 1 129 ? -14.719 -20.125 -10.797 1 98.75 129 TYR B O 1
ATOM 5951 N N . LEU B 1 130 ? -13.508 -20.375 -8.922 1 98.81 130 LEU B N 1
ATOM 5952 C CA . LEU B 1 130 ? -12.578 -19.281 -9.172 1 98.81 130 LEU B CA 1
ATOM 5953 C C . LEU B 1 130 ? -11.156 -19.797 -9.367 1 98.81 130 LEU B C 1
ATOM 5955 O O . LEU B 1 130 ? -10.57 -20.391 -8.453 1 98.81 130 LEU B O 1
ATOM 5959 N N . GLY B 1 131 ? -10.578 -19.484 -10.531 1 98.5 131 GLY B N 1
ATOM 5960 C CA . GLY B 1 131 ? -9.289 -20.047 -10.891 1 98.5 131 GLY B CA 1
ATOM 5961 C C . GLY B 1 131 ? -8.148 -19.5 -10.055 1 98.5 131 GLY B C 1
ATOM 5962 O O . GLY B 1 131 ? -7.156 -20.188 -9.812 1 98.5 131 GLY B O 1
ATOM 5963 N N . ALA B 1 132 ? -8.133 -18.25 -9.789 1 98.62 132 ALA B N 1
ATOM 5964 C CA . ALA B 1 132 ? -7.172 -17.609 -8.891 1 98.62 132 ALA B CA 1
ATOM 5965 C C . ALA B 1 132 ? -7.492 -16.125 -8.703 1 98.62 132 ALA B C 1
ATOM 5967 O O . ALA B 1 132 ? -7.895 -15.445 -9.648 1 98.62 132 ALA B O 1
ATOM 5968 N N . ILE B 1 133 ? -7.375 -15.703 -7.586 1 98.69 133 ILE B N 1
ATOM 5969 C CA . ILE B 1 133 ? -7.473 -14.297 -7.203 1 98.69 133 ILE B CA 1
ATOM 5970 C C . ILE B 1 133 ? -6.258 -13.906 -6.363 1 98.69 133 ILE B C 1
ATOM 5972 O O . ILE B 1 133 ? -5.883 -14.617 -5.43 1 98.69 133 ILE B O 1
ATOM 5976 N N . ASN B 1 134 ? -5.555 -12.891 -6.77 1 98.38 134 ASN B N 1
ATOM 5977 C CA . ASN B 1 134 ? -4.422 -12.391 -6 1 98.38 134 ASN B CA 1
ATOM 5978 C C . ASN B 1 134 ? -4.758 -11.086 -5.289 1 98.38 134 ASN B C 1
ATOM 5980 O O . ASN B 1 134 ? -4.953 -10.055 -5.938 1 98.38 134 ASN B O 1
ATOM 5984 N N . TYR B 1 135 ? -4.949 -11.203 -3.977 1 97.62 135 TYR B N 1
ATOM 5985 C CA . TYR B 1 135 ? -4.418 -12.227 -3.086 1 97.62 135 TYR B CA 1
ATOM 5986 C C . TYR B 1 135 ? -5.5 -12.75 -2.146 1 97.62 135 TYR B C 1
ATOM 5988 O O . TYR B 1 135 ? -5.836 -13.938 -2.172 1 97.62 135 TYR B O 1
ATOM 5996 N N . LYS B 1 136 ? -6.055 -11.883 -1.298 1 98.31 136 LYS B N 1
ATOM 5997 C CA . LYS B 1 136 ? -7.176 -12.227 -0.424 1 98.31 136 LYS B CA 1
ATOM 5998 C C . LYS B 1 136 ? -8.508 -11.883 -1.079 1 98.31 136 LYS B C 1
ATOM 6000 O O . LYS B 1 136 ? -8.664 -10.812 -1.666 1 98.31 136 LYS B O 1
ATOM 6005 N N . ALA B 1 137 ? -9.461 -12.789 -0.994 1 98.5 137 ALA B N 1
ATOM 6006 C CA . ALA B 1 137 ? -10.766 -12.578 -1.631 1 98.5 137 ALA B CA 1
ATOM 6007 C C . ALA B 1 137 ? -11.898 -12.812 -0.643 1 98.5 137 ALA B C 1
ATOM 6009 O O . ALA B 1 137 ? -11.875 -13.773 0.13 1 98.5 137 ALA B O 1
ATOM 6010 N N . ASP B 1 138 ? -12.789 -11.938 -0.544 1 98.75 138 ASP B N 1
ATOM 6011 C CA . ASP B 1 138 ? -14.125 -12.133 0.019 1 98.75 138 ASP B CA 1
ATOM 6012 C C . ASP B 1 138 ? -15.18 -12.227 -1.082 1 98.75 138 ASP B C 1
ATOM 6014 O O . ASP B 1 138 ? -15.344 -11.289 -1.862 1 98.75 138 ASP B O 1
ATOM 6018 N N . VAL B 1 139 ? -15.891 -13.312 -1.096 1 98.88 139 VAL B N 1
ATOM 6019 C CA . VAL B 1 139 ? -16.766 -13.602 -2.227 1 98.88 139 VAL B CA 1
ATOM 6020 C C . VAL B 1 139 ? -18.219 -13.609 -1.763 1 98.88 139 VAL B C 1
ATOM 6022 O O . VAL B 1 139 ? -18.562 -14.266 -0.771 1 98.88 139 VAL B O 1
ATOM 6025 N N . TYR B 1 140 ? -19.047 -12.836 -2.518 1 98.75 140 TYR B N 1
ATOM 6026 C CA . TYR B 1 140 ? -20.469 -12.719 -2.209 1 98.75 140 TYR B CA 1
ATOM 6027 C C . TYR B 1 140 ? -21.328 -13.016 -3.436 1 98.75 140 TYR B C 1
ATOM 6029 O O . TYR B 1 140 ? -20.984 -12.617 -4.551 1 98.75 140 TYR B O 1
ATOM 6037 N N . LEU B 1 141 ? -22.422 -13.734 -3.268 1 98.75 141 LEU B N 1
ATOM 6038 C CA . LEU B 1 141 ? -23.453 -13.914 -4.289 1 98.75 141 LEU B CA 1
ATOM 6039 C C . LEU B 1 141 ? -24.812 -13.461 -3.781 1 98.75 141 LEU B C 1
ATOM 6041 O O . LEU B 1 141 ? -25.266 -13.922 -2.734 1 98.75 141 LEU B O 1
ATOM 6045 N N . ASN B 1 142 ? -25.438 -12.578 -4.531 1 98.12 142 ASN B N 1
ATOM 6046 C CA . ASN B 1 142 ? -26.734 -12.031 -4.168 1 98.12 142 ASN B CA 1
ATOM 6047 C C . ASN B 1 142 ? -26.75 -11.555 -2.717 1 98.12 142 ASN B C 1
ATOM 6049 O O . ASN B 1 142 ? -27.703 -11.844 -1.977 1 98.12 142 ASN B O 1
ATOM 6053 N N . GLY B 1 143 ? -25.656 -10.891 -2.307 1 97.19 143 GLY B N 1
ATOM 6054 C CA . GLY B 1 143 ? -25.578 -10.242 -1.005 1 97.19 143 GLY B CA 1
ATOM 6055 C C . GLY B 1 143 ? -25.156 -11.195 0.106 1 97.19 143 GLY B C 1
ATOM 6056 O O . GLY B 1 143 ? -24.938 -10.766 1.241 1 97.19 143 GLY B O 1
ATOM 6057 N N . LYS B 1 144 ? -25.016 -12.453 -0.221 1 96.88 144 LYS B N 1
ATOM 6058 C CA . LYS B 1 144 ? -24.656 -13.445 0.788 1 96.88 144 LYS B CA 1
ATOM 6059 C C . LYS B 1 144 ? -23.188 -13.836 0.683 1 96.88 144 LYS B C 1
ATOM 6061 O O . LYS B 1 144 ? -22.688 -14.117 -0.41 1 96.88 144 LYS B O 1
ATOM 6066 N N . LYS B 1 145 ? -22.5 -13.906 1.804 1 97.56 145 LYS B N 1
ATOM 6067 C CA . LYS B 1 145 ? -21.094 -14.312 1.836 1 97.56 145 LYS B CA 1
ATOM 6068 C C . LYS B 1 145 ? -20.938 -15.805 1.562 1 97.56 145 LYS B C 1
ATOM 6070 O O . LYS B 1 145 ? -21.594 -16.625 2.207 1 97.56 145 LYS B O 1
ATOM 6075 N N . LEU B 1 146 ? -20.156 -16.078 0.628 1 98.19 146 LEU B N 1
ATOM 6076 C CA . LEU B 1 146 ? -19.844 -17.484 0.339 1 98.19 146 LEU B CA 1
ATOM 6077 C C . LEU B 1 146 ? -18.625 -17.938 1.146 1 98.19 146 LEU B C 1
ATOM 6079 O O . LEU B 1 146 ? -18.609 -19.078 1.646 1 98.19 146 LEU B O 1
ATOM 6083 N N . GLY B 1 147 ? -17.609 -17.094 1.254 1 97.81 147 GLY B N 1
ATOM 6084 C CA . GLY B 1 147 ? -16.406 -17.406 1.998 1 97.81 147 GLY B CA 1
ATOM 6085 C C . GLY B 1 147 ? -15.242 -16.484 1.679 1 97.81 147 GLY B C 1
ATOM 6086 O O . GLY B 1 147 ? -15.422 -15.461 1.011 1 97.81 147 GLY B O 1
ATOM 6087 N N . THR B 1 148 ? -14.094 -16.766 2.303 1 97.88 148 THR B N 1
ATOM 6088 C CA . THR B 1 148 ? -12.852 -16.047 2.088 1 97.88 148 THR B CA 1
ATOM 6089 C C . THR B 1 148 ? -11.758 -16.984 1.598 1 97.88 148 THR B C 1
ATOM 6091 O O . THR B 1 148 ? -11.758 -18.172 1.927 1 97.88 148 THR B O 1
ATOM 6094 N N . HIS B 1 149 ? -10.906 -16.484 0.794 1 97.94 149 HIS B N 1
ATOM 6095 C CA . HIS B 1 149 ? -9.773 -17.25 0.293 1 97.94 149 HIS B CA 1
ATOM 6096 C C . HIS B 1 149 ? -8.477 -16.453 0.384 1 97.94 149 HIS B C 1
ATOM 6098 O O . HIS B 1 149 ? -8.477 -15.234 0.147 1 97.94 149 HIS B O 1
ATOM 6104 N N . GLU B 1 150 ? -7.383 -17.109 0.748 1 97.5 150 GLU B N 1
ATOM 6105 C CA . GLU B 1 150 ? -6.035 -16.547 0.746 1 97.5 150 GLU B CA 1
ATOM 6106 C C . GLU B 1 150 ? -5.086 -17.375 -0.107 1 97.5 150 GLU B C 1
ATOM 6108 O O . GLU B 1 150 ? -5.035 -18.609 0.034 1 97.5 150 GLU B O 1
ATOM 6113 N N . GLY B 1 151 ? -4.273 -16.766 -0.934 1 97.44 151 GLY B N 1
ATOM 6114 C CA . GLY B 1 151 ? -3.383 -17.375 -1.903 1 97.44 151 GLY B CA 1
ATOM 6115 C C . GLY B 1 151 ? -3.572 -16.844 -3.312 1 97.44 151 GLY B C 1
ATOM 6116 O O . GLY B 1 151 ? -4.703 -16.734 -3.791 1 97.44 151 GLY B O 1
ATOM 6117 N N . GLY B 1 152 ? -2.615 -16.562 -4.02 1 97.69 152 GLY B N 1
ATOM 6118 C CA . GLY B 1 152 ? -2.729 -15.758 -5.223 1 97.69 152 GLY B CA 1
ATOM 6119 C C . GLY B 1 152 ? -2.762 -16.578 -6.496 1 97.69 152 GLY B C 1
ATOM 6120 O O . GLY B 1 152 ? -3.033 -16.062 -7.574 1 97.69 152 GLY B O 1
ATOM 6121 N N . PHE B 1 153 ? -2.594 -17.984 -6.363 1 98 153 PHE B N 1
ATOM 6122 C CA . PHE B 1 153 ? -2.279 -18.688 -7.602 1 98 153 PHE B CA 1
ATOM 6123 C C . PHE B 1 153 ? -3.082 -19.984 -7.715 1 98 153 PHE B C 1
ATOM 6125 O O . PHE B 1 153 ? -2.93 -20.734 -8.68 1 98 153 PHE B O 1
ATOM 6132 N N . THR B 1 154 ? -3.943 -20.297 -6.754 1 98.06 154 THR B N 1
ATOM 6133 C CA . THR B 1 154 ? -4.641 -21.578 -6.734 1 98.06 154 THR B CA 1
ATOM 6134 C C . THR B 1 154 ? -6.152 -21.375 -6.805 1 98.06 154 THR B C 1
ATOM 6136 O O . THR B 1 154 ? -6.66 -20.328 -6.418 1 98.06 154 THR B O 1
ATOM 6139 N N . PRO B 1 155 ? -6.859 -22.359 -7.266 1 98.44 155 PRO B N 1
ATOM 6140 C CA . PRO B 1 155 ? -8.32 -22.25 -7.379 1 98.44 155 PRO B CA 1
ATOM 6141 C C . PRO B 1 155 ? -9.031 -22.578 -6.066 1 98.44 155 PRO B C 1
ATOM 6143 O O . PRO B 1 155 ? -8.43 -23.141 -5.152 1 98.44 155 PRO B O 1
ATOM 6146 N N . PHE B 1 156 ? -10.25 -22.188 -5.992 1 98.44 156 PHE B N 1
ATOM 6147 C CA . PHE B 1 156 ? -11.188 -22.531 -4.926 1 98.44 156 PHE B CA 1
ATOM 6148 C C . PHE B 1 156 ? -12.625 -22.453 -5.426 1 98.44 156 PHE B C 1
ATOM 6150 O O . PHE B 1 156 ? -12.883 -21.906 -6.496 1 98.44 156 PHE B O 1
ATOM 6157 N N . ASN B 1 157 ? -13.547 -23.094 -4.766 1 98.62 157 ASN B N 1
ATOM 6158 C CA . ASN B 1 157 ? -14.938 -23.094 -5.211 1 98.62 157 ASN B CA 1
ATOM 6159 C C . ASN B 1 157 ? -15.906 -23.094 -4.027 1 98.62 157 ASN B C 1
ATOM 6161 O O . ASN B 1 157 ? -15.523 -23.453 -2.91 1 98.62 157 ASN B O 1
ATOM 6165 N N . TYR B 1 158 ? -17.109 -22.625 -4.273 1 98.5 158 TYR B N 1
ATOM 6166 C CA . TYR B 1 158 ? -18.219 -22.594 -3.332 1 98.5 158 TYR B CA 1
ATOM 6167 C C . TYR B 1 158 ? -19.5 -23.141 -3.965 1 98.5 158 TYR B C 1
ATOM 6169 O O . TYR B 1 158 ? -19.781 -22.875 -5.137 1 98.5 158 TYR B O 1
ATOM 6177 N N . GLU B 1 159 ? -20.297 -23.891 -3.191 1 98.5 159 GLU B N 1
ATOM 6178 C CA . GLU B 1 159 ? -21.625 -24.25 -3.666 1 98.5 159 GLU B CA 1
ATOM 6179 C C . GLU B 1 159 ? -22.594 -23.078 -3.564 1 98.5 159 GLU B C 1
ATOM 6181 O O . GLU B 1 159 ? -22.641 -22.391 -2.541 1 98.5 159 GLU B O 1
ATOM 6186 N N . VAL B 1 160 ? -23.344 -22.859 -4.637 1 98.5 160 VAL B N 1
ATOM 6187 C CA . VAL B 1 160 ? -24.219 -21.703 -4.637 1 98.5 160 VAL B CA 1
ATOM 6188 C C . VAL B 1 160 ? -25.641 -22.125 -5.008 1 98.5 160 VAL B C 1
ATOM 6190 O O . VAL B 1 160 ? -26.469 -21.281 -5.367 1 98.5 160 VAL B O 1
ATOM 6193 N N . THR B 1 161 ? -26 -23.328 -4.895 1 98.31 161 THR B N 1
ATOM 6194 C CA . THR B 1 161 ? -27.266 -23.938 -5.305 1 98.31 161 THR B CA 1
ATOM 6195 C C . THR B 1 161 ? -28.438 -23.203 -4.672 1 98.31 161 THR B C 1
ATOM 6197 O O . THR B 1 161 ? -29.438 -22.906 -5.352 1 98.31 161 THR B O 1
ATOM 6200 N N . SER B 1 162 ? -28.359 -22.922 -3.406 1 97.62 162 SER B N 1
ATOM 6201 C CA . SER B 1 162 ? -29.484 -22.375 -2.656 1 97.62 162 SER B CA 1
ATOM 6202 C C . SER B 1 162 ? -29.578 -20.859 -2.812 1 97.62 162 SER B C 1
ATOM 6204 O O . SER B 1 162 ? -30.562 -20.234 -2.385 1 97.62 162 SER B O 1
ATOM 6206 N N . ILE B 1 163 ? -28.625 -20.266 -3.426 1 97.81 163 ILE B N 1
ATOM 6207 C CA . ILE B 1 163 ? -28.531 -18.812 -3.449 1 97.81 163 ILE B CA 1
ATOM 6208 C C . ILE B 1 163 ? -28.906 -18.297 -4.836 1 97.81 163 ILE B C 1
ATOM 6210 O O . ILE B 1 163 ? -29.484 -17.219 -4.969 1 97.81 163 ILE B O 1
ATOM 6214 N N . VAL B 1 164 ? -28.562 -19.031 -5.895 1 98.31 164 VAL B N 1
ATOM 6215 C CA . VAL B 1 164 ? -28.719 -18.578 -7.277 1 98.31 164 VAL B CA 1
ATOM 6216 C C . VAL B 1 164 ? -30.203 -18.422 -7.609 1 98.31 164 VAL B C 1
ATOM 6218 O O . VAL B 1 164 ? -31.031 -19.172 -7.105 1 98.31 164 VAL B O 1
ATOM 6221 N N . GLN B 1 165 ? -30.453 -17.469 -8.453 1 97.75 165 GLN B N 1
ATOM 6222 C CA . GLN B 1 165 ? -31.781 -17.188 -8.977 1 97.75 165 GLN B CA 1
ATOM 6223 C C . GLN B 1 165 ? -31.812 -17.266 -10.5 1 97.75 165 GLN B C 1
ATOM 6225 O O . GLN B 1 165 ? -30.766 -17.172 -11.148 1 97.75 165 GLN B O 1
ATOM 6230 N N . PRO B 1 166 ? -33 -17.516 -11.023 1 97.94 166 PRO B N 1
ATOM 6231 C CA . PRO B 1 166 ? -33.062 -17.594 -12.484 1 97.94 166 PRO B CA 1
ATOM 6232 C C . PRO B 1 166 ? -32.656 -16.297 -13.164 1 97.94 166 PRO B C 1
ATOM 6234 O O . PRO B 1 166 ? -32.031 -16.328 -14.234 1 97.94 166 PRO B O 1
ATOM 6237 N N . LYS B 1 167 ? -32.969 -15.203 -12.547 1 98 167 LYS B N 1
ATOM 6238 C CA . LYS B 1 167 ? -32.625 -13.906 -13.117 1 98 167 LYS B CA 1
ATOM 6239 C C . LYS B 1 167 ? -32.094 -12.953 -12.055 1 98 167 LYS B C 1
ATOM 6241 O O . LYS B 1 167 ? -32.406 -13.078 -10.875 1 98 167 LYS B O 1
ATOM 6246 N N . GLY B 1 168 ? -31.25 -12.062 -12.578 1 97.62 168 GLY B N 1
ATOM 6247 C CA . GLY B 1 168 ? -30.859 -10.922 -11.758 1 97.62 168 GLY B CA 1
ATOM 6248 C C . GLY B 1 168 ? -29.812 -11.266 -10.719 1 97.62 168 GLY B C 1
ATOM 6249 O O . GLY B 1 168 ? -29.734 -10.617 -9.672 1 97.62 168 GLY B O 1
ATOM 6250 N N . ASN B 1 169 ? -28.984 -12.336 -10.938 1 98.75 169 ASN B N 1
ATOM 6251 C CA . ASN B 1 169 ? -27.906 -12.648 -10.008 1 98.75 169 ASN B CA 1
ATOM 6252 C C . ASN B 1 169 ? -26.781 -11.625 -10.102 1 98.75 169 ASN B C 1
ATOM 6254 O O . ASN B 1 169 ? -26.531 -11.062 -11.172 1 98.75 169 ASN B O 1
ATOM 6258 N N . TYR B 1 170 ? -26.109 -11.352 -8.984 1 98.69 170 TYR B N 1
ATOM 6259 C CA . TYR B 1 170 ? -24.891 -10.547 -9.016 1 98.69 170 TYR B CA 1
ATOM 6260 C C . TYR B 1 170 ? -23.812 -11.148 -8.117 1 98.69 170 TYR B C 1
ATOM 6262 O O . TYR B 1 170 ? -24.094 -11.516 -6.969 1 98.69 170 TYR B O 1
ATOM 6270 N N . LEU B 1 171 ? -22.703 -11.352 -8.688 1 98.88 171 LEU B N 1
ATOM 6271 C CA . LEU B 1 171 ? -21.5 -11.781 -7.977 1 98.88 171 LEU B CA 1
ATOM 6272 C C . LEU B 1 171 ? -20.609 -10.586 -7.629 1 98.88 171 LEU B C 1
ATOM 6274 O O . LEU B 1 171 ? -20.297 -9.766 -8.492 1 98.88 171 LEU B O 1
ATOM 6278 N N . VAL B 1 172 ? -20.312 -10.367 -6.34 1 98.94 172 VAL B N 1
ATOM 6279 C CA . VAL B 1 172 ? -19.422 -9.305 -5.879 1 98.94 172 VAL B CA 1
ATOM 6280 C C . VAL B 1 172 ? -18.203 -9.914 -5.168 1 98.94 172 VAL B C 1
ATOM 6282 O O . VAL B 1 172 ? -18.359 -10.766 -4.289 1 98.94 172 VAL B O 1
ATOM 6285 N N . ILE B 1 173 ? -17.016 -9.523 -5.57 1 98.94 173 ILE B N 1
ATOM 6286 C CA . ILE B 1 173 ? -15.781 -10.047 -4.984 1 98.94 173 ILE B CA 1
ATOM 6287 C C . ILE B 1 173 ? -14.898 -8.891 -4.523 1 98.94 173 ILE B C 1
ATOM 6289 O O . ILE B 1 173 ? -14.594 -7.984 -5.305 1 98.94 173 ILE B O 1
ATOM 6293 N N . LYS B 1 174 ? -14.531 -8.828 -3.26 1 98.94 174 LYS B N 1
ATOM 6294 C CA . LYS B 1 174 ? -13.5 -7.938 -2.736 1 98.94 174 LYS B CA 1
ATOM 6295 C C . LYS B 1 174 ? -12.117 -8.578 -2.848 1 98.94 174 LYS B C 1
ATOM 6297 O O . LYS B 1 174 ? -11.891 -9.672 -2.328 1 98.94 174 LYS B O 1
ATOM 6302 N N . VAL B 1 175 ? -11.242 -7.934 -3.547 1 98.88 175 VAL B N 1
ATOM 6303 C CA . VAL B 1 175 ? -9.875 -8.422 -3.717 1 98.88 175 VAL B CA 1
ATOM 6304 C C . VAL B 1 175 ? -8.898 -7.48 -3.027 1 98.88 175 VAL B C 1
ATOM 6306 O O . VAL B 1 175 ? -8.992 -6.258 -3.18 1 98.88 175 VAL B O 1
ATOM 6309 N N . ASP B 1 176 ? -8.031 -8.008 -2.221 1 98.56 176 ASP B N 1
ATOM 6310 C CA . ASP B 1 176 ? -6.977 -7.262 -1.534 1 98.56 176 ASP B CA 1
ATOM 6311 C C . ASP B 1 176 ? -5.602 -7.875 -1.807 1 98.56 176 ASP B C 1
ATOM 6313 O O . ASP B 1 176 ? -5.262 -8.922 -1.249 1 98.56 176 ASP B O 1
ATOM 6317 N N . ASN B 1 177 ? -4.746 -7.191 -2.654 1 98.25 177 ASN B N 1
ATOM 6318 C CA . ASN B 1 177 ? -3.441 -7.762 -2.975 1 98.25 177 ASN B CA 1
ATOM 6319 C C . ASN B 1 177 ? -2.334 -7.141 -2.127 1 98.25 177 ASN B C 1
ATOM 6321 O O . ASN B 1 177 ? -1.157 -7.223 -2.482 1 98.25 177 ASN B O 1
ATOM 6325 N N . THR B 1 178 ? -2.73 -6.414 -1.041 1 97.44 178 THR B N 1
ATOM 6326 C CA . THR B 1 178 ? -1.724 -5.902 -0.116 1 97.44 178 THR B CA 1
ATOM 6327 C C . THR B 1 178 ? -0.812 -7.027 0.365 1 97.44 178 THR B C 1
ATOM 6329 O O . THR B 1 178 ? -1.288 -8.094 0.766 1 97.44 178 THR B O 1
ATOM 6332 N N . ARG B 1 179 ? 0.514 -6.797 0.422 1 97 179 ARG B N 1
ATOM 6333 C CA . ARG B 1 179 ? 1.463 -7.809 0.872 1 97 179 ARG B CA 1
ATOM 6334 C C . ARG B 1 179 ? 1.619 -7.777 2.389 1 97 179 ARG B C 1
ATOM 6336 O O . ARG B 1 179 ? 1.674 -6.703 2.99 1 97 179 ARG B O 1
ATOM 6343 N N . HIS B 1 180 ? 1.787 -8.945 2.973 1 96.69 180 HIS B N 1
ATOM 6344 C CA . HIS B 1 180 ? 2.049 -9.086 4.402 1 96.69 180 HIS B CA 1
ATOM 6345 C C . HIS B 1 180 ? 3.199 -10.047 4.66 1 96.69 180 HIS B C 1
ATOM 6347 O O . HIS B 1 180 ? 3.424 -10.977 3.881 1 96.69 180 HIS B O 1
ATOM 6353 N N . LYS B 1 181 ? 3.848 -9.852 5.75 1 95.75 181 LYS B N 1
ATOM 6354 C CA . LYS B 1 181 ? 5.027 -10.641 6.094 1 95.75 181 LYS B CA 1
ATOM 6355 C C . LYS B 1 181 ? 4.668 -12.109 6.297 1 95.75 181 LYS B C 1
ATOM 6357 O O . LYS B 1 181 ? 5.48 -12.992 6.027 1 95.75 181 LYS B O 1
ATOM 6362 N N . GLU B 1 182 ? 3.455 -12.359 6.715 1 97.25 182 GLU B N 1
ATOM 6363 C CA . GLU B 1 182 ? 3.064 -13.719 7.07 1 97.25 182 GLU B CA 1
ATOM 6364 C C . GLU B 1 182 ? 2.523 -14.469 5.863 1 97.25 182 GLU B C 1
ATOM 6366 O O . GLU B 1 182 ? 2.25 -15.672 5.941 1 97.25 182 GLU B O 1
ATOM 6371 N N . ASP B 1 183 ? 2.324 -13.781 4.75 1 97.88 183 ASP B N 1
ATOM 6372 C CA . ASP B 1 183 ? 1.729 -14.398 3.566 1 97.88 183 ASP B CA 1
ATOM 6373 C C . ASP B 1 183 ? 2.744 -15.266 2.834 1 97.88 183 ASP B C 1
ATOM 6375 O O . ASP B 1 183 ? 3.938 -15.234 3.137 1 97.88 183 ASP B O 1
ATOM 6379 N N . VAL B 1 184 ? 2.258 -16.156 1.892 1 98.38 184 VAL B N 1
ATOM 6380 C CA . VAL B 1 184 ? 3.051 -16.953 0.959 1 98.38 184 VAL B CA 1
ATOM 6381 C C . VAL B 1 184 ? 2.623 -16.656 -0.474 1 98.38 184 VAL B C 1
ATOM 6383 O O . VAL B 1 184 ? 1.535 -17.047 -0.901 1 98.38 184 VAL B O 1
ATOM 6386 N N . PRO B 1 185 ? 3.494 -15.883 -1.224 1 97.38 185 PRO B N 1
ATOM 6387 C CA . PRO B 1 185 ? 4.809 -15.375 -0.828 1 97.38 185 PRO B CA 1
ATOM 6388 C C . PRO B 1 185 ? 4.719 -14.234 0.183 1 97.38 185 PRO B C 1
ATOM 6390 O O . PRO B 1 185 ? 3.619 -13.789 0.523 1 97.38 185 PRO B O 1
ATOM 6393 N N . THR B 1 186 ? 5.914 -13.867 0.673 1 96.06 186 THR B N 1
ATOM 6394 C CA . THR B 1 186 ? 6.051 -12.82 1.673 1 96.06 186 THR B CA 1
ATOM 6395 C C . THR B 1 186 ? 6.129 -11.445 1.008 1 96.06 186 THR B C 1
ATOM 6397 O O . THR B 1 186 ? 5.629 -11.258 -0.104 1 96.06 186 THR B O 1
ATOM 6400 N N . VAL B 1 187 ? 6.715 -10.383 1.616 1 95.56 187 VAL B N 1
ATOM 6401 C CA . VAL B 1 187 ? 6.59 -8.984 1.235 1 95.56 187 VAL B CA 1
ATOM 6402 C C . VAL B 1 187 ? 7.566 -8.664 0.107 1 95.56 187 VAL B C 1
ATOM 6404 O O . VAL B 1 187 ? 7.48 -7.602 -0.517 1 95.56 187 VAL B O 1
ATOM 6407 N N . ASN B 1 188 ? 8.555 -9.516 -0.187 1 94.19 188 ASN B N 1
ATOM 6408 C CA . ASN B 1 188 ? 9.484 -9.219 -1.265 1 94.19 188 ASN B CA 1
ATOM 6409 C C . ASN B 1 188 ? 9.688 -10.414 -2.188 1 94.19 188 ASN B C 1
ATOM 6411 O O . ASN B 1 188 ? 9.852 -11.539 -1.719 1 94.19 188 ASN B O 1
ATOM 6415 N N . THR B 1 189 ? 9.523 -10.25 -3.424 1 95.5 189 THR B N 1
ATOM 6416 C CA . THR B 1 189 ? 9.75 -11.18 -4.527 1 95.5 189 THR B CA 1
ATOM 6417 C C . THR B 1 189 ? 10.555 -10.508 -5.641 1 95.5 189 THR B C 1
ATOM 6419 O O . THR B 1 189 ? 10.789 -9.297 -5.598 1 95.5 189 THR B O 1
ATOM 6422 N N . ASP B 1 190 ? 11.031 -11.25 -6.559 1 96.38 190 ASP B N 1
ATOM 6423 C CA . ASP B 1 190 ? 11.664 -10.672 -7.738 1 96.38 190 ASP B CA 1
ATOM 6424 C C . ASP B 1 190 ? 10.75 -10.758 -8.953 1 96.38 190 ASP B C 1
ATOM 6426 O O . ASP B 1 190 ? 11.219 -10.953 -10.078 1 96.38 190 ASP B O 1
ATOM 6430 N N . TRP B 1 191 ? 9.469 -10.852 -8.781 1 97.06 191 TRP B N 1
ATOM 6431 C CA . TRP B 1 191 ? 8.461 -10.758 -9.836 1 97.06 191 TRP B CA 1
ATOM 6432 C C . TRP B 1 191 ? 7.34 -9.812 -9.43 1 97.06 191 TRP B C 1
ATOM 6434 O O . TRP B 1 191 ? 7.172 -9.508 -8.242 1 97.06 191 TRP B O 1
ATOM 6444 N N . TRP B 1 192 ? 6.68 -9.297 -10.375 1 96.31 192 TRP B N 1
ATOM 6445 C CA . TRP B 1 192 ? 5.59 -8.367 -10.117 1 96.31 192 TRP B CA 1
ATOM 6446 C C . TRP B 1 192 ? 4.406 -9.07 -9.469 1 96.31 192 TRP B C 1
ATOM 6448 O O . TRP B 1 192 ? 3.953 -10.109 -9.953 1 96.31 192 TRP B O 1
ATOM 6458 N N . ASN B 1 193 ? 3.934 -8.586 -8.359 1 92 193 ASN B N 1
ATOM 6459 C CA . ASN B 1 193 ? 2.775 -9.148 -7.668 1 92 193 ASN B CA 1
ATOM 6460 C C . ASN B 1 193 ? 1.47 -8.578 -8.211 1 92 193 ASN B C 1
ATOM 6462 O O . ASN B 1 193 ? 0.759 -7.855 -7.508 1 92 193 ASN B O 1
ATOM 6466 N N . TYR B 1 194 ? 1.01 -8.992 -9.367 1 97.44 194 TYR B N 1
ATOM 6467 C CA . TYR B 1 194 ? -0.193 -8.508 -10.039 1 97.44 194 TYR B CA 1
ATOM 6468 C C . TYR B 1 194 ? -1.427 -8.727 -9.172 1 97.44 194 TYR B C 1
ATOM 6470 O O . TYR B 1 194 ? -1.6 -9.797 -8.586 1 97.44 194 TYR B O 1
ATOM 6478 N N . GLY B 1 195 ? -2.264 -7.684 -9.07 1 98.19 195 GLY B N 1
ATOM 6479 C CA . GLY B 1 195 ? -3.508 -7.824 -8.328 1 98.19 195 GLY B CA 1
ATOM 6480 C C . GLY B 1 195 ? -4.719 -7.992 -9.227 1 98.19 195 GLY B C 1
ATOM 6481 O O . GLY B 1 195 ? -4.785 -7.406 -10.305 1 98.19 195 GLY B O 1
ATOM 6482 N N . GLY B 1 196 ? -5.68 -8.812 -8.734 1 98.31 196 GLY B N 1
ATOM 6483 C CA . GLY B 1 196 ? -6.926 -8.953 -9.477 1 98.31 196 GLY B CA 1
ATOM 6484 C C . GLY B 1 196 ? -7.426 -10.383 -9.539 1 98.31 196 GLY B C 1
ATOM 6485 O O . GLY B 1 196 ? -6.898 -11.258 -8.852 1 98.31 196 GLY B O 1
ATOM 6486 N N . ILE B 1 197 ? -8.492 -10.578 -10.25 1 98.81 197 ILE B N 1
ATOM 6487 C CA . ILE B 1 197 ? -8.992 -11.898 -10.641 1 98.81 197 ILE B CA 1
ATOM 6488 C C . ILE B 1 197 ? -8.273 -12.367 -11.898 1 98.81 197 ILE B C 1
ATOM 6490 O O . ILE B 1 197 ? -8.703 -12.062 -13.016 1 98.81 197 ILE B O 1
ATOM 6494 N N . THR B 1 198 ? -7.242 -13.078 -11.648 1 98.38 198 THR B N 1
ATOM 6495 C CA . THR B 1 198 ? -6.246 -13.25 -12.695 1 98.38 198 THR B CA 1
ATOM 6496 C C . THR B 1 198 ? -6.535 -14.5 -13.523 1 98.38 198 THR B C 1
ATOM 6498 O O . THR B 1 198 ? -5.902 -14.734 -14.555 1 98.38 198 THR B O 1
ATOM 6501 N N . ARG B 1 199 ? -7.426 -15.344 -13.062 1 98.56 199 ARG B N 1
ATOM 6502 C CA . ARG B 1 199 ? -7.793 -16.547 -13.797 1 98.56 199 ARG B CA 1
ATOM 6503 C C . ARG B 1 199 ? -9.305 -16.688 -13.906 1 98.56 199 ARG B C 1
ATOM 6505 O O . ARG B 1 199 ? -10.047 -15.797 -13.484 1 98.56 199 ARG B O 1
ATOM 6512 N N . ASP B 1 200 ? -9.844 -17.719 -14.523 1 98.62 200 ASP B N 1
ATOM 6513 C CA . ASP B 1 200 ? -11.227 -17.844 -14.977 1 98.62 200 ASP B CA 1
ATOM 6514 C C . ASP B 1 200 ? -12.195 -17.844 -13.797 1 98.62 200 ASP B C 1
ATOM 6516 O O . ASP B 1 200 ? -11.859 -18.328 -12.711 1 98.62 200 ASP B O 1
ATOM 6520 N N . VAL B 1 201 ? -13.305 -17.297 -13.984 1 98.88 201 VAL B N 1
ATOM 6521 C CA . VAL B 1 201 ? -14.484 -17.406 -13.133 1 98.88 201 VAL B CA 1
ATOM 6522 C C . VAL B 1 201 ? -15.562 -18.234 -13.828 1 98.88 201 VAL B C 1
ATOM 6524 O O . VAL B 1 201 ? -16.031 -17.875 -14.906 1 98.88 201 VAL B O 1
ATOM 6527 N N . THR B 1 202 ? -15.938 -19.359 -13.172 1 98.31 202 THR B N 1
ATOM 6528 C CA . THR B 1 202 ? -16.781 -20.328 -13.867 1 98.31 202 THR B CA 1
ATOM 6529 C C . THR B 1 202 ? -17.844 -20.891 -12.922 1 98.31 202 THR B C 1
ATOM 6531 O O . THR B 1 202 ? -17.594 -21.047 -11.727 1 98.31 202 THR B O 1
ATOM 6534 N N . LEU B 1 203 ? -19.062 -21.078 -13.531 1 98.81 203 LEU B N 1
ATOM 6535 C CA . LEU B 1 203 ? -20.078 -21.859 -12.844 1 98.81 203 LEU B CA 1
ATOM 6536 C C . LEU B 1 203 ? -20.016 -23.328 -13.297 1 98.81 203 LEU B C 1
ATOM 6538 O O . LEU B 1 203 ? -19.844 -23.609 -14.484 1 98.81 203 LEU B O 1
ATOM 6542 N N . ILE B 1 204 ? -20.172 -24.219 -12.312 1 98.69 204 ILE B N 1
ATOM 6543 C CA . ILE B 1 204 ? -20.188 -25.656 -12.586 1 98.69 204 ILE B CA 1
ATOM 6544 C C . ILE B 1 204 ? -21.547 -26.234 -12.195 1 98.69 204 ILE B C 1
ATOM 6546 O O . ILE B 1 204 ? -21.969 -26.125 -11.031 1 98.69 204 ILE B O 1
ATOM 6550 N N . GLU B 1 205 ? -22.234 -26.812 -13.109 1 98.5 205 GLU B N 1
ATOM 6551 C CA . GLU B 1 205 ? -23.5 -27.469 -12.828 1 98.5 205 GLU B CA 1
ATOM 6552 C C . GLU B 1 205 ? -23.312 -28.984 -12.695 1 98.5 205 GLU B C 1
ATOM 6554 O O . GLU B 1 205 ? -22.766 -29.625 -13.594 1 98.5 205 GLU B O 1
ATOM 6559 N N . GLU B 1 206 ? -23.719 -29.562 -11.57 1 97.69 206 GLU B N 1
ATOM 6560 C CA . GLU B 1 206 ? -23.516 -30.984 -11.289 1 97.69 206 GLU B CA 1
ATOM 6561 C C . GLU B 1 206 ? -24.797 -31.656 -10.805 1 97.69 206 GLU B C 1
ATOM 6563 O O . GLU B 1 206 ? -25.75 -30.969 -10.438 1 97.69 206 GLU B O 1
ATOM 6568 N N . GLU B 1 207 ? -24.812 -33 -10.805 1 96.5 207 GLU B N 1
ATOM 6569 C CA . GLU B 1 207 ? -25.875 -33.812 -10.211 1 96.5 207 GLU B CA 1
ATOM 6570 C C . GLU B 1 207 ? -25.844 -33.719 -8.688 1 96.5 207 GLU B C 1
ATOM 6572 O O . GLU B 1 207 ? -24.891 -33.188 -8.109 1 96.5 207 GLU B O 1
ATOM 6577 N N . ALA B 1 208 ? -26.859 -34.281 -8.062 1 95.5 208 ALA B N 1
ATOM 6578 C CA . ALA B 1 208 ? -26.922 -34.312 -6.602 1 95.5 208 ALA B CA 1
ATOM 6579 C C . ALA B 1 208 ? -25.672 -34.938 -6 1 95.5 208 ALA B C 1
ATOM 6581 O O . ALA B 1 208 ? -25.156 -34.469 -4.98 1 95.5 208 ALA B O 1
ATOM 6582 N N . SER B 1 209 ? -25.328 -36.031 -6.633 1 95.88 209 SER B N 1
ATOM 6583 C CA . SER B 1 209 ? -24.062 -36.688 -6.352 1 95.88 209 SER B CA 1
ATOM 6584 C C . SER B 1 209 ? -23.172 -36.719 -7.598 1 95.88 209 SER B C 1
ATOM 6586 O O . SER B 1 209 ? -23.672 -36.969 -8.703 1 95.88 209 SER B O 1
ATOM 6588 N N . PHE B 1 210 ? -21.922 -36.469 -7.422 1 96.69 210 PHE B N 1
ATOM 6589 C CA . PHE B 1 210 ? -21.031 -36.406 -8.578 1 96.69 210 PHE B CA 1
ATOM 6590 C C . PHE B 1 210 ? -19.609 -36.75 -8.188 1 96.69 210 PHE B C 1
ATOM 6592 O O . PHE B 1 210 ? -19.266 -36.75 -6.996 1 96.69 210 PHE B O 1
ATOM 6599 N N . VAL B 1 211 ? -18.719 -37.062 -9.125 1 98.06 211 VAL B N 1
ATOM 6600 C CA . VAL B 1 211 ? -17.297 -37.281 -8.898 1 98.06 211 VAL B CA 1
ATOM 6601 C C . VAL B 1 211 ? -16.609 -35.969 -8.523 1 98.06 211 VAL B C 1
ATOM 6603 O O . VAL B 1 211 ? -16.484 -35.062 -9.359 1 98.06 211 VAL B O 1
ATOM 6606 N N . GLU B 1 212 ? -16.141 -35.906 -7.32 1 98.06 212 GLU B N 1
ATOM 6607 C CA . GLU B 1 212 ? -15.5 -34.688 -6.824 1 98.06 212 GLU B CA 1
ATOM 6608 C C . GLU B 1 212 ? -14.023 -34.625 -7.223 1 98.06 212 GLU B C 1
ATOM 6610 O O . GLU B 1 212 ? -13.531 -33.594 -7.652 1 98.06 212 GLU B O 1
ATOM 6615 N N . ASP B 1 213 ? -13.406 -35.75 -7.027 1 98.25 213 ASP B N 1
ATOM 6616 C CA . ASP B 1 213 ? -11.961 -35.844 -7.211 1 98.25 213 ASP B CA 1
ATOM 6617 C C . ASP B 1 213 ? -11.57 -37.281 -7.57 1 98.25 213 ASP B C 1
ATOM 6619 O O . ASP B 1 213 ? -12.352 -38.219 -7.363 1 98.25 213 ASP B O 1
ATOM 6623 N N . TYR B 1 214 ? -10.422 -37.406 -8.18 1 98.38 214 TYR B N 1
ATOM 6624 C CA . TYR B 1 214 ? -9.938 -38.75 -8.531 1 98.38 214 TYR B CA 1
ATOM 6625 C C . TYR B 1 214 ? -8.445 -38.719 -8.852 1 98.38 214 TYR B C 1
ATOM 6627 O O . TYR B 1 214 ? -7.875 -37.656 -9.109 1 98.38 214 TYR B O 1
ATOM 6635 N N . THR B 1 215 ? -7.832 -39.844 -8.75 1 98.31 215 THR B N 1
ATOM 6636 C CA . THR B 1 215 ? -6.48 -40.125 -9.227 1 98.31 215 THR B CA 1
ATOM 6637 C C . THR B 1 215 ? -6.441 -41.438 -10.031 1 98.31 215 THR B C 1
ATOM 6639 O O . THR B 1 215 ? -6.938 -42.469 -9.57 1 98.31 215 THR B O 1
ATOM 6642 N N . ILE B 1 216 ? -6.016 -41.406 -11.234 1 98.19 216 ILE B N 1
ATOM 6643 C CA . ILE B 1 216 ? -5.82 -42.562 -12.109 1 98.19 216 ILE B CA 1
ATOM 6644 C C . ILE B 1 216 ? -4.414 -42.531 -12.703 1 98.19 216 ILE B C 1
ATOM 6646 O O . ILE B 1 216 ? -4.168 -41.844 -13.695 1 98.19 216 ILE B O 1
ATOM 6650 N N . GLN B 1 217 ? -3.535 -43.312 -12.117 1 97 217 GLN B N 1
ATOM 6651 C CA . GLN B 1 217 ? -2.123 -43.312 -12.477 1 97 217 GLN B CA 1
ATOM 6652 C C . GLN B 1 217 ? -1.518 -44.688 -12.32 1 97 217 GLN B C 1
ATOM 6654 O O . GLN B 1 217 ? -2.152 -45.594 -11.766 1 97 217 GLN B O 1
ATOM 6659 N N . LEU B 1 218 ? -0.289 -44.875 -12.844 1 97.5 218 LEU B N 1
ATOM 6660 C CA . LEU B 1 218 ? 0.415 -46.125 -12.594 1 97.5 218 LEU B CA 1
ATOM 6661 C C . LEU B 1 218 ? 0.793 -46.281 -11.125 1 97.5 218 LEU B C 1
ATOM 6663 O O . LEU B 1 218 ? 1.182 -45.281 -10.484 1 97.5 218 LEU B O 1
ATOM 6667 N N . LYS B 1 219 ? 0.625 -47.438 -10.617 1 96.44 219 LYS B N 1
ATOM 6668 C CA . LYS B 1 219 ? 1.035 -47.719 -9.242 1 96.44 219 LYS B CA 1
ATOM 6669 C C . LYS B 1 219 ? 2.549 -47.625 -9.086 1 96.44 219 LYS B C 1
ATOM 6671 O O . LYS B 1 219 ? 3.303 -48.094 -9.945 1 96.44 219 LYS B O 1
ATOM 6676 N N . LYS B 1 220 ? 2.891 -47 -8.031 1 94.5 220 LYS B N 1
ATOM 6677 C CA . LYS B 1 220 ? 4.32 -46.906 -7.754 1 94.5 220 LYS B CA 1
ATOM 6678 C C . LYS B 1 220 ? 4.949 -48.312 -7.695 1 94.5 220 LYS B C 1
ATOM 6680 O O . LYS B 1 220 ? 4.445 -49.188 -7.004 1 94.5 220 LYS B O 1
ATOM 6685 N N . GLY B 1 221 ? 6 -48.5 -8.438 1 93.06 221 GLY B N 1
ATOM 6686 C CA . GLY B 1 221 ? 6.75 -49.75 -8.398 1 93.06 221 GLY B CA 1
ATOM 6687 C C . GLY B 1 221 ? 6.188 -50.812 -9.328 1 93.06 221 GLY B C 1
ATOM 6688 O O . GLY B 1 221 ? 6.754 -51.875 -9.445 1 93.06 221 GLY B O 1
ATOM 6689 N N . ASN B 1 222 ? 5.035 -50.562 -9.945 1 95.25 222 ASN B N 1
ATOM 6690 C CA . ASN B 1 222 ? 4.434 -51.531 -10.852 1 95.25 222 ASN B CA 1
ATOM 6691 C C . ASN B 1 222 ? 3.832 -50.844 -12.078 1 95.25 222 ASN B C 1
ATOM 6693 O O . ASN B 1 222 ? 2.678 -50.406 -12.055 1 95.25 222 ASN B O 1
ATOM 6697 N N . LYS B 1 223 ? 4.496 -50.906 -13.219 1 94.06 223 LYS B N 1
ATOM 6698 C CA . LYS B 1 223 ? 4.113 -50.156 -14.422 1 94.06 223 LYS B CA 1
ATOM 6699 C C . LYS B 1 223 ? 3.012 -50.875 -15.188 1 94.06 223 LYS B C 1
ATOM 6701 O O . LYS B 1 223 ? 2.562 -50.438 -16.234 1 94.06 223 LYS B O 1
ATOM 6706 N N . SER B 1 224 ? 2.566 -52 -14.633 1 95.62 224 SER B N 1
ATOM 6707 C CA . SER B 1 224 ? 1.512 -52.75 -15.305 1 95.62 224 SER B CA 1
ATOM 6708 C C . SER B 1 224 ? 0.198 -52.656 -14.531 1 95.62 224 SER B C 1
ATOM 6710 O O . SER B 1 224 ? -0.744 -53.406 -14.82 1 95.62 224 SER B O 1
ATOM 6712 N N . VAL B 1 225 ? 0.22 -51.844 -13.57 1 97.69 225 VAL B N 1
ATOM 6713 C CA . VAL B 1 225 ? -0.981 -51.688 -12.758 1 97.69 225 VAL B CA 1
ATOM 6714 C C . VAL B 1 225 ? -1.374 -50.219 -12.688 1 97.69 225 VAL B C 1
ATOM 6716 O O . VAL B 1 225 ? -0.563 -49.375 -12.305 1 97.69 225 VAL B O 1
ATOM 6719 N N . ILE B 1 226 ? -2.568 -49.938 -13.133 1 98.19 226 ILE B N 1
ATOM 6720 C CA . ILE B 1 226 ? -3.174 -48.625 -12.922 1 98.19 226 ILE B CA 1
ATOM 6721 C C . ILE B 1 226 ? -3.914 -48.594 -11.586 1 98.19 226 ILE B C 1
ATOM 6723 O O . ILE B 1 226 ? -4.672 -49.531 -11.281 1 98.19 226 ILE B O 1
ATOM 6727 N N . SER B 1 227 ? -3.648 -47.625 -10.727 1 97.62 227 SER B N 1
ATOM 6728 C CA . SER B 1 227 ? -4.277 -47.531 -9.414 1 97.62 227 SER B CA 1
ATOM 6729 C C . SER B 1 227 ? -4.707 -46.125 -9.094 1 97.62 227 SER B C 1
ATOM 6731 O O . SER B 1 227 ? -4.312 -45.188 -9.781 1 97.62 227 SER B O 1
ATOM 6733 N N . GLY B 1 228 ? -5.516 -45.969 -8.086 1 97.69 228 GLY B N 1
ATOM 6734 C CA . GLY B 1 228 ? -5.98 -44.656 -7.621 1 97.69 228 GLY B CA 1
ATOM 6735 C C . GLY B 1 228 ? -7.277 -44.719 -6.84 1 97.69 228 GLY B C 1
ATOM 6736 O O . GLY B 1 228 ? -7.535 -45.719 -6.148 1 97.69 228 GLY B O 1
ATOM 6737 N N . PHE B 1 229 ? -7.93 -43.594 -6.859 1 98 229 PHE B N 1
ATOM 6738 C CA . PHE B 1 229 ? -9.203 -43.5 -6.156 1 98 229 PHE B CA 1
ATOM 6739 C C . PHE B 1 229 ? -10.203 -42.656 -6.949 1 98 229 PHE B C 1
ATOM 6741 O O . PHE B 1 229 ? -9.82 -41.906 -7.859 1 98 229 PHE B O 1
ATOM 6748 N N . ILE B 1 230 ? -11.43 -42.812 -6.727 1 98.44 230 ILE B N 1
ATOM 6749 C CA . ILE B 1 230 ? -12.539 -41.969 -7.125 1 98.44 230 ILE B CA 1
ATOM 6750 C C . ILE B 1 230 ? -13.305 -41.5 -5.887 1 98.44 230 ILE B C 1
ATOM 6752 O O . ILE B 1 230 ? -13.703 -42.312 -5.059 1 98.44 230 ILE B O 1
ATOM 6756 N N . LYS B 1 231 ? -13.422 -40.219 -5.727 1 98 231 LYS B N 1
ATOM 6757 C CA . LYS B 1 231 ? -14.148 -39.656 -4.598 1 98 231 LYS B CA 1
ATOM 6758 C C . LYS B 1 231 ? -15.461 -39 -5.047 1 98 231 LYS B C 1
ATOM 6760 O O . LYS B 1 231 ? -15.469 -38.156 -5.945 1 98 231 LYS B O 1
ATOM 6765 N N . ILE B 1 232 ? -16.562 -39.406 -4.383 1 97.62 232 ILE B N 1
ATOM 6766 C CA . ILE B 1 232 ? -17.891 -38.906 -4.727 1 97.62 232 ILE B CA 1
ATOM 6767 C C . ILE B 1 232 ? -18.344 -37.844 -3.713 1 97.62 232 ILE B C 1
ATOM 6769 O O . ILE B 1 232 ? -18.234 -38.062 -2.502 1 97.62 232 ILE B O 1
ATOM 6773 N N . ASN B 1 233 ? -18.75 -36.75 -4.242 1 96.19 233 ASN B N 1
ATOM 6774 C CA . ASN B 1 233 ? -19.359 -35.719 -3.402 1 96.19 233 ASN B CA 1
ATOM 6775 C C . ASN B 1 233 ? -20.812 -36.031 -3.094 1 96.19 233 ASN B C 1
ATOM 6777 O O . ASN B 1 233 ? -21.562 -36.438 -3.98 1 96.19 233 ASN B O 1
ATOM 6781 N N . ASN B 1 234 ? -21.203 -35.719 -1.81 1 92.81 234 ASN B N 1
ATOM 6782 C CA . ASN B 1 234 ? -22.562 -36 -1.347 1 92.81 234 ASN B CA 1
ATOM 6783 C C . ASN B 1 234 ? -22.984 -37.438 -1.69 1 92.81 234 ASN B C 1
ATOM 6785 O O . ASN B 1 234 ? -24.016 -37.656 -2.322 1 92.81 234 ASN B O 1
ATOM 6789 N N . PHE B 1 235 ? -22.281 -38.344 -1.174 1 90.75 235 PHE B N 1
ATOM 6790 C CA . PHE B 1 235 ? -22.391 -39.781 -1.526 1 90.75 235 PHE B CA 1
ATOM 6791 C C . PHE B 1 235 ? -23.672 -40.375 -0.958 1 90.75 235 PHE B C 1
ATOM 6793 O O . PHE B 1 235 ? -24 -40.156 0.212 1 90.75 235 PHE B O 1
ATOM 6800 N N . ASP B 1 236 ? -24.391 -41.031 -1.859 1 90 236 ASP B N 1
ATOM 6801 C CA . ASP B 1 236 ? -25.562 -41.844 -1.509 1 90 236 ASP B CA 1
ATOM 6802 C C . ASP B 1 236 ? -25.25 -43.344 -1.648 1 90 236 ASP B C 1
ATOM 6804 O O . ASP B 1 236 ? -25.109 -43.844 -2.764 1 90 236 ASP B O 1
ATOM 6808 N N . ALA B 1 237 ? -25.375 -44.031 -0.616 1 87.62 237 ALA B N 1
ATOM 6809 C CA . ALA B 1 237 ? -24.984 -45.438 -0.58 1 87.62 237 ALA B CA 1
ATOM 6810 C C . ALA B 1 237 ? -25.875 -46.281 -1.489 1 87.62 237 ALA B C 1
ATOM 6812 O O . ALA B 1 237 ? -25.484 -47.344 -1.951 1 87.62 237 ALA B O 1
ATOM 6813 N N . SER B 1 238 ? -27.016 -45.812 -1.726 1 87.81 238 SER B N 1
ATOM 6814 C CA . SER B 1 238 ? -27.938 -46.562 -2.574 1 87.81 238 SER B CA 1
ATOM 6815 C C . SER B 1 238 ? -27.531 -46.469 -4.039 1 87.81 238 SER B C 1
ATOM 6817 O O . SER B 1 238 ? -27.984 -47.281 -4.859 1 87.81 238 SER B O 1
ATOM 6819 N N . GLN B 1 239 ? -26.766 -45.594 -4.379 1 87.62 239 GLN B N 1
ATOM 6820 C CA . GLN B 1 239 ? -26.219 -45.406 -5.719 1 87.62 239 GLN B CA 1
ATOM 6821 C C . GLN B 1 239 ? -24.688 -45.344 -5.68 1 87.62 239 GLN B C 1
ATOM 6823 O O . GLN B 1 239 ? -24.109 -44.25 -5.645 1 87.62 239 GLN B O 1
ATOM 6828 N N . ASN B 1 240 ? -24.062 -46.406 -5.777 1 88.31 240 ASN B N 1
ATOM 6829 C CA . ASN B 1 240 ? -22.641 -46.406 -5.512 1 88.31 240 ASN B CA 1
ATOM 6830 C C . ASN B 1 240 ? -21.844 -47.125 -6.609 1 88.31 240 ASN B C 1
ATOM 6832 O O . ASN B 1 240 ? -20.719 -47.531 -6.391 1 88.31 240 ASN B O 1
ATOM 6836 N N . ASN B 1 241 ? -22.5 -47.344 -7.727 1 93.94 241 ASN B N 1
ATOM 6837 C CA . ASN B 1 241 ? -21.797 -47.969 -8.828 1 93.94 241 ASN B CA 1
ATOM 6838 C C . ASN B 1 241 ? -20.859 -47 -9.531 1 93.94 241 ASN B C 1
ATOM 6840 O O . ASN B 1 241 ? -21.266 -45.906 -9.922 1 93.94 241 ASN B O 1
ATOM 6844 N N . ILE B 1 242 ? -19.625 -47.375 -9.648 1 97.81 242 ILE B N 1
ATOM 6845 C CA . ILE B 1 242 ? -18.594 -46.594 -10.344 1 97.81 242 ILE B CA 1
ATOM 6846 C C . ILE B 1 242 ? -17.891 -47.469 -11.375 1 97.81 242 ILE B C 1
ATOM 6848 O O . ILE B 1 242 ? -17.578 -48.625 -11.102 1 97.81 242 ILE B O 1
ATOM 6852 N N . SER B 1 243 ? -17.734 -47.031 -12.523 1 97.88 243 SER B N 1
ATOM 6853 C CA . SER B 1 243 ? -16.938 -47.75 -13.516 1 97.88 243 SER B CA 1
ATOM 6854 C C . SER B 1 243 ? -15.883 -46.844 -14.141 1 97.88 243 SER B C 1
ATOM 6856 O O . SER B 1 243 ? -16.062 -45.625 -14.203 1 97.88 243 SER B O 1
ATOM 6858 N N . ILE B 1 244 ? -14.805 -47.375 -14.508 1 98.62 244 ILE B N 1
ATOM 6859 C CA . ILE B 1 244 ? -13.703 -46.719 -15.211 1 98.62 244 ILE B CA 1
ATOM 6860 C C . ILE B 1 244 ? -13.484 -47.406 -16.562 1 98.62 244 ILE B C 1
ATOM 6862 O O . ILE B 1 244 ? -13.289 -48.625 -16.625 1 98.62 244 ILE B O 1
ATOM 6866 N N . SER B 1 245 ? -13.555 -46.625 -17.609 1 98.56 245 SER B N 1
ATOM 6867 C CA . SER B 1 245 ? -13.336 -47.156 -18.938 1 98.56 245 SER B CA 1
ATOM 6868 C C . SER B 1 245 ? -12.148 -46.5 -19.625 1 98.56 245 SER B C 1
ATOM 6870 O O . SER B 1 245 ? -12.055 -45.281 -19.641 1 98.56 245 SER B O 1
ATOM 6872 N N . ILE B 1 246 ? -11.211 -47.281 -20.109 1 98.56 246 ILE B N 1
ATOM 6873 C CA . ILE B 1 246 ? -10.109 -46.875 -20.969 1 98.56 246 ILE B CA 1
ATOM 6874 C C . ILE B 1 246 ? -10.078 -47.75 -22.219 1 98.56 246 ILE B C 1
ATOM 6876 O O . ILE B 1 246 ? -9.336 -48.75 -22.281 1 98.56 246 ILE B O 1
ATOM 6880 N N . PRO B 1 247 ? -10.75 -47.344 -23.25 1 98.06 247 PRO B N 1
ATOM 6881 C CA . PRO B 1 247 ? -11.016 -48.188 -24.391 1 98.06 247 PRO B CA 1
ATOM 6882 C C . PRO B 1 247 ? -9.742 -48.688 -25.062 1 98.06 247 PRO B C 1
ATOM 6884 O O . PRO B 1 247 ? -9.633 -49.875 -25.406 1 98.06 247 PRO B O 1
ATOM 6887 N N . GLU B 1 248 ? -8.797 -47.812 -25.281 1 98 248 GLU B N 1
ATOM 6888 C CA . GLU B 1 248 ? -7.59 -48.188 -26.016 1 98 248 GLU B CA 1
ATOM 6889 C C . GLU B 1 248 ? -6.801 -49.281 -25.266 1 98 248 GLU B C 1
ATOM 6891 O O . GLU B 1 248 ? -5.977 -49.969 -25.859 1 98 248 GLU B O 1
ATOM 6896 N N . LEU B 1 249 ? -7.07 -49.375 -23.984 1 97.81 249 LEU B N 1
ATOM 6897 C CA . LEU B 1 249 ? -6.41 -50.375 -23.188 1 97.81 249 LEU B CA 1
ATOM 6898 C C . LEU B 1 249 ? -7.359 -51.531 -22.875 1 97.81 249 LEU B C 1
ATOM 6900 O O . LEU B 1 249 ? -7.031 -52.438 -22.094 1 97.81 249 LEU B O 1
ATOM 6904 N N . LYS B 1 250 ? -8.523 -51.5 -23.359 1 97.19 250 LYS B N 1
ATOM 6905 C CA . LYS B 1 250 ? -9.562 -52.5 -23.172 1 97.19 250 LYS B CA 1
ATOM 6906 C C . LYS B 1 250 ? -9.875 -52.688 -21.688 1 97.19 250 LYS B C 1
ATOM 6908 O O . LYS B 1 250 ? -10.023 -53.812 -21.203 1 97.19 250 LYS B O 1
ATOM 6913 N N . ILE B 1 251 ? -9.852 -51.625 -21.031 1 97.75 251 ILE B N 1
ATOM 6914 C CA . ILE B 1 251 ? -10.164 -51.656 -19.594 1 97.75 251 ILE B CA 1
ATOM 6915 C C . ILE B 1 251 ? -11.602 -51.188 -19.375 1 97.75 251 ILE B C 1
ATOM 6917 O O . ILE B 1 251 ? -12.008 -50.125 -19.875 1 97.75 251 ILE B O 1
ATOM 6921 N N . ASN B 1 252 ? -12.352 -51.938 -18.719 1 97.81 252 ASN B N 1
ATOM 6922 C CA . ASN B 1 252 ? -13.672 -51.656 -18.172 1 97.81 252 ASN B CA 1
ATOM 6923 C C . ASN B 1 252 ? -13.828 -52.156 -16.75 1 97.81 252 ASN B C 1
ATOM 6925 O O . ASN B 1 252 ? -14.375 -53.219 -16.516 1 97.81 252 ASN B O 1
ATOM 6929 N N . PHE B 1 253 ? -13.461 -51.375 -15.859 1 98 253 PHE B N 1
ATOM 6930 C CA . PHE B 1 253 ? -13.445 -51.719 -14.445 1 98 253 PHE B CA 1
ATOM 6931 C C . PHE B 1 253 ? -14.727 -51.25 -13.766 1 98 253 PHE B C 1
ATOM 6933 O O . PHE B 1 253 ? -15.203 -50.156 -14.039 1 98 253 PHE B O 1
ATOM 6940 N N . LYS B 1 254 ? -15.297 -52.031 -12.93 1 97.75 254 LYS B N 1
ATOM 6941 C CA . LYS B 1 254 ? -16.484 -51.688 -12.141 1 97.75 254 LYS B CA 1
ATOM 6942 C C . LYS B 1 254 ? -16.219 -51.875 -10.648 1 97.75 254 LYS B C 1
ATOM 6944 O O . LYS B 1 254 ? -15.594 -52.875 -10.25 1 97.75 254 LYS B O 1
ATOM 6949 N N . GLY B 1 255 ? -16.578 -50.875 -9.938 1 96.44 255 GLY B N 1
ATOM 6950 C CA . GLY B 1 255 ? -16.484 -50.938 -8.492 1 96.44 255 GLY B CA 1
ATOM 6951 C C . GLY B 1 255 ? -17.562 -50.125 -7.789 1 96.44 255 GLY B C 1
ATOM 6952 O O . GLY B 1 255 ? -18.438 -49.562 -8.438 1 96.44 255 GLY B O 1
ATOM 6953 N N . LYS B 1 256 ? -17.484 -50.281 -6.391 1 95.56 256 LYS B N 1
ATOM 6954 C CA . LYS B 1 256 ? -18.453 -49.531 -5.559 1 95.56 256 LYS B CA 1
ATOM 6955 C C . LYS B 1 256 ? -17.734 -48.625 -4.562 1 95.56 256 LYS B C 1
ATOM 6957 O O . LYS B 1 256 ? -16.703 -49 -4.012 1 95.56 256 LYS B O 1
ATOM 6962 N N . ALA B 1 257 ? -18.297 -47.5 -4.379 1 95.56 257 ALA B N 1
ATOM 6963 C CA . ALA B 1 257 ? -17.75 -46.594 -3.361 1 95.56 257 ALA B CA 1
ATOM 6964 C C . ALA B 1 257 ? -17.969 -47.188 -1.961 1 95.56 257 ALA B C 1
ATOM 6966 O O . ALA B 1 257 ? -18.953 -47.875 -1.712 1 95.56 257 ALA B O 1
ATOM 6967 N N . ASP B 1 258 ? -17.094 -46.875 -1.1 1 94.62 258 ASP B N 1
ATOM 6968 C CA . ASP B 1 258 ? -17.266 -47.281 0.295 1 94.62 258 ASP B CA 1
ATOM 6969 C C . ASP B 1 258 ? -18.156 -46.281 1.043 1 94.62 258 ASP B C 1
ATOM 6971 O O . ASP B 1 258 ? -18.828 -45.438 0.426 1 94.62 258 ASP B O 1
ATOM 6975 N N . ALA B 1 259 ? -18.141 -46.406 2.357 1 92.25 259 ALA B N 1
ATOM 6976 C CA . ALA B 1 259 ? -19.062 -45.625 3.174 1 92.25 259 ALA B CA 1
ATOM 6977 C C . ALA B 1 259 ? -18.719 -44.156 3.139 1 92.25 259 ALA B C 1
ATOM 6979 O O . ALA B 1 259 ? -19.562 -43.312 3.393 1 92.25 259 ALA B O 1
ATOM 6980 N N . GLN B 1 260 ? -17.469 -43.906 2.844 1 93.69 260 GLN B N 1
ATOM 6981 C CA . GLN B 1 260 ? -17.031 -42.531 2.785 1 93.69 260 GLN B CA 1
ATOM 6982 C C . GLN B 1 260 ? -17.141 -41.969 1.369 1 93.69 260 GLN B C 1
ATOM 6984 O O . GLN B 1 260 ? -16.766 -40.844 1.112 1 93.69 260 GLN B O 1
ATOM 6989 N N . GLY B 1 261 ? -17.703 -42.75 0.449 1 96.31 261 GLY B N 1
ATOM 6990 C CA . GLY B 1 261 ? -17.875 -42.312 -0.925 1 96.31 261 GLY B CA 1
ATOM 6991 C C . GLY B 1 261 ? -16.609 -42.438 -1.756 1 96.31 261 GLY B C 1
ATOM 6992 O O . GLY B 1 261 ? -16.453 -41.719 -2.748 1 96.31 261 GLY B O 1
ATOM 6993 N N . ILE B 1 262 ? -15.688 -43.281 -1.324 1 97.44 262 ILE B N 1
ATOM 6994 C CA . ILE B 1 262 ? -14.406 -43.406 -2.008 1 97.44 262 ILE B CA 1
ATOM 6995 C C . ILE B 1 262 ? -14.258 -44.812 -2.574 1 97.44 262 ILE B C 1
ATOM 6997 O O . ILE B 1 262 ? -14.594 -45.812 -1.908 1 97.44 262 ILE B O 1
ATOM 7001 N N . LEU B 1 263 ? -13.906 -44.938 -3.781 1 97.94 263 LEU B N 1
ATOM 7002 C CA . LEU B 1 263 ? -13.492 -46.219 -4.387 1 97.94 263 LEU B CA 1
ATOM 7003 C C . LEU B 1 263 ? -11.984 -46.25 -4.617 1 97.94 263 LEU B C 1
ATOM 7005 O O . LEU B 1 263 ? -11.461 -45.469 -5.434 1 97.94 263 LEU B O 1
ATOM 7009 N N . ASN B 1 264 ? -11.297 -47.031 -3.914 1 97.69 264 ASN B N 1
ATOM 7010 C CA . ASN B 1 264 ? -9.914 -47.344 -4.234 1 97.69 264 ASN B CA 1
ATOM 7011 C C . ASN B 1 264 ? -9.805 -48.531 -5.203 1 97.69 264 ASN B C 1
ATOM 7013 O O . ASN B 1 264 ? -10.555 -49.5 -5.094 1 97.69 264 ASN B O 1
ATOM 7017 N N . PHE B 1 265 ? -8.906 -48.5 -6.117 1 98 265 PHE B N 1
ATOM 7018 C CA . PHE B 1 265 ? -8.859 -49.562 -7.105 1 98 265 PHE B CA 1
ATOM 7019 C C . PHE B 1 265 ? -7.43 -49.844 -7.547 1 98 265 PHE B C 1
ATOM 7021 O O . PHE B 1 265 ? -6.551 -49 -7.379 1 98 265 PHE B O 1
ATOM 7028 N N . GLU B 1 266 ? -7.141 -50.969 -8.109 1 97.75 266 GLU B N 1
ATOM 7029 C CA . GLU B 1 266 ? -5.984 -51.438 -8.867 1 97.75 266 GLU B CA 1
ATOM 7030 C C . GLU B 1 266 ? -6.414 -52.25 -10.086 1 97.75 266 GLU B C 1
ATOM 7032 O O . GLU B 1 266 ? -7.148 -53.25 -9.961 1 97.75 266 GLU B O 1
ATOM 7037 N N . ILE B 1 267 ? -5.996 -51.844 -11.188 1 97.88 267 ILE B N 1
ATOM 7038 C CA . ILE B 1 267 ? -6.398 -52.469 -12.445 1 97.88 267 ILE B CA 1
ATOM 7039 C C . ILE B 1 267 ? -5.164 -52.938 -13.195 1 97.88 267 ILE B C 1
ATOM 7041 O O . ILE B 1 267 ? -4.32 -52.125 -13.602 1 97.88 267 ILE B O 1
ATOM 70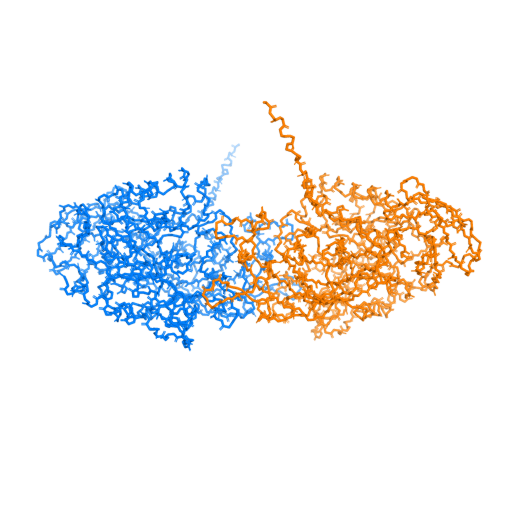45 N N . PRO B 1 268 ? -5.055 -54.25 -13.383 1 97.06 268 PRO B N 1
ATOM 7046 C CA . PRO B 1 268 ? -3.98 -54.719 -14.266 1 97.06 268 PRO B CA 1
ATOM 7047 C C . PRO B 1 268 ? -4.129 -54.156 -15.688 1 97.06 268 PRO B C 1
ATOM 7049 O O . PRO B 1 268 ? -5.238 -54.094 -16.219 1 97.06 268 PRO B O 1
ATOM 7052 N N . ALA B 1 269 ? -3.162 -53.719 -16.234 1 94.38 269 ALA B N 1
ATOM 7053 C CA . ALA B 1 269 ? -3.166 -53.156 -17.578 1 94.38 269 ALA B CA 1
ATOM 7054 C C . ALA B 1 269 ? -1.965 -53.656 -18.375 1 94.38 269 ALA B C 1
ATOM 7056 O O . ALA B 1 269 ? -0.84 -53.688 -17.875 1 94.38 269 ALA B O 1
ATOM 7057 N N . LYS B 1 270 ? -2.23 -54.156 -19.594 1 91.06 270 LYS B N 1
ATOM 7058 C CA . LYS B 1 270 ? -1.169 -54.625 -20.484 1 91.06 270 LYS B CA 1
ATOM 7059 C C . LYS B 1 270 ? -1.021 -53.719 -21.688 1 91.06 270 LYS B C 1
ATOM 7061 O O . LYS B 1 270 ? -1.951 -53 -22.047 1 91.06 270 LYS B O 1
ATOM 7066 N N . LYS B 1 271 ? 0.147 -53.656 -22.266 1 93.56 271 LYS B N 1
ATOM 7067 C CA . LYS B 1 271 ? 0.455 -52.969 -23.516 1 93.56 271 LYS B CA 1
ATOM 7068 C C . LYS B 1 271 ? 0.209 -51.469 -23.406 1 93.56 271 LYS B C 1
ATOM 7070 O O . LYS B 1 271 ? -0.425 -50.875 -24.266 1 93.56 271 LYS B O 1
ATOM 7075 N N . ILE B 1 272 ? 0.509 -50.969 -22.297 1 97.31 272 ILE B N 1
ATOM 7076 C CA . ILE B 1 272 ? 0.424 -49.531 -22.125 1 97.31 272 ILE B CA 1
ATOM 7077 C C . ILE B 1 272 ? 1.521 -48.844 -22.938 1 97.31 272 ILE B C 1
ATOM 7079 O O . ILE B 1 272 ? 2.691 -49.219 -22.859 1 97.31 272 ILE B O 1
ATOM 7083 N N . SER B 1 273 ? 1.114 -47.906 -23.859 1 97.88 273 SER B N 1
ATOM 7084 C CA . SER B 1 273 ? 2.074 -46.969 -24.422 1 97.88 273 SER B CA 1
ATOM 7085 C C . SER B 1 273 ? 2.357 -45.812 -23.469 1 97.88 273 SER B C 1
ATOM 7087 O O . SER B 1 273 ? 1.476 -45 -23.203 1 97.88 273 SER B O 1
ATOM 7089 N N . TYR B 1 274 ? 3.525 -45.75 -22.969 1 98.19 274 TYR B N 1
ATOM 7090 C CA . TYR B 1 274 ? 3.857 -44.812 -21.906 1 98.19 274 TYR B CA 1
ATOM 7091 C C . TYR B 1 274 ? 4.059 -43.406 -22.469 1 98.19 274 TYR B C 1
ATOM 7093 O O . TYR B 1 274 ? 4.609 -43.25 -23.562 1 98.19 274 TYR B O 1
ATOM 7101 N N . TRP B 1 275 ? 3.557 -42.406 -21.766 1 98.56 275 TRP B N 1
ATOM 7102 C CA . TRP B 1 275 ? 3.756 -41 -22.062 1 98.56 275 TRP B CA 1
ATOM 7103 C C . TRP B 1 275 ? 5.23 -40.625 -21.984 1 98.56 275 TRP B C 1
ATOM 7105 O O . TRP B 1 275 ? 5.938 -41.062 -21.078 1 98.56 275 TRP B O 1
ATOM 7115 N N . SER B 1 276 ? 5.762 -39.875 -22.875 1 98.31 276 SER B N 1
ATOM 7116 C CA . SER B 1 276 ? 7.102 -39.281 -22.906 1 98.31 276 SER B CA 1
ATOM 7117 C C . SER B 1 276 ? 7.145 -38.031 -23.766 1 98.31 276 SER B C 1
ATOM 7119 O O . SER B 1 276 ? 6.207 -37.75 -24.531 1 98.31 276 SER B O 1
ATOM 7121 N N . PRO B 1 277 ? 8.172 -37.25 -23.625 1 98.19 277 PRO B N 1
ATOM 7122 C CA . PRO B 1 277 ? 8.312 -36.062 -24.5 1 98.19 277 PRO B CA 1
ATOM 7123 C C . PRO B 1 277 ? 8.281 -36.438 -25.984 1 98.19 277 PRO B C 1
ATOM 7125 O O . PRO B 1 277 ? 7.727 -35.688 -26.797 1 98.19 277 PRO B O 1
ATOM 7128 N N . GLU B 1 278 ? 8.797 -37.531 -26.359 1 97 278 GLU B N 1
ATOM 7129 C CA . GLU B 1 278 ? 8.867 -37.969 -27.75 1 97 278 GLU B CA 1
ATOM 7130 C C . GLU B 1 278 ? 7.527 -38.531 -28.234 1 97 278 GLU B C 1
ATOM 7132 O O . GLU B 1 278 ? 7.191 -38.438 -29.406 1 97 278 GLU B O 1
ATOM 7137 N N . SER B 1 279 ? 6.832 -39.094 -27.344 1 98.06 279 SER B N 1
ATOM 7138 C CA . SER B 1 279 ? 5.523 -39.688 -27.609 1 98.06 279 SER B CA 1
ATOM 7139 C C . SER B 1 279 ? 4.535 -39.375 -26.5 1 98.06 279 SER B C 1
ATOM 7141 O O . SER B 1 279 ? 4.238 -40.219 -25.656 1 98.06 279 SER B O 1
ATOM 7143 N N . PRO B 1 280 ? 3.957 -38.25 -26.547 1 98.62 280 PRO B N 1
ATOM 7144 C CA . PRO B 1 280 ? 3.088 -37.844 -25.438 1 98.62 280 PRO B CA 1
ATOM 7145 C C . PRO B 1 280 ? 1.692 -38.438 -25.516 1 98.62 280 PRO B C 1
ATOM 7147 O O . PRO B 1 280 ? 0.7 -37.719 -25.625 1 98.62 280 PRO B O 1
ATOM 7150 N N . LYS B 1 281 ? 1.635 -39.75 -25.344 1 98.56 281 LYS B N 1
ATOM 7151 C CA . LYS B 1 281 ? 0.395 -40.5 -25.469 1 98.56 281 LYS B CA 1
ATOM 7152 C C . LYS B 1 281 ? -0.55 -40.188 -24.312 1 98.56 281 LYS B C 1
ATOM 7154 O O . LYS B 1 281 ? -0.179 -40.344 -23.141 1 98.56 281 LYS B O 1
ATOM 7159 N N . LEU B 1 282 ? -1.731 -39.781 -24.625 1 98.69 282 LEU B N 1
ATOM 7160 C CA . LEU B 1 282 ? -2.824 -39.625 -23.672 1 98.69 282 LEU B CA 1
ATOM 7161 C C . LEU B 1 282 ? -3.982 -40.562 -24 1 98.69 282 LEU B C 1
ATOM 7163 O O . LEU B 1 282 ? -4.32 -40.75 -25.172 1 98.69 282 LEU B O 1
ATOM 7167 N N . TYR B 1 283 ? -4.547 -41.156 -23.047 1 98.69 283 TYR B N 1
ATOM 7168 C CA . TYR B 1 283 ? -5.68 -42.062 -23.219 1 98.69 283 TYR B CA 1
ATOM 7169 C C . TYR B 1 283 ? -6.984 -41.375 -22.828 1 98.69 283 TYR B C 1
ATOM 7171 O O . TYR B 1 283 ? -7.031 -40.625 -21.844 1 98.69 283 TYR B O 1
ATOM 7179 N N . ASP B 1 284 ? -7.988 -41.656 -23.625 1 98.5 284 ASP B N 1
ATOM 7180 C CA . ASP B 1 284 ? -9.328 -41.25 -23.219 1 98.5 284 ASP B CA 1
ATOM 7181 C C . ASP B 1 284 ? -9.797 -42.062 -22.016 1 98.5 284 ASP B C 1
ATOM 7183 O O . ASP B 1 284 ? -9.852 -43.281 -22.078 1 98.5 284 ASP B O 1
ATOM 7187 N N . VAL B 1 285 ? -10.086 -41.406 -20.953 1 98.69 285 VAL B N 1
ATOM 7188 C CA . VAL B 1 285 ? -10.586 -42.062 -19.734 1 98.69 285 VAL B CA 1
ATOM 7189 C C . VAL B 1 285 ? -11.992 -41.531 -19.422 1 98.69 285 VAL B C 1
ATOM 7191 O O . VAL B 1 285 ? -12.25 -40.344 -19.469 1 98.69 285 VAL B O 1
ATOM 7194 N N . THR B 1 286 ? -12.891 -42.469 -19.188 1 98.75 286 THR B N 1
ATOM 7195 C CA . THR B 1 286 ? -14.242 -42.094 -18.781 1 98.75 286 THR B CA 1
ATOM 7196 C C . THR B 1 286 ? -14.562 -42.688 -17.406 1 98.75 286 THR B C 1
ATOM 7198 O O . THR B 1 286 ? -14.422 -43.875 -17.172 1 98.75 286 THR B O 1
ATOM 7201 N N . ILE B 1 287 ? -14.867 -41.875 -16.469 1 98.62 287 ILE B N 1
ATOM 7202 C CA . ILE B 1 287 ? -15.43 -42.281 -15.18 1 98.62 287 ILE B CA 1
ATOM 7203 C C . ILE B 1 287 ? -16.953 -42.188 -15.227 1 98.62 287 ILE B C 1
ATOM 7205 O O . ILE B 1 287 ? -17.5 -41.094 -15.492 1 98.62 287 ILE B O 1
ATOM 7209 N N . ASP B 1 288 ? -17.578 -43.281 -15 1 98 288 ASP B N 1
ATOM 7210 C CA . ASP B 1 288 ? -19.047 -43.344 -14.992 1 98 288 ASP B CA 1
ATOM 7211 C C . ASP B 1 288 ? -19.578 -43.594 -13.586 1 98 288 ASP B C 1
ATOM 7213 O O . ASP B 1 288 ? -19.312 -44.625 -12.992 1 98 288 ASP B O 1
ATOM 7217 N N . PHE B 1 289 ? -20.266 -42.656 -13.031 1 97.12 289 PHE B N 1
ATOM 7218 C CA . PHE B 1 289 ? -20.922 -42.781 -11.734 1 97.12 289 PHE B CA 1
ATOM 7219 C C . PHE B 1 289 ? -22.438 -42.781 -11.898 1 97.12 289 PHE B C 1
ATOM 7221 O O . PHE B 1 289 ? -23.047 -41.719 -12.062 1 97.12 289 PHE B O 1
ATOM 7228 N N . ASN B 1 290 ? -23.031 -43.969 -11.797 1 93.94 290 ASN B N 1
ATOM 7229 C CA . ASN B 1 290 ? -24.469 -44.188 -11.938 1 93.94 290 ASN B CA 1
ATOM 7230 C C . ASN B 1 290 ? -25.016 -43.531 -13.211 1 93.94 290 ASN B C 1
ATOM 7232 O O . ASN B 1 290 ? -26.031 -42.844 -13.172 1 93.94 290 ASN B O 1
ATOM 7236 N N . GLY B 1 291 ? -24.25 -43.531 -14.242 1 93.44 291 GLY B N 1
ATOM 7237 C CA . GLY B 1 291 ? -24.703 -43.062 -15.531 1 93.44 291 GLY B CA 1
ATOM 7238 C C . GLY B 1 291 ? -24.172 -41.656 -15.867 1 93.44 291 GLY B C 1
ATOM 7239 O O . GLY B 1 291 ? -24.266 -41.219 -17.016 1 93.44 291 GLY B O 1
ATOM 7240 N N . GLN B 1 292 ? -23.656 -40.969 -14.93 1 94.69 292 GLN B N 1
ATOM 7241 C CA . GLN B 1 292 ? -23.031 -39.656 -15.18 1 94.69 292 GLN B CA 1
ATOM 7242 C C . GLN B 1 292 ? -21.562 -39.812 -15.547 1 94.69 292 GLN B C 1
ATOM 7244 O O . GLN B 1 292 ? -20.766 -40.281 -14.727 1 94.69 292 GLN B O 1
ATOM 7249 N N . LYS B 1 293 ? -21.234 -39.344 -16.719 1 97.56 293 LYS B N 1
ATOM 7250 C CA . LYS B 1 293 ? -19.891 -39.594 -17.25 1 97.56 293 LYS B CA 1
ATOM 7251 C C . LYS B 1 293 ? -19.016 -38.344 -17.109 1 97.56 293 LYS B C 1
ATOM 7253 O O . LYS B 1 293 ? -19.453 -37.25 -17.359 1 97.56 293 LYS B O 1
ATOM 7258 N N . LEU B 1 294 ? -17.859 -38.562 -16.609 1 98.31 294 LEU B N 1
ATOM 7259 C CA . LEU B 1 294 ? -16.766 -37.594 -16.578 1 98.31 294 LEU B CA 1
ATOM 7260 C C . LEU B 1 294 ? -15.602 -38.062 -17.438 1 98.31 294 LEU B C 1
ATOM 7262 O O . LEU B 1 294 ? -15.055 -39.125 -17.219 1 98.31 294 LEU B O 1
ATOM 7266 N N . LYS B 1 295 ? -15.25 -37.25 -18.406 1 98.5 295 LYS B N 1
ATOM 7267 C CA . LYS B 1 295 ? -14.188 -37.625 -19.328 1 98.5 295 LYS B CA 1
ATOM 7268 C C . LYS B 1 295 ? -12.883 -36.875 -18.984 1 98.5 295 LYS B C 1
ATOM 7270 O O . LYS B 1 295 ? -12.914 -35.781 -18.469 1 98.5 295 LYS B O 1
ATOM 7275 N N . ASP B 1 296 ? -11.82 -37.531 -19.25 1 98.38 296 ASP B N 1
ATOM 7276 C CA . ASP B 1 296 ? -10.484 -36.969 -19.094 1 98.38 296 ASP B CA 1
ATOM 7277 C C . ASP B 1 296 ? -9.5 -37.594 -20.078 1 98.38 296 ASP B C 1
ATOM 7279 O O . ASP B 1 296 ? -9.828 -38.594 -20.75 1 98.38 296 ASP B O 1
ATOM 7283 N N . GLN B 1 297 ? -8.414 -36.906 -20.297 1 98.5 297 GLN B N 1
ATOM 7284 C CA . GLN B 1 297 ? -7.27 -37.469 -21 1 98.5 297 GLN B CA 1
ATOM 7285 C C . GLN B 1 297 ? -6.062 -37.594 -20.078 1 98.5 297 GLN B C 1
ATOM 7287 O O . GLN B 1 297 ? -5.578 -36.594 -19.547 1 98.5 297 GLN B O 1
ATOM 7292 N N . ILE B 1 298 ? -5.598 -38.844 -19.922 1 98.56 298 ILE B N 1
ATOM 7293 C CA . ILE B 1 298 ? -4.574 -39.094 -18.922 1 98.56 298 ILE B CA 1
ATOM 7294 C C . ILE B 1 298 ? -3.416 -39.875 -19.547 1 98.56 298 ILE B C 1
ATOM 7296 O O . ILE B 1 298 ? -3.635 -40.844 -20.266 1 98.56 298 ILE B O 1
ATOM 7300 N N . GLY B 1 299 ? -2.232 -39.344 -19.344 1 98.62 299 GLY B N 1
ATOM 7301 C CA . GLY B 1 299 ? -1.034 -40.094 -19.703 1 98.62 299 GLY B CA 1
ATOM 7302 C C . GLY B 1 299 ? -0.512 -40.969 -18.578 1 98.62 299 GLY B C 1
ATOM 7303 O O . GLY B 1 299 ? -0.671 -40.625 -17.406 1 98.62 299 GLY B O 1
ATOM 7304 N N . PHE B 1 300 ? 0.073 -42.125 -18.969 1 98.5 300 PHE B N 1
ATOM 7305 C CA . PHE B 1 300 ? 0.667 -43.031 -18 1 98.5 300 PHE B CA 1
ATOM 7306 C C . PHE B 1 300 ? 2.18 -43.125 -18.172 1 98.5 300 PHE B C 1
ATOM 7308 O O . PHE B 1 300 ? 2.666 -43.312 -19.281 1 98.5 300 PHE B O 1
ATOM 7315 N N . ARG B 1 301 ? 2.898 -42.906 -17.141 1 98.31 301 ARG B N 1
ATOM 7316 C CA . ARG B 1 301 ? 4.355 -43 -17.156 1 98.31 301 ARG B CA 1
ATOM 7317 C C . ARG B 1 301 ? 4.898 -43.219 -15.75 1 98.31 301 ARG B C 1
ATOM 7319 O O . ARG B 1 301 ? 4.168 -43.062 -14.766 1 98.31 301 ARG B O 1
ATOM 7326 N N . THR B 1 302 ? 6.121 -43.688 -15.641 1 97.5 302 THR B N 1
ATOM 7327 C CA . THR B 1 302 ? 6.836 -43.719 -14.367 1 97.5 302 THR B CA 1
ATOM 7328 C C . THR B 1 302 ? 7.93 -42.656 -14.328 1 97.5 302 THR B C 1
ATOM 7330 O O . THR B 1 302 ? 8.492 -42.281 -15.359 1 97.5 302 THR B O 1
ATOM 7333 N N . ILE B 1 303 ? 8.164 -42.125 -13.219 1 98.06 303 ILE B N 1
ATOM 7334 C CA . ILE B 1 303 ? 9.273 -41.219 -12.945 1 98.06 303 ILE B CA 1
ATOM 7335 C C . ILE B 1 303 ? 9.898 -41.531 -11.594 1 98.06 303 ILE B C 1
ATOM 7337 O O . ILE B 1 303 ? 9.195 -41.625 -10.578 1 98.06 303 ILE B O 1
ATOM 7341 N N . GLU B 1 304 ? 11.102 -41.812 -11.539 1 97.56 304 GLU B N 1
ATOM 7342 C CA . GLU B 1 304 ? 11.82 -42.219 -10.328 1 97.56 304 GLU B CA 1
ATOM 7343 C C . GLU B 1 304 ? 13.289 -41.812 -10.398 1 97.56 304 GLU B C 1
ATOM 7345 O O . GLU B 1 304 ? 13.758 -41.344 -11.43 1 97.56 304 GLU B O 1
ATOM 7350 N N . THR B 1 305 ? 13.906 -41.875 -9.297 1 97.94 305 THR B N 1
ATOM 7351 C CA . THR B 1 305 ? 15.359 -41.719 -9.281 1 97.94 305 THR B CA 1
ATOM 7352 C C . THR B 1 305 ? 16.047 -43.031 -8.953 1 97.94 305 THR B C 1
ATOM 7354 O O . THR B 1 305 ? 15.492 -43.875 -8.242 1 97.94 305 THR B O 1
ATOM 7357 N N . ASN B 1 306 ? 17.094 -43.25 -9.547 1 97.12 306 ASN B N 1
ATOM 7358 C CA . ASN B 1 306 ? 18.047 -44.312 -9.211 1 97.12 306 ASN B CA 1
ATOM 7359 C C . ASN B 1 306 ? 19.438 -43.75 -8.984 1 97.12 306 ASN B C 1
ATOM 7361 O O . ASN B 1 306 ? 20.156 -43.438 -9.938 1 97.12 306 ASN B O 1
ATOM 7365 N N . GLU B 1 307 ? 19.75 -43.656 -7.738 1 94.5 307 GLU B N 1
ATOM 7366 C CA . GLU B 1 307 ? 20.984 -42.969 -7.332 1 94.5 307 GLU B CA 1
ATOM 7367 C C . GLU B 1 307 ? 21.062 -41.562 -7.914 1 94.5 307 GLU B C 1
ATOM 7369 O O . GLU B 1 307 ? 20.172 -40.75 -7.672 1 94.5 307 GLU B O 1
ATOM 7374 N N . ASP B 1 308 ? 21.969 -41.469 -8.875 1 96.56 308 ASP B N 1
ATOM 7375 C CA . ASP B 1 308 ? 22.25 -40.094 -9.352 1 96.56 308 ASP B CA 1
ATOM 7376 C C . ASP B 1 308 ? 21.594 -39.844 -10.711 1 96.56 308 ASP B C 1
ATOM 7378 O O . ASP B 1 308 ? 22.016 -38.969 -11.445 1 96.56 308 ASP B O 1
ATOM 7382 N N . LYS B 1 309 ? 20.547 -40.656 -11.062 1 97.81 309 LYS B N 1
ATOM 7383 C CA . LYS B 1 309 ? 19.875 -40.5 -12.352 1 97.81 309 LYS B CA 1
ATOM 7384 C C . LYS B 1 309 ? 18.375 -40.312 -12.172 1 97.81 309 LYS B C 1
ATOM 7386 O O . LYS B 1 309 ? 17.781 -40.906 -11.25 1 97.81 309 LYS B O 1
ATOM 7391 N N . ILE B 1 310 ? 17.812 -39.562 -13.031 1 98.62 310 ILE B N 1
ATOM 7392 C CA . ILE B 1 310 ? 16.359 -39.531 -13.18 1 98.62 310 ILE B CA 1
ATOM 7393 C C . ILE B 1 310 ? 15.93 -40.5 -14.258 1 98.62 310 ILE B C 1
ATOM 7395 O O . ILE B 1 310 ? 16.484 -40.531 -15.359 1 98.62 310 ILE B O 1
ATOM 7399 N N . LEU B 1 311 ? 14.977 -41.312 -13.93 1 98.44 311 LEU B N 1
ATOM 7400 C CA . LEU B 1 311 ? 14.492 -42.312 -14.875 1 98.44 311 LEU B CA 1
ATOM 7401 C C . LEU B 1 311 ? 13.055 -42.031 -15.289 1 98.44 311 LEU B C 1
ATOM 7403 O O . LEU B 1 311 ? 12.172 -41.875 -14.438 1 98.44 311 LEU B O 1
ATOM 7407 N N . LEU B 1 312 ? 12.82 -41.875 -16.562 1 98.38 312 LEU B N 1
ATOM 7408 C CA . LEU B 1 312 ? 11.5 -41.844 -17.172 1 98.38 312 LEU B CA 1
ATOM 7409 C C . LEU B 1 312 ? 11.195 -43.156 -17.891 1 98.38 312 LEU B C 1
ATOM 7411 O O . LEU B 1 312 ? 11.898 -43.531 -18.828 1 98.38 312 LEU B O 1
ATOM 7415 N N . ASN B 1 313 ? 10.164 -43.875 -17.406 1 97.62 313 ASN B N 1
ATOM 7416 C CA . ASN B 1 313 ? 9.812 -45.156 -17.953 1 97.62 313 ASN B CA 1
ATOM 7417 C C . ASN B 1 313 ? 11.008 -46.125 -17.938 1 97.62 313 ASN B C 1
ATOM 7419 O O . ASN B 1 313 ? 11.234 -46.844 -18.906 1 97.62 313 ASN B O 1
ATOM 7423 N N . GLY B 1 314 ? 11.828 -45.938 -16.938 1 96.75 314 GLY B N 1
ATOM 7424 C CA . GLY B 1 314 ? 12.938 -46.844 -16.719 1 96.75 314 GLY B CA 1
ATOM 7425 C C . GLY B 1 314 ? 14.203 -46.406 -17.422 1 96.75 314 GLY B C 1
ATOM 7426 O O . GLY B 1 314 ? 15.258 -47.031 -17.266 1 96.75 314 GLY B O 1
ATOM 7427 N N . LYS B 1 315 ? 14.188 -45.375 -18.125 1 97 315 LYS B N 1
ATOM 7428 C CA . LYS B 1 315 ? 15.344 -44.875 -18.875 1 97 315 LYS B CA 1
ATOM 7429 C C . LYS B 1 315 ? 15.828 -43.531 -18.344 1 97 315 LYS B C 1
ATOM 7431 O O . LYS B 1 315 ? 15.023 -42.656 -18 1 97 315 LYS B O 1
ATOM 7436 N N . PRO B 1 316 ? 17.156 -43.406 -18.25 1 97.19 316 PRO B N 1
ATOM 7437 C CA . PRO B 1 316 ? 17.672 -42.125 -17.797 1 97.19 316 PRO B CA 1
ATOM 7438 C C . PRO B 1 316 ? 17.266 -40.969 -18.734 1 97.19 316 PRO B C 1
ATOM 7440 O O . PRO B 1 316 ? 17.219 -41.125 -19.953 1 97.19 316 PRO B O 1
ATOM 7443 N N . VAL B 1 317 ? 16.953 -39.875 -18.156 1 97.75 317 VAL B N 1
ATOM 7444 C CA . VAL B 1 317 ? 16.578 -38.719 -18.938 1 97.75 317 VAL B CA 1
ATOM 7445 C C . VAL B 1 317 ? 17.328 -37.469 -18.422 1 97.75 317 VAL B C 1
ATOM 7447 O O . VAL B 1 317 ? 17.516 -37.312 -17.203 1 97.75 317 VAL B O 1
ATOM 7450 N N . PHE B 1 318 ? 17.938 -36.688 -19.328 1 98.25 318 PHE B N 1
ATOM 7451 C CA . PHE B 1 318 ? 18.516 -35.375 -19.016 1 98.25 318 PHE B CA 1
ATOM 7452 C C . PHE B 1 318 ? 17.484 -34.281 -19.188 1 98.25 318 PHE B C 1
ATOM 7454 O O . PHE B 1 318 ? 16.891 -34.125 -20.266 1 98.25 318 PHE B O 1
ATOM 7461 N N . LEU B 1 319 ? 17.25 -33.5 -18.219 1 98.75 319 LEU B N 1
ATOM 7462 C CA . LEU B 1 319 ? 16.25 -32.438 -18.266 1 98.75 319 LEU B CA 1
ATOM 7463 C C . LEU B 1 319 ? 16.797 -31.203 -18.969 1 98.75 319 LEU B C 1
ATOM 7465 O O . LEU B 1 319 ? 17.547 -30.422 -18.359 1 98.75 319 LEU B O 1
ATOM 7469 N N . ARG B 1 320 ? 16.5 -31.062 -20.219 1 98.81 320 ARG B N 1
ATOM 7470 C CA . ARG B 1 320 ? 16.75 -29.828 -20.969 1 98.81 320 ARG B CA 1
ATOM 7471 C C . ARG B 1 320 ? 15.664 -28.781 -20.703 1 98.81 320 ARG B C 1
ATOM 7473 O O . ARG B 1 320 ? 14.594 -28.844 -21.312 1 98.81 320 ARG B O 1
ATOM 7480 N N . GLY B 1 321 ? 16.031 -27.875 -19.828 1 98.56 321 GLY B N 1
ATOM 7481 C CA . GLY B 1 321 ? 14.914 -27.109 -19.297 1 98.56 321 GLY B CA 1
ATOM 7482 C C . GLY B 1 321 ? 15.078 -25.609 -19.484 1 98.56 321 GLY B C 1
ATOM 7483 O O . GLY B 1 321 ? 16.031 -25.156 -20.125 1 98.56 321 GLY B O 1
ATOM 7484 N N . ILE B 1 322 ? 14.141 -24.875 -19.031 1 98.88 322 ILE B N 1
ATOM 7485 C CA . ILE B 1 322 ? 14.086 -23.422 -18.922 1 98.88 322 ILE B CA 1
ATOM 7486 C C . ILE B 1 322 ? 13.055 -23.016 -17.891 1 98.88 322 ILE B C 1
ATOM 7488 O O . ILE B 1 322 ? 12 -23.641 -17.766 1 98.88 322 ILE B O 1
ATOM 7492 N N . SER B 1 323 ? 13.383 -22.016 -17.062 1 98.81 323 SER B N 1
ATOM 7493 C CA . SER B 1 323 ? 12.414 -21.469 -16.125 1 98.81 323 SER B CA 1
ATOM 7494 C C . SER B 1 323 ? 11.438 -20.531 -16.812 1 98.81 323 SER B C 1
ATOM 7496 O O . SER B 1 323 ? 11.812 -19.797 -17.734 1 98.81 323 SER B O 1
ATOM 7498 N N . ILE B 1 324 ? 10.18 -20.531 -16.359 1 98.69 324 ILE B N 1
ATOM 7499 C CA . ILE B 1 324 ? 9.133 -19.719 -16.938 1 98.69 324 ILE B CA 1
ATOM 7500 C C . ILE B 1 324 ? 8.383 -18.969 -15.836 1 98.69 324 ILE B C 1
ATOM 7502 O O . ILE B 1 324 ? 8.008 -19.578 -14.82 1 98.69 324 ILE B O 1
ATOM 7506 N N . HIS B 1 325 ? 8.188 -17.672 -15.969 1 97.56 325 HIS B N 1
ATOM 7507 C CA . HIS B 1 325 ? 7.145 -16.922 -15.273 1 97.56 325 HIS B CA 1
ATOM 7508 C C . HIS B 1 325 ? 5.879 -16.828 -16.125 1 97.56 325 HIS B C 1
ATOM 7510 O O . HIS B 1 325 ? 5.922 -17.016 -17.344 1 97.56 325 HIS B O 1
ATOM 7516 N N . GLU B 1 326 ? 4.781 -16.5 -15.547 1 96.75 326 GLU B N 1
ATOM 7517 C CA . GLU B 1 326 ? 3.523 -16.359 -16.266 1 96.75 326 GLU B CA 1
ATOM 7518 C C . GLU B 1 326 ? 3.445 -15 -16.969 1 96.75 326 GLU B C 1
ATOM 7520 O O . GLU B 1 326 ? 2.447 -14.289 -16.844 1 96.75 326 GLU B O 1
ATOM 7525 N N . GLU B 1 327 ? 4.457 -14.648 -17.688 1 96.38 327 GLU B N 1
ATOM 7526 C CA . GLU B 1 327 ? 4.516 -13.5 -18.594 1 96.38 327 GLU B CA 1
ATOM 7527 C C . GLU B 1 327 ? 5.07 -13.898 -19.953 1 96.38 327 GLU B C 1
ATOM 7529 O O . GLU B 1 327 ? 5.992 -14.711 -20.047 1 96.38 327 GLU B O 1
ATOM 7534 N N . ASN B 1 328 ? 4.473 -13.375 -21.094 1 95.81 328 ASN B N 1
ATOM 7535 C CA . ASN B 1 328 ? 4.805 -13.898 -22.406 1 95.81 328 ASN B CA 1
ATOM 7536 C C . ASN B 1 328 ? 4.938 -12.781 -23.438 1 95.81 328 ASN B C 1
ATOM 7538 O O . ASN B 1 328 ? 4.457 -12.914 -24.578 1 95.81 328 ASN B O 1
ATOM 7542 N N . ALA B 1 329 ? 5.359 -11.555 -23.109 1 92.56 329 ALA B N 1
ATOM 7543 C CA . ALA B 1 329 ? 5.676 -10.43 -23.984 1 92.56 329 ALA B CA 1
ATOM 7544 C C . ALA B 1 329 ? 4.41 -9.68 -24.391 1 92.56 329 ALA B C 1
ATOM 7546 O O . ALA B 1 329 ? 4.461 -8.758 -25.203 1 92.56 329 ALA B O 1
ATOM 7547 N N . LYS B 1 330 ? 3.275 -10.031 -23.938 1 91.81 330 LYS B N 1
ATOM 7548 C CA . LYS B 1 330 ? 2.037 -9.305 -24.203 1 91.81 330 LYS B CA 1
ATOM 7549 C C . LYS B 1 330 ? 1.727 -8.312 -23.078 1 91.81 330 LYS B C 1
ATOM 7551 O O . LYS B 1 330 ? 0.872 -7.441 -23.234 1 91.81 330 LYS B O 1
ATOM 7556 N N . GLY B 1 331 ? 2.396 -8.5 -22.078 1 90.5 331 GLY B N 1
ATOM 7557 C CA . GLY B 1 331 ? 2.109 -7.664 -20.922 1 90.5 331 GLY B CA 1
ATOM 7558 C C . GLY B 1 331 ? 1.14 -8.305 -19.953 1 90.5 331 GLY B C 1
ATOM 7559 O O . GLY B 1 331 ? 0.244 -9.047 -20.359 1 90.5 331 GLY B O 1
ATOM 7560 N N . GLY B 1 332 ? 1.35 -8.07 -18.641 1 93.62 332 GLY B N 1
ATOM 7561 C CA . GLY B 1 332 ? 0.459 -8.586 -17.609 1 93.62 332 GLY B CA 1
ATOM 7562 C C . GLY B 1 332 ? 0.634 -10.07 -17.359 1 93.62 332 GLY B C 1
ATOM 7563 O O . GLY B 1 332 ? 1.539 -10.695 -17.922 1 93.62 332 GLY B O 1
ATOM 7564 N N . ARG B 1 333 ? -0.146 -10.609 -16.531 1 94.31 333 ARG B N 1
ATOM 7565 C CA . ARG B 1 333 ? -0.116 -12.023 -16.203 1 94.31 333 ARG B CA 1
ATOM 7566 C C . ARG B 1 333 ? -0.775 -12.867 -17.281 1 94.31 333 ARG B C 1
ATOM 7568 O O . ARG B 1 333 ? -1.87 -12.539 -17.75 1 94.31 333 ARG B O 1
ATOM 7575 N N . ALA B 1 334 ? -0.129 -13.914 -17.719 1 95.25 334 ALA B N 1
ATOM 7576 C CA . ALA B 1 334 ? -0.706 -14.852 -18.672 1 95.25 334 ALA B CA 1
ATOM 7577 C C . ALA B 1 334 ? -1.967 -15.5 -18.109 1 95.25 334 ALA B C 1
ATOM 7579 O O . ALA B 1 334 ? -2.012 -15.867 -16.922 1 95.25 334 ALA B O 1
ATOM 7580 N N . ASN B 1 335 ? -3.023 -15.617 -18.953 1 96 335 ASN B N 1
ATOM 7581 C CA . ASN B 1 335 ? -4.273 -16.125 -18.406 1 96 335 ASN B CA 1
ATOM 7582 C C . ASN B 1 335 ? -5.051 -16.938 -19.453 1 96 335 ASN B C 1
ATOM 7584 O O . ASN B 1 335 ? -6.207 -17.297 -19.219 1 96 335 ASN B O 1
ATOM 7588 N N . SER B 1 336 ? -4.449 -17.266 -20.625 1 97.38 336 SER B N 1
ATOM 7589 C CA . SER B 1 336 ? -5.18 -17.969 -21.688 1 97.38 336 SER B CA 1
ATOM 7590 C C . SER B 1 336 ? -4.395 -19.172 -22.188 1 97.38 336 SER B C 1
ATOM 7592 O O . SER B 1 336 ? -3.205 -19.312 -21.891 1 97.38 336 SER B O 1
ATOM 7594 N N . VAL B 1 337 ? -5.113 -20.016 -22.938 1 98.06 337 VAL B N 1
ATOM 7595 C CA . VAL B 1 337 ? -4.477 -21.156 -23.594 1 98.06 337 VAL B CA 1
ATOM 7596 C C . VAL B 1 337 ? -3.443 -20.656 -24.609 1 98.06 337 VAL B C 1
ATOM 7598 O O . VAL B 1 337 ? -2.361 -21.234 -24.734 1 98.06 337 VAL B O 1
ATOM 7601 N N . GLU B 1 338 ? -3.76 -19.547 -25.281 1 98 338 GLU B N 1
ATOM 7602 C CA . GLU B 1 338 ? -2.832 -18.953 -26.234 1 98 338 GLU B CA 1
ATOM 7603 C C . GLU B 1 338 ? -1.544 -18.5 -25.547 1 98 338 GLU B C 1
ATOM 7605 O O . GLU B 1 338 ? -0.453 -18.656 -26.094 1 98 338 GLU B O 1
ATOM 7610 N N . ASP B 1 339 ? -1.684 -17.953 -24.406 1 98.25 339 ASP B N 1
ATOM 7611 C CA . ASP B 1 339 ? -0.512 -17.547 -23.641 1 98.25 339 ASP B CA 1
ATOM 7612 C C . ASP B 1 339 ? 0.371 -18.734 -23.312 1 98.25 339 ASP B C 1
ATOM 7614 O O . ASP B 1 339 ? 1.594 -18.672 -23.453 1 98.25 339 ASP B O 1
ATOM 7618 N N . ALA B 1 340 ? -0.266 -19.781 -22.844 1 98.44 340 ALA B N 1
ATOM 7619 C CA . ALA B 1 340 ? 0.448 -21 -22.5 1 98.44 340 ALA B CA 1
ATOM 7620 C C . ALA B 1 340 ? 1.186 -21.562 -23.703 1 98.44 340 ALA B C 1
ATOM 7622 O O . ALA B 1 340 ? 2.365 -21.922 -23.609 1 98.44 340 ALA B O 1
ATOM 7623 N N . LEU B 1 341 ? 0.514 -21.641 -24.828 1 98.62 341 LEU B N 1
ATOM 7624 C CA . LEU B 1 341 ? 1.089 -22.188 -26.047 1 98.62 341 LEU B CA 1
ATOM 7625 C C . LEU B 1 341 ? 2.275 -21.344 -26.516 1 98.62 341 LEU B C 1
ATOM 7627 O O . LEU B 1 341 ? 3.279 -21.891 -26.984 1 98.62 341 LEU B O 1
ATOM 7631 N N . ARG B 1 342 ? 2.168 -20.062 -26.359 1 98.5 342 ARG B N 1
ATOM 7632 C CA . ARG B 1 342 ? 3.273 -19.188 -26.75 1 98.5 342 ARG B CA 1
ATOM 7633 C C . ARG B 1 342 ? 4.531 -19.516 -25.938 1 98.5 342 ARG B C 1
ATOM 7635 O O . ARG B 1 342 ? 5.605 -19.703 -26.516 1 98.5 342 ARG B O 1
ATOM 7642 N N . LEU B 1 343 ? 4.395 -19.609 -24.703 1 98.75 343 LEU B N 1
ATOM 7643 C CA . LEU B 1 343 ? 5.52 -19.891 -23.812 1 98.75 343 LEU B CA 1
ATOM 7644 C C . LEU B 1 343 ? 6.094 -21.281 -24.109 1 98.75 343 LEU B C 1
ATOM 7646 O O . LEU B 1 343 ? 7.309 -21.438 -24.25 1 98.75 343 LEU B O 1
ATOM 7650 N N . LEU B 1 344 ? 5.234 -22.281 -24.234 1 98.88 344 LEU B N 1
ATOM 7651 C CA . LEU B 1 344 ? 5.688 -23.656 -24.422 1 98.88 344 LEU B CA 1
ATOM 7652 C C . LEU B 1 344 ? 6.312 -23.828 -25.812 1 98.88 344 LEU B C 1
ATOM 7654 O O . LEU B 1 344 ? 7.27 -24.594 -25.969 1 98.88 344 LEU B O 1
ATOM 7658 N N . ASN B 1 345 ? 5.777 -23.156 -26.781 1 98.81 345 ASN B N 1
ATOM 7659 C CA . ASN B 1 345 ? 6.359 -23.234 -28.125 1 98.81 345 ASN B CA 1
ATOM 7660 C C . ASN B 1 345 ? 7.758 -22.625 -28.156 1 98.81 345 ASN B C 1
ATOM 7662 O O . ASN B 1 345 ? 8.648 -23.156 -28.828 1 98.81 345 ASN B O 1
ATOM 7666 N N . TRP B 1 346 ? 7.941 -21.5 -27.469 1 98.81 346 TRP B N 1
ATOM 7667 C CA . TRP B 1 346 ? 9.273 -20.922 -27.359 1 98.81 346 TRP B CA 1
ATOM 7668 C C . TRP B 1 346 ? 10.234 -21.875 -26.672 1 98.81 346 TRP B C 1
ATOM 7670 O O . TRP B 1 346 ? 11.391 -22 -27.094 1 98.81 346 TRP B O 1
ATOM 7680 N N . ALA B 1 347 ? 9.789 -22.547 -25.641 1 98.88 347 ALA B N 1
ATOM 7681 C CA . ALA B 1 347 ? 10.617 -23.531 -24.953 1 98.88 347 ALA B CA 1
ATOM 7682 C C . ALA B 1 347 ? 11 -24.688 -25.891 1 98.88 347 ALA B C 1
ATOM 7684 O O . ALA B 1 347 ? 12.164 -25.094 -25.938 1 98.88 347 ALA B O 1
ATOM 7685 N N . LYS B 1 348 ? 10.031 -25.234 -26.625 1 98.56 348 LYS B N 1
ATOM 7686 C CA . LYS B 1 348 ? 10.289 -26.312 -27.578 1 98.56 348 LYS B CA 1
ATOM 7687 C C . LYS B 1 348 ? 11.273 -25.875 -28.656 1 98.56 348 LYS B C 1
ATOM 7689 O O . LYS B 1 348 ? 12.156 -26.641 -29.047 1 98.56 348 LYS B O 1
ATOM 7694 N N . GLU B 1 349 ? 11.047 -24.641 -29.109 1 98.62 349 GLU B N 1
ATOM 7695 C CA . GLU B 1 349 ? 11.945 -24.109 -30.125 1 98.62 349 GLU B CA 1
ATOM 7696 C C . GLU B 1 349 ? 13.391 -24.094 -29.625 1 98.62 349 GLU B C 1
ATOM 7698 O O . GLU B 1 349 ? 14.32 -24.312 -30.406 1 98.62 349 GLU B O 1
ATOM 7703 N N . MET B 1 350 ? 13.609 -23.875 -28.328 1 98.69 350 MET B N 1
ATOM 7704 C CA . MET B 1 350 ? 14.938 -23.812 -27.734 1 98.69 350 MET B CA 1
ATOM 7705 C C . MET B 1 350 ? 15.516 -25.219 -27.562 1 98.69 350 MET B C 1
ATOM 7707 O O . MET B 1 350 ? 16.719 -25.375 -27.328 1 98.69 350 MET B O 1
ATOM 7711 N N . GLY B 1 351 ? 14.664 -26.266 -27.688 1 98.5 351 GLY B N 1
ATOM 7712 C CA . GLY B 1 351 ? 15.117 -27.641 -27.562 1 98.5 351 GLY B CA 1
ATOM 7713 C C . GLY B 1 351 ? 14.789 -28.25 -26.219 1 98.5 351 GLY B C 1
ATOM 7714 O O . GLY B 1 351 ? 15.32 -29.312 -25.859 1 98.5 351 GLY B O 1
ATOM 7715 N N . CYS B 1 352 ? 13.875 -27.688 -25.531 1 98.88 352 CYS B N 1
ATOM 7716 C CA . CYS B 1 352 ? 13.547 -28.141 -24.172 1 98.88 352 CYS B CA 1
ATOM 7717 C C . CYS B 1 352 ? 12.656 -29.375 -24.219 1 98.88 352 CYS B C 1
ATOM 7719 O O . CYS B 1 352 ? 11.789 -29.484 -25.094 1 98.88 352 CYS B O 1
ATOM 7721 N N . ASN B 1 353 ? 12.781 -30.266 -23.297 1 98.81 353 ASN B N 1
ATOM 7722 C CA . ASN B 1 353 ? 11.836 -31.344 -23 1 98.81 353 ASN B CA 1
ATOM 7723 C C . ASN B 1 353 ? 11.211 -31.172 -21.625 1 98.81 353 ASN B C 1
ATOM 7725 O O . ASN B 1 353 ? 10.438 -32.031 -21.172 1 98.81 353 ASN B O 1
ATOM 7729 N N . TYR B 1 354 ? 11.578 -30.156 -20.984 1 98.12 354 TYR B N 1
ATOM 7730 C CA . TYR B 1 354 ? 11.242 -29.875 -19.594 1 98.12 354 TYR B CA 1
ATOM 7731 C C . TYR B 1 354 ? 11.156 -28.375 -19.344 1 98.12 354 TYR B C 1
ATOM 7733 O O . TYR B 1 354 ? 11.914 -27.594 -19.938 1 98.12 354 TYR B O 1
ATOM 7741 N N . VAL B 1 355 ? 10.102 -27.906 -18.5 1 98.88 355 VAL B N 1
ATOM 7742 C CA . VAL B 1 355 ? 10.039 -26.516 -18.062 1 98.88 355 VAL B CA 1
ATOM 7743 C C . VAL B 1 355 ? 9.883 -26.453 -16.547 1 98.88 355 VAL B C 1
ATOM 7745 O O . VAL B 1 355 ? 9.203 -27.297 -15.953 1 98.88 355 VAL B O 1
ATOM 7748 N N . ARG B 1 356 ? 10.516 -25.5 -15.953 1 98.88 356 ARG B N 1
ATOM 7749 C CA . ARG B 1 356 ? 10.281 -25.141 -14.555 1 98.88 356 ARG B CA 1
ATOM 7750 C C . ARG B 1 356 ? 9.336 -23.953 -14.438 1 98.88 356 ARG B C 1
ATOM 7752 O O . ARG B 1 356 ? 9.672 -22.844 -14.859 1 98.88 356 ARG B O 1
ATOM 7759 N N . LEU B 1 357 ? 8.18 -24.219 -13.953 1 98.5 357 LEU B N 1
ATOM 7760 C CA . LEU B 1 357 ? 7.211 -23.141 -13.711 1 98.5 357 LEU B CA 1
ATOM 7761 C C . LEU B 1 357 ? 7.516 -22.422 -12.414 1 98.5 357 LEU B C 1
ATOM 7763 O O . LEU B 1 357 ? 6.969 -22.75 -11.359 1 98.5 357 LEU B O 1
ATOM 7767 N N . ALA B 1 358 ? 8.516 -21.469 -12.445 1 94.56 358 ALA B N 1
ATOM 7768 C CA . ALA B 1 358 ? 8.883 -20.656 -11.289 1 94.56 358 ALA B CA 1
ATOM 7769 C C . ALA B 1 358 ? 7.773 -19.672 -10.945 1 94.56 358 ALA B C 1
ATOM 7771 O O . ALA B 1 358 ? 7.18 -19.062 -11.836 1 94.56 358 ALA B O 1
ATOM 7772 N N . HIS B 1 359 ? 7.707 -19.656 -9.789 1 96.38 359 HIS B N 1
ATOM 7773 C CA . HIS B 1 359 ? 7.922 -19.828 -8.359 1 96.38 359 HIS B CA 1
ATOM 7774 C C . HIS B 1 359 ? 6.625 -20.172 -7.641 1 96.38 359 HIS B C 1
ATOM 7776 O O . HIS B 1 359 ? 6.617 -20.375 -6.422 1 96.38 359 HIS B O 1
ATOM 7782 N N . TYR B 1 360 ? 5.531 -20.188 -8.414 1 97.88 360 TYR B N 1
ATOM 7783 C CA . TYR B 1 360 ? 4.164 -20.375 -7.934 1 97.88 360 TYR B CA 1
ATOM 7784 C C . TYR B 1 360 ? 3.387 -21.297 -8.867 1 97.88 360 TYR B C 1
ATOM 7786 O O . TYR B 1 360 ? 3.812 -21.547 -10 1 97.88 360 TYR B O 1
ATOM 7794 N N . PRO B 1 361 ? 2.258 -21.875 -8.398 1 98 361 PRO B N 1
ATOM 7795 C CA . PRO B 1 361 ? 1.434 -22.656 -9.312 1 98 361 PRO B CA 1
ATOM 7796 C C . PRO B 1 361 ? 0.909 -21.844 -10.492 1 98 361 PRO B C 1
ATOM 7798 O O . PRO B 1 361 ? 0.232 -20.828 -10.289 1 98 361 PRO B O 1
ATOM 7801 N N . HIS B 1 362 ? 1.255 -22.281 -11.68 1 98.25 362 HIS B N 1
ATOM 7802 C CA . HIS B 1 362 ? 0.792 -21.562 -12.867 1 98.25 362 HIS B CA 1
ATOM 7803 C C . HIS B 1 362 ? -0.638 -21.953 -13.219 1 98.25 362 HIS B C 1
ATOM 7805 O O . HIS B 1 362 ? -1.212 -22.859 -12.602 1 98.25 362 HIS B O 1
ATOM 7811 N N . ASN B 1 363 ? -1.215 -21.219 -14.164 1 97.88 363 ASN B N 1
ATOM 7812 C CA . ASN B 1 363 ? -2.537 -21.531 -14.695 1 97.88 363 ASN B CA 1
ATOM 7813 C C . ASN B 1 363 ? -2.611 -22.969 -15.211 1 97.88 363 ASN B C 1
ATOM 7815 O O . ASN B 1 363 ? -1.668 -23.469 -15.836 1 97.88 363 ASN B O 1
ATOM 7819 N N . GLU B 1 364 ? -3.744 -23.641 -15 1 97.88 364 GLU B N 1
ATOM 7820 C CA . GLU B 1 364 ? -3.936 -25.016 -15.438 1 97.88 364 GLU B CA 1
ATOM 7821 C C . GLU B 1 364 ? -3.719 -25.141 -16.953 1 97.88 364 GLU B C 1
ATOM 7823 O O . GLU B 1 364 ? -3.297 -26.203 -17.422 1 97.88 364 GLU B O 1
ATOM 7828 N N . ASN B 1 365 ? -3.904 -24.031 -17.719 1 98 365 ASN B N 1
ATOM 7829 C CA . ASN B 1 365 ? -3.73 -24.016 -19.172 1 98 365 ASN B CA 1
ATOM 7830 C C . ASN B 1 365 ? -2.354 -24.531 -19.562 1 98 365 ASN B C 1
ATOM 7832 O O . ASN B 1 365 ? -2.236 -25.375 -20.453 1 98 365 ASN B O 1
ATOM 7836 N N . ILE B 1 366 ? -1.337 -24.078 -18.891 1 98.56 366 ILE B N 1
ATOM 7837 C CA . ILE B 1 366 ? 0.015 -24.406 -19.328 1 98.56 366 ILE B CA 1
ATOM 7838 C C . ILE B 1 366 ? 0.334 -25.859 -18.969 1 98.56 366 ILE B C 1
ATOM 7840 O O . ILE B 1 366 ? 1.052 -26.531 -19.703 1 98.56 366 ILE B O 1
ATOM 7844 N N . ILE B 1 367 ? -0.227 -26.359 -17.922 1 98.25 367 ILE B N 1
ATOM 7845 C CA . ILE B 1 367 ? 0.006 -27.75 -17.516 1 98.25 367 ILE B CA 1
ATOM 7846 C C . ILE B 1 367 ? -0.652 -28.703 -18.516 1 98.25 367 ILE B C 1
ATOM 7848 O O . ILE B 1 367 ? -0.029 -29.656 -18.969 1 98.25 367 ILE B O 1
ATOM 7852 N N . ARG B 1 368 ? -1.846 -28.438 -18.859 1 98.12 368 ARG B N 1
ATOM 7853 C CA . ARG B 1 368 ? -2.58 -29.281 -19.781 1 98.12 368 ARG B CA 1
ATOM 7854 C C . ARG B 1 368 ? -1.945 -29.25 -21.172 1 98.12 368 ARG B C 1
ATOM 7856 O O . ARG B 1 368 ? -1.851 -30.281 -21.844 1 98.12 368 ARG B O 1
ATOM 7863 N N . GLU B 1 369 ? -1.546 -28.031 -21.547 1 98.69 369 GLU B N 1
ATOM 7864 C CA . GLU B 1 369 ? -0.898 -27.938 -22.844 1 98.69 369 GLU B CA 1
ATOM 7865 C C . GLU B 1 369 ? 0.453 -28.641 -22.844 1 98.69 369 GLU B C 1
ATOM 7867 O O . GLU B 1 369 ? 0.839 -29.266 -23.844 1 98.69 369 GLU B O 1
ATOM 7872 N N . ALA B 1 370 ? 1.171 -28.578 -21.766 1 98.88 370 ALA B N 1
ATOM 7873 C CA . ALA B 1 370 ? 2.434 -29.312 -21.641 1 98.88 370 ALA B CA 1
ATOM 7874 C C . ALA B 1 370 ? 2.217 -30.812 -21.766 1 98.88 370 ALA B C 1
ATOM 7876 O O . ALA B 1 370 ? 3.014 -31.516 -22.391 1 98.88 370 ALA B O 1
ATOM 7877 N N . ASP B 1 371 ? 1.169 -31.281 -21.203 1 98.44 371 ASP B N 1
ATOM 7878 C CA . ASP B 1 371 ? 0.8 -32.688 -21.266 1 98.44 371 ASP B CA 1
ATOM 7879 C C . ASP B 1 371 ? 0.601 -33.125 -22.703 1 98.44 371 ASP B C 1
ATOM 7881 O O . ASP B 1 371 ? 1.097 -34.188 -23.109 1 98.44 371 ASP B O 1
ATOM 7885 N N . LYS B 1 372 ? -0.049 -32.344 -23.453 1 98.56 372 LYS B N 1
ATOM 7886 C CA . LYS B 1 372 ? -0.354 -32.656 -24.844 1 98.56 372 LYS B CA 1
ATOM 7887 C C . LYS B 1 372 ? 0.896 -32.562 -25.719 1 98.56 372 LYS B C 1
ATOM 7889 O O . LYS B 1 372 ? 1.068 -33.344 -26.656 1 98.56 372 LYS B O 1
ATOM 7894 N N . MET B 1 373 ? 1.748 -31.625 -25.344 1 98.69 373 MET B N 1
ATOM 7895 C CA . MET B 1 373 ? 2.885 -31.297 -26.203 1 98.69 373 MET B CA 1
ATOM 7896 C C . MET B 1 373 ? 4.074 -32.188 -25.906 1 98.69 373 MET B C 1
ATOM 7898 O O . MET B 1 373 ? 5.031 -32.25 -26.672 1 98.69 373 MET B O 1
ATOM 7902 N N . GLY B 1 374 ? 4.031 -32.875 -24.781 1 98.75 374 GLY B N 1
ATOM 7903 C CA . GLY B 1 374 ? 5.16 -33.688 -24.375 1 98.75 374 GLY B CA 1
ATOM 7904 C C . GLY B 1 374 ? 6.281 -32.875 -23.75 1 98.75 374 GLY B C 1
ATOM 7905 O O . GLY B 1 374 ? 7.441 -33 -24.141 1 98.75 374 GLY B O 1
ATOM 7906 N N . ILE B 1 375 ? 5.957 -32.094 -22.828 1 98.94 375 ILE B N 1
ATOM 7907 C CA . ILE B 1 375 ? 6.93 -31.312 -22.062 1 98.94 375 ILE B CA 1
ATOM 7908 C C . ILE B 1 375 ? 6.805 -31.641 -20.578 1 98.94 375 ILE B C 1
ATOM 7910 O O . ILE B 1 375 ? 5.727 -31.516 -20 1 98.94 375 ILE B O 1
ATOM 7914 N N . MET B 1 376 ? 7.844 -32.094 -19.953 1 98.94 376 MET B N 1
ATOM 7915 C CA . MET B 1 376 ? 7.836 -32.344 -18.516 1 98.94 376 MET B CA 1
ATOM 7916 C C . MET B 1 376 ? 7.805 -31.047 -17.734 1 98.94 376 MET B C 1
ATOM 7918 O O . MET B 1 376 ? 8.297 -30.016 -18.188 1 98.94 376 MET B O 1
ATOM 7922 N N . VAL B 1 377 ? 7.207 -31.125 -16.5 1 98.88 377 VAL B N 1
ATOM 7923 C CA . VAL B 1 377 ? 6.961 -29.875 -15.781 1 98.88 377 VAL B CA 1
ATOM 7924 C C . VAL B 1 377 ? 7.426 -30.016 -14.328 1 98.88 377 VAL B C 1
ATOM 7926 O O . VAL B 1 377 ? 7.156 -31.031 -13.68 1 98.88 377 VAL B O 1
ATOM 7929 N N . TRP B 1 378 ? 8.211 -29.062 -13.898 1 98.81 378 TRP B N 1
ATOM 7930 C CA . TRP B 1 378 ? 8.492 -28.734 -12.508 1 98.81 378 TRP B CA 1
ATOM 7931 C C . TRP B 1 378 ? 7.535 -27.672 -11.984 1 98.81 378 TRP B C 1
ATOM 7933 O O . TRP B 1 378 ? 7.543 -26.531 -12.461 1 98.81 378 TRP B O 1
ATOM 7943 N N . GLU B 1 379 ? 6.57 -28.062 -11.102 1 98.38 379 GLU B N 1
ATOM 7944 C CA . GLU B 1 379 ? 5.625 -27.125 -10.5 1 98.38 379 GLU B CA 1
ATOM 7945 C C . GLU B 1 379 ? 6.023 -26.781 -9.07 1 98.38 379 GLU B C 1
ATOM 7947 O O . GLU B 1 379 ? 6.504 -27.656 -8.328 1 98.38 379 GLU B O 1
ATOM 7952 N N . GLU B 1 380 ? 5.73 -25.516 -8.703 1 97.88 380 GLU B N 1
ATOM 7953 C CA . GLU B 1 380 ? 6.266 -25.016 -7.438 1 97.88 380 GLU B CA 1
ATOM 7954 C C . GLU B 1 380 ? 5.227 -24.172 -6.699 1 97.88 380 GLU B C 1
ATOM 7956 O O . GLU B 1 380 ? 4.293 -23.656 -7.309 1 97.88 380 GLU B O 1
ATOM 7961 N N . ILE B 1 381 ? 5.332 -24.031 -5.32 1 98.25 381 ILE B N 1
ATOM 7962 C CA . ILE B 1 381 ? 4.582 -23.062 -4.543 1 98.25 381 ILE B CA 1
ATOM 7963 C C . ILE B 1 381 ? 5.496 -21.906 -4.141 1 98.25 381 ILE B C 1
ATOM 7965 O O . ILE B 1 381 ? 6.723 -22.047 -4.141 1 98.25 381 ILE B O 1
ATOM 7969 N N . PRO B 1 382 ? 4.98 -20.75 -3.824 1 98.19 382 PRO B N 1
ATOM 7970 C CA . PRO B 1 382 ? 5.816 -19.562 -3.697 1 98.19 382 PRO B CA 1
ATOM 7971 C C . PRO B 1 382 ? 6.426 -19.406 -2.307 1 98.19 382 PRO B C 1
ATOM 7973 O O . PRO B 1 382 ? 6.406 -18.312 -1.733 1 98.19 382 PRO B O 1
ATOM 7976 N N . VAL B 1 383 ? 6.949 -20.469 -1.75 1 98.38 383 VAL B N 1
ATOM 7977 C CA . VAL B 1 383 ? 7.832 -20.375 -0.591 1 98.38 383 VAL B CA 1
ATOM 7978 C C . VAL B 1 383 ? 9.195 -19.828 -1.018 1 98.38 383 VAL B C 1
ATOM 7980 O O . VAL B 1 383 ? 10.008 -20.562 -1.59 1 98.38 383 VAL B O 1
ATOM 7983 N N . TYR B 1 384 ? 9.406 -18.516 -0.708 1 96.88 384 TYR B N 1
ATOM 7984 C CA . TYR B 1 384 ? 10.484 -17.766 -1.355 1 96.88 384 TYR B CA 1
ATOM 7985 C C . TYR B 1 384 ? 11.172 -16.844 -0.365 1 96.88 384 TYR B C 1
ATOM 7987 O O . TYR B 1 384 ? 10.508 -16.094 0.361 1 96.88 384 TYR B O 1
ATOM 7995 N N . TRP B 1 385 ? 12.461 -16.812 -0.293 1 95.06 385 TRP B N 1
ATOM 7996 C CA . TRP B 1 385 ? 13.352 -15.859 0.364 1 95.06 385 TRP B CA 1
ATOM 7997 C C . TRP B 1 385 ? 13.031 -15.75 1.851 1 95.06 385 TRP B C 1
ATOM 7999 O O . TRP B 1 385 ? 13.453 -16.594 2.646 1 95.06 385 TRP B O 1
ATOM 8009 N N . THR B 1 386 ? 12.133 -14.789 2.236 1 94.62 386 THR B N 1
ATOM 8010 C CA . THR B 1 386 ? 12.031 -14.375 3.633 1 94.62 386 THR B CA 1
ATOM 8011 C C . THR B 1 386 ? 10.695 -14.82 4.23 1 94.62 386 THR B C 1
ATOM 8013 O O . THR B 1 386 ? 10.156 -14.156 5.113 1 94.62 386 THR B O 1
ATOM 8016 N N . VAL B 1 387 ? 10.18 -15.844 3.719 1 96.81 387 VAL B N 1
ATOM 8017 C CA . VAL B 1 387 ? 8.969 -16.422 4.305 1 96.81 387 VAL B CA 1
ATOM 8018 C C . VAL B 1 387 ? 9.172 -16.609 5.809 1 96.81 387 VAL B C 1
ATOM 8020 O O . VAL B 1 387 ? 10.266 -16.969 6.254 1 96.81 387 VAL B O 1
ATOM 8023 N N . GLU B 1 388 ? 8.062 -16.422 6.582 1 97.75 388 GLU B N 1
ATOM 8024 C CA . GLU B 1 388 ? 8.133 -16.562 8.031 1 97.75 388 GLU B CA 1
ATOM 8025 C C . GLU B 1 388 ? 8.031 -18.031 8.438 1 97.75 388 GLU B C 1
ATOM 8027 O O . GLU B 1 388 ? 6.98 -18.484 8.898 1 97.75 388 GLU B O 1
ATOM 8032 N N . PHE B 1 389 ? 9.125 -18.672 8.602 1 98.31 389 PHE B N 1
ATOM 8033 C CA . PHE B 1 389 ? 9.188 -20.125 8.727 1 98.31 389 PHE B CA 1
ATOM 8034 C C . PHE B 1 389 ? 8.727 -20.562 10.117 1 98.31 389 PHE B C 1
ATOM 8036 O O . PHE B 1 389 ? 8.414 -21.734 10.328 1 98.31 389 PHE B O 1
ATOM 8043 N N . THR B 1 390 ? 8.68 -19.625 11.109 1 98.31 390 THR B N 1
ATOM 8044 C CA . THR B 1 390 ? 8.273 -20 12.461 1 98.31 390 THR B CA 1
ATOM 8045 C C . THR B 1 390 ? 6.773 -19.781 12.648 1 98.31 390 THR B C 1
ATOM 8047 O O . THR B 1 390 ? 6.215 -20.141 13.688 1 98.31 390 THR B O 1
ATOM 8050 N N . ASN B 1 391 ? 6.109 -19.109 11.695 1 98.25 391 ASN B N 1
ATOM 8051 C CA . ASN B 1 391 ? 4.699 -18.766 11.82 1 98.25 391 ASN B CA 1
ATOM 8052 C C . ASN B 1 391 ? 3.799 -19.906 11.367 1 98.25 391 ASN B C 1
ATOM 8054 O O . ASN B 1 391 ? 3.844 -20.312 10.203 1 98.25 391 ASN B O 1
ATOM 8058 N N . LYS B 1 392 ? 2.9 -20.375 12.234 1 98.06 392 LYS B N 1
ATOM 8059 C CA . LYS B 1 392 ? 2.039 -21.516 11.961 1 98.06 392 LYS B CA 1
ATOM 8060 C C . LYS B 1 392 ? 1.065 -21.219 10.82 1 98.06 392 LYS B C 1
ATOM 8062 O O . LYS B 1 392 ? 0.759 -22.078 10.008 1 98.06 392 LYS B O 1
ATOM 8067 N N . ASN B 1 393 ? 0.562 -20 10.812 1 98.06 393 ASN B N 1
ATOM 8068 C CA . ASN B 1 393 ? -0.368 -19.609 9.75 1 98.06 393 ASN B CA 1
ATOM 8069 C C . ASN B 1 393 ? 0.319 -19.578 8.391 1 98.06 393 ASN B C 1
ATOM 8071 O O . ASN B 1 393 ? -0.3 -19.875 7.367 1 98.06 393 ASN B O 1
ATOM 8075 N N . THR B 1 394 ? 1.583 -19.172 8.398 1 98.62 394 THR B N 1
ATOM 8076 C CA . THR B 1 394 ? 2.365 -19.172 7.168 1 98.62 394 THR B CA 1
ATOM 8077 C C . THR B 1 394 ? 2.518 -20.594 6.637 1 98.62 394 THR B C 1
ATOM 8079 O O . THR B 1 394 ? 2.332 -20.844 5.441 1 98.62 394 THR B O 1
ATOM 8082 N N . TYR B 1 395 ? 2.805 -21.531 7.5 1 98.75 395 TYR B N 1
ATOM 8083 C CA . TYR B 1 395 ? 2.916 -22.922 7.086 1 98.75 395 TYR B CA 1
ATOM 8084 C C . TYR B 1 395 ? 1.598 -23.438 6.512 1 98.75 395 TYR B C 1
ATOM 8086 O O . TYR B 1 395 ? 1.577 -24.078 5.461 1 98.75 395 TYR B O 1
ATOM 8094 N N . GLN B 1 396 ? 0.546 -23.141 7.227 1 98.62 396 GLN B N 1
ATOM 8095 C CA . GLN B 1 396 ? -0.762 -23.594 6.781 1 98.62 396 GLN B CA 1
ATOM 8096 C C . GLN B 1 396 ? -1.093 -23.062 5.391 1 98.62 396 GLN B C 1
ATOM 8098 O O . GLN B 1 396 ? -1.644 -23.781 4.555 1 98.62 396 GLN B O 1
ATOM 8103 N N . ASN B 1 397 ? -0.787 -21.812 5.199 1 98.56 397 ASN B N 1
ATOM 8104 C CA . ASN B 1 397 ? -1.004 -21.203 3.887 1 98.56 397 ASN B CA 1
ATOM 8105 C C . ASN B 1 397 ? -0.214 -21.938 2.801 1 98.56 397 ASN B C 1
ATOM 8107 O O . ASN B 1 397 ? -0.758 -22.266 1.744 1 98.56 397 ASN B O 1
ATOM 8111 N N . ALA B 1 398 ? 1.01 -22.234 3.035 1 98.75 398 ALA B N 1
ATOM 8112 C CA . ALA B 1 398 ? 1.856 -22.953 2.088 1 98.75 398 ALA B CA 1
ATOM 8113 C C . ALA B 1 398 ? 1.31 -24.359 1.814 1 98.75 398 ALA B C 1
ATOM 8115 O O . ALA B 1 398 ? 1.218 -24.781 0.66 1 98.75 398 ALA B O 1
ATOM 8116 N N . GLU B 1 399 ? 0.948 -25.016 2.861 1 98.69 399 GLU B N 1
ATOM 8117 C CA . GLU B 1 399 ? 0.411 -26.375 2.742 1 98.69 399 GLU B CA 1
ATOM 8118 C C . GLU B 1 399 ? -0.888 -26.375 1.941 1 98.69 399 GLU B C 1
ATOM 8120 O O . GLU B 1 399 ? -1.108 -27.266 1.118 1 98.69 399 GLU B O 1
ATOM 8125 N N . ASP B 1 400 ? -1.696 -25.391 2.211 1 98.31 400 ASP B N 1
ATOM 8126 C CA . ASP B 1 400 ? -2.959 -25.297 1.487 1 98.31 400 ASP B CA 1
ATOM 8127 C C . ASP B 1 400 ? -2.721 -25.094 -0.008 1 98.31 400 ASP B C 1
ATOM 8129 O O . ASP B 1 400 ? -3.387 -25.719 -0.837 1 98.31 400 ASP B O 1
ATOM 8133 N N . GLN B 1 401 ? -1.822 -24.25 -0.365 1 98.5 401 GLN B N 1
ATOM 8134 C CA . GLN B 1 401 ? -1.519 -24 -1.771 1 98.5 401 GLN B CA 1
ATOM 8135 C C . GLN B 1 401 ? -0.95 -25.266 -2.432 1 98.5 401 GLN B C 1
ATOM 8137 O O . GLN B 1 401 ? -1.297 -25.578 -3.57 1 98.5 401 GLN B O 1
ATOM 8142 N N . LEU B 1 402 ? -0.138 -25.938 -1.73 1 98.5 402 LEU B N 1
ATOM 8143 C CA . LEU B 1 402 ? 0.446 -27.172 -2.227 1 98.5 402 LEU B CA 1
ATOM 8144 C C . LEU B 1 402 ? -0.63 -28.234 -2.441 1 98.5 402 LEU B C 1
ATOM 8146 O O . LEU B 1 402 ? -0.681 -28.875 -3.496 1 98.5 402 LEU B O 1
ATOM 8150 N N . THR B 1 403 ? -1.479 -28.391 -1.452 1 98.5 403 THR B N 1
ATOM 8151 C CA . THR B 1 403 ? -2.564 -29.359 -1.528 1 98.5 403 THR B CA 1
ATOM 8152 C C . THR B 1 403 ? -3.465 -29.078 -2.727 1 98.5 403 THR B C 1
ATOM 8154 O O . THR B 1 403 ? -3.811 -29.984 -3.482 1 98.5 403 THR B O 1
ATOM 8157 N N . THR B 1 404 ? -3.781 -27.844 -2.877 1 98.44 404 THR B N 1
ATOM 8158 C CA . THR B 1 404 ? -4.66 -27.453 -3.971 1 98.44 404 THR B CA 1
ATOM 8159 C C . THR B 1 404 ? -3.988 -27.703 -5.32 1 98.44 404 THR B C 1
ATOM 8161 O O . THR B 1 404 ? -4.621 -28.188 -6.254 1 98.44 404 THR B O 1
ATOM 8164 N N . SER B 1 405 ? -2.719 -27.375 -5.41 1 98.19 405 SER B N 1
ATOM 8165 C CA . SER B 1 405 ? -1.978 -27.578 -6.648 1 98.19 405 SER B CA 1
ATOM 8166 C C . SER B 1 405 ? -1.927 -29.062 -7.023 1 98.19 405 SER B C 1
ATOM 8168 O O . SER B 1 405 ? -2.174 -29.422 -8.172 1 98.19 405 SER B O 1
ATOM 8170 N N . ILE B 1 406 ? -1.672 -29.875 -6.082 1 98.5 406 ILE B N 1
ATOM 8171 C CA . ILE B 1 406 ? -1.567 -31.312 -6.32 1 98.5 406 ILE B CA 1
ATOM 8172 C C . ILE B 1 406 ? -2.943 -31.891 -6.664 1 98.5 406 ILE B C 1
ATOM 8174 O O . ILE B 1 406 ? -3.076 -32.688 -7.594 1 98.5 406 ILE B O 1
ATOM 8178 N N . THR B 1 407 ? -3.926 -31.406 -5.969 1 98.25 407 THR B N 1
ATOM 8179 C CA . THR B 1 407 ? -5.281 -31.875 -6.242 1 98.25 407 THR B CA 1
ATOM 8180 C C . THR B 1 407 ? -5.691 -31.531 -7.672 1 98.25 407 THR B C 1
ATOM 8182 O O . THR B 1 407 ? -6.277 -32.375 -8.367 1 98.25 407 THR B O 1
ATOM 8185 N N . ARG B 1 408 ? -5.363 -30.422 -8.086 1 98.06 408 ARG B N 1
ATOM 8186 C CA . ARG B 1 408 ? -5.73 -29.969 -9.422 1 98.06 408 ARG B CA 1
ATOM 8187 C C . ARG B 1 408 ? -4.977 -30.734 -10.5 1 98.06 408 ARG B C 1
ATOM 8189 O O . ARG B 1 408 ? -5.551 -31.109 -11.523 1 98.06 408 ARG B O 1
ATOM 8196 N N . ASP B 1 409 ? -3.678 -31.078 -10.258 1 98.25 409 ASP B N 1
ATOM 8197 C CA . ASP B 1 409 ? -2.814 -31.406 -11.383 1 98.25 409 ASP B CA 1
ATOM 8198 C C . ASP B 1 409 ? -2.312 -32.844 -11.297 1 98.25 409 ASP B C 1
ATOM 8200 O O . ASP B 1 409 ? -1.577 -33.312 -12.172 1 98.25 409 ASP B O 1
ATOM 8204 N N . LYS B 1 410 ? -2.705 -33.656 -10.312 1 97.69 410 LYS B N 1
ATOM 8205 C CA . LYS B 1 410 ? -2.102 -34.938 -10.008 1 97.69 410 LYS B CA 1
ATOM 8206 C C . LYS B 1 410 ? -2.35 -35.938 -11.133 1 97.69 410 LYS B C 1
ATOM 8208 O O . LYS B 1 410 ? -1.701 -37 -11.188 1 97.69 410 LYS B O 1
ATOM 8213 N N . ASN B 1 411 ? -3.268 -35.688 -12.039 1 98.31 411 ASN B N 1
ATOM 8214 C CA . ASN B 1 411 ? -3.525 -36.625 -13.109 1 98.31 411 ASN B CA 1
ATOM 8215 C C . ASN B 1 411 ? -2.811 -36.25 -14.398 1 98.31 411 ASN B C 1
ATOM 8217 O O . ASN B 1 411 ? -2.986 -36.906 -15.43 1 98.31 411 ASN B O 1
ATOM 8221 N N . ARG B 1 412 ? -2.023 -35.219 -14.367 1 98.5 412 ARG B N 1
ATOM 8222 C CA . ARG B 1 412 ? -1.269 -34.781 -15.539 1 98.5 412 ARG B CA 1
ATOM 8223 C C . ARG B 1 412 ? 0.099 -35.438 -15.594 1 98.5 412 ARG B C 1
ATOM 8225 O O . ARG B 1 412 ? 0.939 -35.219 -14.719 1 98.5 412 ARG B O 1
ATOM 8232 N N . ALA B 1 413 ? 0.33 -36.156 -16.656 1 98.25 413 ALA B N 1
ATOM 8233 C CA . ALA B 1 413 ? 1.565 -36.938 -16.797 1 98.25 413 ALA B CA 1
ATOM 8234 C C . ALA B 1 413 ? 2.771 -36 -16.922 1 98.25 413 ALA B C 1
ATOM 8236 O O . ALA B 1 413 ? 3.887 -36.375 -16.547 1 98.25 413 ALA B O 1
ATOM 8237 N N . SER B 1 414 ? 2.537 -34.812 -17.406 1 98.5 414 SER B N 1
ATOM 8238 C CA . SER B 1 414 ? 3.617 -33.875 -17.641 1 98.5 414 SER B CA 1
ATOM 8239 C C . SER B 1 414 ? 4.316 -33.5 -16.344 1 98.5 414 SER B C 1
ATOM 8241 O O . SER B 1 414 ? 5.523 -33.25 -16.328 1 98.5 414 SER B O 1
ATOM 8243 N N . ILE B 1 415 ? 3.666 -33.469 -15.227 1 98.69 415 ILE B N 1
ATOM 8244 C CA . ILE B 1 415 ? 4.281 -33.031 -13.969 1 98.69 415 ILE B CA 1
ATOM 8245 C C . ILE B 1 415 ? 5.191 -34.156 -13.445 1 98.69 415 ILE B C 1
ATOM 8247 O O . ILE B 1 415 ? 4.73 -35.281 -13.188 1 98.69 415 ILE B O 1
ATOM 8251 N N . ILE B 1 416 ? 6.434 -33.812 -13.219 1 98.69 416 ILE B N 1
ATOM 8252 C CA . ILE B 1 416 ? 7.352 -34.844 -12.773 1 98.69 416 ILE B CA 1
ATOM 8253 C C . ILE B 1 416 ? 7.961 -34.438 -11.43 1 98.69 416 ILE B C 1
ATOM 8255 O O . ILE B 1 416 ? 8.516 -35.281 -10.727 1 98.69 416 ILE B O 1
ATOM 8259 N N . ILE B 1 417 ? 7.906 -33.156 -11.094 1 98.81 417 ILE B N 1
ATOM 8260 C CA . ILE B 1 417 ? 8.508 -32.688 -9.859 1 98.81 417 ILE B CA 1
ATOM 8261 C C . ILE B 1 417 ? 7.547 -31.734 -9.148 1 98.81 417 ILE B C 1
ATOM 8263 O O . ILE B 1 417 ? 7.031 -30.797 -9.758 1 98.81 417 ILE B O 1
ATOM 8267 N N . TRP B 1 418 ? 7.234 -31.984 -7.875 1 98.81 418 TRP B N 1
ATOM 8268 C CA . TRP B 1 418 ? 6.668 -31.016 -6.945 1 98.81 418 TRP B CA 1
ATOM 8269 C C . TRP B 1 418 ? 7.77 -30.297 -6.18 1 98.81 418 TRP B C 1
ATOM 8271 O O . TRP B 1 418 ? 8.531 -30.922 -5.438 1 98.81 418 TRP B O 1
ATOM 8281 N N . SER B 1 419 ? 7.844 -29 -6.332 1 98.75 419 SER B N 1
ATOM 8282 C CA . SER B 1 419 ? 8.906 -28.25 -5.684 1 98.75 419 SER B CA 1
ATOM 8283 C C . SER B 1 419 ? 8.398 -27.516 -4.449 1 98.75 419 SER B C 1
ATOM 8285 O O . SER B 1 419 ? 7.352 -26.859 -4.5 1 98.75 419 SER B O 1
ATOM 8287 N N . MET B 1 420 ? 9.195 -27.484 -3.346 1 98.5 420 MET B N 1
ATOM 8288 C CA . MET B 1 420 ? 8.734 -27 -2.045 1 98.5 420 MET B CA 1
ATOM 8289 C C . MET B 1 420 ? 9.141 -25.547 -1.831 1 98.5 420 MET B C 1
ATOM 8291 O O . MET B 1 420 ? 8.539 -24.828 -1.021 1 98.5 420 MET B O 1
ATOM 8295 N N . ALA B 1 421 ? 10.172 -25.094 -2.518 1 98.25 421 ALA B N 1
ATOM 8296 C CA . ALA B 1 421 ? 10.727 -23.797 -2.148 1 98.25 421 ALA B CA 1
ATOM 8297 C C . ALA B 1 421 ? 11.773 -23.328 -3.162 1 98.25 421 ALA B C 1
ATOM 8299 O O . ALA B 1 421 ? 12.203 -24.109 -4.02 1 98.25 421 ALA B O 1
ATOM 8300 N N . ASN B 1 422 ? 12.086 -22.062 -3.055 1 98 422 ASN B N 1
ATOM 8301 C CA . ASN B 1 422 ? 13.148 -21.453 -3.844 1 98 422 ASN B CA 1
ATOM 8302 C C . ASN B 1 422 ? 13.984 -20.5 -3.01 1 98 422 ASN B C 1
ATOM 8304 O O . ASN B 1 422 ? 13.445 -19.578 -2.379 1 98 422 ASN B O 1
ATOM 8308 N N . GLU B 1 423 ? 15.227 -20.656 -2.92 1 96.81 423 GLU B N 1
ATOM 8309 C CA . GLU B 1 423 ? 16.234 -19.734 -2.391 1 96.81 423 GLU B CA 1
ATOM 8310 C C . GLU B 1 423 ? 15.891 -19.297 -0.969 1 96.81 423 GLU B C 1
ATOM 8312 O O . GLU B 1 423 ? 15.914 -18.109 -0.656 1 96.81 423 GLU B O 1
ATOM 8317 N N . THR B 1 424 ? 15.547 -20.172 -0.1 1 96.75 424 THR B N 1
ATOM 8318 C CA . THR B 1 424 ? 15.25 -19.875 1.3 1 96.75 424 THR B CA 1
ATOM 8319 C C . THR B 1 424 ? 16.516 -20 2.154 1 96.75 424 THR B C 1
ATOM 8321 O O . THR B 1 424 ? 17.328 -20.906 1.941 1 96.75 424 THR B O 1
ATOM 8324 N N . PRO B 1 425 ? 16.688 -19.125 3.029 1 95.5 425 PRO B N 1
ATOM 8325 C CA . PRO B 1 425 ? 17.875 -19.203 3.881 1 95.5 425 PRO B CA 1
ATOM 8326 C C . PRO B 1 425 ? 17.844 -20.391 4.84 1 95.5 425 PRO B C 1
ATOM 8328 O O . PRO B 1 425 ? 16.781 -20.719 5.391 1 95.5 425 PRO B O 1
ATOM 8331 N N . ILE B 1 426 ? 19.016 -21 5.094 1 96.31 426 ILE B N 1
ATOM 8332 C CA . ILE B 1 426 ? 19.094 -22.188 5.93 1 96.31 426 ILE B CA 1
ATOM 8333 C C . ILE B 1 426 ? 18.891 -21.812 7.395 1 96.31 426 ILE B C 1
ATOM 8335 O O . ILE B 1 426 ? 19.578 -20.922 7.91 1 96.31 426 ILE B O 1
ATOM 8339 N N . SER B 1 427 ? 17.953 -22.391 7.992 1 97.31 427 SER B N 1
ATOM 8340 C CA . SER B 1 427 ? 17.688 -22.359 9.43 1 97.31 427 SER B CA 1
ATOM 8341 C C . SER B 1 427 ? 16.938 -23.594 9.883 1 97.31 427 SER B C 1
ATOM 8343 O O . SER B 1 427 ? 16.375 -24.328 9.055 1 97.31 427 SER B O 1
ATOM 8345 N N . GLU B 1 428 ? 17 -23.875 11.133 1 98.25 428 GLU B N 1
ATOM 8346 C CA . GLU B 1 428 ? 16.266 -25.031 11.648 1 98.25 428 GLU B CA 1
ATOM 8347 C C . GLU B 1 428 ? 14.773 -24.922 11.359 1 98.25 428 GLU B C 1
ATOM 8349 O O . GLU B 1 428 ? 14.133 -25.906 10.977 1 98.25 428 GLU B O 1
ATOM 8354 N N . ALA B 1 429 ? 14.258 -23.688 11.562 1 98.44 429 ALA B N 1
ATOM 8355 C CA . ALA B 1 429 ? 12.844 -23.453 11.305 1 98.44 429 ALA B CA 1
ATOM 8356 C C . ALA B 1 429 ? 12.5 -23.688 9.836 1 98.44 429 ALA B C 1
ATOM 8358 O O . ALA B 1 429 ? 11.492 -24.328 9.516 1 98.44 429 ALA B O 1
ATOM 8359 N N . ARG B 1 430 ? 13.32 -23.156 9.039 1 98.25 430 ARG B N 1
ATOM 8360 C CA . ARG B 1 430 ? 13.141 -23.344 7.605 1 98.25 430 ARG B CA 1
ATOM 8361 C C . ARG B 1 430 ? 13.227 -24.812 7.227 1 98.25 430 ARG B C 1
ATOM 8363 O O . ARG B 1 430 ? 12.414 -25.312 6.441 1 98.25 430 ARG B O 1
ATOM 8370 N N . ASN B 1 431 ? 14.188 -25.609 7.754 1 98.56 431 ASN B N 1
ATOM 8371 C CA . ASN B 1 431 ? 14.336 -27.031 7.484 1 98.56 431 ASN B CA 1
ATOM 8372 C C . ASN B 1 431 ? 13.094 -27.812 7.891 1 98.56 431 ASN B C 1
ATOM 8374 O O . ASN B 1 431 ? 12.586 -28.625 7.121 1 98.56 431 ASN B O 1
ATOM 8378 N N . THR B 1 432 ? 12.641 -27.5 9.055 1 98.69 432 THR B N 1
ATOM 8379 C CA . THR B 1 432 ? 11.438 -28.156 9.547 1 98.69 432 THR B CA 1
ATOM 8380 C C . THR B 1 432 ? 10.242 -27.859 8.641 1 98.69 432 THR B C 1
ATOM 8382 O O . THR B 1 432 ? 9.5 -28.766 8.266 1 98.69 432 THR B O 1
ATOM 8385 N N . PHE B 1 433 ? 10.078 -26.625 8.305 1 98.69 433 PHE B N 1
ATOM 8386 C CA . PHE B 1 433 ? 9.016 -26.141 7.438 1 98.69 433 PHE B CA 1
ATOM 8387 C C . PHE B 1 433 ? 8.992 -26.922 6.125 1 98.69 433 PHE B C 1
ATOM 8389 O O . PHE B 1 433 ? 7.961 -27.484 5.746 1 98.69 433 PHE B O 1
ATOM 8396 N N . ILE B 1 434 ? 10.078 -27.078 5.488 1 98.69 434 ILE B N 1
ATOM 8397 C CA . ILE B 1 434 ? 10.172 -27.656 4.156 1 98.69 434 ILE B CA 1
ATOM 8398 C C . ILE B 1 434 ? 10.086 -29.188 4.258 1 98.69 434 ILE B C 1
ATOM 8400 O O . ILE B 1 434 ? 9.477 -29.828 3.408 1 98.69 434 ILE B O 1
ATOM 8404 N N . LYS B 1 435 ? 10.688 -29.828 5.27 1 98.75 435 LYS B N 1
ATOM 8405 C CA . LYS B 1 435 ? 10.578 -31.266 5.477 1 98.75 435 LYS B CA 1
ATOM 8406 C C . LYS B 1 435 ? 9.125 -31.672 5.691 1 98.75 435 LYS B C 1
ATOM 8408 O O . LYS B 1 435 ? 8.68 -32.719 5.188 1 98.75 435 LYS B O 1
ATOM 8413 N N . ASN B 1 436 ? 8.43 -30.812 6.449 1 98.81 436 ASN B N 1
ATOM 8414 C CA . ASN B 1 436 ? 7.008 -31.078 6.652 1 98.81 436 ASN B CA 1
ATOM 8415 C C . ASN B 1 436 ? 6.234 -31 5.34 1 98.81 436 ASN B C 1
ATOM 8417 O O . ASN B 1 436 ? 5.34 -31.812 5.09 1 98.81 436 ASN B O 1
ATOM 8421 N N . LEU B 1 437 ? 6.512 -30.078 4.5 1 98.88 437 LEU B N 1
ATOM 8422 C CA . LEU B 1 437 ? 5.863 -29.953 3.199 1 98.88 437 LEU B CA 1
ATOM 8423 C C . LEU B 1 437 ? 6.16 -31.172 2.334 1 98.88 437 LEU B C 1
ATOM 8425 O O . LEU B 1 437 ? 5.277 -31.672 1.635 1 98.88 437 LEU B O 1
ATOM 8429 N N . ALA B 1 438 ? 7.387 -31.641 2.371 1 98.81 438 ALA B N 1
ATOM 8430 C CA . ALA B 1 438 ? 7.773 -32.812 1.604 1 98.81 438 ALA B CA 1
ATOM 8431 C C . ALA B 1 438 ? 6.984 -34.062 2.057 1 98.81 438 ALA B C 1
ATOM 8433 O O . ALA B 1 438 ? 6.477 -34.812 1.228 1 98.81 438 ALA B O 1
ATOM 8434 N N . SER B 1 439 ? 6.941 -34.188 3.322 1 98.69 439 SER B N 1
ATOM 8435 C CA . SER B 1 439 ? 6.18 -35.312 3.871 1 98.69 439 SER B CA 1
ATOM 8436 C C . SER B 1 439 ? 4.711 -35.219 3.473 1 98.69 439 SER B C 1
ATOM 8438 O O . SER B 1 439 ? 4.105 -36.219 3.084 1 98.69 439 SER B O 1
ATOM 8440 N N . HIS B 1 440 ? 4.188 -34.031 3.639 1 98.69 440 HIS B N 1
ATOM 8441 C CA . HIS B 1 440 ? 2.805 -33.781 3.234 1 98.69 440 HIS B CA 1
ATOM 8442 C C . HIS B 1 440 ? 2.598 -34.125 1.761 1 98.69 440 HIS B C 1
ATOM 8444 O O . HIS B 1 440 ? 1.616 -34.781 1.398 1 98.69 440 HIS B O 1
ATOM 8450 N N . THR B 1 441 ? 3.486 -33.75 0.929 1 98.62 441 THR B N 1
ATOM 8451 C CA . THR B 1 441 ? 3.416 -34 -0.506 1 98.62 441 THR B CA 1
ATOM 8452 C C . THR B 1 441 ? 3.391 -35.5 -0.793 1 98.62 441 THR B C 1
ATOM 8454 O O . THR B 1 441 ? 2.578 -35.969 -1.593 1 98.62 441 THR B O 1
ATOM 8457 N N . ARG B 1 442 ? 4.238 -36.312 -0.149 1 97.81 442 ARG B N 1
ATOM 8458 C CA . ARG B 1 442 ? 4.305 -37.75 -0.352 1 97.81 442 ARG B CA 1
ATOM 8459 C C . ARG B 1 442 ? 2.996 -38.406 0.056 1 97.81 442 ARG B C 1
ATOM 8461 O O . ARG B 1 442 ? 2.6 -39.438 -0.535 1 97.81 442 ARG B O 1
ATOM 8468 N N . SER B 1 443 ? 2.365 -37.812 1.016 1 97.5 443 SER B N 1
ATOM 8469 C CA . SER B 1 443 ? 1.086 -38.344 1.45 1 97.5 443 SER B CA 1
ATOM 8470 C C . SER B 1 443 ? 0.002 -38.125 0.402 1 97.5 443 SER B C 1
ATOM 8472 O O . SER B 1 443 ? -0.976 -38.875 0.343 1 97.5 443 SER B O 1
ATOM 8474 N N . LEU B 1 444 ? 0.143 -37.125 -0.411 1 97.12 444 LEU B N 1
ATOM 8475 C CA . LEU B 1 444 ? -0.844 -36.781 -1.431 1 97.12 444 LEU B CA 1
ATOM 8476 C C . LEU B 1 444 ? -0.511 -37.469 -2.756 1 97.12 444 LEU B C 1
ATOM 8478 O O . LEU B 1 444 ? -1.411 -37.875 -3.488 1 97.12 444 LEU B O 1
ATOM 8482 N N . ASP B 1 445 ? 0.732 -37.531 -3.09 1 97.44 445 ASP B N 1
ATOM 8483 C CA . ASP B 1 445 ? 1.25 -38.062 -4.344 1 97.44 445 ASP B CA 1
ATOM 8484 C C . ASP B 1 445 ? 2.623 -38.688 -4.145 1 97.44 445 ASP B C 1
ATOM 8486 O O . ASP B 1 445 ? 3.633 -38 -4.059 1 97.44 445 ASP B O 1
ATOM 8490 N N . ASN B 1 446 ? 2.689 -39.938 -4.27 1 94.56 446 ASN B N 1
ATOM 8491 C CA . ASN B 1 446 ? 3.959 -40.625 -4.055 1 94.56 446 ASN B CA 1
ATOM 8492 C C . ASN B 1 446 ? 4.574 -41.094 -5.367 1 94.56 446 ASN B C 1
ATOM 8494 O O . ASN B 1 446 ? 5.508 -41.906 -5.371 1 94.56 446 ASN B O 1
ATOM 8498 N N . THR B 1 447 ? 4.008 -40.688 -6.422 1 95.88 447 THR B N 1
ATOM 8499 C CA . THR B 1 447 ? 4.465 -41.156 -7.715 1 95.88 447 THR B CA 1
ATOM 8500 C C . THR B 1 447 ? 5.391 -40.156 -8.391 1 95.88 447 THR B C 1
ATOM 8502 O O . THR B 1 447 ? 6.074 -40.5 -9.359 1 95.88 447 THR B O 1
ATOM 8505 N N . ARG B 1 448 ? 5.445 -38.969 -7.969 1 98.19 448 ARG B N 1
ATOM 8506 C CA . ARG B 1 448 ? 6.281 -37.938 -8.57 1 98.19 448 ARG B CA 1
ATOM 8507 C C . ARG B 1 448 ? 7.434 -37.562 -7.648 1 98.19 448 ARG B C 1
ATOM 8509 O O . ARG B 1 448 ? 7.445 -37.938 -6.477 1 98.19 448 ARG B O 1
ATOM 8516 N N . LEU B 1 449 ? 8.406 -36.875 -8.211 1 98.75 449 LEU B N 1
ATOM 8517 C CA . LEU B 1 449 ? 9.617 -36.531 -7.484 1 98.75 449 LEU B CA 1
ATOM 8518 C C . LEU B 1 449 ? 9.406 -35.219 -6.699 1 98.75 449 LEU B C 1
ATOM 8520 O O . LEU B 1 449 ? 8.547 -34.406 -7.051 1 98.75 449 LEU B O 1
ATOM 8524 N N . ILE B 1 450 ? 10.141 -35.031 -5.609 1 98.75 450 ILE B N 1
ATOM 8525 C CA . ILE B 1 450 ? 10.125 -33.812 -4.793 1 98.75 450 ILE B CA 1
ATOM 8526 C C . ILE B 1 450 ? 11.477 -33.125 -4.895 1 98.75 450 ILE B C 1
ATOM 8528 O O . ILE B 1 450 ? 12.523 -33.75 -4.855 1 98.75 450 ILE B O 1
ATOM 8532 N N . SER B 1 451 ? 11.461 -31.812 -5.043 1 98.81 451 SER B N 1
ATOM 8533 C CA . SER B 1 451 ? 12.688 -31.016 -5.102 1 98.81 451 SER B CA 1
ATOM 8534 C C . SER B 1 451 ? 12.484 -29.656 -4.457 1 98.81 451 SER B C 1
ATOM 8536 O O . SER B 1 451 ? 11.492 -29.422 -3.77 1 98.81 451 SER B O 1
ATOM 8538 N N . ALA B 1 452 ? 13.453 -28.797 -4.449 1 98.62 452 ALA B N 1
ATOM 8539 C CA . ALA B 1 452 ? 13.523 -27.375 -4.082 1 98.62 452 ALA B CA 1
ATOM 8540 C C . ALA B 1 452 ? 14.719 -26.703 -4.73 1 98.62 452 ALA B C 1
ATOM 8542 O O . ALA B 1 452 ? 15.75 -27.328 -4.961 1 98.62 452 ALA B O 1
ATOM 8543 N N . ALA B 1 453 ? 14.602 -25.453 -5.086 1 98.19 453 ALA B N 1
ATOM 8544 C CA . ALA B 1 453 ? 15.711 -24.688 -5.645 1 98.19 453 ALA B CA 1
ATOM 8545 C C . ALA B 1 453 ? 16.531 -24.016 -4.543 1 98.19 453 ALA B C 1
ATOM 8547 O O . ALA B 1 453 ? 16.109 -23.016 -3.969 1 98.19 453 ALA B O 1
ATOM 8548 N N . LEU B 1 454 ? 17.734 -24.469 -4.328 1 96.5 454 LEU B N 1
ATOM 8549 C CA . LEU B 1 454 ? 18.484 -24.156 -3.113 1 96.5 454 LEU B CA 1
ATOM 8550 C C . LEU B 1 454 ? 19.562 -23.109 -3.391 1 96.5 454 LEU B C 1
ATOM 8552 O O . LEU B 1 454 ? 19.984 -22.938 -4.535 1 96.5 454 LEU B O 1
ATOM 8556 N N . LEU B 1 455 ? 19.859 -22.438 -2.34 1 91.62 455 LEU B N 1
ATOM 8557 C CA . LEU B 1 455 ? 21.062 -21.609 -2.336 1 91.62 455 LEU B CA 1
ATOM 8558 C C . LEU B 1 455 ? 22.297 -22.453 -2.016 1 91.62 455 LEU B C 1
ATOM 8560 O O . LEU B 1 455 ? 22.203 -23.438 -1.299 1 91.62 455 LEU B O 1
ATOM 8564 N N . THR B 1 456 ? 23.359 -22.094 -2.627 1 89.12 456 THR B N 1
ATOM 8565 C CA . THR B 1 456 ? 24.625 -22.75 -2.33 1 89.12 456 THR B CA 1
ATOM 8566 C C . THR B 1 456 ? 25.688 -21.719 -1.942 1 89.12 456 THR B C 1
ATOM 8568 O O . THR B 1 456 ? 25.547 -20.531 -2.227 1 89.12 456 THR B O 1
ATOM 8571 N N . LYS B 1 457 ? 26.609 -22.234 -1.194 1 83.5 457 LYS B N 1
ATOM 8572 C CA . LYS B 1 457 ? 27.766 -21.438 -0.824 1 83.5 457 LYS B CA 1
ATOM 8573 C C . LYS B 1 457 ? 29.062 -22.172 -1.133 1 83.5 457 LYS B C 1
ATOM 8575 O O . LYS B 1 457 ? 29.172 -23.391 -0.918 1 83.5 457 LYS B O 1
ATOM 8580 N N . LYS B 1 458 ? 30.062 -21.5 -1.712 1 82 458 LYS B N 1
ATOM 8581 C CA . LYS B 1 458 ? 31.422 -22.016 -1.931 1 82 458 LYS B CA 1
ATOM 8582 C C . LYS B 1 458 ? 31.391 -23.266 -2.797 1 82 458 LYS B C 1
ATOM 8584 O O . LYS B 1 458 ? 32.062 -24.266 -2.48 1 82 458 LYS B O 1
ATOM 8589 N N . GLU B 1 459 ? 30.547 -23.312 -3.791 1 91.12 459 GLU B N 1
ATOM 8590 C CA . GLU B 1 459 ? 30.469 -24.375 -4.785 1 91.12 459 GLU B CA 1
ATOM 8591 C C . GLU B 1 459 ? 30.234 -25.734 -4.121 1 91.12 459 GLU B C 1
ATOM 8593 O O . GLU B 1 459 ? 30.797 -26.75 -4.551 1 91.12 459 GLU B O 1
ATOM 8598 N N . THR B 1 460 ? 29.484 -25.719 -3.033 1 93.06 460 THR B N 1
ATOM 8599 C CA . THR B 1 460 ? 29.156 -26.938 -2.309 1 93.06 460 THR B CA 1
ATOM 8600 C C . THR B 1 460 ? 27.641 -27.094 -2.178 1 93.06 460 THR B C 1
ATOM 8602 O O . THR B 1 460 ? 26.953 -26.188 -1.697 1 93.06 460 THR B O 1
ATOM 8605 N N . ILE B 1 461 ? 27.188 -28.219 -2.59 1 94.81 461 ILE B N 1
ATOM 8606 C CA . ILE B 1 461 ? 25.781 -28.578 -2.484 1 94.81 461 ILE B CA 1
ATOM 8607 C C . ILE B 1 461 ? 25.562 -29.438 -1.243 1 94.81 461 ILE B C 1
ATOM 8609 O O . ILE B 1 461 ? 25.766 -30.656 -1.274 1 94.81 461 ILE B O 1
ATOM 8613 N N . ASP B 1 462 ? 25.203 -28.75 -0.13 1 95.25 462 ASP B N 1
ATOM 8614 C CA . ASP B 1 462 ? 25.141 -29.469 1.136 1 95.25 462 ASP B CA 1
ATOM 8615 C C . ASP B 1 462 ? 23.984 -28.969 1.997 1 95.25 462 ASP B C 1
ATOM 8617 O O . ASP B 1 462 ? 24.062 -28.984 3.227 1 95.25 462 ASP B O 1
ATOM 8621 N N . ASP B 1 463 ? 22.953 -28.344 1.368 1 97 463 ASP B N 1
ATOM 8622 C CA . ASP B 1 463 ? 21.766 -27.922 2.098 1 97 463 ASP B CA 1
ATOM 8623 C C . ASP B 1 463 ? 21.125 -29.109 2.82 1 97 463 ASP B C 1
ATOM 8625 O O . ASP B 1 463 ? 20.812 -30.125 2.203 1 97 463 ASP B O 1
ATOM 8629 N N . PRO B 1 464 ? 20.75 -28.953 4.121 1 97.12 464 PRO B N 1
ATOM 8630 C CA . PRO B 1 464 ? 20.25 -30.078 4.922 1 97.12 464 PRO B CA 1
ATOM 8631 C C . PRO B 1 464 ? 18.953 -30.656 4.379 1 97.12 464 PRO B C 1
ATOM 8633 O O . PRO B 1 464 ? 18.688 -31.859 4.543 1 97.12 464 PRO B O 1
ATOM 8636 N N . ILE B 1 465 ? 18.141 -29.922 3.766 1 97.62 465 ILE B N 1
ATOM 8637 C CA . ILE B 1 465 ? 16.844 -30.453 3.309 1 97.62 465 ILE B CA 1
ATOM 8638 C C . ILE B 1 465 ? 17.062 -31.375 2.115 1 97.62 465 ILE B C 1
ATOM 8640 O O . ILE B 1 465 ? 16.156 -32.094 1.709 1 97.62 465 ILE B O 1
ATOM 8644 N N . GLY B 1 466 ? 18.281 -31.375 1.55 1 97.19 466 GLY B N 1
ATOM 8645 C CA . GLY B 1 466 ? 18.609 -32.312 0.495 1 97.19 466 GLY B CA 1
ATOM 8646 C C . GLY B 1 466 ? 18.297 -33.75 0.872 1 97.19 466 GLY B C 1
ATOM 8647 O O . GLY B 1 466 ? 18.078 -34.594 -0 1 97.19 466 GLY B O 1
ATOM 8648 N N . GLU B 1 467 ? 18.297 -34.062 2.152 1 96.81 467 GLU B N 1
ATOM 8649 C CA . GLU B 1 467 ? 18.047 -35.406 2.652 1 96.81 467 GLU B CA 1
ATOM 8650 C C . GLU B 1 467 ? 16.656 -35.875 2.26 1 96.81 467 GLU B C 1
ATOM 8652 O O . GLU B 1 467 ? 16.469 -37.094 2 1 96.81 467 GLU B O 1
ATOM 8657 N N . VAL B 1 468 ? 15.711 -34.969 2.207 1 97.56 468 VAL B N 1
ATOM 8658 C CA . VAL B 1 468 ? 14.336 -35.406 2 1 97.56 468 VAL B CA 1
ATOM 8659 C C . VAL B 1 468 ? 13.922 -35.156 0.552 1 97.56 468 VAL B C 1
ATOM 8661 O O . VAL B 1 468 ? 12.797 -35.438 0.157 1 97.56 468 VAL B O 1
ATOM 8664 N N . LEU B 1 469 ? 14.789 -34.594 -0.26 1 98.44 469 LEU B N 1
ATOM 8665 C CA . LEU B 1 469 ? 14.5 -34.344 -1.665 1 98.44 469 LEU B CA 1
ATOM 8666 C C . LEU B 1 469 ? 14.891 -35.531 -2.535 1 98.44 469 LEU B C 1
ATOM 8668 O O . LEU B 1 469 ? 15.844 -36.25 -2.221 1 98.44 469 LEU B O 1
ATOM 8672 N N . ASP B 1 470 ? 14.18 -35.75 -3.611 1 98.62 470 ASP B N 1
ATOM 8673 C CA . ASP B 1 470 ? 14.539 -36.781 -4.59 1 98.62 470 ASP B CA 1
ATOM 8674 C C . ASP B 1 470 ? 15.578 -36.25 -5.578 1 98.62 470 ASP B C 1
ATOM 8676 O O . ASP B 1 470 ? 16.453 -37 -6.016 1 98.62 470 ASP B O 1
ATOM 8680 N N . VAL B 1 471 ? 15.422 -35.062 -5.973 1 98.56 471 VAL B N 1
ATOM 8681 C CA . VAL B 1 471 ? 16.328 -34.312 -6.836 1 98.56 471 VAL B CA 1
ATOM 8682 C C . VAL B 1 471 ? 16.859 -33.094 -6.098 1 98.56 471 VAL B C 1
ATOM 8684 O O . VAL B 1 471 ? 16.078 -32.281 -5.551 1 98.56 471 VAL B O 1
ATOM 8687 N N . VAL B 1 472 ? 18.141 -32.938 -6.008 1 98.25 472 VAL B N 1
ATOM 8688 C CA . VAL B 1 472 ? 18.734 -31.766 -5.387 1 98.25 472 VAL B CA 1
ATOM 8689 C C . VAL B 1 472 ? 19.016 -30.703 -6.449 1 98.25 472 VAL B C 1
ATOM 8691 O O . VAL B 1 472 ? 19.766 -30.953 -7.398 1 98.25 472 VAL B O 1
ATOM 8694 N N . ALA B 1 473 ? 18.375 -29.609 -6.336 1 98.31 473 ALA B N 1
ATOM 8695 C CA . ALA B 1 473 ? 18.531 -28.516 -7.305 1 98.31 473 ALA B CA 1
ATOM 8696 C C . ALA B 1 473 ? 19.078 -27.266 -6.641 1 98.31 473 ALA B C 1
ATOM 8698 O O . ALA B 1 473 ? 18.766 -26.969 -5.484 1 98.31 473 ALA B O 1
ATOM 8699 N N . PHE B 1 474 ? 19.875 -26.516 -7.359 1 97.44 474 PHE B N 1
ATOM 8700 C CA . PHE B 1 474 ? 20.453 -25.297 -6.766 1 97.44 474 PHE B CA 1
ATOM 8701 C C . PHE B 1 474 ? 20.594 -24.203 -7.809 1 97.44 474 PHE B C 1
ATOM 8703 O O . PHE B 1 474 ? 20.594 -24.484 -9.016 1 97.44 474 PHE B O 1
ATOM 8710 N N . ASN B 1 475 ? 20.672 -23.016 -7.328 1 97.25 475 ASN B N 1
ATOM 8711 C CA . ASN B 1 475 ? 20.844 -21.812 -8.156 1 97.25 475 ASN B CA 1
ATOM 8712 C C . ASN B 1 475 ? 22.281 -21.297 -8.102 1 97.25 475 ASN B C 1
ATOM 8714 O O . ASN B 1 475 ? 22.906 -21.312 -7.039 1 97.25 475 ASN B O 1
ATOM 8718 N N . GLN B 1 476 ? 22.781 -20.906 -9.18 1 94.56 476 GLN B N 1
ATOM 8719 C CA . GLN B 1 476 ? 24.094 -20.266 -9.219 1 94.56 476 GLN B CA 1
ATOM 8720 C C . GLN B 1 476 ? 24.141 -19.188 -10.289 1 94.56 476 GLN B C 1
ATOM 8722 O O . GLN B 1 476 ? 23.562 -19.344 -11.367 1 94.56 476 GLN B O 1
ATOM 8727 N N . TYR B 1 477 ? 24.797 -18.078 -10.016 1 96.12 477 TYR B N 1
ATOM 8728 C CA . TYR B 1 477 ? 24.859 -16.922 -10.914 1 96.12 477 TYR B CA 1
ATOM 8729 C C . TYR B 1 477 ? 26.297 -16.422 -11.047 1 96.12 477 TYR B C 1
ATOM 8731 O O . TYR B 1 477 ? 26.547 -15.211 -10.984 1 96.12 477 TYR B O 1
ATOM 8739 N N . LEU B 1 478 ? 27.188 -17.344 -11.211 1 94.5 478 LEU B N 1
ATOM 8740 C CA . LEU B 1 478 ? 28.578 -16.969 -11.398 1 94.5 478 LEU B CA 1
ATOM 8741 C C . LEU B 1 478 ? 28.734 -16.031 -12.594 1 94.5 478 LEU B C 1
ATOM 8743 O O . LEU B 1 478 ? 28.188 -16.297 -13.672 1 94.5 478 LEU B O 1
ATOM 8747 N N . GLY B 1 479 ? 29.484 -14.945 -12.344 1 94.5 479 GLY B N 1
ATOM 8748 C CA . GLY B 1 479 ? 29.734 -13.977 -13.398 1 94.5 479 GLY B CA 1
ATOM 8749 C C . GLY B 1 479 ? 28.719 -12.859 -13.438 1 94.5 479 GLY B C 1
ATOM 8750 O O . GLY B 1 479 ? 28.953 -11.82 -14.062 1 94.5 479 GLY B O 1
ATOM 8751 N N . TRP B 1 480 ? 27.578 -12.977 -12.805 1 96.19 480 TRP B N 1
ATOM 8752 C CA . TRP B 1 480 ? 26.578 -11.922 -12.789 1 96.19 480 TRP B CA 1
ATOM 8753 C C . TRP B 1 480 ? 26.516 -11.242 -11.43 1 96.19 480 TRP B C 1
ATOM 8755 O O . TRP B 1 480 ? 26.812 -10.055 -11.305 1 96.19 480 TRP B O 1
ATOM 8765 N N . TYR B 1 481 ? 26.172 -12.016 -10.344 1 92.81 481 TYR B N 1
ATOM 8766 C CA . TYR B 1 481 ? 26.094 -11.453 -9 1 92.81 481 TYR B CA 1
ATOM 8767 C C . TYR B 1 481 ? 27.453 -11.547 -8.297 1 92.81 481 TYR B C 1
ATOM 8769 O O . TYR B 1 481 ? 27.656 -10.922 -7.254 1 92.81 481 TYR B O 1
ATOM 8777 N N . GLY B 1 482 ? 28.328 -12.32 -8.938 1 87.69 482 GLY B N 1
ATOM 8778 C CA . GLY B 1 482 ? 29.656 -12.453 -8.352 1 87.69 482 GLY B CA 1
ATOM 8779 C C . GLY B 1 482 ? 30.562 -13.391 -9.133 1 87.69 482 GLY B C 1
ATOM 8780 O O . GLY B 1 482 ? 30.109 -14.094 -10.039 1 87.69 482 GLY B O 1
ATOM 8781 N N . GLY B 1 483 ? 31.781 -13.336 -8.828 1 88.06 483 GLY B N 1
ATOM 8782 C CA . GLY B 1 483 ? 32.75 -14.195 -9.477 1 88.06 483 GLY B CA 1
ATOM 8783 C C . GLY B 1 483 ? 33.219 -13.68 -10.828 1 88.06 483 GLY B C 1
ATOM 8784 O O . GLY B 1 483 ? 32.625 -12.742 -11.367 1 88.06 483 GLY B O 1
ATOM 8785 N N . ASN B 1 484 ? 34.281 -14.273 -11.312 1 89.88 484 ASN B N 1
ATOM 8786 C CA . ASN B 1 484 ? 34.844 -13.93 -12.617 1 89.88 484 ASN B CA 1
ATOM 8787 C C . ASN B 1 484 ? 34.469 -14.953 -13.68 1 89.88 484 ASN B C 1
ATOM 8789 O O . ASN B 1 484 ? 34.781 -16.141 -13.539 1 89.88 484 ASN B O 1
ATOM 8793 N N . LEU B 1 485 ? 33.875 -14.461 -14.773 1 91.12 485 LEU B N 1
ATOM 8794 C CA . LEU B 1 485 ? 33.406 -15.344 -15.836 1 91.12 485 LEU B CA 1
ATOM 8795 C C . LEU B 1 485 ? 34.562 -16.172 -16.406 1 91.12 485 LEU B C 1
ATOM 8797 O O . LEU B 1 485 ? 34.375 -17.328 -16.781 1 91.12 485 LEU B O 1
ATOM 8801 N N . GLU B 1 486 ? 35.719 -15.57 -16.406 1 91 486 GLU B N 1
ATOM 8802 C CA . GLU B 1 486 ? 36.875 -16.219 -17 1 91 486 GLU B CA 1
ATOM 8803 C C . GLU B 1 486 ? 37.312 -17.438 -16.188 1 91 486 GLU B C 1
ATOM 8805 O O . GLU B 1 486 ? 37.969 -18.344 -16.719 1 91 486 GLU B O 1
ATOM 8810 N N . ASP B 1 487 ? 36.844 -17.469 -14.984 1 91.19 487 ASP B N 1
ATOM 8811 C CA . ASP B 1 487 ? 37.281 -18.547 -14.094 1 91.19 487 ASP B CA 1
ATOM 8812 C C . ASP B 1 487 ? 36.219 -19.656 -14.023 1 91.19 487 ASP B C 1
ATOM 8814 O O . ASP B 1 487 ? 36.375 -20.625 -13.289 1 91.19 487 ASP B O 1
ATOM 8818 N N . ALA B 1 488 ? 35.188 -19.5 -14.734 1 92.31 488 ALA B N 1
ATOM 8819 C CA . ALA B 1 488 ? 34.062 -20.422 -14.633 1 92.31 488 ALA B CA 1
ATOM 8820 C C . ALA B 1 488 ? 34.5 -21.844 -14.938 1 92.31 488 ALA B C 1
ATOM 8822 O O . ALA B 1 488 ? 34.125 -22.781 -14.234 1 92.31 488 ALA B O 1
ATOM 8823 N N . GLU B 1 489 ? 35.312 -22 -15.945 1 90.62 489 GLU B N 1
ATOM 8824 C CA . GLU B 1 489 ? 35.75 -23.328 -16.391 1 90.62 489 GLU B CA 1
ATOM 8825 C C . GLU B 1 489 ? 36.562 -24.031 -15.32 1 90.62 489 GLU B C 1
ATOM 8827 O O . GLU B 1 489 ? 36.625 -25.266 -15.281 1 90.62 489 GLU B O 1
ATOM 8832 N N . LYS B 1 490 ? 37.125 -23.281 -14.406 1 93.19 490 LYS B N 1
ATOM 8833 C CA . LYS B 1 490 ? 38 -23.844 -13.391 1 93.19 490 LYS B CA 1
ATOM 8834 C C . LYS B 1 490 ? 37.25 -24.234 -12.141 1 93.19 490 LYS B C 1
ATOM 8836 O O . LYS B 1 490 ? 37.75 -24.938 -11.273 1 93.19 490 LYS B O 1
ATOM 8841 N N . ILE B 1 491 ? 36.031 -23.859 -12.125 1 93.31 491 ILE B N 1
ATOM 8842 C CA . ILE B 1 491 ? 35.219 -24.094 -10.93 1 93.31 491 ILE B CA 1
ATOM 8843 C C . ILE B 1 491 ? 34.75 -25.547 -10.906 1 93.31 491 ILE B C 1
ATOM 8845 O O . ILE B 1 491 ? 34.281 -26.062 -11.922 1 93.31 491 ILE B O 1
ATOM 8849 N N . THR B 1 492 ? 34.906 -26.203 -9.758 1 93.62 492 THR B N 1
ATOM 8850 C CA . THR B 1 492 ? 34.375 -27.547 -9.531 1 93.62 492 THR B CA 1
ATOM 8851 C C . THR B 1 492 ? 33.375 -27.547 -8.398 1 93.62 492 THR B C 1
ATOM 8853 O O . THR B 1 492 ? 33.531 -26.875 -7.387 1 93.62 492 THR B O 1
ATOM 8856 N N . TRP B 1 493 ? 32.344 -28.25 -8.609 1 94.81 493 TRP B N 1
ATOM 8857 C CA . TRP B 1 493 ? 31.281 -28.375 -7.613 1 94.81 493 TRP B CA 1
ATOM 8858 C C . TRP B 1 493 ? 31.391 -29.703 -6.863 1 94.81 493 TRP B C 1
ATOM 8860 O O . TRP B 1 493 ? 31.812 -30.719 -7.434 1 94.81 493 TRP B O 1
ATOM 8870 N N . LYS B 1 494 ? 31.094 -29.656 -5.598 1 95.06 494 LYS B N 1
ATOM 8871 C CA . LYS B 1 494 ? 31 -30.859 -4.777 1 95.06 494 LYS B CA 1
ATOM 8872 C C . LYS B 1 494 ? 29.578 -31.047 -4.238 1 95.06 494 LYS B C 1
ATOM 8874 O O . LYS B 1 494 ? 28.922 -30.078 -3.877 1 95.06 494 LYS B O 1
ATOM 8879 N N . SER B 1 495 ? 29.156 -32.281 -4.227 1 94.69 495 SER B N 1
ATOM 8880 C CA . SER B 1 495 ? 27.844 -32.594 -3.664 1 94.69 495 SER B CA 1
ATOM 8881 C C . SER B 1 495 ? 27.953 -33.594 -2.525 1 94.69 495 SER B C 1
ATOM 8883 O O . SER B 1 495 ? 28.672 -34.594 -2.633 1 94.69 495 SER B O 1
ATOM 8885 N N . LYS B 1 496 ? 27.203 -33.312 -1.48 1 93.25 496 LYS B N 1
ATOM 8886 C CA . LYS B 1 496 ? 27.094 -34.25 -0.349 1 93.25 496 LYS B CA 1
ATOM 8887 C C . LYS B 1 496 ? 26.156 -35.406 -0.664 1 93.25 496 LYS B C 1
ATOM 8889 O O . LYS B 1 496 ? 26.172 -36.438 0.023 1 93.25 496 LYS B O 1
ATOM 8894 N N . TYR B 1 497 ? 25.453 -35.281 -1.689 1 95 497 TYR B N 1
ATOM 8895 C CA . TYR B 1 497 ? 24.359 -36.219 -1.941 1 95 497 TYR B CA 1
ATOM 8896 C C . TYR B 1 497 ? 24.625 -37.062 -3.193 1 95 497 TYR B C 1
ATOM 8898 O O . TYR B 1 497 ? 25.125 -36.531 -4.195 1 95 497 TYR B O 1
ATOM 8906 N N . ASN B 1 498 ? 24.391 -38.344 -3.121 1 96.56 498 ASN B N 1
ATOM 8907 C CA . ASN B 1 498 ? 24.344 -39.188 -4.297 1 96.56 498 ASN B CA 1
ATOM 8908 C C . ASN B 1 498 ? 22.938 -39.219 -4.91 1 96.56 498 ASN B C 1
ATOM 8910 O O . ASN B 1 498 ? 22.297 -40.281 -4.941 1 96.56 498 ASN B O 1
ATOM 8914 N N . LYS B 1 499 ? 22.484 -38.094 -5.383 1 98.06 499 LYS B N 1
ATOM 8915 C CA . LYS B 1 499 ? 21.188 -37.844 -6 1 98.06 499 LYS B CA 1
ATOM 8916 C C . LYS B 1 499 ? 21.344 -37.062 -7.305 1 98.06 499 LYS B C 1
ATOM 8918 O O . LYS B 1 499 ? 22.391 -36.469 -7.551 1 98.06 499 LYS B O 1
ATOM 8923 N N . PRO B 1 500 ? 20.328 -37.219 -8.203 1 98.56 500 PRO B N 1
ATOM 8924 C CA . PRO B 1 500 ? 20.391 -36.344 -9.383 1 98.56 500 PRO B CA 1
ATOM 8925 C C . PRO B 1 500 ? 20.5 -34.844 -9.023 1 98.56 500 PRO B C 1
ATOM 8927 O O . PRO B 1 500 ? 19.859 -34.406 -8.078 1 98.56 500 PRO B O 1
ATOM 8930 N N . ILE B 1 501 ? 21.344 -34.156 -9.758 1 98.25 501 ILE B N 1
ATOM 8931 C CA . ILE B 1 501 ? 21.562 -32.719 -9.523 1 98.25 501 ILE B CA 1
ATOM 8932 C C . ILE B 1 501 ? 21.031 -31.906 -10.711 1 98.25 501 ILE B C 1
ATOM 8934 O O . ILE B 1 501 ? 21.312 -32.25 -11.867 1 98.25 501 ILE B O 1
ATOM 8938 N N . VAL B 1 502 ? 20.203 -30.906 -10.445 1 98.5 502 VAL B N 1
ATOM 8939 C CA . VAL B 1 502 ? 19.703 -29.984 -11.461 1 98.5 502 VAL B CA 1
ATOM 8940 C C . VAL B 1 502 ? 20.156 -28.562 -11.141 1 98.5 502 VAL B C 1
ATOM 8942 O O . VAL B 1 502 ? 20.016 -28.109 -10.008 1 98.5 502 VAL B O 1
ATOM 8945 N N . VAL B 1 503 ? 20.781 -27.875 -12.086 1 98.38 503 VAL B N 1
ATOM 8946 C CA . VAL B 1 503 ? 21 -26.438 -11.938 1 98.38 503 VAL B CA 1
ATOM 8947 C C . VAL B 1 503 ? 19.703 -25.688 -12.234 1 98.38 503 VAL B C 1
ATOM 8949 O O . VAL B 1 503 ? 19.359 -25.469 -13.406 1 98.38 503 VAL B O 1
ATOM 8952 N N . SER B 1 504 ? 19.047 -25.312 -11.172 1 98.44 504 SER B N 1
ATOM 8953 C CA . SER B 1 504 ? 17.672 -24.844 -11.305 1 98.44 504 SER B CA 1
ATOM 8954 C C . SER B 1 504 ? 17.625 -23.375 -11.719 1 98.44 504 SER B C 1
ATOM 8956 O O . SER B 1 504 ? 16.578 -22.875 -12.125 1 98.44 504 SER B O 1
ATOM 8958 N N . GLU B 1 505 ? 18.719 -22.641 -11.57 1 98.5 505 GLU B N 1
ATOM 8959 C CA . GLU B 1 505 ? 18.828 -21.281 -12.109 1 98.5 505 GLU B CA 1
ATOM 8960 C C . GLU B 1 505 ? 20.281 -20.938 -12.461 1 98.5 505 GLU B C 1
ATOM 8962 O O . GLU B 1 505 ? 21.203 -21.297 -11.727 1 98.5 505 GLU B O 1
ATOM 8967 N N . PHE B 1 506 ? 20.5 -20.281 -13.484 1 97.81 506 PHE B N 1
ATOM 8968 C CA . PHE B 1 506 ? 21.734 -19.609 -13.852 1 97.81 506 PHE B CA 1
ATOM 8969 C C . PHE B 1 506 ? 21.5 -18.625 -14.992 1 97.81 506 PHE B C 1
ATOM 8971 O O . PHE B 1 506 ? 20.484 -18.703 -15.688 1 97.81 506 PHE B O 1
ATOM 8978 N N . GLY B 1 507 ? 22.312 -17.75 -15.188 1 97.81 507 GLY B N 1
ATOM 8979 C CA . GLY B 1 507 ? 22.172 -16.766 -16.25 1 97.81 507 GLY B CA 1
ATOM 8980 C C . GLY B 1 507 ? 22.594 -15.367 -15.828 1 97.81 507 GLY B C 1
ATOM 8981 O O . GLY B 1 507 ? 23.375 -15.203 -14.891 1 97.81 507 GLY B O 1
ATOM 8982 N N . GLY B 1 508 ? 22.172 -14.383 -16.562 1 98.06 508 GLY B N 1
ATOM 8983 C CA . GLY B 1 508 ? 22.453 -12.969 -16.359 1 98.06 508 GLY B CA 1
ATOM 8984 C C . GLY B 1 508 ? 21.625 -12.07 -17.266 1 98.06 508 GLY B C 1
ATOM 8985 O O . GLY B 1 508 ? 20.984 -12.547 -18.203 1 98.06 508 GLY B O 1
ATOM 8986 N N . ASP B 1 509 ? 21.688 -10.805 -17 1 98 509 ASP B N 1
ATOM 8987 C CA . ASP B 1 509 ? 20.797 -9.859 -17.672 1 98 509 ASP B CA 1
ATOM 8988 C C . ASP B 1 509 ? 21.422 -9.359 -18.969 1 98 509 ASP B C 1
ATOM 8990 O O . ASP B 1 509 ? 22.641 -9.234 -19.078 1 98 509 ASP B O 1
ATOM 8994 N N . ALA B 1 510 ? 20.578 -9.062 -19.891 1 98.56 510 ALA B N 1
ATOM 8995 C CA . ALA B 1 510 ? 20.875 -8.266 -21.078 1 98.56 510 ALA B CA 1
ATOM 8996 C C . ALA B 1 510 ? 19.625 -7.586 -21.609 1 98.56 510 ALA B C 1
ATOM 8998 O O . ALA B 1 510 ? 18.547 -8.188 -21.625 1 98.56 510 ALA B O 1
ATOM 8999 N N . LYS B 1 511 ? 19.75 -6.359 -21.969 1 98.44 511 LYS B N 1
ATOM 9000 C CA . LYS B 1 511 ? 18.672 -5.707 -22.703 1 98.44 511 LYS B CA 1
ATOM 9001 C C . LYS B 1 511 ? 18.719 -6.055 -24.188 1 98.44 511 LYS B C 1
ATOM 9003 O O . LYS B 1 511 ? 19.766 -5.891 -24.828 1 98.44 511 LYS B O 1
ATOM 9008 N N . ALA B 1 512 ? 17.594 -6.582 -24.688 1 98.56 512 ALA B N 1
ATOM 9009 C CA . ALA B 1 512 ? 17.547 -6.875 -26.125 1 98.56 512 ALA B CA 1
ATOM 9010 C C . ALA B 1 512 ? 17.875 -5.633 -26.938 1 98.56 512 ALA B C 1
ATOM 9012 O O . ALA B 1 512 ? 17.344 -4.547 -26.688 1 98.56 512 ALA B O 1
ATOM 9013 N N . GLY B 1 513 ? 18.766 -5.754 -27.875 1 98.19 513 GLY B N 1
ATOM 9014 C CA . GLY B 1 513 ? 19.141 -4.66 -28.75 1 98.19 513 GLY B CA 1
ATOM 9015 C C . GLY B 1 513 ? 20.297 -3.84 -28.219 1 98.19 513 GLY B C 1
ATOM 9016 O O . GLY B 1 513 ? 20.844 -2.986 -28.922 1 98.19 513 GLY B O 1
ATOM 9017 N N . PHE B 1 514 ? 20.703 -3.979 -26.984 1 98.31 514 PHE B N 1
ATOM 9018 C CA . PHE B 1 514 ? 21.875 -3.314 -26.422 1 98.31 514 PHE B CA 1
ATOM 9019 C C . PHE B 1 514 ? 23.141 -4.133 -26.688 1 98.31 514 PHE B C 1
ATOM 9021 O O . PHE B 1 514 ? 23.312 -5.215 -26.125 1 98.31 514 PHE B O 1
ATOM 9028 N N . HIS B 1 515 ? 24.031 -3.658 -27.562 1 98.25 515 HIS B N 1
ATOM 9029 C CA . HIS B 1 515 ? 25.219 -4.391 -28 1 98.25 515 HIS B CA 1
ATOM 9030 C C . HIS B 1 515 ? 26.5 -3.697 -27.547 1 98.25 515 HIS B C 1
ATOM 9032 O O . HIS B 1 515 ? 26.5 -2.486 -27.312 1 98.25 515 HIS B O 1
ATOM 9038 N N . GLY B 1 516 ? 27.5 -4.469 -27.328 1 97.75 516 GLY B N 1
ATOM 9039 C CA . GLY B 1 516 ? 28.797 -3.971 -26.906 1 97.75 516 GLY B CA 1
ATOM 9040 C C . GLY B 1 516 ? 29.844 -5.066 -26.75 1 97.75 516 GLY B C 1
ATOM 9041 O O . GLY B 1 516 ? 29.828 -6.047 -27.5 1 97.75 516 GLY B O 1
ATOM 9042 N N . GLU B 1 517 ? 30.75 -4.84 -25.812 1 96.38 517 GLU B N 1
ATOM 9043 C CA . GLU B 1 517 ? 31.812 -5.805 -25.578 1 96.38 517 GLU B CA 1
ATOM 9044 C C . GLU B 1 517 ? 31.328 -6.973 -24.719 1 96.38 517 GLU B C 1
ATOM 9046 O O . GLU B 1 517 ? 30.344 -6.844 -23.984 1 96.38 517 GLU B O 1
ATOM 9051 N N . LYS B 1 518 ? 32 -8.102 -24.828 1 94.5 518 LYS B N 1
ATOM 9052 C CA . LYS B 1 518 ? 31.625 -9.305 -24.109 1 94.5 518 LYS B CA 1
ATOM 9053 C C . LYS B 1 518 ? 31.75 -9.109 -22.609 1 94.5 518 LYS B C 1
ATOM 9055 O O . LYS B 1 518 ? 31.156 -9.859 -21.828 1 94.5 518 LYS B O 1
ATOM 9060 N N . ASN B 1 519 ? 32.562 -8.133 -22.25 1 92.56 519 ASN B N 1
ATOM 9061 C CA . ASN B 1 519 ? 32.719 -7.891 -20.812 1 92.56 519 ASN B CA 1
ATOM 9062 C C . ASN B 1 519 ? 31.953 -6.66 -20.359 1 92.56 519 ASN B C 1
ATOM 9064 O O . ASN B 1 519 ? 32.156 -6.152 -19.266 1 92.56 519 ASN B O 1
ATOM 9068 N N . GLU B 1 520 ? 31.141 -6.125 -21.25 1 95.69 520 GLU B N 1
ATOM 9069 C CA . GLU B 1 520 ? 30.266 -5.004 -20.906 1 95.69 520 GLU B CA 1
ATOM 9070 C C . GLU B 1 520 ? 28.891 -5.496 -20.438 1 95.69 520 GLU B C 1
ATOM 9072 O O . GLU B 1 520 ? 28.094 -5.988 -21.25 1 95.69 520 GLU B O 1
ATOM 9077 N N . ARG B 1 521 ? 28.625 -5.301 -19.188 1 96.25 521 ARG B N 1
ATOM 9078 C CA . ARG B 1 521 ? 27.391 -5.797 -18.594 1 96.25 521 ARG B CA 1
ATOM 9079 C C . ARG B 1 521 ? 26.156 -5.223 -19.312 1 96.25 521 ARG B C 1
ATOM 9081 O O . ARG B 1 521 ? 26.25 -4.164 -19.922 1 96.25 521 ARG B O 1
ATOM 9088 N N . TRP B 1 522 ? 25.094 -5.934 -19.312 1 97.75 522 TRP B N 1
ATOM 9089 C CA . TRP B 1 522 ? 23.766 -5.586 -19.828 1 97.75 522 TRP B CA 1
ATOM 9090 C C . TRP B 1 522 ? 23.703 -5.789 -21.344 1 97.75 522 TRP B C 1
ATOM 9092 O O . TRP B 1 522 ? 22.625 -5.723 -21.938 1 97.75 522 TRP B O 1
ATOM 9102 N N . THR B 1 523 ? 24.797 -5.98 -22.047 1 98.31 523 THR B N 1
ATOM 9103 C CA . THR B 1 523 ? 24.812 -6.195 -23.5 1 98.31 523 THR B CA 1
ATOM 9104 C C . THR B 1 523 ? 24.438 -7.641 -23.828 1 98.31 523 THR B C 1
ATOM 9106 O O . THR B 1 523 ? 24.609 -8.539 -23 1 98.31 523 THR B O 1
ATOM 9109 N N . GLU B 1 524 ? 23.938 -7.898 -24.969 1 98.69 524 GLU B N 1
ATOM 9110 C CA . GLU B 1 524 ? 23.688 -9.258 -25.422 1 98.69 524 GLU B CA 1
ATOM 9111 C C . GLU B 1 524 ? 24.984 -10.07 -25.5 1 98.69 524 GLU B C 1
ATOM 9113 O O . GLU B 1 524 ? 24.984 -11.273 -25.25 1 98.69 524 GLU B O 1
ATOM 9118 N N . GLU B 1 525 ? 26.109 -9.398 -25.875 1 98.56 525 GLU B N 1
ATOM 9119 C CA . GLU B 1 525 ? 27.406 -10.07 -25.938 1 98.56 525 GLU B CA 1
ATOM 9120 C C . GLU B 1 525 ? 27.844 -10.555 -24.562 1 98.56 525 GLU B C 1
ATOM 9122 O O . GLU B 1 525 ? 28.422 -11.641 -24.453 1 98.56 525 GLU B O 1
ATOM 9127 N N . TYR B 1 526 ? 27.594 -9.734 -23.578 1 97.94 526 TYR B N 1
ATOM 9128 C CA . TYR B 1 526 ? 27.922 -10.148 -22.219 1 97.94 526 TYR B CA 1
ATOM 9129 C C . TYR B 1 526 ? 27.141 -11.398 -21.828 1 97.94 526 TYR B C 1
ATOM 9131 O O . TYR B 1 526 ? 27.703 -12.367 -21.312 1 97.94 526 TYR B O 1
ATOM 9139 N N . GLN B 1 527 ? 25.844 -11.375 -22.031 1 98.56 527 GLN B N 1
ATOM 9140 C CA . GLN B 1 527 ? 24.984 -12.508 -21.688 1 98.56 527 GLN B CA 1
ATOM 9141 C C . GLN B 1 527 ? 25.391 -13.758 -22.469 1 98.56 527 GLN B C 1
ATOM 9143 O O . GLN B 1 527 ? 25.469 -14.852 -21.906 1 98.56 527 GLN B O 1
ATOM 9148 N N . GLU B 1 528 ? 25.641 -13.586 -23.75 1 98.56 528 GLU B N 1
ATOM 9149 C CA . GLU B 1 528 ? 26.094 -14.688 -24.594 1 98.56 528 GLU B CA 1
ATOM 9150 C C . GLU B 1 528 ? 27.359 -15.336 -24.016 1 98.56 528 GLU B C 1
ATOM 9152 O O . GLU B 1 528 ? 27.406 -16.562 -23.859 1 98.56 528 GLU B O 1
ATOM 9157 N N . TYR B 1 529 ? 28.281 -14.508 -23.703 1 97.94 529 TYR B N 1
ATOM 9158 C CA . TYR B 1 529 ? 29.547 -14.984 -23.172 1 97.94 529 TYR B CA 1
ATOM 9159 C C . TYR B 1 529 ? 29.359 -15.664 -21.812 1 97.94 529 TYR B C 1
ATOM 9161 O O . TYR B 1 529 ? 29.984 -16.688 -21.531 1 97.94 529 TYR B O 1
ATOM 9169 N N . LEU B 1 530 ? 28.547 -15.102 -21 1 98.12 530 LEU B N 1
ATOM 9170 C CA . LEU B 1 530 ? 28.219 -15.672 -19.703 1 98.12 530 LEU B CA 1
ATOM 9171 C C . LEU B 1 530 ? 27.688 -17.094 -19.844 1 98.12 530 LEU B C 1
ATOM 9173 O O . LEU B 1 530 ? 28.125 -18 -19.141 1 98.12 530 LEU B O 1
ATOM 9177 N N . TYR B 1 531 ? 26.781 -17.312 -20.766 1 98.5 531 TYR B N 1
ATOM 9178 C CA . TYR B 1 531 ? 26.203 -18.641 -20.969 1 98.5 531 TYR B CA 1
ATOM 9179 C C . TYR B 1 531 ? 27.266 -19.609 -21.484 1 98.5 531 TYR B C 1
ATOM 9181 O O . TYR B 1 531 ? 27.328 -20.766 -21.047 1 98.5 531 TYR B O 1
ATOM 9189 N N . ILE B 1 532 ? 28.125 -19.188 -22.391 1 98.06 532 ILE B N 1
ATOM 9190 C CA . ILE B 1 532 ? 29.188 -20.031 -22.938 1 98.06 532 ILE B CA 1
ATOM 9191 C C . ILE B 1 532 ? 30.094 -20.516 -21.797 1 98.06 532 ILE B C 1
ATOM 9193 O O . ILE B 1 532 ? 30.375 -21.703 -21.672 1 98.06 532 ILE B O 1
ATOM 9197 N N . GLN B 1 533 ? 30.469 -19.594 -20.922 1 97.25 533 GLN B N 1
ATOM 9198 C CA . GLN B 1 533 ? 31.391 -19.922 -19.844 1 97.25 533 GLN B CA 1
ATOM 9199 C C . GLN B 1 533 ? 30.703 -20.797 -18.797 1 97.25 533 GLN B C 1
ATOM 9201 O O . GLN B 1 533 ? 31.312 -21.734 -18.281 1 97.25 533 GLN B O 1
ATOM 9206 N N . ASN B 1 534 ? 29.484 -20.5 -18.453 1 97.38 534 ASN B N 1
ATOM 9207 C CA . ASN B 1 534 ? 28.797 -21.25 -17.422 1 97.38 534 ASN B CA 1
ATOM 9208 C C . ASN B 1 534 ? 28.516 -22.688 -17.875 1 97.38 534 ASN B C 1
ATOM 9210 O O . ASN B 1 534 ? 28.547 -23.609 -17.062 1 97.38 534 ASN B O 1
ATOM 9214 N N . LEU B 1 535 ? 28.234 -22.875 -19.156 1 97.88 535 LEU B N 1
ATOM 9215 C CA . LEU B 1 535 ? 27.953 -24.234 -19.641 1 97.88 535 LEU B CA 1
ATOM 9216 C C . LEU B 1 535 ? 29.188 -25.109 -19.516 1 97.88 535 LEU B C 1
ATOM 9218 O O . LEU B 1 535 ? 29.078 -26.312 -19.234 1 97.88 535 LEU B O 1
ATOM 9222 N N . LYS B 1 536 ? 30.422 -24.531 -19.672 1 96.81 536 LYS B N 1
ATOM 9223 C CA . LYS B 1 536 ? 31.672 -25.266 -19.469 1 96.81 536 LYS B CA 1
ATOM 9224 C C . LYS B 1 536 ? 31.797 -25.734 -18.016 1 96.81 536 LYS B C 1
ATOM 9226 O O . LYS B 1 536 ? 32.281 -26.844 -17.75 1 96.81 536 LYS B O 1
ATOM 9231 N N . MET B 1 537 ? 31.344 -24.938 -17.156 1 96.81 537 MET B N 1
ATOM 9232 C CA . MET B 1 537 ? 31.359 -25.25 -15.727 1 96.81 537 MET B CA 1
ATOM 9233 C C . MET B 1 537 ? 30.297 -26.281 -15.391 1 96.81 537 MET B C 1
ATOM 9235 O O . MET B 1 537 ? 30.578 -27.281 -14.727 1 96.81 537 MET B O 1
ATOM 9239 N N . ILE B 1 538 ? 29.109 -26.078 -15.844 1 97.12 538 ILE B N 1
ATOM 9240 C CA . ILE B 1 538 ? 27.938 -26.875 -15.492 1 97.12 538 ILE B CA 1
ATOM 9241 C C . ILE B 1 538 ? 28.141 -28.312 -15.945 1 97.12 538 ILE B C 1
ATOM 9243 O O . ILE B 1 538 ? 27.766 -29.25 -15.234 1 97.12 538 ILE B O 1
ATOM 9247 N N . GLU B 1 539 ? 28.781 -28.516 -17.016 1 95.62 539 GLU B N 1
ATOM 9248 C CA . GLU B 1 539 ? 28.984 -29.844 -17.578 1 95.62 539 GLU B CA 1
ATOM 9249 C C . GLU B 1 539 ? 29.859 -30.703 -16.672 1 95.62 539 GLU B C 1
ATOM 9251 O O . GLU B 1 539 ? 29.812 -31.938 -16.734 1 95.62 539 GLU B O 1
ATOM 9256 N N . LYS B 1 540 ? 30.562 -30.078 -15.781 1 95.12 540 LYS B N 1
ATOM 9257 C CA . LYS B 1 540 ? 31.5 -30.781 -14.914 1 95.12 540 LYS B CA 1
ATOM 9258 C C . LYS B 1 540 ? 30.844 -31.125 -13.57 1 95.12 540 LYS B C 1
ATOM 9260 O O . LYS B 1 540 ? 31.453 -31.812 -12.742 1 95.12 540 LYS B O 1
ATOM 9265 N N . ILE B 1 541 ? 29.672 -30.656 -13.352 1 95.81 541 ILE B N 1
ATOM 9266 C CA . ILE B 1 541 ? 29 -30.891 -12.086 1 95.81 541 ILE B CA 1
ATOM 9267 C C . ILE B 1 541 ? 28.688 -32.375 -11.938 1 95.81 541 ILE B C 1
ATOM 9269 O O . ILE B 1 541 ? 28.109 -33 -12.836 1 95.81 541 ILE B O 1
ATOM 9273 N N . PRO B 1 542 ? 29.062 -32.938 -10.789 1 93.44 542 PRO B N 1
ATOM 9274 C CA . PRO B 1 542 ? 28.766 -34.344 -10.594 1 93.44 542 PRO B CA 1
ATOM 9275 C C . PRO B 1 542 ? 27.266 -34.656 -10.602 1 93.44 542 PRO B C 1
ATOM 9277 O O . PRO B 1 542 ? 26.484 -33.875 -10.062 1 93.44 542 PRO B O 1
ATOM 9280 N N . HIS B 1 543 ? 26.906 -35.75 -11.156 1 94.88 543 HIS B N 1
ATOM 9281 C CA . HIS B 1 543 ? 25.547 -36.25 -11.125 1 94.88 543 HIS B CA 1
ATOM 9282 C C . HIS B 1 543 ? 24.578 -35.312 -11.828 1 94.88 543 HIS B C 1
ATOM 9284 O O . HIS B 1 543 ? 23.391 -35.281 -11.516 1 94.88 543 HIS B O 1
ATOM 9290 N N . LEU B 1 544 ? 25.125 -34.406 -12.758 1 97.25 544 LEU B N 1
ATOM 9291 C CA . LEU B 1 544 ? 24.281 -33.469 -13.453 1 97.25 544 LEU B CA 1
ATOM 9292 C C . LEU B 1 544 ? 23.172 -34.188 -14.234 1 97.25 544 LEU B C 1
ATOM 9294 O O . LEU B 1 544 ? 23.469 -35.031 -15.07 1 97.25 544 LEU B O 1
ATOM 9298 N N . SER B 1 545 ? 21.938 -33.812 -13.898 1 98.12 545 SER B N 1
ATOM 9299 C CA . SER B 1 545 ? 20.781 -34.438 -14.531 1 98.12 545 SER B CA 1
ATOM 9300 C C . SER B 1 545 ? 19.891 -33.438 -15.234 1 98.12 545 SER B C 1
ATOM 9302 O O . SER B 1 545 ? 18.859 -33.812 -15.797 1 98.12 545 SER B O 1
ATOM 9304 N N . GLY B 1 546 ? 20.203 -32.188 -15.227 1 98.31 546 GLY B N 1
ATOM 9305 C CA . GLY B 1 546 ? 19.391 -31.219 -15.945 1 98.31 546 GLY B CA 1
ATOM 9306 C C . GLY B 1 546 ? 19.734 -29.781 -15.602 1 98.31 546 GLY B C 1
ATOM 9307 O O . GLY B 1 546 ? 20.547 -29.531 -14.711 1 98.31 546 GLY B O 1
ATOM 9308 N N . THR B 1 547 ? 19.172 -28.844 -16.344 1 98.56 547 THR B N 1
ATOM 9309 C CA . THR B 1 547 ? 19.328 -27.406 -16.141 1 98.56 547 THR B CA 1
ATOM 9310 C C . THR B 1 547 ? 18.016 -26.672 -16.375 1 98.56 547 THR B C 1
ATOM 9312 O O . THR B 1 547 ? 17.141 -27.172 -17.078 1 98.56 547 THR B O 1
ATOM 9315 N N . SER B 1 548 ? 17.844 -25.578 -15.734 1 98.62 548 SER B N 1
ATOM 9316 C CA . SER B 1 548 ? 16.766 -24.641 -15.961 1 98.62 548 SER B CA 1
ATOM 9317 C C . SER B 1 548 ? 17.281 -23.203 -15.992 1 98.62 548 SER B C 1
ATOM 9319 O O . SER B 1 548 ? 17.109 -22.453 -15.023 1 98.62 548 SER B O 1
ATOM 9321 N N . PRO B 1 549 ? 17.844 -22.781 -17.094 1 98.5 549 PRO B N 1
ATOM 9322 C CA . PRO B 1 549 ? 18.312 -21.391 -17.172 1 98.5 549 PRO B CA 1
ATOM 9323 C C . PRO B 1 549 ? 17.25 -20.391 -16.734 1 98.5 549 PRO B C 1
ATOM 9325 O O . PRO B 1 549 ? 16.062 -20.641 -16.891 1 98.5 549 PRO B O 1
ATOM 9328 N N . TRP B 1 550 ? 17.703 -19.391 -16.109 1 98.44 550 TRP B N 1
ATOM 9329 C CA . TRP B 1 550 ? 16.859 -18.266 -15.711 1 98.44 550 TRP B CA 1
ATOM 9330 C C . TRP B 1 550 ? 17.031 -17.094 -16.672 1 98.44 550 TRP B C 1
ATOM 9332 O O . TRP B 1 550 ? 18.078 -16.453 -16.703 1 98.44 550 TRP B O 1
ATOM 9342 N N . ILE B 1 551 ? 16.125 -16.984 -17.578 1 98.25 551 ILE B N 1
ATOM 9343 C CA . ILE B 1 551 ? 14.773 -17.5 -17.703 1 98.25 551 ILE B CA 1
ATOM 9344 C C . ILE B 1 551 ? 14.297 -17.344 -19.141 1 98.25 551 ILE B C 1
ATOM 9346 O O . ILE B 1 551 ? 15 -16.766 -19.984 1 98.25 551 ILE B O 1
ATOM 9350 N N . LEU B 1 552 ? 13.094 -17.797 -19.469 1 98.81 552 LEU B N 1
ATOM 9351 C CA . LEU B 1 552 ? 12.617 -17.812 -20.844 1 98.81 552 LEU B CA 1
ATOM 9352 C C . LEU B 1 552 ? 12.359 -16.406 -21.359 1 98.81 552 LEU B C 1
ATOM 9354 O O . LEU B 1 552 ? 12.883 -16.016 -22.406 1 98.81 552 LEU B O 1
ATOM 9358 N N . VAL B 1 553 ? 11.555 -15.617 -20.594 1 98.69 553 VAL B N 1
ATOM 9359 C CA . VAL B 1 553 ? 11.117 -14.305 -21.047 1 98.69 553 VAL B CA 1
ATOM 9360 C C . VAL B 1 553 ? 11.414 -13.25 -19.984 1 98.69 553 VAL B C 1
ATOM 9362 O O . VAL B 1 553 ? 11.234 -13.508 -18.781 1 98.69 553 VAL B O 1
ATOM 9365 N N . ASP B 1 554 ? 11.891 -12.047 -20.5 1 98.5 554 ASP B N 1
ATOM 9366 C CA . ASP B 1 554 ? 11.953 -10.922 -19.578 1 98.5 554 ASP B CA 1
ATOM 9367 C C . ASP B 1 554 ? 10.602 -10.703 -18.891 1 98.5 554 ASP B C 1
ATOM 9369 O O . ASP B 1 554 ? 9.555 -10.797 -19.531 1 98.5 554 ASP B O 1
ATOM 9373 N N . PHE B 1 555 ? 10.617 -10.398 -17.594 1 98 555 PHE B N 1
ATOM 9374 C CA . PHE B 1 555 ? 9.383 -10.25 -16.828 1 98 555 PHE B CA 1
ATOM 9375 C C . PHE B 1 555 ? 9.469 -9.047 -15.891 1 98 555 PHE B C 1
ATOM 9377 O O . PHE B 1 555 ? 10.562 -8.594 -15.555 1 98 555 PHE B O 1
ATOM 9384 N N . ARG B 1 556 ? 8.359 -8.57 -15.516 1 97.94 556 ARG B N 1
ATOM 9385 C CA . ARG B 1 556 ? 8.297 -7.379 -14.672 1 97.94 556 ARG B CA 1
ATOM 9386 C C . ARG B 1 556 ? 8.734 -7.703 -13.242 1 97.94 556 ARG B C 1
ATOM 9388 O O . ARG B 1 556 ? 8.391 -8.758 -12.711 1 97.94 556 ARG B O 1
ATOM 9395 N N . SER B 1 557 ? 9.516 -6.836 -12.688 1 97.56 557 SER B N 1
ATOM 9396 C CA . SER B 1 557 ? 9.977 -6.922 -11.305 1 97.56 557 SER B CA 1
ATOM 9397 C C . SER B 1 557 ? 10.102 -5.539 -10.68 1 97.56 557 SER B C 1
ATOM 9399 O O . SER B 1 557 ? 10.766 -4.66 -11.234 1 97.56 557 SER B O 1
ATOM 9401 N N . PRO B 1 558 ? 9.523 -5.324 -9.469 1 96.81 558 PRO B N 1
ATOM 9402 C CA . PRO B 1 558 ? 9.633 -4.02 -8.812 1 96.81 558 PRO B CA 1
ATOM 9403 C C . PRO B 1 558 ? 11.047 -3.74 -8.297 1 96.81 558 PRO B C 1
ATOM 9405 O O . PRO B 1 558 ? 11.336 -2.625 -7.859 1 96.81 558 PRO B O 1
ATOM 9408 N N . LYS B 1 559 ? 11.961 -4.711 -8.422 1 97.06 559 LYS B N 1
ATOM 9409 C CA . LYS B 1 559 ? 13.305 -4.574 -7.871 1 97.06 559 LYS B CA 1
ATOM 9410 C C . LYS B 1 559 ? 14.289 -4.109 -8.938 1 97.06 559 LYS B C 1
ATOM 9412 O O . LYS B 1 559 ? 15.43 -3.752 -8.633 1 97.06 559 LYS B O 1
ATOM 9417 N N . ARG B 1 560 ? 13.891 -4.074 -10.156 1 98 560 ARG B N 1
ATOM 9418 C CA . ARG B 1 560 ? 14.773 -3.814 -11.289 1 98 560 ARG B CA 1
ATOM 9419 C C . ARG B 1 560 ? 14.586 -2.396 -11.82 1 98 560 ARG B C 1
ATOM 9421 O O . ARG B 1 560 ? 13.734 -2.152 -12.68 1 98 560 ARG B O 1
ATOM 9428 N N . LEU B 1 561 ? 15.484 -1.45 -11.375 1 97.88 561 LEU B N 1
ATOM 9429 C CA . LEU B 1 561 ? 15.094 -0.046 -11.438 1 97.88 561 LEU B CA 1
ATOM 9430 C C . LEU B 1 561 ? 16.078 0.752 -12.297 1 97.88 561 LEU B C 1
ATOM 9432 O O . LEU B 1 561 ? 15.922 1.968 -12.445 1 97.88 561 LEU B O 1
ATOM 9436 N N . LEU B 1 562 ? 17.109 0.131 -12.922 1 98.12 562 LEU B N 1
ATOM 9437 C CA . LEU B 1 562 ? 18.094 0.873 -13.703 1 98.12 562 LEU B CA 1
ATOM 9438 C C . LEU B 1 562 ? 17.438 1.507 -14.93 1 98.12 562 LEU B C 1
ATOM 9440 O O . LEU B 1 562 ? 16.984 0.8 -15.836 1 98.12 562 LEU B O 1
ATOM 9444 N N . PRO B 1 563 ? 17.391 2.875 -14.977 1 97.75 563 PRO B N 1
ATOM 9445 C CA . PRO B 1 563 ? 16.719 3.545 -16.094 1 97.75 563 PRO B CA 1
ATOM 9446 C C . PRO B 1 563 ? 17.406 3.316 -17.422 1 97.75 563 PRO B C 1
ATOM 9448 O O . PRO B 1 563 ? 18.641 3.359 -17.5 1 97.75 563 PRO B O 1
ATOM 9451 N N . GLY B 1 564 ? 16.641 3.094 -18.422 1 97.38 564 GLY B N 1
ATOM 9452 C CA . GLY B 1 564 ? 17.156 2.926 -19.766 1 97.38 564 GLY B CA 1
ATOM 9453 C C . GLY B 1 564 ? 17.594 1.507 -20.062 1 97.38 564 GLY B C 1
ATOM 9454 O O . GLY B 1 564 ? 17.812 1.147 -21.219 1 97.38 564 GLY B O 1
ATOM 9455 N N . ILE B 1 565 ? 17.734 0.651 -19.031 1 97.81 565 ILE B N 1
ATOM 9456 C CA . ILE B 1 565 ? 18.188 -0.725 -19.188 1 97.81 565 ILE B CA 1
ATOM 9457 C C . ILE B 1 565 ? 17.125 -1.688 -18.688 1 97.81 565 ILE B C 1
ATOM 9459 O O . ILE B 1 565 ? 16.5 -2.406 -19.469 1 97.81 565 ILE B O 1
ATOM 9463 N N . GLN B 1 566 ? 16.797 -1.6 -17.375 1 98.19 566 GLN B N 1
ATOM 9464 C CA . GLN B 1 566 ? 15.828 -2.51 -16.781 1 98.19 566 GLN B CA 1
ATOM 9465 C C . GLN B 1 566 ? 14.414 -1.956 -16.906 1 98.19 566 GLN B C 1
ATOM 9467 O O . GLN B 1 566 ? 13.516 -2.633 -17.422 1 98.19 566 GLN B O 1
ATOM 9472 N N . ASP B 1 567 ? 14.211 -0.672 -16.422 1 97.38 567 ASP B N 1
ATOM 9473 C CA . ASP B 1 567 ? 12.914 -0.007 -16.516 1 97.38 567 ASP B CA 1
ATOM 9474 C C . ASP B 1 567 ? 11.805 -0.887 -15.953 1 97.38 567 ASP B C 1
ATOM 9476 O O . ASP B 1 567 ? 10.742 -1.029 -16.578 1 97.38 567 ASP B O 1
ATOM 9480 N N . GLY B 1 568 ? 12.117 -1.585 -14.883 1 97.12 568 GLY B N 1
ATOM 9481 C CA . GLY B 1 568 ? 11.117 -2.385 -14.188 1 97.12 568 GLY B CA 1
ATOM 9482 C C . GLY B 1 568 ? 11.07 -3.822 -14.672 1 97.12 568 GLY B C 1
ATOM 9483 O O . GLY B 1 568 ? 10.156 -4.57 -14.312 1 97.12 568 GLY B O 1
ATOM 9484 N N . TYR B 1 569 ? 11.969 -4.254 -15.492 1 98.19 569 TYR B N 1
ATOM 9485 C CA . TYR B 1 569 ? 12.008 -5.625 -15.984 1 98.19 569 TYR B CA 1
ATOM 9486 C C . TYR B 1 569 ? 13.266 -6.34 -15.516 1 98.19 569 TYR B C 1
ATOM 9488 O O . TYR B 1 569 ? 14.352 -5.766 -15.516 1 98.19 569 TYR B O 1
ATOM 9496 N N . ASN B 1 570 ? 13.078 -7.531 -15 1 98.19 570 ASN B N 1
ATOM 9497 C CA . ASN B 1 570 ? 14.203 -8.461 -14.945 1 98.19 570 ASN B CA 1
ATOM 9498 C C . ASN B 1 570 ? 14.609 -8.938 -16.344 1 98.19 570 ASN B C 1
ATOM 9500 O O . ASN B 1 570 ? 13.828 -9.602 -17.016 1 98.19 570 ASN B O 1
ATOM 9504 N N . ARG B 1 571 ? 15.805 -8.594 -16.766 1 98.25 571 ARG B N 1
ATOM 9505 C CA . ARG B 1 571 ? 16.219 -8.75 -18.156 1 98.25 571 ARG B CA 1
ATOM 9506 C C . ARG B 1 571 ? 17 -10.047 -18.359 1 98.25 571 ARG B C 1
ATOM 9508 O O . ARG B 1 571 ? 17.766 -10.172 -19.312 1 98.25 571 ARG B O 1
ATOM 9515 N N . LYS B 1 572 ? 16.844 -11 -17.484 1 98.69 572 LYS B N 1
ATOM 9516 C CA . LYS B 1 572 ? 17.594 -12.25 -17.609 1 98.69 572 LYS B CA 1
ATOM 9517 C C . LYS B 1 572 ?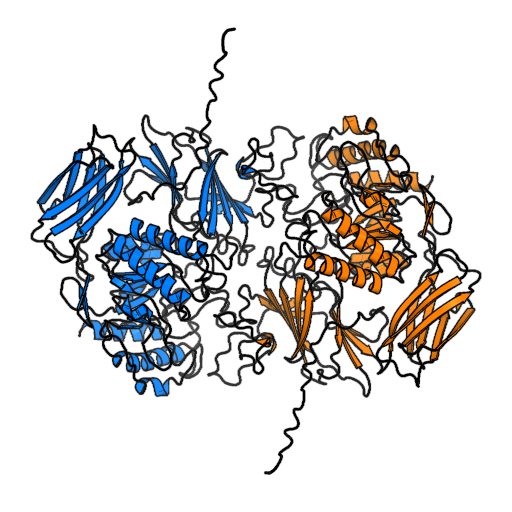 16.953 -13.156 -18.656 1 98.69 572 LYS B C 1
ATOM 9519 O O . LYS B 1 572 ? 17.516 -14.203 -19 1 98.69 572 LYS B O 1
ATOM 9524 N N . GLY B 1 573 ? 15.828 -12.773 -19.156 1 98.62 573 GLY B N 1
ATOM 9525 C CA . GLY B 1 573 ? 15.164 -13.586 -20.172 1 98.62 573 GLY B CA 1
ATOM 9526 C C . GLY B 1 573 ? 16.016 -13.789 -21.406 1 98.62 573 GLY B C 1
ATOM 9527 O O . GLY B 1 573 ? 16.703 -12.875 -21.859 1 98.62 573 GLY B O 1
ATOM 9528 N N . LEU B 1 574 ? 15.898 -14.977 -21.938 1 98.81 574 LEU B N 1
ATOM 9529 C CA . LEU B 1 574 ? 16.531 -15.258 -23.219 1 98.81 574 LEU B CA 1
ATOM 9530 C C . LEU B 1 574 ? 15.68 -14.711 -24.359 1 98.81 574 LEU B C 1
ATOM 9532 O O . LEU B 1 574 ? 16.156 -14.594 -25.5 1 98.81 574 LEU B O 1
ATOM 9536 N N . ILE B 1 575 ? 14.477 -14.461 -24.047 1 98.81 575 ILE B N 1
ATOM 9537 C CA . ILE B 1 575 ? 13.555 -13.719 -24.891 1 98.81 575 ILE B CA 1
ATOM 9538 C C . ILE B 1 575 ? 13.133 -12.43 -24.203 1 98.81 575 ILE B C 1
ATOM 9540 O O . ILE B 1 575 ? 12.859 -12.422 -23 1 98.81 575 ILE B O 1
ATOM 9544 N N . SER B 1 576 ? 13.078 -11.328 -24.906 1 98.5 576 SER B N 1
ATOM 9545 C CA . SER B 1 576 ? 12.789 -10.023 -24.328 1 98.5 576 SER B CA 1
ATOM 9546 C C . SER B 1 576 ? 11.305 -9.883 -23.984 1 98.5 576 SER B C 1
ATOM 9548 O O . SER B 1 576 ? 10.5 -10.734 -24.375 1 98.5 576 SER B O 1
ATOM 9550 N N . ASN B 1 577 ? 10.953 -8.766 -23.312 1 97.69 577 ASN B N 1
ATOM 9551 C CA . ASN B 1 577 ? 9.57 -8.469 -22.953 1 97.69 577 ASN B CA 1
ATOM 9552 C C . ASN B 1 577 ? 8.734 -8.125 -24.188 1 97.69 577 ASN B C 1
ATOM 9554 O O . ASN B 1 577 ? 7.508 -8.07 -24.109 1 97.69 577 ASN B O 1
ATOM 9558 N N . ASP B 1 578 ? 9.398 -7.984 -25.406 1 96.94 578 ASP B N 1
ATOM 9559 C CA . ASP B 1 578 ? 8.688 -7.734 -26.656 1 96.94 578 ASP B CA 1
ATOM 9560 C C . ASP B 1 578 ? 8.711 -8.961 -27.562 1 96.94 578 ASP B C 1
ATOM 9562 O O . ASP B 1 578 ? 8.203 -8.93 -28.672 1 96.94 578 ASP B O 1
ATOM 9566 N N . GLY B 1 579 ? 9.352 -10.008 -27.078 1 98 579 GLY B N 1
ATOM 9567 C CA . GLY B 1 579 ? 9.32 -11.258 -27.828 1 98 579 GLY B CA 1
ATOM 9568 C C . GLY B 1 579 ? 10.547 -11.484 -28.688 1 98 579 GLY B C 1
ATOM 9569 O O . GLY B 1 579 ? 10.602 -12.438 -29.469 1 98 579 GLY B O 1
ATOM 9570 N N . GLU B 1 580 ? 11.539 -10.648 -28.531 1 98.25 580 GLU B N 1
ATOM 9571 C CA . GLU B 1 580 ? 12.766 -10.789 -29.312 1 98.25 580 GLU B CA 1
ATOM 9572 C C . GLU B 1 580 ? 13.711 -11.805 -28.672 1 98.25 580 GLU B C 1
ATOM 9574 O O . GLU B 1 580 ? 14 -11.719 -27.469 1 98.25 580 GLU B O 1
ATOM 9579 N N . LYS B 1 581 ? 14.188 -12.727 -29.422 1 98.75 581 LYS B N 1
ATOM 9580 C CA . LYS B 1 581 ? 15.18 -13.688 -28.938 1 98.75 581 LYS B CA 1
ATOM 9581 C C . LYS B 1 581 ? 16.562 -13.062 -28.859 1 98.75 581 LYS B C 1
ATOM 9583 O O . LYS B 1 581 ? 17.031 -12.453 -29.828 1 98.75 581 LYS B O 1
ATOM 9588 N N . LYS B 1 582 ? 17.219 -13.195 -27.766 1 98.81 582 LYS B N 1
ATOM 9589 C CA . LYS B 1 582 ? 18.562 -12.672 -27.547 1 98.81 582 LYS B CA 1
ATOM 9590 C C . LYS B 1 582 ? 19.625 -13.672 -27.984 1 98.81 582 LYS B C 1
ATOM 9592 O O . LYS B 1 582 ? 19.312 -14.836 -28.266 1 98.81 582 LYS B O 1
ATOM 9597 N N . LYS B 1 583 ? 20.906 -13.258 -28.031 1 98.75 583 LYS B N 1
ATOM 9598 C CA . LYS B 1 583 ? 22.016 -14.102 -28.469 1 98.75 583 LYS B CA 1
ATOM 9599 C C . LYS B 1 583 ? 22.125 -15.367 -27.625 1 98.75 583 LYS B C 1
ATOM 9601 O O . LYS B 1 583 ? 22.391 -16.453 -28.141 1 98.75 583 LYS B O 1
ATOM 9606 N N . ALA B 1 584 ? 21.906 -15.25 -26.391 1 98.81 584 ALA B N 1
ATOM 9607 C CA . ALA B 1 584 ? 22.062 -16.359 -25.453 1 98.81 584 ALA B CA 1
ATOM 9608 C C . ALA B 1 584 ? 21.047 -17.453 -25.734 1 98.81 584 ALA B C 1
ATOM 9610 O O . ALA B 1 584 ? 21.281 -18.625 -25.391 1 98.81 584 ALA B O 1
ATOM 9611 N N . PHE B 1 585 ? 19.906 -17.062 -26.344 1 98.81 585 PHE B N 1
ATOM 9612 C CA . PHE B 1 585 ? 18.906 -18.047 -26.719 1 98.81 585 PHE B CA 1
ATOM 9613 C C . PHE B 1 585 ? 19.5 -19.125 -27.625 1 98.81 585 PHE B C 1
ATOM 9615 O O . PHE B 1 585 ? 19.266 -20.312 -27.406 1 98.81 585 PHE B O 1
ATOM 9622 N N . TYR B 1 586 ? 20.266 -18.75 -28.5 1 98.75 586 TYR B N 1
ATOM 9623 C CA . TYR B 1 586 ? 20.812 -19.656 -29.516 1 98.75 586 TYR B CA 1
ATOM 9624 C C . TYR B 1 586 ? 21.969 -20.469 -28.938 1 98.75 586 TYR B C 1
ATOM 9626 O O . TYR B 1 586 ? 22.234 -21.578 -29.406 1 98.75 586 TYR B O 1
ATOM 9634 N N . ILE B 1 587 ? 22.656 -19.938 -27.906 1 98.75 587 ILE B N 1
ATOM 9635 C CA . ILE B 1 587 ? 23.672 -20.719 -27.203 1 98.75 587 ILE B CA 1
ATOM 9636 C C . ILE B 1 587 ? 23.016 -21.938 -26.547 1 98.75 587 ILE B C 1
ATOM 9638 O O . ILE B 1 587 ? 23.5 -23.062 -26.656 1 98.75 587 ILE B O 1
ATOM 9642 N N . MET B 1 588 ? 21.922 -21.703 -25.906 1 98.75 588 MET B N 1
ATOM 9643 C CA . MET B 1 588 ? 21.219 -22.797 -25.234 1 98.75 588 MET B CA 1
ATOM 9644 C C . MET B 1 588 ? 20.625 -23.766 -26.25 1 98.75 588 MET B C 1
ATOM 9646 O O . MET B 1 588 ? 20.656 -24.984 -26.047 1 98.75 588 MET B O 1
ATOM 9650 N N . GLN B 1 589 ? 20.016 -23.188 -27.312 1 98.62 589 GLN B N 1
ATOM 9651 C CA . GLN B 1 589 ? 19.453 -24.031 -28.359 1 98.62 589 GLN B CA 1
ATOM 9652 C C . GLN B 1 589 ? 20.5 -25 -28.891 1 98.62 589 GLN B C 1
ATOM 9654 O O . GLN B 1 589 ? 20.219 -26.203 -29.031 1 98.62 589 GLN B O 1
ATOM 9659 N N . ASP B 1 590 ? 21.703 -24.516 -29.188 1 98.5 590 ASP B N 1
ATOM 9660 C CA . ASP B 1 590 ? 22.781 -25.344 -29.688 1 98.5 590 ASP B CA 1
ATOM 9661 C C . ASP B 1 590 ? 23.219 -26.391 -28.672 1 98.5 590 ASP B C 1
ATOM 9663 O O . ASP B 1 590 ? 23.453 -27.547 -29.016 1 98.5 590 ASP B O 1
ATOM 9667 N N . TRP B 1 591 ? 23.328 -25.953 -27.438 1 98.5 591 TRP B N 1
ATOM 9668 C CA . TRP B 1 591 ? 23.766 -26.875 -26.375 1 98.5 591 TRP B CA 1
ATOM 9669 C C . TRP B 1 591 ? 22.734 -27.984 -26.156 1 98.5 591 TRP B C 1
ATOM 9671 O O . TRP B 1 591 ? 23.094 -29.141 -25.984 1 98.5 591 TRP B O 1
ATOM 9681 N N . TYR B 1 592 ? 21.469 -27.672 -26.172 1 98.5 592 TYR B N 1
ATOM 9682 C CA . TYR B 1 592 ? 20.422 -28.672 -25.984 1 98.5 592 TYR B CA 1
ATOM 9683 C C . TYR B 1 592 ? 20.359 -29.641 -27.156 1 98.5 592 TYR B C 1
ATOM 9685 O O . TYR B 1 592 ? 20.047 -30.812 -26.984 1 98.5 592 TYR B O 1
ATOM 9693 N N . LEU B 1 593 ? 20.609 -29.109 -28.359 1 97.38 593 LEU B N 1
ATOM 9694 C CA . LEU B 1 593 ? 20.688 -30 -29.5 1 97.38 593 LEU B CA 1
ATOM 9695 C C . LEU B 1 593 ? 21.797 -31.047 -29.312 1 97.38 593 LEU B C 1
ATOM 9697 O O . LEU B 1 593 ? 21.594 -32.219 -29.609 1 97.38 593 LEU B O 1
ATOM 9701 N N . LYS B 1 594 ? 22.906 -30.625 -28.781 1 96.25 594 LYS B N 1
ATOM 9702 C CA . LYS B 1 594 ? 24.016 -31.531 -28.5 1 96.25 594 LYS B CA 1
ATOM 9703 C C . LYS B 1 594 ? 23.625 -32.531 -27.422 1 96.25 594 LYS B C 1
ATOM 9705 O O . LYS B 1 594 ? 23.906 -33.75 -27.547 1 96.25 594 LYS B O 1
ATOM 9710 N N . LYS B 1 595 ? 23.031 -32.062 -26.375 1 95.12 595 LYS B N 1
ATOM 9711 C CA . LYS B 1 595 ? 22.625 -32.906 -25.266 1 95.12 595 LYS B CA 1
ATOM 9712 C C . LYS B 1 595 ? 21.594 -33.938 -25.719 1 95.12 595 LYS B C 1
ATOM 9714 O O . LYS B 1 595 ? 21.562 -35.062 -25.188 1 95.12 595 LYS B O 1
ATOM 9719 N N . SER B 1 596 ? 20.719 -33.531 -26.641 1 93.44 596 SER B N 1
ATOM 9720 C CA . SER B 1 596 ? 19.672 -34.438 -27.109 1 93.44 596 SER B CA 1
ATOM 9721 C C . SER B 1 596 ? 20.266 -35.594 -27.891 1 93.44 596 SER B C 1
ATOM 9723 O O . SER B 1 596 ? 19.656 -36.688 -27.984 1 93.44 596 SER B O 1
ATOM 9725 N N . LYS B 1 597 ? 21.422 -35.469 -28.422 1 90.69 597 LYS B N 1
ATOM 9726 C CA . LYS B 1 597 ? 22.094 -36.5 -29.219 1 90.69 597 LYS B CA 1
ATOM 9727 C C . LYS B 1 597 ? 22.891 -37.438 -28.328 1 90.69 597 LYS B C 1
ATOM 9729 O O . LYS B 1 597 ? 23.297 -38.531 -28.75 1 90.69 597 LYS B O 1
ATOM 9734 N N . GLU B 1 598 ? 23.203 -37.062 -27.203 1 86.5 598 GLU B N 1
ATOM 9735 C CA . GLU B 1 598 ? 23.922 -37.875 -26.25 1 86.5 598 GLU B CA 1
ATOM 9736 C C . GLU B 1 598 ? 23 -38.906 -25.594 1 86.5 598 GLU B C 1
ATOM 9738 O O . GLU B 1 598 ? 23.422 -40.031 -25.312 1 86.5 598 GLU B O 1
#

Foldseek 3Di:
DPPPPPPPPPPPPPAQDFDPAFAPQVQFDKDFLFFKKFKDDDQPPQLQAPPVRHGQQVDPHGDLQNVLLQHDDPDDPDDHDDHRVPGDMDGPPFFPLFVPVVCVPPFFKMKIKTFDFDDADPQKWKKKKAAFFAAKKFKHKNSHTNHIDGHGGFMTMGTCRVPHDRHTMMIMMMGGNHADCQHQVHDADFFDRTGDSNETIMMGMGHNKDFRFKAWAADPPGLQKTWIKTAMDPDDQVFFWKWKDFVVQPDIGIDGADPRRMDTDIDGTPDADAAALVRLDWTWMWMAGSRDIGIDTFGYWFWAWDQLFIDINHHGAFFLEAEDEQAQLPDGGNYDLVSLCNLVVLGVLLQGQEYEDPDDAHGVSNLVVCSVNRHAYEHYHRAEESHPLQDPVSLVNLLVRLLRSCRHRVRRPRYAEYEYYAAYDDDPSNLVSSLVSLVSNCVSPVRHFYEYEYEDDPQEADRPNVVSGQEYEYEDEDPAVDHNLVCLLVDEHYYPGSHHYEHEEYFHFAAPPADDDCNDHNHLSVRQSSLVSNVSNLVRYPSHRYYHYPHAEWGFGPVQPDPPRAPRIRRRHCAYSNGRGGNNSVVSSVVSVVVVVD/DPPPPPPPPPPPPPAQDFDPAFAPQVQFDKDFLFFKKFKDDDQPPQLQAPPVRHGQQVDPHGDLQNVLLQHDDPDDPDDHDDHRVPGDMDGPPFFPLFVPVVCVPPFFKMKIKTFDFDDADPQKWKKKKAAFFAAKKFKHKNSHTNHIDGHGGFMTMGTCRVPHDRHTMMIMMMGGNHADCQAQVHDADQFDRTGDSNETIMMGMGHLKDFRFKAWAADPPGLQKTWIKTAMDPDDQVFFWKWKDFVVQPDIGIDGADPRRMDTDIDGTPDADAAALVRLDWTWMWMAGSRDIGIDTFGYWFWAWDQLFIDINHHGAFFLEAEDEQAQLPDGGNYDLVSLCNLVVLGVLLQGQEYEDPDDAHGVSNLVVCSVNRHAYEHHHRAEESHPLQDPVSLVNLLVRLLRSCRHRVRRPRYAEYERYAAYDDDPSNLVSSLVSLVSNCVSPVRHFYEYEYEDDPLEADRPNVVSGQEYEYEDEDPAVDHNLVCLLVDEHYYPGSHHYEDEEYFHFAAPPADDDCNDHNHLSVRQSSLVSNVSNLVRYPSHRYYHYPHAEWGFGPVQPDPPRAPRIRRRHCAYSNGRGGNNSVVSSVVSVVVVVD

Solvent-accessible surface area (backbone atoms only — not comparable to full-atom values): 61679 Å² total; per-residue (Å²): 135,83,77,77,76,75,75,76,76,74,73,73,73,74,71,42,60,78,48,80,67,68,42,66,61,92,60,49,57,64,47,76,67,53,43,80,27,24,40,48,81,25,76,62,39,50,43,49,26,47,91,81,62,50,54,28,90,80,41,95,74,52,54,71,57,25,52,56,58,68,55,72,81,88,53,59,66,59,84,63,56,54,43,62,90,68,31,58,70,46,62,38,49,27,36,43,33,71,71,36,64,46,31,49,65,46,62,38,34,38,36,37,39,42,76,48,65,42,78,78,58,87,78,47,36,35,28,45,36,39,42,16,36,18,24,35,36,42,38,24,48,70,56,39,75,47,39,72,50,80,44,48,47,50,61,49,35,43,81,39,54,91,66,65,40,59,59,80,32,38,40,29,37,41,32,33,35,56,73,40,60,58,38,65,48,25,64,61,68,82,48,59,82,65,28,34,44,37,29,52,36,33,35,40,56,42,53,69,51,42,78,29,40,70,40,70,37,49,35,78,98,35,91,44,28,38,26,41,39,40,32,37,36,71,62,47,84,92,66,34,52,33,34,44,36,29,67,97,63,70,39,76,47,75,49,56,40,46,96,81,19,41,28,74,51,73,41,82,47,66,89,76,71,56,34,38,53,92,45,38,41,62,40,63,34,38,40,32,49,80,82,48,74,43,58,48,72,37,28,40,58,49,52,49,68,57,58,40,34,37,23,51,73,83,35,78,51,72,38,36,35,31,22,36,59,64,39,73,37,78,66,55,62,54,67,45,61,66,45,29,50,53,51,51,49,54,40,46,72,36,46,35,45,24,37,33,37,51,50,34,48,66,65,68,47,42,54,56,49,26,32,64,65,15,28,35,31,36,44,23,40,37,44,35,44,65,43,43,51,83,39,68,68,28,50,51,52,48,50,50,51,47,51,48,50,45,61,62,46,68,44,44,55,20,54,47,30,50,30,64,33,37,47,51,67,92,43,72,48,40,43,51,49,49,52,50,51,50,54,53,45,48,75,76,47,70,55,50,38,36,31,36,34,30,63,62,60,89,54,34,49,69,58,77,61,50,78,78,33,58,35,44,26,31,43,52,38,75,46,55,87,40,72,58,52,87,50,29,64,75,51,68,56,47,65,77,60,77,31,18,24,29,41,50,27,32,54,41,45,24,33,76,92,38,75,64,48,56,71,26,60,46,9,32,38,18,29,29,47,50,52,59,31,45,51,56,20,55,72,64,32,68,43,64,29,32,40,14,42,38,26,45,44,19,37,53,10,63,66,26,54,20,56,94,64,34,70,34,24,41,34,29,21,29,17,30,51,79,62,50,73,36,59,40,35,56,54,49,24,54,51,32,53,53,58,72,71,106,136,84,78,74,78,75,76,76,75,74,73,72,74,73,71,40,62,72,47,81,67,68,41,66,61,91,60,49,58,64,47,78,67,54,42,79,26,25,42,46,84,26,77,62,40,50,43,48,26,47,92,83,62,49,56,28,90,79,41,94,75,52,55,70,57,23,52,56,58,67,56,71,80,88,53,60,66,59,85,64,55,54,44,61,90,69,30,57,71,46,63,37,51,27,38,45,32,71,72,36,63,46,32,47,66,47,64,40,34,37,35,36,37,42,75,47,67,42,80,78,58,88,76,46,36,35,28,45,36,38,41,16,37,18,23,35,36,42,36,22,48,72,54,38,74,48,37,69,49,78,43,47,48,48,60,49,35,43,80,40,54,90,68,65,40,58,61,81,32,38,41,28,36,42,32,33,35,56,74,40,59,60,38,65,47,25,65,62,69,81,48,58,81,63,29,35,44,36,29,54,37,32,36,38,57,42,52,69,50,41,78,30,41,69,41,69,37,48,35,76,96,36,92,44,27,38,25,38,37,41,33,37,38,71,62,46,84,91,66,33,50,34,35,42,38,28,66,96,62,71,39,75,47,74,47,57,41,47,96,81,19,40,28,74,53,75,40,82,49,66,88,76,70,57,35,37,54,91,44,38,41,60,41,63,34,35,40,32,49,78,81,49,73,44,61,49,72,38,29,39,57,50,50,50,67,58,58,41,33,38,24,51,72,84,35,77,50,72,38,36,36,30,22,35,61,62,40,73,36,77,66,57,62,54,66,45,58,67,47,30,49,51,51,51,48,55,42,46,72,36,46,34,44,25,36,32,38,54,49,34,48,67,65,67,46,42,53,56,49,26,32,64,65,16,29,35,30,35,44,24,40,37,43,34,45,64,44,43,51,82,41,68,68,28,50,50,51,47,50,50,52,47,52,48,48,46,61,62,46,69,46,44,54,21,55,46,31,49,29,64,32,36,47,50,67,93,42,71,49,40,43,51,49,50,52,51,50,49,54,54,44,47,75,76,46,71,54,51,40,36,31,37,34,31,65,63,58,91,55,35,50,69,59,77,61,50,78,77,33,57,35,46,25,31,44,51,40,75,44,54,86,40,72,56,53,87,49,28,63,75,50,70,55,46,65,76,60,76,30,18,24,29,40,52,28,31,54,42,45,25,34,78,90,39,75,62,49,56,69,26,59,44,8,33,38,17,29,30,47,48,52,58,31,45,51,56,21,53,73,64,32,68,42,62,28,32,40,13,41,38,27,46,44,18,38,52,9,62,67,26,53,21,55,94,64,33,68,33,24,43,35,29,21,29,18,29,51,78,62,49,73,36,60,39,36,56,53,48,24,54,50,32,54,54,58,71,72,104

Organism: Flavobacterium johnsoniae (strain ATCC 17061 / DSM 2064 / JCM 8514 / BCRC 14874 / CCUG 350202 / NBRC 14942 / NCIMB 11054 / UW101) (NCBI:txid376686)

Sequence (1196 aa):
MKKLLTALLLTSSILGFAQNLISNVPNRNTTSLNGVWNYIIDPYQTGFYSFHLDQYDKNEKPAKGAFFSNYHTQNKQELVEYDFDKSPTINIPSDWNSQVAELKYYEGNVWFKKSFDYNLKDKKRLFLYLGAINYKADVYLNGKKLGTHEGGFTPFNYEVTSIVQPKGNYLVIKVDNTRHKEDVPTVNTDWWNYGGITRDVTLIEEEASFVEDYTIQLKKGNKSVISGFIKINNFDASQNNISISIPELKINFKGKADAQGILNFEIPAKKISYWSPESPKLYDVTIDFNGQKLKDQIGFRTIETNEDKILLNGKPVFLRGISIHEENAKGGRANSVEDALRLLNWAKEMGCNYVRLAHYPHNENIIREADKMGIMVWEEIPVYWTVEFTNKNTYQNAEDQLTTSITRDKNRASIIIWSMANETPISEARNTFIKNLASHTRSLDNTRLISAALLTKKETIDDPIGEVLDVVAFNQYLGWYGGNLEDAEKITWKSKYNKPIVVSEFGGDAKAGFHGEKNERWTEEYQEYLYIQNLKMIEKIPHLSGTSPWILVDFRSPKRLLPGIQDGYNRKGLISNDGEKKKAFYIMQDWYLKKSKEMKKLLTALLLTSSILGFAQNLISNVPNRNTTSLNGVWNYIIDPYQTGFYSFHLDQYDKNEKPAKGAFFSNYHTQNKQELVEYDFDKSPTINIPSDWNSQVAELKYYEGNVWFKKSFDYNLKDKKRLFLYLGAINYKADVYLNGKKLGTHEGGFTPFNYEVTSIVQPKGNYLVIKVDNTRHKEDVPTVNTDWWNYGGITRDVTLIEEEASFVEDYTIQLKKGNKSVISGFIKINNFDASQNNISISIPELKINFKGKADAQGILNFEIPAKKISYWSPESPKLYDVTIDFNGQKLKDQIGFRTIETNEDKILLNGKPVFLRGISIHEENAKGGRANSVEDALRLLNWAKEMGCNYVRLAHYPHNENIIREADKMGIMVWEEIPVYWTVEFTNKNTYQNAEDQLTTSITRDKNRASIIIWSMANETPISEARNTFIKNLASHTRSLDNTRLISAALLTKKETIDDPIGEVLDVVAFNQYLGWYGGNLEDAEKITWKSKYNKPIVVSEFGGDAKAGFHGEKNERWTEEYQEYLYIQNLKMIEKIPHLSGTSPWILVDFRSPKRLLPGIQDGYNRKGLISNDGEKKKAFYIMQDWYLKKSKE

Secondary structure (DSSP, 8-state):
------------------PPPPP-GGGS-EEE--EEEEEEE-TT-TTTB-TT--BGGGSSS--TT-GGGT---SSTT------GGGS-EEEESEESTTT-GGGTT--SEEEEEEEE---PPTT-EEEEEE--EESEEEEEETTEEEEEEE-SS--EEEE-TTT--SS-EEEEEEEE----TTSSS-S--SS----EE-S-EEEEEE-SSEEEEEEEEEETTEEEEEEEEEEEET--TTS-EEEEEEGGGTEEEEEE--TTSEEEEEEE--S-----SSS---EEEEEEETTEEEEEEE----EEEETTEEEETTEE--EE--EE-S--SSSS---SHHHHHHHHHHHHHHT-SEEEE-SSPPPHHHHHHHHHHT-EEEEE---BTT--TT-HHHHHHHHHHHHHHHHHHTT-TTEEEEEEEESPPP-HHHHHHHHHHHHHHHHH-SSSEEEEEE--BTTEE--GGGGG-SSEEEE--BTTTBS-GGGGGG---EES--S-EEEEE----B-TT----TTSTBSHHHHHHHHHHHHHHHTTSTTEEEE--S-SB-EE-TT---TTTTTTEETT-SB-TTSPBPHHHHHHHHHHHHHHH-/------------------PPPPP-GGGS-EEE--EEEEEEE-TT-TTTB-TT--BGGGSSS--TT-GGGT---SSTT------GGGS-EEEESEESTTT-GGGTT--SEEEEEEEE---PPTT-EEEEEE--EESEEEEEETTEEEEEEE-SS--EEEE-TTT--SS-EEEEEEEE----TTSSS-S--SS----EE-S-EEEEEE-SSEEEEEEEEEETTEEEEEEEEEEEET--TTS-EEEEEEGGGTEEEEEE--TTSEEEEEEE--S-----SSS---EEEEEEETTEEEEEEE----EEEETTEEEETTEE--EE--EE-S--SSSS---SHHHHHHHHHHHHHHT-SEEEE-SSPPPHHHHHHHHHHT-EEEEE---BTT--TT-HHHHHHHHHHHHHHHHHHTT-TTEEEEEEEESPPP-HHHHHHHHHHHHHHHHH-SSSEEEEEE--BTTEE--GGGGG-SSEEEE--BTTTBS-GGGGGG---EES--S-EEEEE----B-TT----TTSTBSHHHHHHHHHHHHHHHTTSTTEEEE--S-SB-EE-TT---TTTTTTEETT-SB-TTSPBPHHHHHHHHHHHHHHH-